Protein AF-A0A846T3J3-F1 (afdb_monomer_lite)

pLDDT: mean 80.89, std 13.09, range [27.22, 96.81]

Structure (mmCIF, N/CA/C/O backbone):
data_AF-A0A846T3J3-F1
#
_entry.id   AF-A0A846T3J3-F1
#
loop_
_atom_site.group_PDB
_atom_site.id
_atom_site.type_symbol
_atom_site.label_atom_id
_atom_site.label_alt_id
_atom_site.label_comp_id
_atom_site.label_asym_id
_atom_site.label_entity_id
_atom_site.label_seq_id
_atom_site.pdbx_PDB_ins_code
_atom_site.Cartn_x
_atom_site.Cartn_y
_atom_site.Cartn_z
_atom_site.occupancy
_atom_site.B_iso_or_equiv
_atom_site.auth_seq_id
_atom_site.auth_comp_id
_atom_site.auth_asym_id
_atom_site.auth_atom_id
_atom_site.pdbx_PDB_model_num
ATOM 1 N N . MET A 1 1 ? 0.326 -16.904 -2.715 1.00 27.22 1 MET A N 1
ATOM 2 C CA . MET A 1 1 ? 0.589 -17.983 -3.688 1.00 27.22 1 MET A CA 1
ATOM 3 C C . MET A 1 1 ? 1.647 -17.453 -4.633 1.00 27.22 1 MET A C 1
ATOM 5 O O . MET A 1 1 ? 1.537 -16.292 -5.005 1.00 27.22 1 MET A O 1
ATOM 9 N N . GLY A 1 2 ? 2.731 -18.199 -4.836 1.00 32.34 2 GLY A N 1
ATOM 10 C CA . GLY A 1 2 ? 3.904 -17.713 -5.561 1.00 32.34 2 GLY A CA 1
ATOM 11 C C . GLY A 1 2 ? 3.720 -17.758 -7.078 1.00 32.34 2 GLY A C 1
ATOM 12 O O . GLY A 1 2 ? 2.854 -18.458 -7.594 1.00 32.34 2 GLY A O 1
ATOM 13 N N . ASP A 1 3 ? 4.546 -16.978 -7.770 1.00 38.22 3 ASP A N 1
ATOM 14 C CA . ASP A 1 3 ? 4.609 -16.819 -9.234 1.00 38.22 3 ASP A CA 1
ATOM 15 C C . ASP A 1 3 ? 5.221 -18.055 -9.947 1.00 38.22 3 ASP A C 1
ATOM 17 O O . ASP A 1 3 ? 5.515 -18.044 -11.143 1.00 38.22 3 ASP A O 1
ATOM 21 N N . ASP A 1 4 ? 5.462 -19.121 -9.180 1.00 39.41 4 ASP A N 1
ATOM 22 C CA . ASP A 1 4 ? 6.136 -20.366 -9.535 1.00 39.41 4 ASP A CA 1
ATOM 23 C C . ASP A 1 4 ? 5.174 -21.496 -9.948 1.00 39.41 4 ASP A C 1
ATOM 25 O O . ASP A 1 4 ? 5.626 -22.607 -10.223 1.00 39.41 4 ASP A O 1
ATOM 29 N N . GLY A 1 5 ? 3.860 -21.229 -10.021 1.00 42.66 5 GLY A N 1
ATOM 30 C CA . GLY A 1 5 ? 2.871 -22.095 -10.687 1.00 42.66 5 GLY A CA 1
ATOM 31 C C . GLY A 1 5 ? 2.714 -23.498 -10.087 1.00 42.66 5 GLY A C 1
ATOM 32 O O . GLY A 1 5 ? 2.081 -24.367 -10.683 1.00 42.66 5 GLY A O 1
ATOM 33 N N . HIS A 1 6 ? 3.275 -23.756 -8.900 1.00 40.75 6 HIS A N 1
ATOM 34 C CA . HIS A 1 6 ? 3.340 -25.094 -8.300 1.00 40.75 6 HIS A CA 1
ATOM 35 C C . HIS A 1 6 ? 1.970 -25.692 -7.905 1.00 40.75 6 HIS A C 1
ATOM 37 O O . HIS A 1 6 ? 1.917 -26.869 -7.540 1.00 40.75 6 HIS A O 1
ATOM 43 N N . GLY A 1 7 ? 0.879 -24.924 -8.015 1.00 50.53 7 GLY A N 1
ATOM 44 C CA . GLY A 1 7 ? -0.506 -25.374 -7.829 1.00 50.53 7 GLY A CA 1
ATOM 45 C C . GLY A 1 7 ? -1.434 -25.143 -9.029 1.00 50.53 7 GLY A C 1
ATOM 46 O O . GLY A 1 7 ? -2.599 -25.525 -8.945 1.00 50.53 7 GLY A O 1
ATOM 47 N N . ASP A 1 8 ? -0.938 -24.564 -10.127 1.00 61.72 8 ASP A N 1
ATOM 48 C CA . ASP A 1 8 ? -1.765 -24.156 -11.266 1.00 61.72 8 ASP A CA 1
ATOM 49 C C . ASP A 1 8 ? -1.745 -25.213 -12.385 1.00 61.72 8 ASP A C 1
ATOM 51 O O . ASP A 1 8 ? -0.784 -25.974 -12.561 1.00 61.72 8 ASP A O 1
ATOM 55 N N . ALA A 1 9 ? -2.835 -25.282 -13.148 1.00 73.94 9 ALA A N 1
ATOM 56 C CA . ALA A 1 9 ? -2.975 -26.144 -14.314 1.00 73.94 9 ALA A CA 1
ATOM 57 C C . ALA A 1 9 ? -3.695 -25.388 -15.434 1.00 73.94 9 ALA A C 1
ATOM 59 O O . ALA A 1 9 ? -4.571 -24.565 -15.170 1.00 73.94 9 ALA A O 1
ATOM 60 N N . TYR A 1 10 ? -3.340 -25.684 -16.682 1.00 83.19 10 TYR A N 1
ATOM 61 C CA . TYR A 1 10 ? -3.898 -25.000 -17.848 1.00 83.19 10 TYR A CA 1
ATOM 62 C C . TYR A 1 10 ? -4.755 -25.943 -18.674 1.00 83.19 10 TYR A C 1
ATOM 64 O O . TYR A 1 10 ? -4.439 -27.127 -18.802 1.00 83.19 10 TYR A O 1
ATOM 72 N N . LEU A 1 11 ? -5.813 -25.398 -19.267 1.00 86.25 11 LEU A N 1
ATOM 73 C CA . LEU A 1 11 ? -6.670 -26.105 -20.206 1.00 86.25 11 LEU A CA 1
ATOM 74 C C . LEU A 1 11 ? -6.509 -25.490 -21.593 1.00 86.25 11 LEU A C 1
ATOM 76 O O . LEU A 1 11 ? -6.666 -24.284 -21.771 1.00 86.25 11 LEU A O 1
ATOM 80 N N . TYR A 1 12 ? -6.212 -26.329 -22.577 1.00 87.06 12 TYR A N 1
ATOM 81 C CA . TYR A 1 12 ? -6.284 -25.976 -23.988 1.00 87.06 12 TYR A CA 1
ATOM 82 C C . TYR A 1 12 ? -7.554 -26.569 -24.590 1.00 87.06 12 TYR A C 1
ATOM 84 O O . TYR A 1 12 ? -7.779 -27.779 -24.519 1.00 87.06 12 TYR A O 1
ATOM 92 N N . LEU A 1 13 ? -8.371 -25.699 -25.178 1.00 86.12 13 LEU A N 1
ATOM 93 C CA . LEU A 1 13 ? -9.660 -26.024 -25.775 1.00 86.12 13 LEU A CA 1
ATOM 94 C C . LEU A 1 13 ? -9.626 -25.519 -27.220 1.00 86.12 13 LEU A C 1
ATOM 96 O O . LEU A 1 13 ? -9.427 -24.326 -27.452 1.00 86.12 13 LEU A O 1
ATOM 100 N N . SER A 1 14 ? -9.788 -26.414 -28.191 1.00 80.50 14 SER A N 1
ATOM 101 C CA . SER A 1 14 ? -9.848 -26.047 -29.607 1.00 80.50 14 SER A CA 1
ATOM 102 C C . SER A 1 14 ? -10.776 -26.987 -30.358 1.00 80.50 14 SER A C 1
ATOM 104 O O . SER A 1 14 ? -10.568 -28.198 -30.360 1.00 80.50 14 SER A O 1
ATOM 106 N N . ALA A 1 15 ? -11.791 -26.413 -31.005 1.00 78.69 15 ALA A N 1
ATOM 107 C CA . ALA A 1 15 ? -12.696 -27.157 -31.876 1.00 78.69 15 ALA A CA 1
ATOM 108 C C . ALA A 1 15 ? -12.056 -27.479 -33.237 1.00 78.69 15 ALA A C 1
ATOM 110 O O . ALA A 1 15 ? -12.448 -28.447 -33.880 1.00 78.69 15 ALA A O 1
ATOM 111 N N . THR A 1 16 ? -11.084 -26.672 -33.680 1.00 77.81 16 THR A N 1
ATOM 112 C CA . THR A 1 16 ? -10.404 -26.844 -34.973 1.00 77.81 16 THR A CA 1
ATOM 113 C C . THR A 1 16 ? -9.199 -27.771 -34.875 1.00 77.81 16 THR A C 1
ATOM 115 O O . THR A 1 16 ? -8.947 -28.539 -35.795 1.00 77.81 16 THR A O 1
ATOM 118 N N . ASP A 1 17 ? -8.486 -27.738 -33.745 1.00 80.44 17 ASP A N 1
ATOM 119 C CA . ASP A 1 17 ? -7.211 -28.436 -33.547 1.00 80.44 17 ASP A CA 1
ATOM 120 C C . ASP A 1 17 ? -7.166 -29.158 -32.184 1.00 80.44 17 ASP A C 1
ATOM 122 O O . ASP A 1 17 ? -6.318 -28.838 -31.340 1.00 80.44 17 ASP A O 1
ATOM 126 N N . PRO A 1 18 ? -8.055 -30.135 -31.923 1.00 84.94 18 PRO A N 1
ATOM 127 C CA . PRO A 1 18 ? -8.126 -30.837 -30.641 1.00 84.94 18 PRO A CA 1
ATOM 128 C C . PRO A 1 18 ? -6.866 -31.665 -30.374 1.00 84.94 18 PRO A C 1
ATOM 130 O O . PRO A 1 18 ? -6.274 -32.249 -31.289 1.00 84.94 18 PRO A O 1
ATOM 133 N N . TRP A 1 19 ? -6.418 -31.702 -29.118 1.00 88.88 19 TRP A N 1
ATOM 134 C CA . TRP A 1 19 ? -5.194 -32.417 -28.748 1.00 88.88 19 TRP A CA 1
ATOM 135 C C . TRP A 1 19 ? -5.315 -33.924 -29.048 1.00 88.88 19 TRP A C 1
ATOM 137 O O . TRP A 1 19 ? -6.356 -34.503 -28.741 1.00 88.88 19 TRP A O 1
ATOM 147 N N . PRO A 1 20 ? -4.295 -34.577 -29.642 1.00 85.56 20 PRO A N 1
ATOM 148 C CA . PRO A 1 20 ? -4.427 -35.957 -30.106 1.00 85.56 20 PRO A CA 1
ATOM 149 C C . PRO A 1 20 ? -4.726 -36.946 -28.973 1.00 85.56 20 PRO A C 1
ATOM 151 O O . PRO A 1 20 ? -4.141 -36.868 -27.889 1.00 85.56 20 PRO A O 1
ATOM 154 N N . ARG A 1 21 ? -5.583 -37.932 -29.259 1.00 80.56 21 ARG A N 1
ATOM 155 C CA . ARG A 1 21 ? -5.900 -39.062 -28.372 1.00 80.56 21 ARG A CA 1
ATOM 156 C C . ARG A 1 21 ? -5.436 -40.383 -28.959 1.00 80.56 21 ARG A C 1
ATOM 158 O O . ARG A 1 21 ? -5.750 -40.684 -30.102 1.00 80.56 21 ARG A O 1
ATOM 165 N N . GLY A 1 22 ? -4.759 -41.196 -28.148 1.00 68.44 22 GLY A N 1
ATOM 166 C CA . GLY A 1 22 ? -4.510 -42.620 -28.419 1.00 68.44 22 GLY A CA 1
ATOM 167 C C . GLY A 1 22 ? -3.559 -42.950 -29.577 1.00 68.44 22 GLY A C 1
ATOM 168 O O . GLY A 1 22 ? -3.085 -44.079 -29.639 1.00 68.44 22 GLY A O 1
ATOM 169 N N . ASP A 1 23 ? -3.244 -41.993 -30.451 1.00 76.31 23 ASP A N 1
ATOM 170 C CA . ASP A 1 23 ? -2.292 -42.139 -31.551 1.00 76.31 23 ASP A CA 1
ATOM 171 C C . ASP A 1 23 ? -0.946 -41.496 -31.189 1.00 76.31 23 ASP A C 1
ATOM 173 O O . ASP A 1 23 ? -0.794 -40.270 -31.165 1.00 76.31 23 ASP A O 1
ATOM 177 N N . GLU A 1 24 ? 0.042 -42.343 -30.897 1.00 77.00 24 GLU A N 1
ATOM 178 C CA . GLU A 1 24 ? 1.402 -41.919 -30.560 1.00 77.00 24 GLU A CA 1
ATOM 179 C C . GLU A 1 24 ? 2.074 -41.178 -31.726 1.00 77.00 24 GLU A C 1
ATOM 181 O O . GLU A 1 24 ? 2.829 -40.240 -31.489 1.00 77.00 24 GLU A O 1
ATOM 186 N N . SER A 1 25 ? 1.752 -41.514 -32.979 1.00 76.25 25 SER A N 1
ATOM 187 C CA . SER A 1 25 ? 2.330 -40.849 -34.152 1.00 76.25 25 SER A CA 1
ATOM 188 C C . SER A 1 25 ? 1.790 -39.425 -34.327 1.00 76.25 25 SER A C 1
ATOM 190 O O . SER A 1 25 ? 2.568 -38.486 -34.520 1.00 76.25 25 SER A O 1
ATOM 192 N N . ALA A 1 26 ? 0.479 -39.229 -34.148 1.00 78.56 26 ALA A N 1
ATOM 193 C CA . ALA A 1 26 ? -0.147 -37.907 -34.153 1.00 78.56 26 ALA A CA 1
ATOM 194 C C . ALA A 1 26 ? 0.300 -37.051 -32.956 1.00 78.56 26 ALA A C 1
ATOM 196 O O . ALA A 1 26 ? 0.487 -35.839 -33.088 1.00 78.56 26 ALA A O 1
ATOM 197 N N . LEU A 1 27 ? 0.514 -37.673 -31.791 1.00 82.94 27 LEU A N 1
ATOM 198 C CA . LEU A 1 27 ? 1.063 -37.003 -30.614 1.00 82.94 27 LEU A CA 1
ATOM 199 C C . LEU A 1 27 ? 2.519 -36.572 -30.842 1.00 82.94 27 LEU A C 1
ATOM 201 O O . LEU A 1 27 ? 2.863 -35.425 -30.565 1.00 82.94 27 LEU A O 1
ATOM 205 N N . LEU A 1 28 ? 3.364 -37.448 -31.393 1.00 80.81 28 LEU A N 1
ATOM 206 C CA . LEU A 1 28 ? 4.755 -37.135 -31.732 1.00 80.81 28 LEU A CA 1
ATOM 207 C C . LEU A 1 28 ? 4.849 -36.002 -32.760 1.00 80.81 28 LEU A C 1
ATOM 209 O O . LEU A 1 28 ? 5.701 -35.129 -32.613 1.00 80.81 28 LEU A O 1
ATOM 213 N N . ALA A 1 29 ? 3.947 -35.943 -33.742 1.00 78.12 29 ALA A N 1
ATOM 214 C CA . ALA A 1 29 ? 3.893 -34.836 -34.699 1.00 78.12 29 ALA A CA 1
ATOM 215 C C . ALA A 1 29 ? 3.576 -33.479 -34.038 1.00 78.12 29 ALA A C 1
ATOM 217 O O . ALA A 1 29 ? 4.015 -32.438 -34.519 1.00 78.12 29 ALA A O 1
ATOM 218 N N . ARG A 1 30 ? 2.835 -33.485 -32.921 1.00 79.19 30 ARG A N 1
ATOM 219 C CA . ARG A 1 30 ? 2.412 -32.285 -32.173 1.00 79.19 30 ARG A CA 1
ATOM 220 C C . ARG A 1 30 ? 3.393 -31.872 -31.075 1.00 79.19 30 ARG A C 1
ATOM 222 O O . ARG A 1 30 ? 3.266 -30.778 -30.528 1.00 79.19 30 ARG A O 1
ATOM 229 N N . LEU A 1 31 ? 4.350 -32.733 -30.733 1.00 79.44 31 LEU A N 1
ATOM 230 C CA . LEU A 1 31 ? 5.362 -32.457 -29.719 1.00 79.44 31 LEU A CA 1
ATOM 231 C C . LEU A 1 31 ? 6.592 -31.758 -30.326 1.00 79.44 31 LEU A C 1
ATOM 233 O O . LEU A 1 31 ? 7.011 -32.104 -31.431 1.00 79.44 31 LEU A O 1
ATOM 237 N N . PRO A 1 32 ? 7.233 -30.827 -29.598 1.00 72.25 32 PRO A N 1
ATOM 238 C CA . PRO A 1 32 ? 8.517 -30.257 -30.005 1.00 72.25 32 PRO A CA 1
ATOM 239 C C . PRO A 1 32 ? 9.668 -31.274 -29.997 1.00 72.25 32 PRO A C 1
ATOM 241 O O . PRO A 1 32 ? 9.665 -32.220 -29.211 1.00 72.25 32 PRO A O 1
ATOM 244 N N . ASP A 1 33 ? 10.735 -31.022 -30.755 1.00 68.56 33 ASP A N 1
ATOM 245 C CA . ASP A 1 33 ? 11.898 -31.926 -30.845 1.00 68.56 33 ASP A CA 1
ATOM 246 C C . ASP A 1 33 ? 12.592 -32.217 -29.507 1.00 68.56 33 ASP A C 1
ATOM 248 O O . ASP A 1 33 ? 13.134 -33.302 -29.293 1.00 68.56 33 ASP A O 1
ATOM 252 N N . PHE A 1 34 ? 12.565 -31.282 -28.553 1.00 70.12 34 PHE A N 1
ATOM 253 C CA . PHE A 1 34 ? 13.165 -31.513 -27.234 1.00 70.12 34 PHE A CA 1
ATOM 254 C C . PHE A 1 34 ? 12.357 -32.484 -26.352 1.00 70.12 34 PHE A C 1
ATOM 256 O O . PHE A 1 34 ? 12.897 -32.966 -25.355 1.00 70.12 34 PHE A O 1
ATOM 263 N N . PHE A 1 35 ? 11.108 -32.800 -26.719 1.00 75.00 35 PHE A N 1
ATOM 264 C CA . PHE A 1 35 ? 10.319 -33.886 -26.124 1.00 75.00 35 PHE A CA 1
ATOM 265 C C . PHE A 1 35 ? 10.643 -35.252 -26.740 1.00 75.00 35 PHE A C 1
ATOM 267 O O . PHE A 1 35 ? 10.244 -36.271 -26.176 1.00 75.00 35 PHE A O 1
ATOM 274 N N . LYS A 1 36 ? 11.368 -35.293 -27.863 1.00 80.62 36 LYS A N 1
ATOM 275 C CA . LYS A 1 36 ? 11.621 -36.504 -28.650 1.00 80.62 36 LYS A CA 1
ATOM 276 C C . LYS A 1 36 ? 13.059 -36.986 -28.510 1.00 80.62 36 LYS A C 1
ATOM 278 O O . LYS A 1 36 ? 13.999 -36.202 -28.333 1.00 80.62 36 LYS A O 1
ATOM 283 N N . GLU A 1 37 ? 13.248 -38.289 -28.601 1.00 78.56 37 GLU A N 1
ATOM 284 C CA . GLU A 1 37 ? 14.534 -38.926 -28.858 1.00 78.56 37 GLU A CA 1
ATOM 285 C C . GLU A 1 37 ? 14.393 -39.916 -30.008 1.00 78.56 37 GLU A C 1
ATOM 287 O O . GLU A 1 37 ? 13.401 -40.635 -30.111 1.00 78.56 37 GLU A O 1
ATOM 292 N N . THR A 1 38 ? 15.400 -39.950 -30.872 1.00 78.44 38 THR A N 1
ATOM 293 C CA . THR A 1 38 ? 15.507 -40.953 -31.926 1.00 78.44 38 THR A CA 1
ATOM 294 C C . THR A 1 38 ? 16.354 -42.094 -31.388 1.00 78.44 38 THR A C 1
ATOM 296 O O . THR A 1 38 ? 17.481 -41.883 -30.940 1.00 78.44 38 THR A O 1
ATOM 299 N N . THR A 1 39 ? 15.796 -43.298 -31.387 1.00 74.12 39 THR A N 1
ATOM 300 C CA . THR A 1 39 ? 16.526 -44.514 -31.010 1.00 74.12 39 THR A CA 1
ATOM 301 C C . THR A 1 39 ? 17.611 -44.846 -32.040 1.00 74.12 39 THR A C 1
ATOM 303 O O . THR A 1 39 ? 17.552 -44.382 -33.178 1.00 74.12 39 THR A O 1
ATOM 306 N N . ASP A 1 40 ? 18.560 -45.717 -31.686 1.00 63.75 40 ASP A N 1
ATOM 307 C CA . ASP A 1 40 ? 19.612 -46.194 -32.606 1.00 63.75 40 ASP A CA 1
ATOM 308 C C . ASP A 1 40 ? 19.050 -46.885 -33.871 1.00 63.75 40 ASP A C 1
ATOM 310 O O . ASP A 1 40 ? 19.753 -47.050 -34.863 1.00 63.75 40 ASP A O 1
ATOM 314 N N . GLN A 1 41 ? 17.767 -47.267 -33.852 1.00 68.00 41 GLN A N 1
ATOM 315 C CA . GLN A 1 41 ? 17.025 -47.847 -34.978 1.00 68.00 41 GLN A CA 1
ATOM 316 C C . GLN A 1 41 ? 16.284 -46.803 -35.834 1.00 68.00 41 GLN A C 1
ATOM 318 O O . GLN A 1 41 ? 15.535 -47.172 -36.734 1.00 68.00 41 GLN A O 1
ATOM 323 N N . GLY A 1 42 ? 16.456 -45.505 -35.563 1.00 67.81 42 GLY A N 1
ATOM 324 C CA . GLY A 1 42 ? 15.829 -44.423 -36.329 1.00 67.81 42 GLY A CA 1
ATOM 325 C C . GLY A 1 42 ? 14.363 -44.142 -35.978 1.00 67.81 42 GLY A C 1
ATOM 326 O O . GLY A 1 42 ? 13.739 -43.318 -36.636 1.00 67.81 42 GLY A O 1
ATOM 327 N N . VAL A 1 43 ? 13.807 -44.795 -34.951 1.00 77.88 43 VAL A N 1
ATOM 328 C CA . VAL A 1 43 ? 12.419 -44.580 -34.504 1.00 77.88 43 VAL A CA 1
ATOM 329 C C . VAL A 1 43 ? 12.374 -43.441 -33.487 1.00 77.88 43 VAL A C 1
ATOM 331 O O . VAL A 1 43 ? 13.093 -43.494 -32.482 1.00 77.88 43 VAL A O 1
ATOM 334 N N . GLU A 1 44 ? 11.538 -42.432 -33.742 1.00 76.69 44 GLU A N 1
ATOM 335 C CA . GLU A 1 44 ? 11.263 -41.339 -32.803 1.00 76.69 44 GLU A CA 1
ATOM 336 C C . GLU A 1 44 ? 10.314 -41.788 -31.690 1.00 76.69 44 GLU A C 1
ATOM 338 O O . GLU A 1 44 ? 9.299 -42.433 -31.943 1.00 76.69 44 GLU A O 1
ATOM 343 N N . ARG A 1 45 ? 10.637 -41.424 -30.449 1.00 85.00 45 ARG A N 1
ATOM 344 C CA . ARG A 1 45 ? 9.788 -41.651 -29.274 1.00 85.00 45 ARG A CA 1
ATOM 345 C C . ARG A 1 45 ? 9.891 -40.495 -28.287 1.00 85.00 45 ARG A C 1
ATOM 347 O O . ARG A 1 45 ? 10.830 -39.701 -28.344 1.00 85.00 45 ARG A O 1
ATOM 354 N N . ILE A 1 46 ? 8.960 -40.419 -27.339 1.00 85.19 46 ILE A N 1
ATOM 355 C CA . ILE A 1 46 ? 8.982 -39.402 -26.279 1.00 85.19 46 ILE A CA 1
ATOM 356 C C . ILE A 1 46 ? 10.112 -39.713 -25.285 1.00 85.19 46 ILE A C 1
ATOM 358 O O . ILE A 1 46 ? 10.244 -40.844 -24.813 1.00 85.19 46 ILE A O 1
ATOM 362 N N . ARG A 1 47 ? 10.916 -38.708 -24.915 1.00 83.44 47 ARG A N 1
ATOM 363 C CA . ARG A 1 47 ? 11.953 -38.855 -23.881 1.00 83.44 47 ARG A CA 1
ATOM 364 C C . ARG A 1 47 ? 11.332 -39.194 -22.533 1.00 83.44 47 ARG A C 1
ATOM 366 O O . ARG A 1 47 ? 10.385 -38.554 -22.073 1.00 83.44 47 ARG A O 1
ATOM 373 N N . ARG A 1 48 ? 11.958 -40.134 -21.824 1.00 81.81 48 ARG A N 1
ATOM 374 C CA . ARG A 1 48 ? 11.492 -40.595 -20.505 1.00 81.81 48 ARG A CA 1
ATOM 375 C C . ARG A 1 48 ? 11.375 -39.463 -19.473 1.00 81.81 48 ARG A C 1
ATOM 377 O O . ARG A 1 48 ? 10.471 -39.479 -18.647 1.00 81.81 48 ARG A O 1
ATOM 384 N N . GLU A 1 49 ? 12.261 -38.471 -19.536 1.00 78.50 49 GLU A N 1
ATOM 385 C CA . GLU A 1 49 ? 12.306 -37.328 -18.608 1.00 78.50 49 GLU A CA 1
ATOM 386 C C . GLU A 1 49 ? 11.227 -36.260 -18.864 1.00 78.50 49 GLU A C 1
ATOM 388 O O . GLU A 1 49 ? 10.990 -35.408 -18.005 1.00 78.50 49 GLU A O 1
ATOM 393 N N . THR A 1 50 ? 10.600 -36.259 -20.043 1.00 78.25 50 THR A N 1
ATOM 3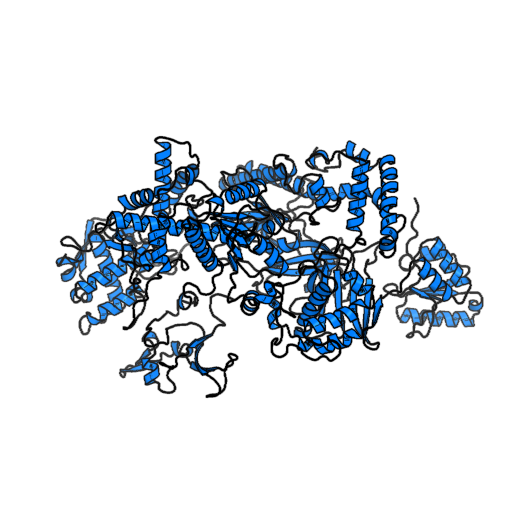94 C CA . THR A 1 50 ? 9.566 -35.284 -20.436 1.00 78.25 50 THR A CA 1
ATOM 395 C C . THR A 1 50 ? 8.165 -35.883 -20.445 1.00 78.25 50 THR A C 1
ATOM 397 O O . THR A 1 50 ? 7.200 -35.150 -20.621 1.00 78.25 50 THR A O 1
ATOM 400 N N . PHE A 1 51 ? 8.030 -37.192 -20.212 1.00 82.31 51 PHE A N 1
ATOM 401 C CA . PHE A 1 51 ? 6.745 -37.895 -20.222 1.00 82.31 51 PHE A CA 1
ATOM 402 C C . PHE A 1 51 ? 5.720 -37.282 -19.253 1.00 82.31 51 PHE A C 1
ATOM 404 O O . PHE A 1 51 ? 4.548 -37.151 -19.586 1.00 82.31 51 PHE A O 1
ATOM 411 N N . GLY A 1 52 ? 6.169 -36.845 -18.071 1.00 77.56 52 GLY A N 1
ATOM 412 C CA . GLY A 1 52 ? 5.310 -36.189 -17.078 1.00 77.56 52 GLY A CA 1
ATOM 413 C C . GLY A 1 52 ? 4.860 -34.768 -17.440 1.00 77.56 52 GLY A C 1
ATOM 414 O O . GLY A 1 52 ? 3.992 -34.238 -16.752 1.00 77.56 52 GLY A O 1
ATOM 415 N N . ASP A 1 53 ? 5.434 -34.168 -18.486 1.00 82.75 53 ASP A N 1
ATOM 416 C CA . ASP A 1 53 ? 5.115 -32.814 -18.958 1.00 82.75 53 ASP A CA 1
ATOM 417 C C . ASP A 1 53 ? 4.267 -32.827 -20.248 1.00 82.75 53 ASP A C 1
ATOM 419 O O . ASP A 1 53 ? 3.981 -31.774 -20.816 1.00 82.75 53 ASP A O 1
ATOM 423 N N . VAL A 1 54 ? 3.884 -34.011 -20.743 1.00 87.38 54 VAL A N 1
ATOM 424 C CA . VAL A 1 54 ? 3.016 -34.152 -21.920 1.00 87.38 54 VAL A CA 1
ATOM 425 C C . VAL A 1 54 ? 1.567 -33.822 -21.522 1.00 87.38 54 VAL A C 1
ATOM 427 O O . VAL A 1 54 ? 1.072 -34.389 -20.544 1.00 87.38 54 VAL A O 1
ATOM 430 N N . PRO A 1 55 ? 0.861 -32.939 -22.257 1.00 89.44 55 PRO A N 1
ATOM 431 C CA . PRO A 1 55 ? -0.536 -32.624 -21.970 1.00 89.44 55 PRO A CA 1
ATOM 432 C C . PRO A 1 55 ? -1.448 -33.856 -22.041 1.00 89.44 55 PRO A C 1
ATOM 434 O O . PRO A 1 55 ? -1.345 -34.671 -22.961 1.00 89.44 55 PRO A O 1
ATOM 437 N N . THR A 1 56 ? -2.368 -33.973 -21.083 1.00 89.56 56 THR A N 1
ATOM 438 C CA . THR A 1 56 ? -3.312 -35.098 -20.967 1.00 89.56 56 THR A CA 1
ATOM 439 C C . THR A 1 56 ? -4.724 -34.665 -21.314 1.00 89.56 56 THR A C 1
ATOM 441 O O . THR A 1 56 ? -5.170 -33.633 -20.824 1.00 89.56 56 THR A O 1
ATOM 444 N N . VAL A 1 57 ? -5.466 -35.456 -22.082 1.00 90.19 57 VAL A N 1
ATOM 445 C CA . VAL A 1 57 ? -6.850 -35.104 -22.426 1.00 90.19 57 VAL A CA 1
ATOM 446 C C . VAL A 1 57 ? -7.803 -35.394 -21.263 1.00 90.19 57 VAL A C 1
ATOM 448 O O . VAL A 1 57 ? -7.780 -36.486 -20.699 1.00 90.19 57 VAL A O 1
ATOM 451 N N . VAL A 1 58 ? -8.648 -34.423 -20.925 1.00 91.06 58 VAL A N 1
ATOM 452 C CA . VAL A 1 58 ? -9.676 -34.465 -19.874 1.00 91.06 58 VAL A CA 1
ATOM 453 C C . VAL A 1 58 ? -11.008 -33.940 -20.416 1.00 91.06 58 VAL A C 1
ATOM 455 O O . VAL A 1 58 ? -11.032 -33.253 -21.432 1.00 91.06 58 VAL A O 1
ATOM 458 N N . PHE A 1 59 ? -12.115 -34.241 -19.736 1.00 90.94 59 PHE A N 1
ATOM 459 C CA . PHE A 1 59 ? -13.406 -33.599 -19.990 1.00 90.94 59 PHE A CA 1
ATOM 460 C C . PHE A 1 59 ? -13.771 -32.722 -18.810 1.00 90.94 59 PHE A C 1
ATOM 462 O O . PHE A 1 59 ? -13.638 -33.160 -17.668 1.00 90.94 59 PHE A O 1
ATOM 469 N N . VAL A 1 60 ? -14.209 -31.497 -19.082 1.00 88.62 60 VAL A N 1
ATOM 470 C CA . VAL A 1 60 ? -14.500 -30.500 -18.049 1.00 88.62 60 VAL A CA 1
ATOM 471 C C . VAL A 1 60 ? -15.929 -29.995 -18.215 1.00 88.62 60 VAL A C 1
ATOM 473 O O . VAL A 1 60 ? -16.342 -29.668 -19.327 1.00 88.62 60 VAL A O 1
ATOM 476 N N . ASP A 1 61 ? -16.705 -29.968 -17.134 1.00 86.06 61 ASP A N 1
ATOM 477 C CA . ASP A 1 61 ? -18.070 -29.432 -17.151 1.00 86.06 61 ASP A CA 1
ATOM 478 C C . ASP A 1 61 ? -18.106 -27.895 -17.005 1.00 86.06 61 ASP A C 1
ATOM 480 O O . ASP A 1 61 ? -17.081 -27.230 -16.847 1.00 86.06 61 ASP A O 1
ATOM 484 N N . ALA A 1 62 ? -19.307 -27.307 -17.053 1.00 78.62 62 ALA A N 1
ATOM 485 C CA . ALA A 1 62 ? -19.495 -25.860 -16.906 1.00 78.62 62 ALA A CA 1
ATOM 486 C C . ALA A 1 62 ? -19.102 -25.319 -15.514 1.00 78.62 62 ALA A C 1
ATOM 488 O O . ALA A 1 62 ? -18.926 -24.112 -15.362 1.00 78.62 62 ALA A O 1
ATOM 489 N N . ALA A 1 63 ? -18.958 -26.191 -14.511 1.00 69.44 63 ALA A N 1
ATOM 490 C CA . ALA A 1 63 ? -18.493 -25.840 -13.173 1.00 69.44 63 ALA A CA 1
ATOM 491 C C . ALA A 1 63 ? -16.961 -25.941 -13.035 1.00 69.44 63 ALA A C 1
ATOM 493 O O . ALA A 1 63 ? -16.421 -25.627 -11.973 1.00 69.44 63 ALA A O 1
ATOM 494 N N . GLY A 1 64 ? -16.250 -26.356 -14.091 1.00 71.75 64 GLY A N 1
ATOM 495 C CA . GLY A 1 64 ? -14.798 -26.513 -14.083 1.00 71.75 64 GLY A CA 1
ATOM 496 C C . GLY A 1 64 ? -14.317 -27.823 -13.450 1.00 71.75 64 GLY A C 1
ATOM 497 O O . GLY A 1 64 ? -13.127 -27.950 -13.155 1.00 71.75 64 GLY A O 1
ATOM 498 N N . LEU A 1 65 ? -15.206 -28.797 -13.226 1.00 80.25 65 LEU A N 1
ATOM 499 C CA . LEU A 1 65 ? -14.857 -30.100 -12.662 1.00 80.25 65 LEU A CA 1
ATOM 500 C C . LEU A 1 65 ? -14.479 -31.087 -13.767 1.00 80.25 65 LEU A C 1
ATOM 502 O O . LEU A 1 65 ? -15.089 -31.115 -14.835 1.00 80.25 65 LEU A O 1
ATOM 506 N N . ILE A 1 66 ? -13.478 -31.931 -13.495 1.00 86.50 66 ILE A N 1
ATOM 507 C CA . ILE A 1 66 ? -13.120 -33.030 -14.395 1.00 86.50 66 ILE A CA 1
ATOM 508 C C . ILE A 1 66 ? -14.193 -34.112 -14.282 1.00 86.50 66 ILE A C 1
ATOM 510 O O . ILE A 1 66 ? -14.390 -34.691 -13.213 1.00 86.50 66 ILE A O 1
ATOM 514 N N . VAL A 1 67 ? -14.856 -34.396 -15.396 1.00 90.81 67 VAL A N 1
ATOM 515 C CA . VAL A 1 67 ? -15.947 -35.365 -15.500 1.00 90.81 67 VAL A CA 1
ATOM 516 C C . VAL A 1 67 ? -15.549 -36.571 -16.345 1.00 90.81 67 VAL A C 1
ATOM 518 O O . VAL A 1 67 ? -14.477 -36.620 -16.956 1.00 90.81 67 VAL A O 1
ATOM 521 N N . ALA A 1 68 ? -16.421 -37.579 -16.345 1.00 89.06 68 ALA A N 1
ATOM 522 C CA . ALA A 1 68 ? -16.262 -38.757 -17.180 1.00 89.06 68 ALA A CA 1
ATOM 523 C C . ALA A 1 68 ? -16.263 -38.399 -18.673 1.00 89.06 68 ALA A C 1
ATOM 525 O O . ALA A 1 68 ? -16.761 -37.355 -19.101 1.00 89.06 68 ALA A O 1
ATOM 526 N N . GLU A 1 69 ? -15.712 -39.308 -19.469 1.00 86.31 69 GLU A N 1
ATOM 527 C CA . GLU A 1 69 ? -15.615 -39.141 -20.910 1.00 86.31 69 GLU A CA 1
ATOM 528 C C . GLU A 1 69 ? -16.974 -38.886 -21.575 1.00 86.31 69 GLU A C 1
ATOM 530 O O . GLU A 1 69 ? -17.933 -39.617 -21.345 1.00 86.31 69 GLU A O 1
ATOM 535 N N . GLY A 1 70 ? -17.057 -37.807 -22.365 1.00 82.00 70 GLY A N 1
ATOM 536 C CA . GLY A 1 70 ? -18.277 -37.381 -23.060 1.00 82.00 70 GLY A CA 1
ATOM 537 C C . GLY A 1 70 ? -19.297 -36.598 -22.219 1.00 82.00 70 GLY A C 1
ATOM 538 O O . GLY A 1 70 ? -20.264 -36.096 -22.783 1.00 82.00 70 GLY A O 1
ATOM 539 N N . ALA A 1 71 ? -19.096 -36.445 -20.903 1.00 84.69 71 ALA A N 1
ATOM 540 C CA . ALA A 1 71 ? -20.017 -35.716 -20.015 1.00 84.69 71 ALA A CA 1
ATOM 541 C C . ALA A 1 71 ? -19.730 -34.200 -19.906 1.00 84.69 71 ALA A C 1
ATOM 543 O O . ALA A 1 71 ? -20.409 -33.493 -19.165 1.00 84.69 71 ALA A O 1
ATOM 544 N N . GLY A 1 72 ? -18.725 -33.698 -20.626 1.00 85.94 72 GLY A N 1
ATOM 545 C CA . GLY A 1 72 ? -18.286 -32.301 -20.602 1.00 85.94 72 GLY A CA 1
ATOM 546 C C . GLY A 1 72 ? -17.548 -31.917 -21.883 1.00 85.94 72 GLY A C 1
ATOM 547 O O . GLY A 1 72 ? -17.598 -32.643 -22.877 1.00 85.94 72 GLY A O 1
ATOM 548 N N . LEU A 1 73 ? -16.848 -30.783 -21.865 1.00 88.50 73 LEU A N 1
ATOM 549 C CA . LEU A 1 73 ? -16.064 -30.304 -23.001 1.00 88.50 73 LEU A CA 1
ATOM 550 C C . LEU A 1 73 ? -14.663 -30.927 -22.979 1.00 88.50 73 LEU A C 1
ATOM 552 O O . LEU A 1 73 ? -13.991 -30.918 -21.947 1.00 88.50 73 LEU A O 1
ATOM 556 N N . GLU A 1 74 ? -14.238 -31.496 -24.107 1.00 90.19 74 GLU A N 1
ATOM 557 C CA . GLU A 1 74 ? -12.911 -32.100 -24.248 1.00 90.19 74 GLU A CA 1
ATOM 558 C C . GLU A 1 74 ? -11.821 -31.020 -24.236 1.00 90.19 74 GLU A C 1
ATOM 560 O O . GLU A 1 74 ? -11.879 -30.042 -24.983 1.00 90.19 74 GLU A O 1
ATOM 565 N N . ALA A 1 75 ? -10.815 -31.201 -23.386 1.00 90.19 75 ALA A N 1
ATOM 566 C CA . ALA A 1 75 ? -9.736 -30.248 -23.179 1.00 90.19 75 ALA A CA 1
ATOM 567 C C . ALA A 1 75 ? -8.403 -30.968 -22.960 1.00 90.19 75 ALA A C 1
ATOM 569 O O . ALA A 1 75 ? -8.359 -32.060 -22.395 1.00 90.19 75 ALA A O 1
ATOM 570 N N . ALA A 1 76 ? -7.290 -30.341 -23.331 1.00 90.94 76 ALA A N 1
ATOM 571 C CA . ALA A 1 76 ? -5.967 -30.811 -22.935 1.00 90.94 76 ALA A CA 1
ATOM 572 C C . ALA A 1 76 ? -5.511 -30.111 -21.655 1.00 90.94 76 ALA A C 1
ATOM 574 O O . ALA A 1 76 ? -5.360 -28.892 -21.619 1.00 90.94 76 ALA A O 1
ATOM 575 N N . LEU A 1 77 ? -5.278 -30.901 -20.613 1.00 89.25 77 LEU A N 1
ATOM 576 C CA . LEU A 1 77 ? -4.767 -30.477 -19.320 1.00 89.25 77 LEU A CA 1
ATOM 577 C C . LEU A 1 77 ? -3.239 -30.481 -19.322 1.00 89.25 77 LEU A C 1
ATOM 579 O O . LEU A 1 77 ? -2.602 -31.523 -19.493 1.00 89.25 77 LEU A O 1
ATOM 583 N N . ILE A 1 78 ? -2.663 -29.319 -19.049 1.00 87.38 78 ILE A N 1
ATOM 584 C CA . ILE A 1 78 ? -1.231 -29.110 -18.860 1.00 87.38 78 ILE A CA 1
ATOM 585 C C . ILE A 1 78 ? -0.997 -28.988 -17.359 1.00 87.38 78 ILE A C 1
ATOM 587 O O . ILE A 1 78 ? -1.530 -28.089 -16.707 1.00 87.38 78 ILE A O 1
ATOM 591 N N . ARG A 1 79 ? -0.220 -29.914 -16.796 1.00 74.25 79 ARG A N 1
ATOM 592 C CA . ARG A 1 79 ? 0.101 -29.931 -15.366 1.00 74.25 79 ARG A CA 1
ATOM 593 C C . ARG A 1 79 ? 1.448 -29.243 -15.158 1.00 74.25 79 ARG A C 1
ATOM 595 O O . ARG A 1 79 ? 2.429 -29.677 -15.754 1.00 74.25 79 ARG A O 1
ATOM 602 N N . ARG A 1 80 ? 1.517 -28.262 -14.251 1.00 74.62 80 ARG A N 1
ATOM 603 C CA . ARG A 1 80 ? 2.744 -27.511 -13.908 1.00 74.62 80 ARG A CA 1
ATOM 604 C C . ARG A 1 80 ? 3.151 -26.519 -15.011 1.00 74.62 80 ARG A C 1
ATOM 606 O O . ARG A 1 80 ? 2.353 -25.664 -15.361 1.00 74.62 80 ARG A O 1
ATOM 613 N N . ASN A 1 81 ? 4.378 -26.600 -15.535 1.00 74.19 81 ASN A N 1
ATOM 614 C CA . ASN A 1 81 ? 4.949 -25.576 -16.413 1.00 74.19 81 ASN A CA 1
ATOM 615 C C . ASN A 1 81 ? 4.399 -25.655 -17.844 1.00 74.19 81 ASN A C 1
ATOM 617 O O . ASN A 1 81 ? 4.508 -26.693 -18.497 1.00 74.19 81 ASN A O 1
ATOM 621 N N . PHE A 1 82 ? 3.941 -24.528 -18.386 1.00 79.94 82 PHE A N 1
ATOM 622 C CA . PHE A 1 82 ? 3.649 -24.370 -19.804 1.00 79.94 82 PHE A CA 1
ATOM 623 C C . PHE A 1 82 ? 4.969 -24.387 -20.592 1.00 79.94 82 PHE A C 1
ATOM 625 O O . PHE A 1 82 ? 5.794 -23.474 -20.491 1.00 79.94 82 PHE A O 1
ATOM 632 N N . LEU A 1 83 ? 5.229 -25.478 -21.320 1.00 78.06 83 LEU A N 1
ATOM 633 C CA . LEU A 1 83 ? 6.491 -25.688 -22.047 1.00 78.06 83 LEU A CA 1
ATOM 634 C C . LEU A 1 83 ? 6.387 -25.416 -23.544 1.00 78.06 83 LEU A C 1
ATOM 636 O O . LEU A 1 83 ? 7.413 -25.205 -24.180 1.00 78.06 83 LEU A O 1
ATOM 640 N N . PHE A 1 84 ? 5.190 -25.417 -24.120 1.00 76.81 84 PHE A N 1
ATOM 641 C CA . PHE A 1 84 ? 4.976 -25.085 -25.523 1.00 76.81 84 PHE A CA 1
ATOM 642 C C . PHE A 1 84 ? 3.501 -24.787 -25.787 1.00 76.81 84 PHE A C 1
ATOM 644 O O . PHE A 1 84 ? 2.628 -25.178 -25.015 1.00 76.81 84 PHE A O 1
ATOM 651 N N . CYS A 1 85 ? 3.237 -24.088 -26.883 1.00 74.38 85 CYS A N 1
ATOM 652 C CA . CYS A 1 85 ? 1.899 -23.754 -27.344 1.00 74.38 85 CYS A CA 1
ATOM 653 C C . CYS A 1 85 ? 1.257 -24.962 -28.043 1.00 74.38 85 CYS A C 1
ATOM 655 O O . CYS A 1 85 ? 1.819 -25.495 -28.995 1.00 74.38 85 CYS A O 1
ATOM 657 N N . LEU A 1 86 ? 0.076 -25.395 -27.589 1.00 80.88 86 LEU A N 1
ATOM 658 C CA . LEU A 1 86 ? -0.610 -26.579 -28.136 1.00 80.88 86 LEU A CA 1
ATOM 659 C C . LEU A 1 86 ? -1.316 -26.309 -29.477 1.00 80.88 86 LEU A C 1
ATOM 661 O O . LEU A 1 86 ? -1.740 -27.252 -30.144 1.00 80.88 86 LEU A O 1
ATOM 665 N N . ASN A 1 87 ? -1.446 -25.044 -29.888 1.00 73.69 87 ASN A N 1
ATOM 666 C CA . ASN A 1 87 ? -1.939 -24.695 -31.218 1.00 73.69 87 ASN A CA 1
ATOM 667 C C . ASN A 1 87 ? -0.845 -25.018 -32.261 1.00 73.69 87 ASN A C 1
ATOM 669 O O . ASN A 1 87 ? 0.256 -24.475 -32.157 1.00 73.69 87 ASN A O 1
ATOM 673 N N . PRO A 1 88 ? -1.121 -25.865 -33.271 1.00 64.19 88 PRO A N 1
ATOM 674 C CA . PRO A 1 88 ? -0.103 -26.293 -34.227 1.00 64.19 88 PRO A CA 1
ATOM 675 C C . PRO A 1 88 ? 0.393 -25.147 -35.125 1.00 64.19 88 PRO A C 1
ATOM 677 O O . PRO A 1 88 ? 1.517 -25.213 -35.606 1.00 64.19 88 PRO A O 1
ATOM 680 N N . ALA A 1 89 ? -0.382 -24.069 -35.291 1.00 53.88 89 ALA A N 1
ATOM 681 C CA . ALA A 1 89 ? 0.037 -22.864 -36.014 1.00 53.88 89 ALA A CA 1
ATOM 682 C C . ALA A 1 89 ? 0.929 -21.916 -35.184 1.00 53.88 89 ALA A C 1
ATOM 684 O O . ALA A 1 89 ? 1.458 -20.945 -35.714 1.00 53.88 89 ALA A O 1
ATOM 685 N N . CYS A 1 90 ? 1.063 -22.167 -33.878 1.00 58.03 90 CYS A N 1
ATOM 686 C CA . CYS A 1 90 ? 1.749 -21.285 -32.935 1.00 58.03 90 CYS A CA 1
ATOM 687 C C . CYS A 1 90 ? 3.244 -21.605 -32.826 1.00 58.03 90 CYS A C 1
ATOM 689 O O . CYS A 1 90 ? 4.055 -20.704 -32.825 1.00 58.03 90 CYS A O 1
ATOM 691 N N . GLY A 1 91 ? 3.654 -22.872 -32.710 1.00 53.06 91 GLY A N 1
ATOM 692 C CA . GLY A 1 91 ? 5.082 -23.246 -32.742 1.00 53.06 91 GLY A CA 1
ATOM 693 C C . GLY A 1 91 ? 5.975 -22.729 -31.592 1.00 53.06 91 GLY A C 1
ATOM 694 O O . GLY A 1 91 ? 7.154 -23.083 -31.535 1.00 53.06 91 GLY A O 1
ATOM 695 N N . VAL A 1 92 ? 5.448 -21.935 -30.648 1.00 62.22 92 VAL A N 1
ATOM 696 C CA . VAL A 1 92 ? 6.207 -21.392 -29.506 1.00 62.22 92 VAL A CA 1
ATOM 697 C C . VAL A 1 92 ? 6.591 -22.488 -28.517 1.00 62.22 92 VAL A C 1
ATOM 699 O O . VAL A 1 92 ? 5.740 -23.246 -28.044 1.00 62.22 92 VAL A O 1
ATOM 702 N N . THR A 1 93 ? 7.866 -22.512 -28.120 1.00 61.91 93 THR A N 1
ATOM 703 C CA . THR A 1 93 ? 8.388 -23.428 -27.097 1.00 61.91 93 THR A CA 1
ATOM 704 C C . THR A 1 93 ? 9.239 -22.713 -26.042 1.00 61.91 93 THR A C 1
ATOM 706 O O . THR A 1 93 ? 9.967 -21.761 -26.327 1.00 61.91 93 THR A O 1
ATOM 709 N N . TYR A 1 94 ? 9.161 -23.189 -24.801 1.00 67.06 94 TYR A N 1
ATOM 710 C CA . TYR A 1 94 ? 9.823 -22.645 -23.616 1.00 67.06 94 TYR A CA 1
ATOM 711 C C . TYR A 1 94 ? 10.753 -23.683 -22.988 1.00 67.06 94 TYR A C 1
ATOM 713 O O . TYR A 1 94 ? 10.577 -24.894 -23.126 1.00 67.06 94 TYR A O 1
ATOM 721 N N . THR A 1 95 ? 11.763 -23.217 -22.254 1.00 62.59 95 THR A N 1
ATOM 722 C CA . THR A 1 95 ? 12.709 -24.110 -21.574 1.00 62.59 95 THR A CA 1
ATOM 723 C C . THR A 1 95 ? 12.268 -24.415 -20.143 1.00 62.59 95 THR A C 1
ATOM 725 O O . THR A 1 95 ? 11.715 -23.562 -19.456 1.00 62.59 95 THR A O 1
ATOM 728 N N . LYS A 1 96 ? 12.618 -25.602 -19.621 1.00 62.00 96 LYS A N 1
ATOM 729 C CA . LYS A 1 96 ? 12.382 -25.968 -18.205 1.00 62.00 96 LYS A CA 1
ATOM 730 C C . LYS A 1 96 ? 13.065 -25.029 -17.193 1.00 62.00 96 LYS A C 1
ATOM 732 O O . LYS A 1 96 ? 12.710 -25.025 -16.018 1.00 62.00 96 LYS A O 1
ATOM 737 N N . THR A 1 97 ? 14.052 -24.245 -17.631 1.00 54.78 97 THR A N 1
ATOM 738 C CA . THR A 1 97 ? 14.716 -23.217 -16.814 1.00 54.78 97 THR A CA 1
ATOM 739 C C . THR A 1 97 ? 13.859 -21.964 -16.621 1.00 54.78 97 THR A C 1
ATOM 741 O O . THR A 1 97 ? 14.023 -21.278 -15.617 1.00 54.78 97 THR A O 1
ATOM 744 N N . GLN A 1 98 ? 12.924 -21.680 -17.532 1.00 55.66 98 GLN A N 1
ATOM 745 C CA . GLN A 1 98 ? 11.949 -20.600 -17.391 1.00 55.66 98 GLN A CA 1
ATOM 746 C C . GLN A 1 98 ? 10.792 -21.096 -16.520 1.00 55.66 98 GLN A C 1
ATOM 748 O O . GLN A 1 98 ? 9.846 -21.710 -17.014 1.00 55.66 98 GLN A O 1
ATOM 753 N N . ARG A 1 99 ? 10.912 -20.882 -15.205 1.00 54.34 99 ARG A N 1
ATOM 754 C CA . ARG A 1 99 ? 9.911 -21.311 -14.212 1.00 54.34 99 ARG A CA 1
ATOM 755 C C . ARG A 1 99 ? 8.746 -20.336 -14.043 1.00 54.34 99 ARG A C 1
ATOM 757 O O . ARG A 1 99 ? 7.682 -20.767 -13.635 1.00 54.34 99 ARG A O 1
ATOM 764 N N . SER A 1 100 ? 8.942 -19.052 -14.353 1.00 59.19 100 SER A N 1
ATOM 765 C CA . SER A 1 100 ? 7.852 -18.073 -14.310 1.00 59.19 100 SER A CA 1
ATOM 766 C C . SER A 1 100 ? 6.890 -18.331 -15.466 1.00 59.19 100 SER A C 1
ATOM 768 O O . SER A 1 100 ? 7.276 -18.267 -16.636 1.00 59.19 100 SER A O 1
ATOM 770 N N . GLU A 1 101 ? 5.640 -18.622 -15.128 1.00 63.78 101 GLU A N 1
ATOM 771 C CA . GLU A 1 101 ? 4.560 -18.838 -16.093 1.00 63.78 101 GLU A CA 1
ATOM 772 C C . GLU A 1 101 ? 3.987 -17.514 -16.611 1.00 63.78 101 GLU A C 1
ATOM 774 O O . GLU A 1 101 ? 3.559 -17.413 -17.764 1.00 63.78 101 GLU A O 1
ATOM 779 N N . ARG A 1 102 ? 4.070 -16.458 -15.793 1.00 57.25 102 ARG A N 1
ATOM 780 C CA . ARG A 1 102 ? 3.608 -15.109 -16.131 1.00 57.25 102 ARG A CA 1
ATOM 781 C C . ARG A 1 102 ? 4.255 -14.602 -17.419 1.00 57.25 102 ARG A C 1
ATOM 783 O O . ARG A 1 102 ? 3.547 -14.166 -18.319 1.00 57.25 102 ARG A O 1
ATOM 790 N N . GLY A 1 103 ? 5.571 -14.742 -17.573 1.00 56.81 103 GLY A N 1
ATOM 791 C CA . GLY A 1 103 ? 6.277 -14.335 -18.797 1.00 56.81 103 GLY A CA 1
ATOM 792 C C . GLY A 1 103 ? 5.919 -15.141 -20.058 1.00 56.81 103 GLY A C 1
ATOM 793 O O . GLY A 1 103 ? 6.310 -14.745 -21.155 1.00 56.81 103 GLY A O 1
ATOM 794 N N . LYS A 1 104 ? 5.203 -16.265 -19.920 1.00 65.00 104 LYS A N 1
ATOM 795 C CA . LYS A 1 104 ? 4.803 -17.143 -21.031 1.00 65.00 104 LYS A CA 1
ATOM 796 C C . LYS A 1 104 ? 3.376 -16.873 -21.494 1.00 65.00 104 LYS A C 1
ATOM 798 O O . LYS A 1 104 ? 3.131 -16.839 -22.694 1.00 65.00 104 LYS A O 1
ATOM 803 N N . LEU A 1 105 ? 2.463 -16.698 -20.539 1.00 61.97 105 LEU A N 1
ATOM 804 C CA . LEU A 1 105 ? 1.017 -16.671 -20.778 1.00 61.97 105 LEU A CA 1
ATOM 805 C C . LEU A 1 105 ? 0.374 -15.299 -20.553 1.00 61.97 105 LEU A C 1
ATOM 807 O O . LEU A 1 105 ? -0.777 -15.105 -20.938 1.00 61.97 105 LEU A O 1
ATOM 811 N N . SER A 1 106 ? 1.075 -14.340 -19.938 1.00 52.47 106 SER A N 1
ATOM 812 C CA . SER A 1 106 ? 0.526 -12.989 -19.796 1.00 52.47 106 SER A CA 1
ATOM 813 C C . SER A 1 106 ? 0.604 -12.223 -21.119 1.00 52.47 106 SER A C 1
ATOM 815 O O . SER A 1 106 ? 1.654 -12.139 -21.756 1.00 52.47 106 SER A O 1
ATOM 817 N N . THR A 1 107 ? -0.521 -11.646 -21.534 1.00 51.09 107 THR A N 1
ATOM 818 C CA . THR A 1 107 ? -0.567 -10.595 -22.554 1.00 51.09 107 THR A CA 1
ATOM 819 C C . THR A 1 107 ? -0.609 -9.221 -21.880 1.00 51.09 107 THR A C 1
ATOM 821 O O . THR A 1 107 ? -0.989 -9.082 -20.713 1.00 51.09 107 THR A O 1
ATOM 824 N N . LEU A 1 108 ? -0.223 -8.179 -22.620 1.00 44.53 108 LEU A N 1
ATOM 825 C CA . LEU A 1 108 ? -0.511 -6.791 -22.254 1.00 44.53 108 LEU A CA 1
ATOM 826 C C . LEU A 1 108 ? -2.020 -6.648 -21.998 1.00 44.53 108 LEU A C 1
ATOM 828 O O . LEU A 1 108 ? -2.813 -6.820 -22.920 1.00 44.53 108 LEU A O 1
ATOM 832 N N . GLY A 1 109 ? -2.407 -6.360 -20.752 1.00 45.44 109 GLY A N 1
ATOM 833 C CA . GLY A 1 109 ? -3.812 -6.240 -20.346 1.00 45.44 109 GLY A CA 1
ATOM 834 C C . GLY A 1 109 ? -4.367 -7.402 -19.515 1.00 45.44 109 GLY A C 1
ATOM 835 O O . GLY A 1 109 ? -5.534 -7.345 -19.136 1.00 45.44 109 GLY A O 1
ATOM 836 N N . VAL A 1 110 ? -3.566 -8.417 -19.165 1.00 47.97 110 VAL A N 1
ATOM 837 C CA . VAL A 1 110 ? -3.972 -9.399 -18.143 1.00 47.97 110 VAL A CA 1
ATOM 838 C C . VAL A 1 110 ? -3.980 -8.731 -16.763 1.00 47.97 110 VAL A C 1
ATOM 840 O O . VAL A 1 110 ? -2.957 -8.642 -16.094 1.00 47.97 110 VAL A O 1
ATOM 843 N N . ASP A 1 111 ? -5.158 -8.241 -16.375 1.00 56.41 111 ASP A N 1
ATOM 844 C CA . ASP A 1 111 ? -5.607 -7.907 -15.013 1.00 56.41 111 ASP A CA 1
ATOM 845 C C . ASP A 1 111 ? -4.684 -7.041 -14.139 1.00 56.41 111 ASP A C 1
ATOM 847 O O . ASP A 1 111 ? -4.565 -7.200 -12.924 1.00 56.41 111 ASP A O 1
ATOM 851 N N . ASN A 1 112 ? -4.045 -6.072 -14.776 1.00 68.19 112 ASN A N 1
ATOM 852 C CA . ASN A 1 112 ? -3.051 -5.200 -14.176 1.00 68.19 112 ASN A CA 1
ATOM 853 C C . ASN A 1 112 ? -3.666 -3.823 -13.862 1.00 68.19 112 ASN A C 1
ATOM 855 O O . ASN A 1 112 ? -3.827 -2.968 -14.740 1.00 68.19 112 ASN A O 1
ATOM 859 N N . ARG A 1 113 ? -4.090 -3.637 -12.602 1.00 80.50 113 ARG A N 1
ATOM 860 C CA . ARG A 1 113 ? -4.912 -2.494 -12.161 1.00 80.50 113 ARG A CA 1
ATOM 861 C C . ARG A 1 113 ? -4.229 -1.139 -12.383 1.00 80.50 113 ARG A C 1
ATOM 863 O O . ARG A 1 113 ? -4.911 -0.194 -12.785 1.00 80.50 113 ARG A O 1
ATOM 870 N N . SER A 1 114 ? -2.925 -1.013 -12.129 1.00 87.19 114 SER A N 1
ATOM 871 C CA . SER A 1 114 ? -2.232 0.281 -12.234 1.00 87.19 114 SER A CA 1
ATOM 872 C C . SER A 1 114 ? -1.961 0.667 -13.684 1.00 87.19 114 SER A C 1
ATOM 874 O O . SER A 1 114 ? -2.269 1.799 -14.061 1.00 87.19 114 SER A O 1
ATOM 876 N N . THR A 1 115 ? -1.517 -0.269 -14.529 1.00 85.62 115 THR A N 1
ATOM 877 C CA . THR A 1 115 ? -1.347 -0.009 -15.969 1.00 85.62 115 THR A CA 1
ATOM 878 C C . THR A 1 115 ? -2.666 0.325 -16.651 1.00 85.62 115 THR A C 1
ATOM 880 O O . THR A 1 115 ? -2.737 1.330 -17.360 1.00 85.62 115 THR A O 1
ATOM 883 N N . ALA A 1 116 ? -3.733 -0.445 -16.410 1.00 85.25 116 ALA A N 1
ATOM 884 C CA . ALA A 1 116 ? -5.032 -0.185 -17.033 1.00 85.25 116 ALA A CA 1
ATOM 885 C C . ALA A 1 116 ? -5.566 1.210 -16.671 1.00 85.25 116 ALA A C 1
ATOM 887 O O . ALA A 1 116 ? -5.974 1.978 -17.543 1.00 85.25 116 ALA A O 1
ATOM 888 N N . THR A 1 117 ? -5.496 1.580 -15.390 1.00 88.56 117 THR A N 1
ATOM 889 C CA . THR A 1 117 ? -5.960 2.896 -14.931 1.00 88.56 117 THR A CA 1
ATOM 890 C C . THR A 1 117 ? -5.057 4.038 -15.391 1.00 88.56 117 THR A C 1
ATOM 892 O O . THR A 1 117 ? -5.575 5.102 -15.724 1.00 88.56 117 THR A O 1
ATOM 895 N N . THR A 1 118 ? -3.742 3.830 -15.512 1.00 90.56 118 THR A N 1
ATOM 896 C CA . THR A 1 118 ? -2.833 4.807 -16.132 1.00 90.56 118 THR A CA 1
ATOM 897 C C . THR A 1 118 ? -3.135 4.994 -17.619 1.00 90.56 118 THR A C 1
ATOM 899 O O . THR A 1 118 ? -3.214 6.137 -18.056 1.00 90.56 118 THR A O 1
ATOM 902 N N . ILE A 1 119 ? -3.362 3.927 -18.391 1.00 87.81 119 ILE A N 1
ATOM 903 C CA . ILE A 1 119 ? -3.718 4.021 -19.819 1.00 87.81 119 ILE A CA 1
ATOM 904 C C . ILE A 1 119 ? -5.033 4.788 -20.003 1.00 87.81 119 ILE A C 1
ATOM 906 O O . ILE A 1 119 ? -5.095 5.712 -20.815 1.00 87.81 119 ILE A O 1
ATOM 910 N N . LEU A 1 120 ? -6.063 4.458 -19.216 1.00 89.31 120 LEU A N 1
ATOM 911 C CA . LEU A 1 120 ? -7.346 5.167 -19.243 1.00 89.31 120 LEU A CA 1
ATOM 912 C C . LEU A 1 120 ? -7.186 6.644 -18.864 1.00 89.31 120 LEU A C 1
ATOM 914 O O . LEU A 1 120 ? -7.736 7.511 -19.542 1.00 89.31 120 LEU A O 1
ATOM 918 N N . ALA A 1 121 ? -6.393 6.944 -17.831 1.00 91.44 121 ALA A N 1
ATOM 919 C CA . ALA A 1 121 ? -6.117 8.313 -17.411 1.00 91.44 121 ALA A CA 1
ATOM 920 C C . ALA A 1 121 ? -5.359 9.105 -18.485 1.00 91.44 121 ALA A C 1
ATOM 922 O O . ALA A 1 121 ? -5.760 10.218 -18.817 1.00 91.44 121 ALA A O 1
ATOM 923 N N . VAL A 1 122 ? -4.300 8.530 -19.067 1.00 89.62 122 VAL A N 1
ATOM 924 C CA . VAL A 1 122 ? -3.534 9.152 -20.157 1.00 89.62 122 VAL A CA 1
ATOM 925 C C . VAL A 1 122 ? -4.443 9.407 -21.353 1.00 89.62 122 VAL A C 1
ATOM 927 O O . VAL A 1 122 ? -4.461 10.527 -21.857 1.00 89.62 122 VAL A O 1
ATOM 930 N N . ARG A 1 123 ? -5.246 8.424 -21.781 1.00 87.81 123 ARG A N 1
ATOM 931 C CA . ARG A 1 123 ? -6.154 8.617 -22.916 1.00 87.81 123 ARG A CA 1
ATOM 932 C C . ARG A 1 123 ? -7.199 9.693 -22.630 1.00 87.81 123 ARG A C 1
ATOM 934 O O . ARG A 1 123 ? -7.385 10.567 -23.469 1.00 87.81 123 ARG A O 1
ATOM 941 N N . ALA A 1 124 ? -7.824 9.676 -21.453 1.00 90.06 124 ALA A N 1
ATOM 942 C CA . ALA A 1 124 ? -8.789 10.699 -21.054 1.00 90.06 124 ALA A CA 1
ATOM 943 C C . ALA A 1 124 ? -8.166 12.104 -21.067 1.00 90.06 124 ALA A C 1
ATOM 945 O O . ALA A 1 124 ? -8.772 13.037 -21.584 1.00 90.06 124 ALA A O 1
ATOM 946 N N . LEU A 1 125 ? -6.940 12.255 -20.557 1.00 89.56 125 LEU A N 1
ATOM 947 C CA . LEU A 1 125 ? -6.226 13.532 -20.579 1.00 89.56 125 LEU A CA 1
ATOM 948 C C . LEU A 1 125 ? -5.876 13.975 -22.000 1.00 89.56 125 LEU A C 1
ATOM 950 O O . LEU A 1 125 ? -6.059 15.145 -22.315 1.00 89.56 125 LEU A O 1
ATOM 954 N N . ILE A 1 126 ? -5.426 13.070 -22.873 1.00 86.06 126 ILE A N 1
ATOM 955 C CA . ILE A 1 126 ? -5.152 13.396 -24.282 1.00 86.06 126 ILE A CA 1
ATOM 956 C C . ILE A 1 126 ? -6.414 13.943 -24.965 1.00 86.06 126 ILE A C 1
ATOM 958 O O . ILE A 1 126 ? -6.346 14.978 -25.627 1.00 86.06 126 ILE A O 1
ATOM 962 N N . GLU A 1 127 ? -7.567 13.295 -24.773 1.00 87.62 127 GLU A N 1
ATOM 963 C CA . GLU A 1 127 ? -8.839 13.766 -25.340 1.00 87.62 127 GLU A CA 1
ATOM 964 C C . GLU A 1 127 ? -9.258 15.123 -24.757 1.00 87.62 127 GLU A C 1
ATOM 966 O O . GLU A 1 127 ? -9.564 16.048 -25.508 1.00 87.62 127 GLU A O 1
ATOM 971 N N . LEU A 1 128 ? -9.183 15.290 -23.430 1.00 87.88 128 LEU A N 1
ATOM 972 C CA . LEU A 1 128 ? -9.506 16.554 -22.758 1.00 87.88 128 LEU A CA 1
ATOM 973 C C . LEU A 1 128 ? -8.627 17.715 -23.237 1.00 87.88 128 LEU A C 1
ATOM 975 O O . LEU A 1 128 ? -9.110 18.832 -23.395 1.00 87.88 128 LEU A O 1
ATOM 979 N N . GLN A 1 129 ? -7.337 17.469 -23.473 1.00 83.38 129 GLN A N 1
ATOM 980 C CA . GLN A 1 129 ? -6.397 18.496 -23.928 1.00 83.38 129 GLN A CA 1
ATOM 981 C C . GLN A 1 129 ? -6.620 18.895 -25.393 1.00 83.38 129 GLN A C 1
ATOM 983 O O . GLN A 1 129 ? -6.338 20.039 -25.769 1.00 83.38 129 GLN A O 1
ATOM 988 N N . ASN A 1 130 ? -7.158 17.983 -26.206 1.00 83.62 130 ASN A N 1
ATOM 989 C CA . ASN A 1 130 ? -7.521 18.239 -27.598 1.00 83.62 130 ASN A CA 1
ATOM 990 C C . ASN A 1 130 ? -8.908 18.890 -27.752 1.00 83.62 130 ASN A C 1
ATOM 992 O O . ASN A 1 130 ? -9.160 19.535 -28.777 1.00 83.62 130 ASN A O 1
ATOM 996 N N . ASP A 1 131 ? -9.783 18.778 -26.748 1.00 84.62 131 ASP A N 1
ATOM 997 C CA . ASP A 1 131 ? -11.114 19.383 -26.756 1.00 84.62 131 ASP A CA 1
ATOM 998 C C . ASP A 1 131 ? -11.045 20.919 -26.641 1.00 84.62 131 ASP A C 1
ATOM 1000 O O . ASP A 1 131 ? -10.543 21.498 -25.675 1.00 84.62 131 ASP A O 1
ATOM 1004 N N . ARG A 1 132 ? -11.572 21.605 -27.662 1.00 82.12 132 ARG A N 1
ATOM 1005 C CA . ARG A 1 132 ? -11.606 23.074 -27.741 1.00 82.12 132 ARG A CA 1
ATOM 1006 C C . ARG A 1 132 ? -12.858 23.692 -27.119 1.00 82.12 132 ARG A C 1
ATOM 1008 O O . ARG A 1 132 ? -12.884 24.908 -26.951 1.00 82.12 132 ARG A O 1
ATOM 1015 N N . SER A 1 133 ? -13.879 22.893 -26.815 1.00 85.12 133 SER A N 1
ATOM 1016 C CA . SER A 1 133 ? -15.122 23.343 -26.178 1.00 85.12 133 SER A CA 1
ATOM 1017 C C . SER A 1 133 ? -14.965 23.536 -24.668 1.00 85.12 133 SER A C 1
ATOM 1019 O O . SER A 1 133 ? -15.646 24.376 -24.078 1.00 85.12 133 SER A O 1
ATOM 1021 N N . LEU A 1 134 ? -14.031 22.806 -24.050 1.00 83.94 134 LEU A N 1
ATOM 1022 C CA . LEU A 1 134 ? -13.709 22.922 -22.634 1.00 83.94 134 LEU A CA 1
ATOM 1023 C C . LEU A 1 134 ? -12.705 24.049 -22.379 1.00 83.94 134 LEU A C 1
ATOM 1025 O O . LEU A 1 134 ? -11.690 24.181 -23.076 1.00 83.94 134 LEU A O 1
ATOM 1029 N N . GLN A 1 135 ? -12.963 24.822 -21.323 1.00 84.44 135 GLN A N 1
ATOM 1030 C CA . GLN A 1 135 ? -12.002 25.787 -20.786 1.00 84.44 135 GLN A CA 1
ATOM 1031 C C . GLN A 1 135 ? -10.749 25.059 -20.273 1.00 84.44 135 GLN A C 1
ATOM 1033 O O . GLN A 1 135 ? -10.879 23.929 -19.795 1.00 84.44 135 GLN A O 1
ATOM 1038 N N . PRO A 1 136 ? -9.544 25.654 -20.357 1.00 83.75 136 PRO A N 1
ATOM 1039 C CA . PRO A 1 136 ? -8.307 25.023 -19.886 1.00 83.75 136 PRO A CA 1
ATOM 1040 C C . PRO A 1 136 ? -8.392 24.482 -18.451 1.00 83.75 136 PRO A C 1
ATOM 1042 O O . PRO A 1 136 ? -7.924 23.378 -18.181 1.00 83.75 136 PRO A O 1
ATOM 1045 N N . GLU A 1 137 ? -9.068 25.202 -17.557 1.00 86.31 137 GLU A N 1
ATOM 1046 C CA . GLU A 1 137 ? -9.258 24.851 -16.148 1.00 86.31 137 GLU A CA 1
ATOM 1047 C C . GLU A 1 137 ? -10.115 23.590 -15.957 1.00 86.31 137 GLU A C 1
ATOM 1049 O O . GLU A 1 137 ? -10.040 22.957 -14.905 1.00 86.31 137 GLU A O 1
ATOM 1054 N N . ALA A 1 138 ? -10.914 23.206 -16.957 1.00 85.12 138 ALA A N 1
ATOM 1055 C CA . ALA A 1 138 ? -11.767 22.019 -16.944 1.00 85.12 138 ALA A CA 1
ATOM 1056 C C . ALA A 1 138 ? -11.078 20.766 -17.527 1.00 85.12 138 ALA A C 1
ATOM 1058 O O . ALA A 1 138 ? -11.584 19.653 -17.377 1.00 85.12 138 ALA A O 1
ATOM 1059 N N . ARG A 1 139 ? -9.906 20.911 -18.168 1.00 88.25 139 ARG A N 1
ATOM 1060 C CA . ARG A 1 139 ? -9.168 19.823 -18.848 1.00 88.25 139 ARG A CA 1
ATOM 1061 C C . ARG A 1 139 ? -8.320 19.001 -17.873 1.00 88.25 139 ARG A C 1
ATOM 1063 O O . ARG A 1 139 ? -7.118 18.816 -18.065 1.00 88.25 139 ARG A O 1
ATOM 1070 N N . LYS A 1 140 ? -8.959 18.525 -16.807 1.00 90.50 140 LYS A N 1
ATOM 1071 C CA . LYS A 1 140 ? -8.332 17.829 -15.679 1.00 90.50 140 LYS A CA 1
ATOM 1072 C C . LYS A 1 140 ? -9.121 16.590 -15.269 1.00 90.50 140 LYS A C 1
ATOM 1074 O O . LYS A 1 140 ? -10.327 16.500 -15.495 1.00 90.50 140 LYS A O 1
ATOM 1079 N N . LEU A 1 141 ? -8.429 15.645 -14.644 1.00 92.56 141 LEU A N 1
ATOM 1080 C CA . LEU A 1 141 ? -8.962 14.363 -14.200 1.00 92.56 141 LEU A CA 1
ATOM 1081 C C . LEU A 1 141 ? -8.730 14.191 -12.696 1.00 92.56 141 LEU A C 1
ATOM 1083 O O . LEU A 1 141 ? -7.611 14.330 -12.204 1.00 92.56 141 LEU A O 1
ATOM 1087 N N . LEU A 1 142 ? -9.788 13.840 -11.966 1.00 93.00 142 LEU A N 1
ATOM 1088 C CA . LEU A 1 142 ? -9.691 13.437 -10.564 1.00 93.00 142 LEU A CA 1
ATOM 1089 C C . LEU A 1 142 ? -9.859 11.921 -10.461 1.00 93.00 142 LEU A C 1
ATOM 1091 O O . LEU A 1 142 ? -10.836 11.375 -10.969 1.00 93.00 142 LEU A O 1
ATOM 1095 N N . SER A 1 143 ? -8.924 11.239 -9.804 1.00 93.75 143 SER A N 1
ATOM 1096 C CA . SER A 1 143 ? -8.941 9.785 -9.669 1.00 93.75 143 SER A CA 1
ATOM 1097 C C . SER A 1 143 ? -8.983 9.361 -8.204 1.00 93.75 143 SER A C 1
ATOM 1099 O O . SER A 1 143 ? -8.020 9.572 -7.471 1.00 93.75 143 SER A O 1
ATOM 1101 N N . PHE A 1 144 ? -10.059 8.696 -7.787 1.00 92.88 144 PHE A N 1
ATOM 1102 C CA . PHE A 1 144 ? -10.214 8.185 -6.426 1.00 92.88 144 PHE A CA 1
ATOM 1103 C C . PHE A 1 144 ? -9.650 6.775 -6.259 1.00 92.88 144 PHE A C 1
ATOM 1105 O O . PHE A 1 144 ? -9.745 5.928 -7.151 1.00 92.88 144 PHE A O 1
ATOM 1112 N N . THR A 1 145 ? -9.116 6.521 -5.069 1.00 89.56 145 THR A N 1
ATOM 1113 C CA . THR A 1 145 ? -8.687 5.208 -4.584 1.00 89.56 145 THR A CA 1
ATOM 1114 C C . THR A 1 145 ? -9.009 5.068 -3.097 1.00 89.56 145 THR A C 1
ATOM 1116 O O . THR A 1 145 ? -8.966 6.038 -2.339 1.00 89.56 145 THR A O 1
ATOM 1119 N N . ASP A 1 146 ? -9.314 3.850 -2.658 1.00 81.81 146 ASP A N 1
ATOM 1120 C CA . ASP A 1 146 ? -9.713 3.564 -1.274 1.00 81.81 146 ASP A CA 1
ATOM 1121 C C . ASP A 1 146 ? -8.568 3.551 -0.261 1.00 81.81 146 ASP A C 1
ATOM 1123 O O . ASP A 1 146 ? -8.793 3.554 0.953 1.00 81.81 146 ASP A O 1
ATOM 1127 N N . ASN A 1 147 ? -7.326 3.552 -0.741 1.00 85.06 147 ASN A N 1
ATOM 1128 C CA . ASN A 1 147 ? -6.147 3.497 0.108 1.00 85.06 147 ASN A CA 1
ATOM 1129 C C . ASN A 1 147 ? -5.173 4.632 -0.223 1.00 85.06 147 ASN A C 1
ATOM 1131 O O . ASN A 1 147 ? -4.834 4.880 -1.380 1.00 85.06 147 ASN A O 1
ATOM 1135 N N . ARG A 1 148 ? -4.673 5.290 0.828 1.00 86.88 148 ARG A N 1
ATOM 1136 C CA . ARG A 1 148 ? -3.745 6.425 0.721 1.00 86.88 148 ARG A CA 1
ATOM 1137 C C . ARG A 1 148 ? -2.427 6.041 0.039 1.00 86.88 148 ARG A C 1
ATOM 1139 O O . ARG A 1 148 ? -1.927 6.793 -0.780 1.00 86.88 148 ARG A O 1
ATOM 1146 N N . GLN A 1 149 ? -1.889 4.861 0.330 1.00 89.56 149 GLN A N 1
ATOM 1147 C CA . GLN A 1 149 ? -0.654 4.377 -0.289 1.00 89.56 149 GLN A CA 1
ATOM 1148 C C . GLN A 1 149 ? -0.865 3.954 -1.753 1.00 89.56 149 GLN A C 1
ATOM 1150 O O . GLN A 1 149 ? 0.047 4.093 -2.560 1.00 89.56 149 GLN A O 1
ATOM 1155 N N . ASP A 1 150 ? -2.065 3.481 -2.121 1.00 89.50 150 ASP A N 1
ATOM 1156 C CA . ASP A 1 150 ? -2.398 3.200 -3.528 1.00 89.50 150 ASP A CA 1
ATOM 1157 C C . ASP A 1 150 ? -2.482 4.491 -4.362 1.00 89.50 150 ASP A C 1
ATOM 1159 O O . ASP A 1 150 ? -2.182 4.464 -5.552 1.00 89.50 150 ASP A O 1
ATOM 1163 N N . ALA A 1 151 ? -2.838 5.632 -3.754 1.00 91.25 151 ALA A N 1
ATOM 1164 C CA . ALA A 1 151 ? -2.799 6.933 -4.434 1.00 91.25 151 ALA A CA 1
ATOM 1165 C C . ALA A 1 151 ? -1.360 7.334 -4.778 1.00 91.25 151 ALA A C 1
ATOM 1167 O O . ALA A 1 151 ? -1.089 7.773 -5.894 1.00 91.25 151 ALA A O 1
ATOM 1168 N N . SER A 1 152 ? -0.438 7.126 -3.832 1.00 90.88 152 SER A N 1
ATOM 1169 C CA . SER A 1 152 ? 0.990 7.358 -4.041 1.00 90.88 152 SER A CA 1
ATOM 1170 C C . SER A 1 152 ? 1.582 6.411 -5.090 1.00 90.88 152 SER A C 1
ATOM 1172 O O . SER A 1 152 ? 2.293 6.868 -5.988 1.00 90.88 152 SER A O 1
ATOM 1174 N N . LEU A 1 153 ? 1.215 5.118 -5.040 1.00 91.69 153 LEU A N 1
ATOM 1175 C CA . LEU A 1 153 ? 1.543 4.132 -6.078 1.00 91.69 153 LEU A CA 1
ATOM 1176 C C . LEU A 1 153 ? 1.119 4.626 -7.455 1.00 91.69 153 LEU A C 1
ATOM 1178 O O . LEU A 1 153 ? 1.949 4.726 -8.352 1.00 91.69 153 LEU A O 1
ATOM 1182 N N . GLN A 1 154 ? -0.155 4.979 -7.612 1.00 92.25 154 GLN A N 1
ATOM 1183 C CA . GLN A 1 154 ? -0.691 5.358 -8.910 1.00 92.25 154 GLN A CA 1
ATOM 1184 C C . GLN A 1 154 ? -0.085 6.670 -9.435 1.00 92.25 154 GLN A C 1
ATOM 1186 O O . GLN A 1 154 ? 0.163 6.785 -10.634 1.00 92.25 154 GLN A O 1
ATOM 1191 N N . ALA A 1 155 ? 0.206 7.636 -8.555 1.00 91.62 155 ALA A N 1
ATOM 1192 C CA . ALA A 1 155 ? 0.891 8.872 -8.927 1.00 91.62 155 ALA A CA 1
ATOM 1193 C C . ALA A 1 155 ? 2.325 8.609 -9.416 1.00 91.62 155 ALA A C 1
ATOM 1195 O O . ALA A 1 155 ? 2.707 9.098 -10.479 1.00 91.62 155 ALA A O 1
ATOM 1196 N N . GLY A 1 156 ? 3.103 7.806 -8.680 1.00 89.81 156 GLY A N 1
ATOM 1197 C CA . GLY A 1 156 ? 4.457 7.408 -9.083 1.00 89.81 156 GLY A CA 1
ATOM 1198 C C . GLY A 1 156 ? 4.464 6.618 -10.393 1.00 89.81 156 GLY A C 1
ATOM 1199 O O . GLY A 1 156 ? 5.181 6.977 -11.325 1.00 89.81 156 GLY A O 1
ATOM 1200 N N . HIS A 1 157 ? 3.581 5.623 -10.495 1.00 91.75 157 HIS A N 1
ATOM 1201 C CA . HIS A 1 157 ? 3.375 4.802 -11.687 1.00 91.75 157 HIS A CA 1
ATOM 1202 C C . HIS A 1 157 ? 3.037 5.656 -12.920 1.00 91.75 157 HIS A C 1
ATOM 1204 O O . HIS A 1 157 ? 3.653 5.504 -13.973 1.00 91.75 157 HIS A O 1
ATOM 1210 N N . PHE A 1 158 ? 2.082 6.588 -12.799 1.00 92.00 158 PHE A N 1
ATOM 1211 C CA . PHE A 1 158 ? 1.700 7.494 -13.885 1.00 92.00 158 PHE A CA 1
ATOM 1212 C C . PHE A 1 158 ? 2.854 8.404 -14.318 1.00 92.00 158 PHE A C 1
ATOM 1214 O O . PHE A 1 158 ? 3.058 8.592 -15.515 1.00 92.00 158 PHE A O 1
ATOM 1221 N N . ASN A 1 159 ? 3.609 8.961 -13.368 1.00 89.44 159 ASN A N 1
ATOM 1222 C CA . ASN A 1 159 ? 4.710 9.870 -13.681 1.00 89.44 159 ASN A CA 1
ATOM 1223 C C . ASN A 1 159 ? 5.852 9.148 -14.412 1.00 89.44 159 ASN A C 1
ATOM 1225 O O . ASN A 1 159 ? 6.287 9.640 -15.453 1.00 89.44 159 ASN A O 1
ATOM 1229 N N . ASP A 1 160 ? 6.277 7.971 -13.933 1.00 87.50 160 ASP A N 1
ATOM 1230 C CA . ASP A 1 160 ? 7.293 7.156 -14.619 1.00 87.50 160 ASP A CA 1
ATOM 1231 C C . ASP A 1 160 ? 6.809 6.710 -16.012 1.00 87.50 160 ASP A C 1
ATOM 1233 O O . ASP A 1 160 ? 7.558 6.804 -16.986 1.00 87.50 160 ASP A O 1
ATOM 1237 N N . PHE A 1 161 ? 5.531 6.326 -16.146 1.00 89.62 161 PHE A N 1
ATOM 1238 C CA . PHE A 1 161 ? 4.919 6.023 -17.445 1.00 89.62 161 PHE A CA 1
ATOM 1239 C C . PHE A 1 161 ? 4.994 7.220 -18.402 1.00 89.62 161 PHE A C 1
ATOM 1241 O O . PHE A 1 161 ? 5.478 7.088 -19.527 1.00 89.62 161 PHE A O 1
ATOM 1248 N N . ALA A 1 162 ? 4.535 8.399 -17.969 1.00 89.25 162 ALA A N 1
ATOM 1249 C CA . ALA A 1 162 ? 4.508 9.607 -18.792 1.00 89.25 162 ALA A CA 1
ATOM 1250 C C . ALA A 1 162 ? 5.917 10.030 -19.234 1.00 89.25 162 ALA A C 1
ATOM 1252 O O . ALA A 1 162 ? 6.110 10.474 -20.365 1.00 89.25 162 ALA A O 1
ATOM 1253 N N . GLN A 1 163 ? 6.917 9.853 -18.374 1.00 86.44 163 GLN A N 1
ATOM 1254 C CA . GLN A 1 163 ? 8.302 10.196 -18.687 1.00 86.44 163 GLN A CA 1
ATOM 1255 C C . GLN A 1 163 ? 8.935 9.223 -19.673 1.00 86.44 163 GLN A C 1
ATOM 1257 O O . GLN A 1 163 ? 9.633 9.666 -20.584 1.00 86.44 163 GLN A O 1
ATOM 1262 N N . VAL A 1 164 ? 8.667 7.922 -19.555 1.00 88.94 164 VAL A N 1
ATOM 1263 C CA . VAL A 1 164 ? 9.149 6.952 -20.547 1.00 88.94 164 VAL A CA 1
ATOM 1264 C C . VAL A 1 164 ? 8.450 7.116 -21.886 1.00 88.94 164 VAL A C 1
ATOM 1266 O O . VAL A 1 164 ? 9.115 7.042 -22.919 1.00 88.94 164 VAL A O 1
ATOM 1269 N N . MET A 1 165 ? 7.155 7.441 -21.897 1.00 89.69 165 MET A N 1
ATOM 1270 C CA . MET A 1 165 ? 6.459 7.841 -23.124 1.00 89.69 165 MET A CA 1
ATOM 1271 C C . MET A 1 165 ? 7.110 9.065 -23.767 1.00 89.69 165 MET A C 1
ATOM 1273 O O . MET A 1 165 ? 7.373 9.054 -24.969 1.00 89.69 165 MET A O 1
ATOM 1277 N N . LEU A 1 166 ? 7.423 10.091 -22.971 1.00 90.06 166 LEU A N 1
ATOM 1278 C CA . LEU A 1 166 ? 8.072 11.307 -23.450 1.00 90.06 166 LEU A CA 1
ATOM 1279 C C . LEU A 1 166 ? 9.475 11.029 -24.011 1.00 90.06 166 LEU A C 1
ATOM 1281 O O . LEU A 1 166 ? 9.782 11.471 -25.116 1.00 90.06 166 LEU A O 1
ATOM 1285 N N . LEU A 1 167 ? 10.305 10.263 -23.295 1.00 91.56 167 LEU A N 1
ATOM 1286 C CA . LEU A 1 167 ? 11.663 9.912 -23.720 1.00 91.56 167 LEU A CA 1
ATOM 1287 C C . LEU A 1 167 ? 11.663 9.084 -25.013 1.00 91.56 167 LEU A C 1
ATOM 1289 O O . LEU A 1 167 ? 12.393 9.406 -25.949 1.00 91.56 167 LEU A O 1
ATOM 1293 N N . ARG A 1 168 ? 10.820 8.046 -25.090 1.00 92.69 168 ARG A N 1
ATOM 1294 C CA . ARG A 1 168 ? 10.690 7.196 -26.286 1.00 92.69 168 ARG A CA 1
ATOM 1295 C C . ARG A 1 168 ? 10.134 7.985 -27.474 1.00 92.69 168 ARG A C 1
ATOM 1297 O O . ARG A 1 168 ? 10.624 7.836 -28.590 1.00 92.69 168 ARG A O 1
ATOM 1304 N N . SER A 1 169 ? 9.169 8.874 -27.239 1.00 93.88 169 SER A N 1
ATOM 1305 C CA . SER A 1 169 ? 8.630 9.754 -28.281 1.00 93.88 169 SER A CA 1
ATOM 1306 C C . SER A 1 169 ? 9.681 10.743 -28.801 1.00 93.88 169 SER A C 1
ATOM 1308 O O . SER A 1 169 ? 9.808 10.919 -30.013 1.00 93.88 169 SER A O 1
ATOM 1310 N N . ALA A 1 170 ? 10.507 11.306 -27.911 1.00 94.19 170 ALA A N 1
ATOM 1311 C CA . ALA A 1 170 ? 11.619 12.179 -28.282 1.00 94.19 170 ALA A CA 1
ATOM 1312 C C . ALA A 1 170 ? 12.700 11.451 -29.089 1.00 94.19 170 ALA A C 1
ATOM 1314 O O . ALA A 1 170 ? 13.162 11.984 -30.095 1.00 94.19 170 ALA A O 1
ATOM 1315 N N . LEU A 1 171 ? 13.075 10.227 -28.693 1.00 95.31 171 LEU A N 1
ATOM 1316 C CA . LEU A 1 171 ? 14.017 9.406 -29.458 1.00 95.31 171 LEU A CA 1
ATOM 1317 C C . LEU A 1 171 ? 13.476 9.099 -30.858 1.00 95.31 171 LEU A C 1
ATOM 1319 O O . LEU A 1 171 ? 14.181 9.307 -31.843 1.00 95.31 171 LEU A O 1
ATOM 1323 N N . HIS A 1 172 ? 12.217 8.675 -30.964 1.00 95.00 172 HIS A N 1
ATOM 1324 C CA . HIS A 1 172 ? 11.585 8.425 -32.257 1.00 95.00 172 HIS A CA 1
ATOM 1325 C C . HIS A 1 172 ? 11.559 9.686 -33.142 1.00 95.00 172 HIS A C 1
ATOM 1327 O O . HIS A 1 172 ? 11.938 9.617 -34.310 1.00 95.00 172 HIS A O 1
ATOM 1333 N N . GLN A 1 173 ? 11.202 10.854 -32.595 1.00 93.88 173 GLN A N 1
ATOM 1334 C CA . GLN A 1 173 ? 11.230 12.117 -33.340 1.00 93.88 173 GLN A CA 1
ATOM 1335 C C . GLN A 1 173 ? 12.651 12.510 -33.780 1.00 93.88 173 GLN A C 1
ATOM 1337 O O . GLN A 1 173 ? 12.841 12.942 -34.918 1.00 93.88 173 GLN A O 1
ATOM 1342 N N . ALA A 1 174 ? 13.647 12.346 -32.907 1.00 94.69 174 ALA A N 1
ATOM 1343 C CA . ALA A 1 174 ? 15.045 12.632 -33.217 1.00 94.69 174 ALA A CA 1
ATOM 1344 C C . ALA A 1 174 ? 15.578 11.730 -34.345 1.00 94.69 174 ALA A C 1
ATOM 1346 O O . ALA A 1 174 ? 16.267 12.214 -35.241 1.00 94.69 174 ALA A O 1
ATOM 1347 N N . MET A 1 175 ? 15.213 10.443 -34.347 1.00 95.19 175 MET A N 1
ATOM 1348 C CA . MET A 1 175 ? 15.557 9.516 -35.432 1.00 95.19 175 MET A CA 1
ATOM 1349 C C . MET A 1 175 ? 14.847 9.874 -36.740 1.00 95.19 175 MET A C 1
ATOM 1351 O O . MET A 1 175 ? 15.485 9.902 -37.789 1.00 95.19 175 MET A O 1
ATOM 1355 N N . GLN A 1 176 ? 13.552 10.210 -36.693 1.00 93.31 176 GLN A N 1
ATOM 1356 C CA . GLN A 1 176 ? 12.815 10.644 -37.885 1.00 93.31 176 GLN A CA 1
ATOM 1357 C C . GLN A 1 176 ? 13.405 11.909 -38.517 1.00 93.31 176 GLN A C 1
ATOM 1359 O O . GLN A 1 176 ? 13.413 12.026 -39.739 1.00 93.31 176 GLN A O 1
ATOM 1364 N N . ALA A 1 177 ? 13.921 12.836 -37.705 1.00 92.31 177 ALA A N 1
ATOM 1365 C CA . ALA A 1 177 ? 14.562 14.051 -38.198 1.00 92.31 177 ALA A CA 1
ATOM 1366 C C . ALA A 1 177 ? 15.882 13.781 -38.948 1.00 92.31 177 ALA A C 1
ATOM 1368 O O . ALA A 1 177 ? 16.220 14.549 -39.846 1.00 92.31 177 ALA A O 1
ATOM 1369 N N . GLN A 1 178 ? 16.610 12.710 -38.604 1.00 91.56 178 GLN A N 1
ATOM 1370 C CA . GLN A 1 178 ? 17.825 12.286 -39.321 1.00 91.56 178 GLN A CA 1
ATOM 1371 C C . GLN A 1 178 ? 17.530 11.365 -40.515 1.00 91.56 178 GLN A C 1
ATOM 1373 O O . GLN A 1 178 ? 18.302 11.313 -41.468 1.00 91.56 178 GLN A O 1
ATOM 1378 N N . GLY A 1 179 ? 16.412 10.635 -40.491 1.00 90.31 179 GLY A N 1
ATOM 1379 C CA . GLY A 1 179 ? 16.013 9.744 -41.577 1.00 90.31 179 GLY A CA 1
ATOM 1380 C C . GLY A 1 179 ? 16.915 8.512 -41.694 1.00 90.31 179 GLY A C 1
ATOM 1381 O O . GLY A 1 179 ? 17.144 7.807 -40.714 1.00 90.31 179 GLY A O 1
ATOM 1382 N N . VAL A 1 180 ? 17.393 8.232 -42.910 1.00 85.25 180 VAL A N 1
ATOM 1383 C CA . VAL A 1 180 ? 18.151 7.008 -43.244 1.00 85.25 180 VAL A CA 1
ATOM 1384 C C . VAL A 1 180 ? 19.571 6.975 -42.677 1.00 85.25 180 VAL A C 1
ATOM 1386 O O . VAL A 1 180 ? 20.135 5.893 -42.541 1.00 85.25 180 VAL A O 1
ATOM 1389 N N . ASP A 1 181 ? 20.139 8.130 -42.322 1.00 86.12 181 ASP A N 1
ATOM 1390 C CA . ASP A 1 181 ? 21.485 8.208 -41.740 1.00 86.12 181 ASP A CA 1
ATOM 1391 C C . ASP A 1 181 ? 21.505 7.754 -40.268 1.00 86.12 181 ASP A C 1
ATOM 1393 O O . ASP A 1 181 ? 22.531 7.282 -39.768 1.00 86.12 181 ASP A O 1
ATOM 1397 N N . GLY A 1 182 ? 20.352 7.837 -39.590 1.00 90.25 182 GLY A N 1
ATOM 1398 C CA . GLY A 1 182 ? 20.187 7.473 -38.184 1.00 90.25 182 GLY A CA 1
ATOM 1399 C C . GLY A 1 182 ? 20.932 8.385 -37.206 1.00 90.25 182 GLY A C 1
ATOM 1400 O O . GLY A 1 182 ? 21.535 9.390 -37.577 1.00 90.25 182 GLY A O 1
ATOM 1401 N N . LEU A 1 183 ? 20.882 8.037 -35.918 1.00 95.31 183 LEU A N 1
ATOM 1402 C CA . LEU A 1 183 ? 21.654 8.706 -34.865 1.00 95.31 183 LEU A CA 1
ATOM 1403 C C . LEU A 1 183 ? 22.898 7.890 -34.504 1.00 95.31 183 LEU A C 1
ATOM 1405 O O . LEU A 1 183 ? 22.812 6.682 -34.273 1.00 95.31 183 LEU A O 1
ATOM 1409 N N . THR A 1 184 ? 24.039 8.571 -34.393 1.00 94.31 184 THR A N 1
ATOM 1410 C CA . THR A 1 184 ? 25.285 8.026 -33.827 1.00 94.31 184 THR A CA 1
ATOM 1411 C C . THR A 1 184 ? 25.389 8.342 -32.334 1.00 94.31 184 THR A C 1
ATOM 1413 O O . THR A 1 184 ? 24.741 9.275 -31.847 1.00 94.31 184 THR A O 1
ATOM 1416 N N . HIS A 1 185 ? 26.242 7.623 -31.594 1.00 92.56 185 HIS A N 1
ATOM 1417 C CA . HIS A 1 185 ? 26.430 7.843 -30.153 1.00 92.56 185 HIS A CA 1
ATOM 1418 C C . HIS A 1 185 ? 26.725 9.312 -29.795 1.00 92.56 185 HIS A C 1
ATOM 1420 O O . HIS A 1 185 ? 26.060 9.878 -28.926 1.00 92.56 185 HIS A O 1
ATOM 1426 N N . GLY A 1 186 ? 27.638 9.973 -30.516 1.00 89.50 186 GLY A N 1
ATOM 1427 C CA . GLY A 1 186 ? 27.991 11.377 -30.262 1.00 89.50 186 GLY A CA 1
ATOM 1428 C C . GLY A 1 186 ? 26.850 12.382 -30.488 1.00 89.50 186 GLY A C 1
ATOM 1429 O O . GLY A 1 186 ? 26.878 13.490 -29.947 1.00 89.50 186 GLY A O 1
ATOM 1430 N N . GLN A 1 187 ? 25.828 12.019 -31.269 1.00 92.94 187 GLN A N 1
ATOM 1431 C CA . GLN A 1 187 ? 24.665 12.867 -31.549 1.00 92.94 187 GLN A CA 1
ATOM 1432 C C . GLN A 1 187 ? 23.446 12.513 -30.687 1.00 92.94 187 GLN A C 1
ATOM 1434 O O . GLN A 1 187 ? 22.613 13.390 -30.450 1.00 92.94 187 GLN A O 1
ATOM 1439 N N . LEU A 1 188 ? 23.363 11.271 -30.203 1.00 93.12 188 LEU A N 1
ATOM 1440 C CA . LEU A 1 188 ? 22.189 10.662 -29.575 1.00 93.12 188 LEU A CA 1
ATOM 1441 C C . LEU A 1 188 ? 21.576 11.536 -28.471 1.00 93.12 188 LEU A C 1
ATOM 1443 O O . LEU A 1 188 ? 20.477 12.067 -28.633 1.00 93.12 188 LEU A O 1
ATOM 1447 N N . SER A 1 189 ? 22.302 11.761 -27.374 1.00 93.38 189 SER A N 1
ATOM 1448 C CA . SER A 1 189 ? 21.777 12.506 -26.219 1.00 93.38 189 SER A CA 1
ATOM 1449 C C . SER A 1 189 ? 21.433 13.963 -26.542 1.00 93.38 189 SER A C 1
ATOM 1451 O O . SER A 1 189 ? 20.499 14.518 -25.968 1.00 93.38 189 SER A O 1
ATOM 1453 N N . ARG A 1 190 ? 22.166 14.595 -27.472 1.00 94.50 190 ARG A N 1
ATOM 1454 C CA . ARG A 1 190 ? 21.916 15.981 -27.897 1.00 94.50 190 ARG A CA 1
ATOM 1455 C C . ARG A 1 190 ? 20.611 16.095 -28.676 1.00 94.50 190 ARG A C 1
ATOM 1457 O O . ARG A 1 190 ? 19.785 16.931 -28.337 1.00 94.50 190 ARG A O 1
ATOM 1464 N N . GLN A 1 191 ? 20.434 15.253 -29.690 1.00 95.50 191 GLN A N 1
ATOM 1465 C CA . GLN A 1 191 ? 19.257 15.297 -30.558 1.00 95.50 191 GLN A CA 1
ATOM 1466 C C . GLN A 1 191 ? 17.987 14.939 -29.780 1.00 95.50 191 GLN A C 1
ATOM 1468 O O . GLN A 1 191 ? 16.955 15.582 -29.950 1.00 95.50 191 GLN A O 1
ATOM 1473 N N . VAL A 1 192 ? 18.072 13.976 -28.855 1.00 95.00 192 VAL A N 1
ATOM 1474 C CA . VAL A 1 192 ? 16.950 13.638 -27.967 1.00 95.00 192 VAL A CA 1
ATOM 1475 C C . VAL A 1 192 ? 16.637 14.781 -26.998 1.00 95.00 192 VAL A C 1
ATOM 1477 O O . VAL A 1 192 ? 15.470 15.119 -26.820 1.00 95.00 192 VAL A O 1
ATOM 1480 N N . PHE A 1 193 ? 17.650 15.428 -26.413 1.00 94.50 193 PHE A N 1
ATOM 1481 C CA . PHE A 1 193 ? 17.455 16.608 -25.562 1.00 94.50 193 PHE A CA 1
ATOM 1482 C C . PHE A 1 193 ? 16.787 17.772 -26.315 1.00 94.50 193 PHE A C 1
ATOM 1484 O O . PHE A 1 193 ? 15.854 18.387 -25.800 1.00 94.50 193 PHE A O 1
ATOM 1491 N N . GLU A 1 194 ? 17.212 18.044 -27.551 1.00 92.88 194 GLU A N 1
ATOM 1492 C CA . GLU A 1 194 ? 16.605 19.067 -28.411 1.00 92.88 194 GLU A CA 1
ATOM 1493 C C . GLU A 1 194 ? 15.160 18.711 -28.804 1.00 92.88 194 GLU A C 1
ATOM 1495 O O . GLU A 1 194 ? 14.295 19.590 -28.824 1.00 92.88 194 GLU A O 1
ATOM 1500 N N . ALA A 1 195 ? 14.874 17.428 -29.057 1.00 92.38 195 ALA A N 1
ATOM 1501 C CA . ALA A 1 195 ? 13.528 16.941 -29.356 1.00 92.38 195 ALA A CA 1
ATOM 1502 C C . ALA A 1 195 ? 12.583 17.052 -28.149 1.00 92.38 195 ALA A C 1
ATOM 1504 O O . ALA A 1 195 ? 11.441 17.475 -28.322 1.00 92.38 195 ALA A O 1
ATOM 1505 N N . LEU A 1 196 ? 13.066 16.747 -26.935 1.00 89.50 196 LEU A N 1
ATOM 1506 C CA . LEU A 1 196 ? 12.295 16.803 -25.684 1.00 89.50 196 LEU A CA 1
ATOM 1507 C C . LEU A 1 196 ? 11.675 18.180 -25.411 1.00 89.50 196 LEU A C 1
ATOM 1509 O O . LEU A 1 196 ? 10.595 18.247 -24.827 1.00 89.50 196 LEU A O 1
ATOM 1513 N N . LYS A 1 197 ? 12.362 19.269 -25.794 1.00 86.50 197 LYS A N 1
ATOM 1514 C CA . LYS A 1 197 ? 11.929 20.667 -25.577 1.00 86.50 197 LYS A CA 1
ATOM 1515 C C . LYS A 1 197 ? 11.475 20.958 -24.138 1.00 86.50 197 LYS A C 1
ATOM 1517 O O . LYS A 1 197 ? 10.580 21.774 -23.915 1.00 86.50 197 LYS A O 1
ATOM 1522 N N . LEU A 1 198 ? 12.099 20.300 -23.160 1.00 87.19 198 LEU A N 1
ATOM 1523 C CA . LEU A 1 198 ? 11.769 20.478 -21.749 1.00 87.19 198 LEU A CA 1
ATOM 1524 C C . LEU A 1 198 ? 12.101 21.913 -21.299 1.00 87.19 198 LEU A C 1
ATOM 1526 O O . LEU A 1 198 ? 13.226 22.376 -21.515 1.00 87.19 198 LEU A O 1
ATOM 1530 N N . PRO A 1 199 ? 11.163 22.626 -20.650 1.00 88.00 199 PRO A N 1
ATOM 1531 C CA . PRO A 1 199 ? 11.451 23.919 -20.042 1.00 88.00 199 PRO A CA 1
ATOM 1532 C C . PRO A 1 199 ? 12.588 23.814 -19.019 1.00 88.00 199 PRO A C 1
ATOM 1534 O O . PRO A 1 199 ? 12.631 22.884 -18.222 1.00 88.00 199 PRO A O 1
ATOM 1537 N N . PHE A 1 200 ? 13.487 24.801 -18.976 1.00 90.00 200 PHE A N 1
ATOM 1538 C CA . PHE A 1 200 ? 14.641 24.777 -18.060 1.00 90.00 200 PHE A CA 1
ATOM 1539 C C . PHE A 1 200 ? 14.230 24.631 -16.580 1.00 90.00 200 PHE A C 1
ATOM 1541 O O . PHE A 1 200 ? 14.853 23.901 -15.813 1.00 90.00 200 PHE A O 1
ATOM 1548 N N . VAL A 1 201 ? 13.119 25.270 -16.196 1.00 87.19 201 VAL A N 1
ATOM 1549 C CA . VAL A 1 201 ? 12.538 25.207 -14.843 1.00 87.19 201 VAL A CA 1
ATOM 1550 C C . VAL A 1 201 ? 12.096 23.797 -14.431 1.00 87.19 201 VAL A C 1
ATOM 1552 O O . VAL A 1 201 ? 12.000 23.499 -13.237 1.00 87.19 201 VAL A O 1
ATOM 1555 N N . ASP A 1 202 ? 11.867 22.908 -15.396 1.00 82.88 202 ASP A N 1
ATOM 1556 C CA . ASP A 1 202 ? 11.319 21.579 -15.147 1.00 82.88 202 ASP A CA 1
ATOM 1557 C C . ASP A 1 202 ? 12.361 20.585 -14.647 1.00 82.88 202 ASP A C 1
ATOM 1559 O O . ASP A 1 202 ? 11.982 19.626 -13.980 1.00 82.88 202 ASP A O 1
ATOM 1563 N N . TYR A 1 203 ? 13.648 20.816 -14.916 1.00 88.75 203 TYR A N 1
ATOM 1564 C CA . TYR A 1 203 ? 14.733 19.927 -14.488 1.00 88.75 203 TYR A CA 1
ATOM 1565 C C . TYR A 1 203 ? 15.845 20.629 -13.709 1.00 88.75 203 TYR A C 1
ATOM 1567 O O . TYR A 1 203 ? 16.540 19.950 -12.957 1.00 88.75 203 TYR A O 1
ATOM 1575 N N . ALA A 1 204 ? 16.022 21.948 -13.830 1.00 91.00 204 ALA A N 1
ATOM 1576 C CA . ALA A 1 204 ? 17.087 22.669 -13.135 1.00 91.00 204 ALA A CA 1
ATOM 1577 C C . ALA A 1 204 ? 16.751 22.934 -11.659 1.00 91.00 204 ALA A C 1
ATOM 1579 O O . ALA A 1 204 ? 15.674 23.442 -11.334 1.00 91.00 204 ALA A O 1
ATOM 1580 N N . THR A 1 205 ? 17.678 22.611 -10.750 1.00 88.75 205 THR A N 1
ATOM 1581 C CA . THR A 1 205 ? 17.539 22.882 -9.306 1.00 88.75 205 THR A CA 1
ATOM 1582 C C . THR A 1 205 ? 17.363 24.375 -9.031 1.00 88.75 205 THR A C 1
ATOM 1584 O O . THR A 1 205 ? 16.482 24.762 -8.255 1.00 88.75 205 THR A O 1
ATOM 1587 N N . ASP A 1 206 ? 18.176 25.190 -9.703 1.00 88.31 206 ASP A N 1
ATOM 1588 C CA . ASP A 1 206 ? 18.108 26.648 -9.713 1.00 88.31 206 ASP A CA 1
ATOM 1589 C C . ASP A 1 206 ? 17.731 27.110 -11.138 1.00 88.31 206 ASP A C 1
ATOM 1591 O O . ASP A 1 206 ? 18.561 27.036 -12.047 1.00 88.31 206 ASP A O 1
ATOM 1595 N N . PRO A 1 207 ? 16.476 27.540 -11.372 1.00 88.12 207 PRO A N 1
ATOM 1596 C CA . PRO A 1 207 ? 16.009 27.964 -12.691 1.00 88.12 207 PRO A CA 1
ATOM 1597 C C . PRO A 1 207 ? 16.577 29.323 -13.129 1.00 88.12 207 PRO A C 1
ATOM 1599 O O . PRO A 1 207 ? 16.449 29.692 -14.303 1.00 88.12 207 PRO A O 1
ATOM 1602 N N . ASP A 1 208 ? 17.215 30.070 -12.227 1.00 91.19 208 ASP A N 1
ATOM 1603 C CA . ASP A 1 208 ? 17.730 31.412 -12.485 1.00 91.19 208 ASP A CA 1
ATOM 1604 C C . ASP A 1 208 ? 19.186 31.423 -12.942 1.00 91.19 208 ASP A C 1
ATOM 1606 O O . ASP A 1 208 ? 19.660 32.447 -13.443 1.00 91.19 208 ASP A O 1
ATOM 1610 N N . VAL A 1 209 ? 19.878 30.277 -12.909 1.00 90.50 209 VAL A N 1
ATOM 1611 C CA . VAL A 1 209 ? 21.235 30.179 -13.457 1.00 90.50 209 VAL A CA 1
ATOM 1612 C C . VAL A 1 209 ? 21.269 30.543 -14.946 1.00 90.50 209 VAL A C 1
ATOM 1614 O O . VAL A 1 209 ? 20.364 30.240 -15.734 1.00 90.50 209 VAL A O 1
ATOM 1617 N N . ARG A 1 210 ? 22.338 31.231 -15.352 1.00 90.06 210 ARG A N 1
ATOM 1618 C CA . ARG A 1 210 ? 22.577 31.697 -16.727 1.00 90.06 210 ARG A CA 1
ATOM 1619 C C . ARG A 1 210 ? 23.994 31.334 -17.176 1.00 90.06 210 ARG A C 1
ATOM 1621 O O . ARG A 1 210 ? 24.830 30.924 -16.371 1.00 90.06 210 ARG A O 1
ATOM 1628 N N . GLY A 1 211 ? 24.267 31.496 -18.472 1.00 92.00 211 GLY A N 1
ATOM 1629 C CA . GLY A 1 211 ? 25.604 31.307 -19.041 1.00 92.00 211 GLY A CA 1
ATOM 1630 C C . GLY A 1 211 ? 26.164 29.893 -18.798 1.00 92.00 211 GLY A C 1
ATOM 1631 O O . GLY A 1 211 ? 25.415 28.926 -18.938 1.00 92.00 211 GLY A O 1
ATOM 1632 N N . PRO A 1 212 ? 27.445 29.745 -18.403 1.00 91.81 212 PRO A N 1
ATOM 1633 C CA . PRO A 1 212 ? 28.086 28.436 -18.235 1.00 91.81 212 PRO A CA 1
ATOM 1634 C C . PRO A 1 212 ? 27.378 27.493 -17.252 1.00 91.81 212 PR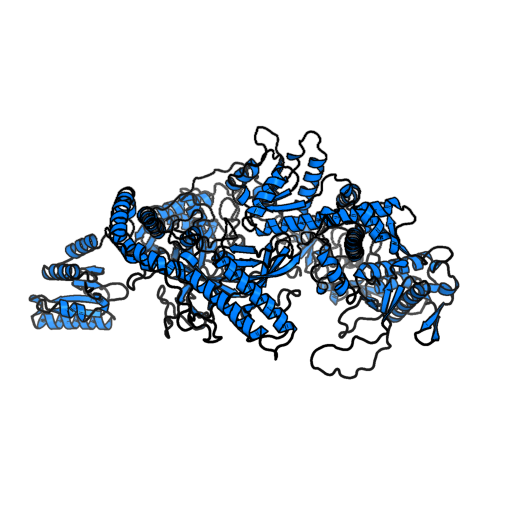O A C 1
ATOM 1636 O O . PRO A 1 212 ? 27.346 26.285 -17.469 1.00 91.81 212 PRO A O 1
ATOM 1639 N N . ALA A 1 213 ? 26.775 28.022 -16.182 1.00 89.06 213 ALA A N 1
ATOM 1640 C CA . ALA A 1 213 ? 26.059 27.209 -15.196 1.00 89.06 213 ALA A CA 1
ATOM 1641 C C . ALA A 1 213 ? 24.794 26.556 -15.783 1.00 89.06 213 ALA A C 1
ATOM 1643 O O . ALA A 1 213 ? 24.468 25.417 -15.441 1.00 89.06 213 ALA A O 1
ATOM 1644 N N . ARG A 1 214 ? 24.124 27.247 -16.715 1.00 93.25 214 ARG A N 1
ATOM 1645 C CA . ARG A 1 214 ? 23.003 26.690 -17.478 1.00 93.25 214 ARG A CA 1
ATOM 1646 C C . ARG A 1 214 ? 23.474 25.561 -18.392 1.00 93.25 214 ARG A C 1
ATOM 1648 O O . ARG A 1 214 ? 22.925 24.471 -18.309 1.00 93.25 214 ARG A O 1
ATOM 1655 N N . THR A 1 215 ? 24.546 25.774 -19.159 1.00 92.94 215 THR A N 1
ATOM 1656 C CA . THR A 1 215 ? 25.124 24.737 -20.034 1.00 92.94 215 THR A CA 1
ATOM 1657 C C . THR A 1 215 ? 25.516 23.481 -19.253 1.00 92.94 215 THR A C 1
ATOM 1659 O O . THR A 1 215 ? 25.165 22.380 -19.652 1.00 92.94 215 THR A O 1
ATOM 1662 N N . LEU A 1 216 ? 26.149 23.634 -18.085 1.00 92.38 216 LEU A N 1
ATOM 1663 C CA . LEU A 1 216 ? 26.497 22.497 -17.221 1.00 92.38 216 LEU A CA 1
ATOM 1664 C C . LEU A 1 216 ? 25.271 21.739 -16.687 1.00 92.38 216 LEU A C 1
ATOM 1666 O O . LEU A 1 216 ? 25.370 20.552 -16.379 1.00 92.38 216 LEU A O 1
ATOM 1670 N N . THR A 1 217 ? 24.135 22.418 -16.529 1.00 93.31 217 THR A N 1
ATOM 1671 C CA . THR A 1 217 ? 22.871 21.800 -16.100 1.00 93.31 217 THR A CA 1
ATOM 1672 C C . THR A 1 217 ? 22.218 21.043 -17.255 1.00 93.31 217 THR A C 1
ATOM 1674 O O . THR A 1 217 ? 21.758 19.919 -17.064 1.00 93.31 217 THR A O 1
ATOM 1677 N N . ASP A 1 218 ? 22.263 21.606 -18.463 1.00 93.75 218 ASP A N 1
ATOM 1678 C CA . ASP A 1 218 ? 21.808 20.948 -19.692 1.00 93.75 218 ASP A CA 1
ATOM 1679 C C . ASP A 1 218 ? 22.645 19.691 -19.980 1.00 93.75 218 ASP A C 1
ATOM 1681 O O . ASP A 1 218 ? 22.098 18.619 -20.233 1.00 93.75 218 ASP A O 1
ATOM 1685 N N . ASP A 1 219 ? 23.971 19.778 -19.840 1.00 92.38 219 ASP A N 1
ATOM 1686 C CA . ASP A 1 219 ? 24.876 18.637 -20.002 1.00 92.38 219 ASP A CA 1
ATOM 1687 C C . ASP A 1 219 ? 24.642 17.550 -18.942 1.00 92.38 219 ASP A C 1
ATOM 1689 O O . ASP A 1 219 ? 24.704 16.359 -19.255 1.00 92.38 219 ASP A O 1
ATOM 1693 N N . ALA A 1 220 ? 24.313 17.934 -17.702 1.00 92.56 220 ALA A N 1
ATOM 1694 C CA . ALA A 1 220 ? 23.936 16.978 -16.664 1.00 92.56 220 ALA A CA 1
ATOM 1695 C C . ALA A 1 220 ? 22.668 16.201 -17.051 1.00 92.56 220 ALA A C 1
ATOM 1697 O O . ALA A 1 220 ? 22.646 14.976 -16.921 1.00 92.56 220 ALA A O 1
ATOM 1698 N N . LEU A 1 221 ? 21.640 16.881 -17.576 1.00 93.31 221 LEU A N 1
ATOM 1699 C CA . LEU A 1 221 ? 20.424 16.219 -18.055 1.00 93.31 221 LEU A CA 1
ATOM 1700 C C . LEU A 1 221 ? 20.709 15.330 -19.276 1.00 93.31 221 LEU A C 1
ATOM 1702 O O . LEU A 1 221 ? 20.213 14.208 -19.337 1.00 93.31 221 LEU A O 1
ATOM 1706 N N . ARG A 1 222 ? 21.553 15.771 -20.217 1.00 93.56 222 ARG A N 1
ATOM 1707 C CA . ARG A 1 222 ? 21.945 14.966 -21.388 1.00 93.56 222 ARG A CA 1
ATOM 1708 C C . ARG A 1 222 ? 22.607 13.645 -21.004 1.00 93.56 222 ARG A C 1
ATOM 1710 O O . ARG A 1 222 ? 22.307 12.630 -21.621 1.00 93.56 222 ARG A O 1
ATOM 1717 N N . GLN A 1 223 ? 23.460 13.634 -19.980 1.00 91.81 223 GLN A N 1
ATOM 1718 C CA . GLN A 1 223 ? 24.071 12.394 -19.486 1.00 91.81 223 GLN A CA 1
ATOM 1719 C C . GLN A 1 223 ? 23.036 11.453 -18.849 1.00 91.81 223 GLN A C 1
ATOM 1721 O O . GLN A 1 223 ? 23.122 10.239 -19.011 1.00 91.81 223 GLN A O 1
ATOM 1726 N N . VAL A 1 224 ? 22.028 11.999 -18.159 1.00 92.69 224 VAL A N 1
ATOM 1727 C CA . VAL A 1 224 ? 20.914 11.206 -17.608 1.00 92.69 224 VAL A CA 1
ATOM 1728 C C . VAL A 1 224 ? 20.029 10.637 -18.715 1.00 92.69 224 VAL A C 1
ATOM 1730 O O . VAL A 1 224 ? 19.637 9.474 -18.639 1.00 92.69 224 VAL A O 1
ATOM 1733 N N . ILE A 1 225 ? 19.754 11.419 -19.761 1.00 93.56 225 ILE A N 1
ATOM 1734 C CA . ILE A 1 225 ? 19.066 10.941 -20.966 1.00 93.56 225 ILE A CA 1
ATOM 1735 C C . ILE A 1 225 ? 19.851 9.781 -21.580 1.00 93.56 225 ILE A C 1
ATOM 1737 O O . ILE A 1 225 ? 19.269 8.729 -21.813 1.00 93.56 225 ILE A O 1
ATOM 1741 N N . ASP A 1 226 ? 21.162 9.939 -21.775 1.00 92.94 226 ASP A N 1
ATOM 1742 C CA . ASP A 1 226 ? 22.024 8.903 -22.356 1.00 92.94 226 ASP A CA 1
ATOM 1743 C C . ASP A 1 226 ? 21.944 7.585 -21.564 1.00 92.94 226 ASP A C 1
ATOM 1745 O O . ASP A 1 226 ? 21.698 6.526 -22.139 1.00 92.94 226 ASP A O 1
ATOM 1749 N N . TYR A 1 227 ? 22.014 7.652 -20.228 1.00 93.31 227 TYR A N 1
ATOM 1750 C CA . TYR A 1 227 ? 21.802 6.487 -19.362 1.00 93.31 227 TYR A CA 1
ATOM 1751 C C . TYR A 1 227 ? 20.450 5.806 -19.602 1.00 93.31 227 TYR A C 1
ATOM 1753 O O . TYR A 1 227 ? 20.401 4.587 -19.778 1.00 93.31 227 TYR A O 1
ATOM 1761 N N . TYR A 1 228 ? 19.350 6.566 -19.617 1.00 91.06 228 TYR A N 1
ATOM 1762 C CA . TYR A 1 228 ? 18.022 5.985 -19.811 1.00 91.06 228 TYR A CA 1
ATOM 1763 C C . TYR A 1 228 ? 17.836 5.392 -21.211 1.00 91.06 228 TYR A C 1
ATOM 1765 O O . TYR A 1 228 ? 17.196 4.351 -21.320 1.00 91.06 228 TYR A O 1
ATOM 1773 N N . LEU A 1 229 ? 18.420 5.991 -22.257 1.00 93.38 229 LEU A N 1
ATOM 1774 C CA . LEU A 1 229 ? 18.366 5.456 -23.622 1.00 93.38 229 LEU A CA 1
ATOM 1775 C C . LEU A 1 229 ? 19.071 4.100 -23.725 1.00 93.38 229 LEU A C 1
ATOM 1777 O O . LEU A 1 229 ? 18.502 3.162 -24.279 1.00 93.38 229 LEU A O 1
ATOM 1781 N N . TYR A 1 230 ? 20.272 3.965 -23.151 1.00 93.50 230 TYR A N 1
ATOM 1782 C CA . TYR A 1 230 ? 20.977 2.681 -23.128 1.00 93.50 230 TYR A CA 1
ATOM 1783 C C . TYR A 1 230 ? 20.288 1.658 -22.227 1.00 93.50 230 TYR A C 1
ATOM 1785 O O . TYR A 1 230 ? 20.161 0.501 -22.615 1.00 93.50 230 TYR A O 1
ATOM 1793 N N . ARG A 1 231 ? 19.790 2.067 -21.055 1.00 90.44 231 ARG A N 1
ATOM 1794 C CA . ARG A 1 231 ? 19.015 1.186 -20.171 1.00 90.44 231 ARG A CA 1
ATOM 1795 C C . ARG A 1 231 ? 17.767 0.630 -20.867 1.00 90.44 231 ARG A C 1
ATOM 1797 O O . ARG A 1 231 ? 17.433 -0.528 -20.645 1.00 90.44 231 ARG A O 1
ATOM 1804 N N . ASP A 1 232 ? 17.109 1.413 -21.726 1.00 89.31 232 ASP A N 1
ATOM 1805 C CA . ASP A 1 232 ? 15.900 0.991 -22.454 1.00 89.31 232 ASP A CA 1
ATOM 1806 C C . ASP A 1 232 ? 16.152 -0.123 -23.491 1.00 89.31 232 ASP A C 1
ATOM 1808 O O . ASP A 1 232 ? 15.206 -0.776 -23.941 1.00 89.31 232 ASP A O 1
ATOM 1812 N N . LEU A 1 233 ? 17.422 -0.382 -23.832 1.00 88.31 233 LEU A N 1
ATOM 1813 C CA . LEU A 1 233 ? 17.839 -1.505 -24.680 1.00 88.31 233 LEU A CA 1
ATOM 1814 C C . LEU A 1 233 ? 17.795 -2.844 -23.961 1.00 88.31 233 LEU A C 1
ATOM 1816 O O . LEU A 1 233 ? 17.717 -3.879 -24.623 1.00 88.31 233 LEU A O 1
ATOM 1820 N N . GLN A 1 234 ? 17.863 -2.835 -22.628 1.00 85.06 234 GLN A N 1
ATOM 1821 C CA . GLN A 1 234 ? 17.799 -4.059 -21.855 1.00 85.06 234 GLN A CA 1
ATOM 1822 C C . GLN A 1 234 ? 16.468 -4.748 -22.127 1.00 85.06 234 GLN A C 1
ATOM 1824 O O . GLN A 1 234 ? 15.411 -4.118 -22.104 1.00 85.06 234 GLN A O 1
ATOM 1829 N N . ARG A 1 235 ? 16.483 -6.054 -22.375 1.00 69.50 235 ARG A N 1
ATOM 1830 C CA . ARG A 1 235 ? 15.238 -6.771 -22.643 1.00 69.50 235 ARG A CA 1
ATOM 1831 C C . ARG A 1 235 ? 14.611 -7.297 -21.359 1.00 69.50 235 ARG A C 1
ATOM 1833 O O . ARG A 1 235 ? 15.298 -7.817 -20.488 1.00 69.50 235 ARG A O 1
ATOM 1840 N N . GLY A 1 236 ? 13.287 -7.190 -21.252 1.00 58.66 236 GLY A N 1
ATOM 1841 C CA . GLY A 1 236 ? 12.525 -7.779 -20.146 1.00 58.66 236 GLY A CA 1
ATOM 1842 C C . GLY A 1 236 ? 12.598 -7.029 -18.812 1.00 58.66 236 GLY A C 1
ATOM 1843 O O . GLY A 1 236 ? 12.082 -7.549 -17.830 1.00 58.66 236 GLY A O 1
ATOM 1844 N N . TRP A 1 237 ? 13.193 -5.829 -18.760 1.00 58.19 237 TRP A N 1
ATOM 1845 C CA . TRP A 1 237 ? 13.160 -5.006 -17.543 1.00 58.19 237 TRP A CA 1
ATOM 1846 C C . TRP A 1 237 ? 11.829 -4.259 -17.374 1.00 58.19 237 TRP A C 1
ATOM 1848 O O . TRP A 1 237 ? 11.337 -4.219 -16.254 1.00 58.19 237 TRP A O 1
ATOM 1858 N N . ARG A 1 238 ? 11.234 -3.750 -18.473 1.00 67.88 238 ARG A N 1
ATOM 1859 C CA . ARG A 1 238 ? 9.863 -3.206 -18.524 1.00 67.88 238 ARG A CA 1
ATOM 1860 C C . ARG A 1 238 ? 8.942 -4.121 -19.318 1.00 67.88 238 ARG A C 1
ATOM 1862 O O . ARG A 1 238 ? 9.014 -4.153 -20.544 1.00 67.88 238 ARG A O 1
ATOM 1869 N N . TRP A 1 239 ? 8.097 -4.888 -18.640 1.00 63.53 239 TRP A N 1
ATOM 1870 C CA . TRP A 1 239 ? 7.231 -5.897 -19.274 1.00 63.53 239 TRP A CA 1
ATOM 1871 C C . TRP A 1 239 ? 5.838 -5.348 -19.601 1.00 63.53 239 TRP A C 1
ATOM 1873 O O . TRP A 1 239 ? 5.169 -5.866 -20.496 1.00 63.53 239 TRP A O 1
ATOM 1883 N N . THR A 1 240 ? 5.418 -4.277 -18.923 1.00 67.44 240 THR A N 1
ATOM 1884 C CA . THR A 1 240 ? 4.127 -3.601 -19.130 1.00 67.44 240 THR A CA 1
ATOM 1885 C C . THR A 1 240 ? 4.182 -2.533 -20.230 1.00 67.44 240 THR A C 1
ATOM 1887 O O . THR A 1 240 ? 3.135 -2.109 -20.717 1.00 67.44 240 THR A O 1
ATOM 1890 N N . LEU A 1 241 ? 5.380 -2.103 -20.658 1.00 76.94 241 LEU A N 1
ATOM 1891 C CA . LEU A 1 241 ? 5.578 -1.122 -21.732 1.00 76.94 241 LEU A CA 1
ATOM 1892 C C . LEU A 1 241 ? 6.571 -1.629 -22.796 1.00 76.94 241 LEU A C 1
ATOM 1894 O O . LEU A 1 241 ? 7.785 -1.518 -22.573 1.00 76.94 241 LEU A O 1
ATOM 1898 N N . PRO A 1 242 ? 6.104 -2.071 -23.982 1.00 80.50 242 PRO A N 1
ATOM 1899 C CA . PRO A 1 242 ? 6.992 -2.505 -25.062 1.00 80.50 242 PRO A CA 1
ATOM 1900 C C . PRO A 1 242 ? 7.924 -1.361 -25.474 1.00 80.50 242 PRO A C 1
ATOM 1902 O O . PRO A 1 242 ? 7.477 -0.221 -25.613 1.00 80.50 242 PRO A O 1
ATOM 1905 N N . ASN A 1 243 ? 9.222 -1.630 -25.626 1.00 86.56 243 ASN A N 1
ATOM 1906 C CA . ASN A 1 243 ? 10.170 -0.590 -26.033 1.00 86.56 243 ASN A CA 1
ATOM 1907 C C . ASN A 1 243 ? 9.995 -0.212 -27.516 1.00 86.56 243 ASN A C 1
ATOM 1909 O O . ASN A 1 243 ? 9.153 -0.766 -28.227 1.00 86.56 243 ASN A O 1
ATOM 1913 N N . LEU A 1 244 ? 10.751 0.787 -27.986 1.00 90.31 244 LEU A N 1
ATOM 1914 C CA . LEU A 1 244 ? 10.643 1.227 -29.382 1.00 90.31 244 LEU A CA 1
ATOM 1915 C C . LEU A 1 244 ? 11.009 0.116 -30.368 1.00 90.31 244 LEU A C 1
ATOM 1917 O O . LEU A 1 244 ? 10.441 0.076 -31.453 1.00 90.31 244 LEU A O 1
ATOM 1921 N N . GLU A 1 245 ? 11.919 -0.781 -29.993 1.00 88.12 245 GLU A N 1
ATOM 1922 C CA . GLU A 1 245 ? 12.273 -1.932 -30.815 1.00 88.12 245 GLU A CA 1
ATOM 1923 C C . GLU A 1 245 ? 11.109 -2.931 -30.874 1.00 88.12 245 GLU A C 1
ATOM 1925 O O . GLU A 1 245 ? 10.657 -3.258 -31.961 1.00 88.12 245 GLU A O 1
ATOM 1930 N N . ASP A 1 246 ? 10.497 -3.307 -29.745 1.00 82.50 246 ASP A N 1
ATOM 1931 C CA . ASP A 1 246 ? 9.293 -4.158 -29.701 1.00 82.50 246 ASP A CA 1
ATOM 1932 C C . ASP A 1 246 ? 8.111 -3.580 -30.505 1.00 82.50 246 ASP A C 1
ATOM 1934 O O . ASP A 1 246 ? 7.255 -4.328 -30.984 1.00 82.50 246 ASP A O 1
ATOM 1938 N N . CYS A 1 247 ? 8.046 -2.253 -30.639 1.00 87.38 247 CYS A N 1
ATOM 1939 C CA . CYS A 1 247 ? 7.041 -1.548 -31.433 1.00 87.38 247 CYS A CA 1
ATOM 1940 C C . CYS A 1 247 ? 7.461 -1.301 -32.887 1.00 87.38 247 CYS A C 1
ATOM 1942 O O . CYS A 1 247 ? 6.721 -0.612 -33.583 1.00 87.38 247 CYS A O 1
ATOM 1944 N N . ASP A 1 248 ? 8.614 -1.807 -33.338 1.00 89.50 248 ASP A N 1
ATOM 1945 C CA . ASP A 1 248 ? 9.163 -1.582 -34.685 1.00 89.50 248 ASP A CA 1
ATOM 1946 C C . ASP A 1 248 ? 9.332 -0.091 -35.029 1.00 89.50 248 ASP A C 1
ATOM 1948 O O . ASP A 1 248 ? 9.201 0.335 -36.168 1.00 89.50 248 ASP A O 1
ATOM 1952 N N . LEU A 1 249 ? 9.583 0.749 -34.026 1.00 92.38 249 LEU A N 1
ATOM 1953 C CA . LEU A 1 249 ? 9.860 2.182 -34.180 1.00 92.38 249 LEU A CA 1
ATOM 1954 C C . LEU A 1 249 ? 11.354 2.510 -34.074 1.00 92.38 249 LEU A C 1
ATOM 1956 O O . LEU A 1 249 ? 11.754 3.630 -34.393 1.00 92.38 249 LEU A O 1
ATOM 1960 N N . LEU A 1 250 ? 12.168 1.542 -33.652 1.00 93.06 250 LEU A N 1
ATOM 1961 C CA . LEU A 1 250 ? 13.622 1.616 -33.564 1.00 93.06 250 LEU A CA 1
ATOM 1962 C C . LEU A 1 250 ? 14.229 0.352 -34.174 1.00 93.06 250 LEU A C 1
ATOM 1964 O O . LEU A 1 250 ? 13.867 -0.755 -33.784 1.00 93.06 250 LEU A O 1
ATOM 1968 N N . VAL A 1 251 ? 15.184 0.539 -35.079 1.00 92.38 251 VAL A N 1
ATOM 1969 C CA . VAL A 1 251 ? 15.993 -0.522 -35.686 1.00 92.38 251 VAL A CA 1
ATOM 1970 C C . VAL A 1 251 ? 17.467 -0.161 -35.522 1.00 92.38 251 VAL A C 1
ATOM 1972 O O . VAL A 1 251 ? 17.830 1.015 -35.544 1.00 92.38 251 VAL A O 1
ATOM 1975 N N . PHE A 1 252 ? 18.325 -1.165 -35.358 1.00 93.62 252 PHE A N 1
ATOM 1976 C CA . PHE A 1 252 ? 19.766 -0.968 -35.243 1.00 93.62 252 PHE A CA 1
ATOM 1977 C C . PHE A 1 252 ? 20.507 -1.367 -36.512 1.00 93.62 252 PHE A C 1
ATOM 1979 O O . PHE A 1 252 ? 20.271 -2.430 -37.089 1.00 93.62 252 PHE A O 1
ATOM 1986 N N . ASP A 1 253 ? 21.471 -0.534 -36.889 1.00 93.62 253 ASP A N 1
ATOM 1987 C CA . ASP A 1 253 ? 22.524 -0.906 -37.824 1.00 93.62 253 ASP A CA 1
ATOM 1988 C C . ASP A 1 253 ? 23.905 -0.647 -37.217 1.00 93.62 253 ASP A C 1
ATOM 1990 O O . ASP A 1 253 ? 24.032 0.008 -36.179 1.00 93.62 253 ASP A O 1
ATOM 1994 N N . TYR A 1 254 ? 24.942 -1.202 -37.842 1.00 94.69 254 TYR A N 1
ATOM 1995 C CA . TYR A 1 254 ? 26.290 -1.212 -37.286 1.00 94.69 254 TYR A CA 1
ATOM 1996 C C . TYR A 1 254 ? 27.309 -0.702 -38.304 1.00 94.69 254 TYR A C 1
ATOM 1998 O O . TYR A 1 254 ? 27.491 -1.289 -39.375 1.00 94.69 254 TYR A O 1
ATOM 2006 N N . VAL A 1 255 ? 28.007 0.381 -37.956 1.00 92.31 255 VAL A N 1
ATOM 2007 C CA . VAL A 1 255 ? 29.108 0.925 -38.761 1.00 92.31 255 VAL A CA 1
ATOM 2008 C C . VAL A 1 255 ? 30.178 -0.152 -38.924 1.00 92.31 255 VAL A C 1
ATOM 2010 O O . VAL A 1 255 ? 30.641 -0.720 -37.941 1.00 92.31 255 VAL A O 1
ATOM 2013 N N . GLY A 1 256 ? 30.568 -0.433 -40.168 1.00 90.62 256 GLY A N 1
ATOM 2014 C CA . GLY A 1 256 ? 31.583 -1.442 -40.480 1.00 90.62 256 GLY A CA 1
ATOM 2015 C C . GLY A 1 256 ? 31.058 -2.878 -40.570 1.00 90.62 256 GLY A C 1
ATOM 2016 O O . GLY A 1 256 ? 31.846 -3.773 -40.855 1.00 90.62 256 GLY A O 1
ATOM 2017 N N . LEU A 1 257 ? 29.756 -3.133 -40.376 1.00 93.69 257 LEU A N 1
ATOM 2018 C CA . LEU A 1 257 ? 29.179 -4.470 -40.580 1.00 93.69 257 LEU A CA 1
ATOM 2019 C C . LEU A 1 257 ? 28.842 -4.727 -42.056 1.00 93.69 257 LEU A C 1
ATOM 2021 O O . LEU A 1 257 ? 29.278 -5.725 -42.628 1.00 93.69 257 LEU A O 1
ATOM 2025 N N . SER A 1 258 ? 28.074 -3.814 -42.653 1.00 88.88 258 SER A N 1
ATOM 2026 C CA . SER A 1 258 ? 27.571 -3.885 -44.034 1.00 88.88 258 SER A CA 1
ATOM 2027 C C . SER A 1 258 ? 28.154 -2.758 -44.896 1.00 88.88 258 SER A C 1
ATOM 2029 O O . SER A 1 258 ? 28.696 -1.787 -44.370 1.00 88.88 258 SER A O 1
ATOM 2031 N N . GLY A 1 259 ? 28.017 -2.864 -46.220 1.00 86.75 259 GLY A N 1
ATOM 2032 C CA . GLY A 1 259 ? 28.576 -1.906 -47.184 1.00 86.75 259 GLY A CA 1
ATOM 2033 C C . GLY A 1 259 ? 29.900 -2.375 -47.805 1.00 86.75 259 GLY A C 1
ATOM 2034 O O . GLY A 1 259 ? 30.409 -3.429 -47.427 1.00 86.75 259 GLY A O 1
ATOM 2035 N N . PRO A 1 260 ? 30.452 -1.622 -48.776 1.00 83.25 260 PRO A N 1
ATOM 2036 C CA . PRO A 1 260 ? 31.637 -2.034 -49.538 1.00 83.25 260 PRO A CA 1
ATOM 2037 C C . PRO A 1 260 ? 32.892 -2.192 -48.668 1.00 83.25 260 PRO A C 1
ATOM 2039 O O . PRO A 1 260 ? 33.690 -3.086 -48.921 1.00 83.25 260 PRO A O 1
ATOM 2042 N N . ASP A 1 261 ? 33.014 -1.383 -47.614 1.00 86.38 261 ASP A N 1
ATOM 2043 C CA . ASP A 1 261 ? 34.127 -1.425 -46.656 1.00 86.38 261 ASP A CA 1
ATOM 2044 C C . ASP A 1 261 ? 33.761 -2.179 -45.360 1.00 86.38 261 ASP A C 1
ATOM 2046 O O . ASP A 1 261 ? 34.426 -2.032 -44.336 1.00 86.38 261 ASP A O 1
ATOM 2050 N N . GLY A 1 262 ? 32.660 -2.939 -45.363 1.00 90.12 262 GLY A N 1
ATOM 2051 C CA . GLY A 1 262 ? 32.147 -3.651 -44.191 1.00 90.12 262 GLY A CA 1
ATOM 2052 C C . GLY A 1 262 ? 32.658 -5.088 -44.070 1.00 90.12 262 GLY A C 1
ATOM 2053 O O . GLY A 1 262 ? 33.045 -5.717 -45.054 1.00 90.12 262 GLY A O 1
ATOM 2054 N N . LEU A 1 263 ? 32.580 -5.645 -42.860 1.00 93.44 263 LEU A N 1
ATOM 2055 C CA . LEU A 1 263 ? 32.970 -7.020 -42.535 1.00 93.44 263 LEU A CA 1
ATOM 2056 C C . LEU A 1 263 ? 32.327 -8.060 -43.465 1.00 93.44 263 LEU A C 1
ATOM 2058 O O . LEU A 1 263 ? 32.972 -9.029 -43.857 1.00 93.44 263 LEU A O 1
ATOM 2062 N N . LEU A 1 264 ? 31.057 -7.882 -43.835 1.00 92.44 264 LEU A N 1
ATOM 2063 C CA . LEU A 1 264 ? 30.349 -8.824 -44.709 1.00 92.44 264 LEU A CA 1
ATOM 2064 C C . LEU A 1 264 ? 30.891 -8.856 -46.149 1.00 92.44 264 LEU A C 1
ATOM 2066 O O . LEU A 1 264 ? 30.717 -9.870 -46.823 1.00 92.44 264 LEU A O 1
ATOM 2070 N N . ALA A 1 265 ? 31.557 -7.791 -46.607 1.00 91.62 265 ALA A N 1
ATOM 2071 C CA . ALA A 1 265 ? 32.152 -7.708 -47.942 1.00 91.62 265 ALA A CA 1
ATOM 2072 C C . ALA A 1 265 ? 33.594 -8.259 -48.000 1.00 91.62 265 ALA A C 1
ATOM 2074 O O . ALA A 1 265 ? 34.095 -8.554 -49.088 1.00 91.62 265 ALA A O 1
ATOM 2075 N N . GLU A 1 266 ? 34.268 -8.442 -46.856 1.00 91.75 266 GLU A N 1
ATOM 2076 C CA . GLU A 1 266 ? 35.660 -8.911 -46.800 1.00 91.75 266 GLU A CA 1
ATOM 2077 C C . GLU A 1 266 ? 35.760 -10.413 -47.081 1.00 91.75 266 GLU A C 1
ATOM 2079 O O . GLU A 1 266 ? 35.624 -11.262 -46.201 1.00 91.75 266 GLU A O 1
ATOM 2084 N N . THR A 1 267 ? 36.021 -10.747 -48.344 1.00 88.69 267 THR A N 1
ATOM 2085 C CA . THR A 1 267 ? 36.049 -12.136 -48.827 1.00 88.69 267 THR A CA 1
ATOM 2086 C C . THR A 1 267 ? 37.111 -12.981 -48.111 1.00 88.69 267 THR A C 1
ATOM 2088 O O . THR A 1 267 ? 36.834 -14.118 -47.735 1.00 88.69 267 THR A O 1
ATOM 2091 N N . GLU A 1 268 ? 38.289 -12.410 -47.824 1.00 89.75 268 GLU A N 1
ATOM 2092 C CA . GLU A 1 268 ? 39.393 -13.111 -47.151 1.00 89.75 268 GLU A CA 1
ATOM 2093 C C . GLU A 1 268 ? 38.987 -13.647 -45.766 1.00 89.75 268 GLU A C 1
ATOM 2095 O O . GLU A 1 268 ? 39.233 -14.812 -45.456 1.00 89.75 268 GLU A O 1
ATOM 2100 N N . VAL A 1 269 ? 38.267 -12.856 -44.962 1.00 90.31 269 VAL A N 1
ATOM 2101 C CA . VAL A 1 269 ? 37.814 -13.285 -43.627 1.00 90.31 269 VAL A CA 1
ATOM 2102 C C . VAL A 1 269 ? 36.860 -14.466 -43.699 1.00 90.31 269 VAL A C 1
ATOM 2104 O O . VAL A 1 269 ? 36.881 -15.331 -42.826 1.00 90.31 269 VAL A O 1
ATOM 2107 N N . TRP A 1 270 ? 36.019 -14.540 -44.725 1.00 92.50 270 TRP A N 1
ATOM 2108 C CA . TRP A 1 270 ? 35.019 -15.599 -44.826 1.00 92.50 270 TRP A CA 1
ATOM 2109 C C . TRP A 1 270 ? 35.509 -16.848 -45.559 1.00 92.50 270 TRP A C 1
ATOM 2111 O O . TRP A 1 270 ? 34.951 -17.921 -45.339 1.00 92.50 270 TRP A O 1
ATOM 2121 N N . GLU A 1 271 ? 36.548 -16.734 -46.386 1.00 90.06 271 GLU A N 1
ATOM 2122 C CA . GLU A 1 271 ? 37.139 -17.865 -47.106 1.00 90.06 271 GLU A CA 1
ATOM 2123 C C . GLU A 1 271 ? 38.313 -18.495 -46.351 1.00 90.06 271 GLU A C 1
ATOM 2125 O O . GLU A 1 271 ? 38.382 -19.721 -46.255 1.00 90.06 271 GLU A O 1
ATOM 2130 N N . THR A 1 272 ? 39.220 -17.697 -45.780 1.00 89.12 272 THR A N 1
ATOM 2131 C CA . THR A 1 272 ? 40.485 -18.200 -45.218 1.00 89.12 272 THR A CA 1
ATOM 2132 C C . THR A 1 272 ? 40.566 -18.037 -43.701 1.00 89.12 272 THR A C 1
ATOM 2134 O O . THR A 1 272 ? 40.886 -18.999 -42.995 1.00 89.12 272 THR A O 1
ATOM 2137 N N . GLY A 1 273 ? 40.259 -16.853 -43.176 1.00 90.19 273 GLY A N 1
ATOM 2138 C CA . GLY A 1 273 ? 40.363 -16.545 -41.752 1.00 90.19 273 GLY A CA 1
ATOM 2139 C C . GLY A 1 273 ? 40.843 -15.127 -41.496 1.00 90.19 273 GLY A C 1
ATOM 2140 O O . GLY A 1 273 ? 40.873 -14.279 -42.382 1.00 90.19 273 GLY A O 1
ATOM 2141 N N . LEU A 1 274 ? 41.224 -14.847 -40.253 1.00 90.94 274 LEU A N 1
ATOM 2142 C CA . LEU A 1 274 ? 41.688 -13.523 -39.854 1.00 90.94 274 LEU A CA 1
ATOM 2143 C C . LEU A 1 274 ? 42.866 -13.601 -38.884 1.00 90.94 274 LEU A C 1
ATOM 2145 O O . LEU A 1 274 ? 42.907 -14.453 -37.996 1.00 90.94 274 LEU A O 1
ATOM 2149 N N . THR A 1 275 ? 43.812 -12.676 -39.032 1.00 85.25 275 THR A N 1
ATOM 2150 C CA . THR A 1 275 ? 44.938 -12.523 -38.105 1.00 85.25 275 THR A CA 1
ATOM 2151 C C . THR A 1 275 ? 44.561 -11.552 -36.994 1.00 85.25 275 THR A C 1
ATOM 2153 O O . THR A 1 275 ? 44.201 -10.404 -37.250 1.00 85.25 275 THR A O 1
ATOM 2156 N N . VAL A 1 276 ? 44.651 -12.009 -35.747 1.00 76.00 276 VAL A N 1
ATOM 2157 C CA . VAL A 1 276 ? 44.392 -11.209 -34.548 1.00 76.00 276 VAL A CA 1
ATOM 2158 C C . VAL A 1 276 ? 45.718 -10.858 -33.896 1.00 76.00 276 VAL A C 1
ATOM 2160 O O . VAL A 1 276 ? 46.529 -11.739 -33.614 1.00 76.00 276 VAL A O 1
ATOM 2163 N N . ARG A 1 277 ? 45.926 -9.576 -33.594 1.00 69.06 277 ARG A N 1
ATOM 2164 C CA . ARG A 1 277 ? 47.001 -9.150 -32.693 1.00 69.06 277 ARG A CA 1
ATOM 2165 C C . ARG A 1 277 ? 46.538 -9.294 -31.247 1.00 69.06 277 ARG A C 1
ATOM 2167 O O . ARG A 1 277 ? 45.551 -8.669 -30.852 1.00 69.06 277 ARG A O 1
ATOM 2174 N N . GLY A 1 278 ? 47.221 -10.147 -30.488 1.00 60.62 278 GLY A N 1
ATOM 2175 C CA . GLY A 1 278 ? 47.045 -10.268 -29.041 1.00 60.62 278 GLY A CA 1
ATOM 2176 C C . GLY A 1 278 ? 47.815 -9.192 -28.269 1.00 60.62 278 GLY A C 1
ATOM 2177 O O . GLY A 1 278 ? 48.689 -8.517 -28.824 1.00 60.62 278 GLY A O 1
ATOM 2178 N N . ASP A 1 279 ? 47.516 -9.058 -26.976 1.00 52.00 279 ASP A N 1
ATOM 2179 C CA . ASP A 1 279 ? 48.262 -8.185 -26.069 1.00 52.00 279 ASP A CA 1
ATOM 2180 C C . ASP A 1 279 ? 49.691 -8.724 -25.898 1.00 52.00 279 ASP A C 1
ATOM 2182 O O . ASP A 1 279 ? 49.919 -9.780 -25.310 1.00 52.00 279 ASP A O 1
ATOM 2186 N N . GLY A 1 280 ? 50.659 -8.027 -26.504 1.00 54.12 280 GLY A N 1
ATOM 2187 C CA . GLY A 1 280 ? 52.071 -8.431 -26.537 1.00 54.12 280 GLY A CA 1
ATOM 2188 C C . GLY A 1 280 ? 52.668 -8.686 -27.928 1.00 54.12 280 GLY A C 1
ATOM 2189 O O . GLY A 1 280 ? 53.661 -9.405 -28.018 1.00 54.12 280 GLY A O 1
ATOM 2190 N N . ASN A 1 281 ? 52.105 -8.124 -29.009 1.00 54.88 281 ASN A N 1
ATOM 2191 C CA . ASN A 1 281 ? 52.642 -8.218 -30.385 1.00 54.88 281 ASN A CA 1
ATOM 2192 C C . ASN A 1 281 ? 52.691 -9.641 -30.990 1.00 54.88 281 ASN A C 1
ATOM 2194 O O . ASN A 1 281 ? 53.332 -9.846 -32.019 1.00 54.88 281 ASN A O 1
ATOM 2198 N N . HIS A 1 282 ? 52.004 -10.619 -30.396 1.00 61.66 282 HIS A N 1
ATOM 2199 C CA . HIS A 1 282 ? 51.867 -11.954 -30.979 1.00 61.66 282 HIS A CA 1
ATOM 2200 C C . HIS A 1 282 ? 50.678 -11.974 -31.948 1.00 61.66 282 HIS A C 1
ATOM 2202 O O . HIS A 1 282 ? 49.549 -11.650 -31.569 1.00 61.66 282 HIS A O 1
ATOM 2208 N N . GLU A 1 283 ? 50.939 -12.332 -33.203 1.00 72.69 283 GLU A N 1
ATOM 2209 C CA . GLU A 1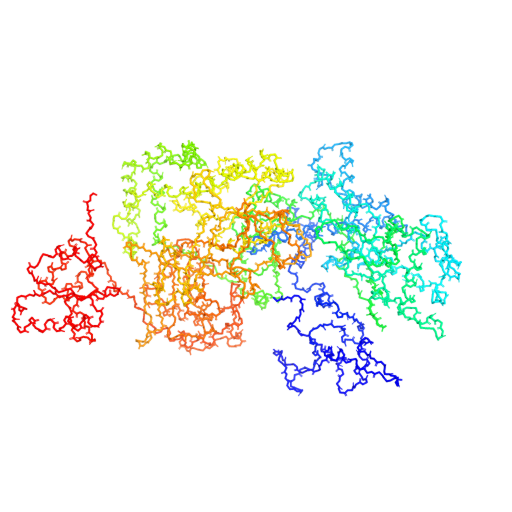 283 ? 49.918 -12.508 -34.236 1.00 72.69 283 GLU A CA 1
ATOM 2210 C C . GLU A 1 283 ? 49.412 -13.955 -34.209 1.00 72.69 283 GLU A C 1
ATOM 2212 O O . GLU A 1 283 ? 50.178 -14.902 -34.387 1.00 72.69 283 GLU A O 1
ATOM 2217 N N . GLN A 1 284 ? 48.114 -14.132 -33.957 1.00 78.88 284 GLN A N 1
ATOM 2218 C CA . GLN A 1 284 ? 47.444 -15.428 -33.976 1.00 78.88 284 GLN A CA 1
ATOM 2219 C C . GLN A 1 284 ? 46.480 -15.478 -35.160 1.00 78.88 284 GLN A C 1
ATOM 2221 O O . GLN A 1 284 ? 45.584 -14.642 -35.277 1.00 78.88 284 GLN A O 1
ATOM 2226 N N . PHE A 1 285 ? 46.641 -16.472 -36.032 1.00 86.12 285 PHE A N 1
ATOM 2227 C CA . PHE A 1 285 ? 45.701 -16.718 -37.123 1.00 86.12 285 PHE A CA 1
ATOM 2228 C C . PHE A 1 285 ? 44.502 -17.534 -36.623 1.00 86.12 285 PHE A C 1
ATOM 2230 O O . PHE A 1 285 ? 44.668 -18.629 -36.082 1.00 86.12 285 PHE A O 1
ATOM 2237 N N . ALA A 1 286 ? 43.296 -17.004 -36.810 1.00 87.44 286 ALA A N 1
ATOM 2238 C CA . ALA A 1 286 ? 42.037 -17.690 -36.552 1.00 87.44 286 ALA A CA 1
ATOM 2239 C C . ALA A 1 286 ? 41.409 -18.094 -37.892 1.00 87.44 286 ALA A C 1
ATOM 2241 O O . ALA A 1 286 ? 40.913 -17.243 -38.630 1.00 87.44 286 ALA A O 1
ATOM 2242 N N . ALA A 1 287 ? 41.442 -19.389 -38.210 1.00 90.31 287 ALA A N 1
ATOM 2243 C CA . ALA A 1 287 ? 40.857 -19.921 -39.440 1.00 90.31 287 ALA A CA 1
ATOM 2244 C C . ALA A 1 287 ? 39.322 -19.858 -39.405 1.00 90.31 287 ALA A C 1
ATOM 2246 O O . ALA A 1 287 ? 38.714 -20.070 -38.349 1.00 90.31 287 ALA A O 1
ATOM 2247 N N . THR A 1 288 ? 38.695 -19.619 -40.558 1.00 91.88 288 THR A N 1
ATOM 2248 C CA . THR A 1 288 ? 37.231 -19.579 -40.657 1.00 91.88 288 THR A CA 1
ATOM 2249 C C . THR A 1 288 ? 36.641 -20.973 -40.449 1.00 91.88 288 THR A C 1
ATOM 2251 O O . THR A 1 288 ? 37.027 -21.914 -41.144 1.00 91.88 288 THR A O 1
ATOM 2254 N N . PRO A 1 289 ? 35.691 -21.149 -39.514 1.00 92.56 289 PRO A N 1
ATOM 2255 C CA . PRO A 1 289 ? 35.018 -22.427 -39.317 1.00 92.56 289 PRO A CA 1
ATOM 2256 C C . PRO A 1 289 ? 34.370 -22.950 -40.616 1.00 92.56 289 PRO A C 1
ATOM 2258 O O . PRO A 1 289 ? 33.673 -22.178 -41.281 1.00 92.56 289 PRO A O 1
ATOM 2261 N N . PRO A 1 290 ? 34.487 -24.252 -40.953 1.00 89.12 290 PRO A N 1
ATOM 2262 C CA . PRO A 1 290 ? 33.970 -24.801 -42.215 1.00 89.12 290 PRO A CA 1
ATOM 2263 C C . PRO A 1 290 ? 32.476 -24.540 -42.455 1.00 89.12 290 PRO A C 1
ATOM 2265 O O . PRO A 1 290 ? 32.058 -24.251 -43.572 1.00 89.12 290 PRO A O 1
ATOM 2268 N N . ALA A 1 291 ? 31.666 -24.572 -41.393 1.00 89.19 291 ALA A N 1
ATOM 2269 C CA . ALA A 1 291 ? 30.236 -24.281 -41.488 1.00 89.19 291 ALA A CA 1
ATOM 2270 C C . ALA A 1 291 ? 29.937 -22.809 -41.847 1.00 89.19 291 ALA A C 1
ATOM 2272 O O . ALA A 1 291 ? 28.900 -22.532 -42.443 1.00 89.19 291 ALA A O 1
ATOM 2273 N N . LEU A 1 292 ? 30.830 -21.868 -41.504 1.00 91.31 292 LEU A N 1
ATOM 2274 C CA . LEU A 1 292 ? 30.726 -20.461 -41.911 1.00 91.31 292 LEU A CA 1
ATOM 2275 C C . LEU A 1 292 ? 31.219 -20.242 -43.348 1.00 91.31 292 LEU A C 1
ATOM 2277 O O . LEU A 1 292 ? 30.633 -19.436 -44.068 1.00 91.31 292 LEU A O 1
ATOM 2281 N N . GLN A 1 293 ? 32.246 -20.980 -43.784 1.00 90.38 293 GLN A N 1
ATOM 2282 C CA . GLN A 1 293 ? 32.713 -20.958 -45.177 1.00 90.38 293 GLN A CA 1
ATOM 2283 C C . GLN A 1 293 ? 31.612 -21.429 -46.138 1.00 90.38 293 GLN A C 1
ATOM 2285 O O . GLN A 1 293 ? 31.374 -20.797 -47.162 1.00 90.38 293 GLN A O 1
ATOM 2290 N N . ALA A 1 294 ? 30.898 -22.501 -45.779 1.00 89.00 294 ALA A N 1
ATOM 2291 C CA . ALA A 1 294 ? 29.867 -23.107 -46.620 1.00 89.00 294 ALA A CA 1
ATOM 2292 C C . ALA A 1 294 ? 28.510 -22.377 -46.609 1.00 89.00 294 ALA A C 1
ATOM 2294 O O . ALA A 1 294 ? 27.687 -22.623 -47.493 1.00 89.00 294 ALA A O 1
ATOM 2295 N N . CYS A 1 295 ? 28.233 -21.516 -45.621 1.00 90.94 295 CYS A N 1
ATOM 2296 C CA . CYS A 1 295 ? 26.938 -20.841 -45.529 1.00 90.94 295 CYS A CA 1
ATOM 2297 C C . CYS A 1 295 ? 26.876 -19.546 -46.378 1.00 90.94 295 CYS A C 1
ATOM 2299 O O . CYS A 1 295 ? 27.891 -18.858 -46.511 1.00 90.94 295 CYS A O 1
ATOM 2301 N N . PRO A 1 296 ? 25.697 -19.185 -46.932 1.00 91.75 296 PRO A N 1
ATOM 2302 C CA . PRO A 1 296 ? 25.506 -17.946 -47.697 1.00 91.75 296 PRO A CA 1
ATOM 2303 C C . PRO A 1 296 ? 25.763 -16.663 -46.889 1.00 91.75 296 PRO A C 1
ATOM 2305 O O . PRO A 1 296 ? 25.602 -16.649 -45.663 1.00 91.75 296 PRO A O 1
ATOM 2308 N N . SER A 1 297 ? 26.078 -15.557 -47.575 1.00 89.44 297 SER A N 1
ATOM 2309 C CA . SER A 1 297 ? 26.289 -14.227 -46.972 1.00 89.44 297 SER A CA 1
ATOM 2310 C C . SER A 1 297 ? 25.112 -13.765 -46.115 1.00 89.44 297 SER A C 1
ATOM 2312 O O . SER A 1 297 ? 25.316 -13.220 -45.031 1.00 89.44 297 SER A O 1
ATOM 2314 N N . GLU A 1 298 ? 23.882 -14.062 -46.533 1.00 90.62 298 GLU A N 1
ATOM 2315 C CA . GLU A 1 298 ? 22.655 -13.669 -45.830 1.00 90.62 298 GLU A CA 1
ATOM 2316 C C . GLU A 1 298 ? 22.528 -14.391 -44.483 1.00 90.62 298 GLU A C 1
ATOM 2318 O O . GLU A 1 298 ? 21.989 -13.848 -43.517 1.00 90.62 298 GLU A O 1
ATOM 2323 N N . ILE A 1 299 ? 23.030 -15.629 -44.394 1.00 91.50 299 ILE A N 1
ATOM 2324 C CA . ILE A 1 299 ? 23.068 -16.378 -43.135 1.00 91.50 299 ILE A CA 1
ATOM 2325 C C . ILE A 1 299 ? 24.130 -15.776 -42.215 1.00 91.50 299 ILE A C 1
ATOM 2327 O O . ILE A 1 299 ? 23.843 -15.560 -41.040 1.00 91.50 299 ILE A O 1
ATOM 2331 N N . ARG A 1 300 ? 25.319 -15.440 -42.733 1.00 93.00 300 ARG A N 1
ATOM 2332 C CA . ARG A 1 300 ? 26.389 -14.790 -41.948 1.00 93.00 300 ARG A CA 1
ATOM 2333 C C . ARG A 1 300 ? 25.925 -13.461 -41.356 1.00 93.00 300 ARG A C 1
ATOM 2335 O O . ARG A 1 300 ? 26.113 -13.234 -40.161 1.00 93.00 300 ARG A O 1
ATOM 2342 N N . GLU A 1 301 ? 25.255 -12.632 -42.156 1.00 93.88 301 GLU A N 1
ATOM 2343 C CA . GLU A 1 301 ? 24.663 -11.374 -41.694 1.00 93.88 301 GLU A CA 1
ATOM 2344 C C . GLU A 1 301 ? 23.641 -11.607 -40.579 1.00 93.88 301 GLU A C 1
ATOM 2346 O O . GLU A 1 301 ? 23.750 -11.005 -39.509 1.00 93.88 301 GLU A O 1
ATOM 2351 N N . LYS A 1 302 ? 22.688 -12.528 -40.781 1.00 92.00 302 LYS A N 1
ATOM 2352 C CA . LYS A 1 302 ? 21.686 -12.866 -39.758 1.00 92.00 302 LYS A CA 1
ATOM 2353 C C . LYS A 1 302 ? 22.330 -13.328 -38.455 1.00 92.00 302 LYS A C 1
ATOM 2355 O O . LYS A 1 302 ? 21.869 -12.933 -37.387 1.00 92.00 302 LYS A O 1
ATOM 2360 N N . LEU A 1 303 ? 23.379 -14.150 -38.515 1.00 94.19 303 LEU A N 1
ATOM 2361 C CA . LEU A 1 303 ? 24.095 -14.615 -37.324 1.00 94.19 303 LEU A CA 1
ATOM 2362 C C . LEU A 1 303 ? 24.766 -13.457 -36.573 1.00 94.19 303 LEU A C 1
ATOM 2364 O O . LEU A 1 303 ? 24.579 -13.340 -35.363 1.00 94.19 303 LEU A O 1
ATOM 2368 N N . LEU A 1 304 ? 25.490 -12.584 -37.281 1.00 95.69 304 LEU A N 1
ATOM 2369 C CA . LEU A 1 304 ? 26.170 -11.430 -36.685 1.00 95.69 304 LEU A CA 1
ATOM 2370 C C . LEU A 1 304 ? 25.187 -10.427 -36.073 1.00 95.69 304 LEU A C 1
ATOM 2372 O O . LEU A 1 304 ? 25.379 -10.028 -34.927 1.00 95.69 304 LEU A O 1
ATOM 2376 N N . ARG A 1 305 ? 24.115 -10.064 -36.790 1.00 94.94 305 ARG A N 1
ATOM 2377 C CA . ARG A 1 305 ? 23.073 -9.168 -36.261 1.00 94.94 305 ARG A CA 1
ATOM 2378 C C . ARG A 1 305 ? 22.404 -9.766 -35.023 1.00 94.94 305 ARG A C 1
ATOM 2380 O O . ARG A 1 305 ? 22.335 -9.099 -34.001 1.00 94.94 305 ARG A O 1
ATOM 2387 N N . THR A 1 306 ? 22.063 -11.059 -35.054 1.00 92.81 306 THR A N 1
ATOM 2388 C CA . THR A 1 306 ? 21.490 -11.750 -33.882 1.00 92.81 306 THR A CA 1
ATOM 2389 C C . THR A 1 306 ? 22.453 -11.753 -32.687 1.00 92.81 306 THR A C 1
ATOM 2391 O O . THR A 1 306 ? 22.020 -11.593 -31.549 1.00 92.81 306 THR A O 1
ATOM 2394 N N . LEU A 1 307 ? 23.763 -11.932 -32.907 1.00 95.00 307 LEU A N 1
ATOM 2395 C CA . LEU A 1 307 ? 24.760 -11.842 -31.832 1.00 95.00 307 LEU A CA 1
ATOM 2396 C C . LEU A 1 307 ? 24.808 -10.438 -31.227 1.00 95.00 307 LEU A C 1
ATOM 2398 O O . LEU A 1 307 ? 24.843 -10.298 -30.007 1.00 95.00 307 LEU A O 1
ATOM 2402 N N . LEU A 1 308 ? 24.820 -9.409 -32.072 1.00 95.62 308 LEU A N 1
ATOM 2403 C CA . LEU A 1 308 ? 24.859 -8.017 -31.636 1.00 95.62 308 LEU A CA 1
ATOM 2404 C C . LEU A 1 308 ? 23.575 -7.614 -30.895 1.00 95.62 308 LEU A C 1
ATOM 2406 O O . LEU A 1 308 ? 23.663 -6.890 -29.905 1.00 95.62 308 LEU A O 1
ATOM 2410 N N . ASP A 1 309 ? 22.418 -8.146 -31.292 1.00 92.25 309 ASP A N 1
ATOM 2411 C CA . ASP A 1 309 ? 21.162 -7.995 -30.553 1.00 92.25 309 ASP A CA 1
ATOM 2412 C C . ASP A 1 309 ? 21.254 -8.634 -29.165 1.00 92.25 309 ASP A C 1
ATOM 2414 O O . ASP A 1 309 ? 20.959 -7.974 -28.173 1.00 92.25 309 ASP A O 1
ATOM 2418 N N . VAL A 1 310 ? 21.762 -9.870 -29.061 1.00 91.31 310 VAL A N 1
ATOM 2419 C CA . VAL A 1 310 ? 21.986 -10.544 -27.766 1.00 91.31 310 VAL A CA 1
ATOM 2420 C C . VAL A 1 310 ? 22.909 -9.724 -26.862 1.00 91.31 310 VAL A C 1
ATOM 2422 O O . VAL A 1 310 ? 22.625 -9.565 -25.677 1.00 91.31 310 VAL A O 1
ATOM 2425 N N . LEU A 1 311 ? 24.004 -9.185 -27.404 1.00 94.12 311 LEU A N 1
ATOM 2426 C CA . LEU A 1 311 ? 24.922 -8.329 -26.651 1.00 94.12 311 LEU A CA 1
ATOM 2427 C C . LEU A 1 311 ? 24.234 -7.038 -26.181 1.00 94.12 311 LEU A C 1
ATOM 2429 O O . LEU A 1 311 ? 24.363 -6.661 -25.018 1.00 94.12 311 LEU A O 1
ATOM 2433 N N . ARG A 1 312 ? 23.483 -6.369 -27.061 1.00 93.62 312 ARG A N 1
ATOM 2434 C CA . ARG A 1 312 ? 22.790 -5.108 -26.764 1.00 93.62 312 ARG A CA 1
ATOM 2435 C C . ARG A 1 312 ? 21.663 -5.290 -25.744 1.00 93.62 312 ARG A C 1
ATOM 2437 O O . ARG A 1 312 ? 21.578 -4.505 -24.802 1.00 93.62 312 ARG A O 1
ATOM 2444 N N . HIS A 1 313 ? 20.850 -6.338 -25.885 1.00 89.31 313 HIS A N 1
ATOM 2445 C CA . HIS A 1 313 ? 19.740 -6.671 -24.978 1.00 89.31 313 HIS A CA 1
ATOM 2446 C C . HIS A 1 313 ? 20.192 -7.017 -23.556 1.00 89.31 313 HIS A C 1
ATOM 2448 O O . HIS A 1 313 ? 19.413 -6.871 -22.615 1.00 89.31 313 HIS A O 1
ATOM 2454 N N . GLU A 1 314 ? 21.445 -7.434 -23.392 1.00 88.69 314 GLU A N 1
ATOM 2455 C CA . GLU A 1 314 ? 22.088 -7.738 -22.105 1.00 88.69 314 GLU A CA 1
ATOM 2456 C C . GLU A 1 314 ? 23.018 -6.604 -21.625 1.00 88.69 314 GLU A C 1
ATOM 2458 O O . GLU A 1 314 ? 23.773 -6.767 -20.663 1.00 88.69 314 GLU A O 1
ATOM 2463 N N . LEU A 1 315 ? 22.976 -5.443 -22.293 1.00 92.81 315 LEU A N 1
ATOM 2464 C CA . LEU A 1 315 ? 23.798 -4.261 -22.014 1.00 92.81 315 LEU A CA 1
ATOM 2465 C C . LEU A 1 315 ? 25.311 -4.531 -22.038 1.00 92.81 315 LEU A C 1
ATOM 2467 O O . LEU A 1 315 ? 26.082 -3.909 -21.302 1.00 92.81 315 LEU A O 1
ATOM 2471 N N . ALA A 1 316 ? 25.765 -5.436 -22.905 1.00 94.25 316 ALA A N 1
ATOM 2472 C CA . ALA A 1 316 ? 27.179 -5.619 -23.207 1.00 94.25 316 ALA A CA 1
ATOM 2473 C C . ALA A 1 316 ? 27.680 -4.523 -24.161 1.00 94.25 316 ALA A C 1
ATOM 2475 O O . ALA A 1 316 ? 28.110 -4.804 -25.277 1.00 94.25 316 ALA A O 1
ATOM 2476 N N . VAL A 1 317 ? 27.606 -3.267 -23.712 1.00 94.62 317 VAL A N 1
ATOM 2477 C CA . VAL A 1 317 ? 27.985 -2.054 -24.452 1.00 94.62 317 VAL A CA 1
ATOM 2478 C C . VAL A 1 317 ? 28.959 -1.237 -23.605 1.00 94.62 317 VAL A C 1
ATOM 2480 O O . VAL A 1 317 ? 28.708 -0.994 -22.424 1.00 94.62 317 VAL A O 1
ATOM 2483 N N . LYS A 1 318 ? 30.073 -0.802 -24.196 1.00 93.88 318 LYS A N 1
ATOM 2484 C CA . LYS A 1 318 ? 31.140 -0.073 -23.501 1.00 93.88 318 LYS A CA 1
ATOM 2485 C C . LYS A 1 318 ? 30.851 1.432 -23.463 1.00 93.88 318 LYS A C 1
ATOM 2487 O O . LYS A 1 318 ? 31.523 2.216 -24.124 1.00 93.88 318 LYS A O 1
ATOM 2492 N N . VAL A 1 319 ? 29.829 1.833 -22.709 1.00 92.12 319 VAL A N 1
ATOM 2493 C CA . VAL A 1 319 ? 29.446 3.246 -22.549 1.00 92.12 319 VAL A CA 1
ATOM 2494 C C . VAL A 1 319 ? 29.675 3.737 -21.118 1.00 92.12 319 VAL A C 1
ATOM 2496 O O . VAL A 1 319 ? 29.393 3.035 -20.147 1.00 92.12 319 VAL A O 1
ATOM 2499 N N . ASP A 1 320 ? 30.148 4.976 -20.985 1.00 91.06 320 ASP A N 1
ATOM 2500 C CA . ASP A 1 320 ? 30.533 5.586 -19.707 1.00 91.06 320 ASP A CA 1
ATOM 2501 C C . ASP A 1 320 ? 29.398 5.649 -18.681 1.00 91.06 320 ASP A C 1
ATOM 2503 O O . ASP A 1 320 ? 29.633 5.471 -17.487 1.00 91.06 320 ASP A O 1
ATOM 2507 N N . VAL A 1 321 ? 28.161 5.860 -19.134 1.00 90.62 321 VAL A N 1
ATOM 2508 C CA . VAL A 1 321 ? 26.980 5.941 -18.259 1.00 90.62 321 VAL A CA 1
ATOM 2509 C C . VAL A 1 321 ? 26.581 4.596 -17.639 1.00 90.62 321 VAL A C 1
ATOM 2511 O O . VAL A 1 321 ? 25.805 4.576 -16.684 1.00 90.62 321 VAL A O 1
ATOM 2514 N N . LEU A 1 322 ? 27.122 3.479 -18.138 1.00 91.25 322 LEU A N 1
ATOM 2515 C CA . LEU A 1 322 ? 26.933 2.129 -17.594 1.00 91.25 322 LEU A CA 1
ATOM 2516 C C . LEU A 1 322 ? 28.184 1.597 -16.863 1.00 91.25 322 LEU A C 1
ATOM 2518 O O . LEU A 1 322 ? 28.166 0.475 -16.351 1.00 91.25 322 LEU A O 1
ATOM 2522 N N . ASP A 1 323 ? 29.268 2.375 -16.796 1.00 89.06 323 ASP A N 1
ATOM 2523 C CA . ASP A 1 323 ? 30.497 1.991 -16.098 1.00 89.06 323 ASP A CA 1
ATOM 2524 C C . ASP A 1 323 ? 30.385 2.268 -14.589 1.00 89.06 323 ASP A C 1
ATOM 2526 O O . ASP A 1 323 ? 30.216 3.408 -14.156 1.00 89.06 323 ASP A O 1
ATOM 2530 N N . GLU A 1 324 ? 30.529 1.224 -13.770 1.00 82.88 324 GLU A N 1
ATOM 2531 C CA . GLU A 1 324 ? 30.393 1.307 -12.309 1.00 82.88 324 GLU A CA 1
ATOM 2532 C C . GLU A 1 324 ? 31.333 2.335 -11.659 1.00 82.88 324 GLU A C 1
ATOM 2534 O O . GLU A 1 324 ? 30.952 3.010 -10.699 1.00 82.88 324 GLU A O 1
ATOM 2539 N N . THR A 1 325 ? 32.562 2.469 -12.161 1.00 83.62 325 THR A N 1
ATOM 2540 C CA . THR A 1 325 ? 33.545 3.395 -11.586 1.00 83.62 325 THR A CA 1
ATOM 2541 C C . THR A 1 325 ? 33.199 4.842 -11.914 1.00 83.62 325 THR A C 1
ATOM 2543 O O . THR A 1 325 ? 33.319 5.713 -11.051 1.00 83.62 325 THR A O 1
ATOM 2546 N N . LYS A 1 326 ? 32.690 5.094 -13.126 1.00 86.81 326 LYS A N 1
ATOM 2547 C CA . LYS A 1 326 ? 32.313 6.436 -13.591 1.00 86.81 326 LYS A CA 1
ATOM 2548 C C . LYS A 1 326 ? 30.959 6.889 -13.048 1.00 86.81 326 LYS A C 1
ATOM 2550 O O . LYS A 1 326 ? 30.780 8.080 -12.784 1.00 86.81 326 LYS A O 1
ATOM 2555 N N . GLN A 1 327 ? 30.029 5.959 -12.823 1.00 88.62 327 GLN A N 1
ATOM 2556 C CA . GLN A 1 327 ? 28.681 6.256 -12.331 1.00 88.62 327 GLN A CA 1
ATOM 2557 C C . GLN A 1 327 ? 28.686 7.008 -10.998 1.00 88.62 327 GLN A C 1
ATOM 2559 O O . GLN A 1 327 ? 27.883 7.920 -10.806 1.00 88.62 327 GLN A O 1
ATOM 2564 N N . ARG A 1 328 ? 29.610 6.683 -10.086 1.00 83.38 328 ARG A N 1
ATOM 2565 C CA . ARG A 1 328 ? 29.713 7.361 -8.786 1.00 83.38 328 ARG A CA 1
ATOM 2566 C C . ARG A 1 328 ? 30.015 8.853 -8.934 1.00 83.38 328 ARG A C 1
ATOM 2568 O O . ARG A 1 328 ? 29.294 9.685 -8.385 1.00 83.38 328 ARG A O 1
ATOM 2575 N N . ASP A 1 329 ? 31.055 9.190 -9.689 1.00 84.81 329 ASP A N 1
ATOM 2576 C CA . ASP A 1 329 ? 31.470 10.580 -9.904 1.00 84.81 329 ASP A CA 1
ATOM 2577 C C . ASP A 1 329 ? 30.432 11.358 -10.714 1.00 84.81 329 ASP A C 1
ATOM 2579 O O . ASP A 1 329 ? 30.197 12.546 -10.485 1.00 84.81 329 ASP A O 1
ATOM 2583 N N . TRP A 1 330 ? 29.801 10.683 -11.671 1.00 88.06 330 TRP A N 1
ATOM 2584 C CA . TRP A 1 330 ? 28.739 11.245 -12.487 1.00 88.06 330 TRP A CA 1
ATOM 2585 C C . TRP A 1 330 ? 27.494 11.608 -11.663 1.00 88.06 330 TRP A C 1
ATOM 2587 O O . TRP A 1 330 ? 27.015 12.742 -11.748 1.00 88.06 330 TRP A O 1
ATOM 2597 N N . VAL A 1 331 ? 27.008 10.699 -10.812 1.00 86.44 331 VAL A N 1
ATOM 2598 C CA . VAL A 1 331 ? 25.858 10.947 -9.927 1.00 86.44 331 VAL A CA 1
ATOM 2599 C C . VAL A 1 331 ? 26.128 12.134 -8.995 1.00 86.44 331 VAL A C 1
ATOM 2601 O O . VAL A 1 331 ? 25.293 13.029 -8.873 1.00 86.44 331 VAL A O 1
ATOM 2604 N N . GLU A 1 332 ? 27.320 12.229 -8.401 1.00 84.88 332 GLU A N 1
ATOM 2605 C CA . GLU A 1 332 ? 27.666 13.375 -7.547 1.00 84.88 332 GLU A CA 1
ATOM 2606 C C . GLU A 1 332 ? 27.713 14.711 -8.315 1.00 84.88 332 GLU A C 1
ATOM 2608 O O . GLU A 1 332 ? 27.369 15.756 -7.758 1.00 84.88 332 GLU A O 1
ATOM 2613 N N . LYS A 1 333 ? 28.058 14.698 -9.611 1.00 86.38 333 LYS A N 1
ATOM 2614 C CA . LYS A 1 333 ? 28.031 15.896 -10.471 1.00 86.38 333 LYS A CA 1
ATOM 2615 C C . LYS A 1 333 ? 26.617 16.321 -10.875 1.00 86.38 333 LYS A C 1
ATOM 2617 O O . LYS A 1 333 ? 26.389 17.517 -11.067 1.00 86.38 333 LYS A O 1
ATOM 2622 N N . THR A 1 334 ? 25.680 15.393 -11.052 1.00 88.62 334 THR A N 1
ATOM 2623 C CA . THR A 1 334 ? 24.310 15.722 -11.489 1.00 88.62 334 THR A CA 1
ATOM 2624 C C . THR A 1 334 ? 23.419 16.183 -10.335 1.00 88.62 334 THR A C 1
ATOM 2626 O O . THR A 1 334 ? 22.647 17.129 -10.504 1.00 88.62 334 THR A O 1
ATOM 2629 N N . LYS A 1 335 ? 23.597 15.613 -9.135 1.00 85.69 335 LYS A N 1
ATOM 2630 C CA . LYS A 1 335 ? 22.836 15.939 -7.914 1.00 85.69 335 LYS A CA 1
ATOM 2631 C C . LYS A 1 335 ? 22.635 17.432 -7.607 1.00 85.69 335 LYS A C 1
ATOM 2633 O O . LYS A 1 335 ? 21.512 17.801 -7.281 1.00 85.69 335 LYS A O 1
ATOM 2638 N N . PRO A 1 336 ? 23.657 18.311 -7.638 1.00 87.12 336 PRO A N 1
ATOM 2639 C CA . PRO A 1 336 ? 23.451 19.728 -7.324 1.00 87.12 336 PRO A CA 1
ATOM 2640 C C . PRO A 1 336 ? 22.710 20.500 -8.427 1.00 87.12 336 PRO A C 1
ATOM 2642 O O . PRO A 1 336 ? 22.261 21.615 -8.182 1.00 87.12 336 PRO A O 1
ATOM 2645 N N . ARG A 1 337 ? 22.588 19.936 -9.636 1.00 89.81 337 ARG A N 1
ATOM 2646 C CA . ARG A 1 337 ? 22.081 20.633 -10.829 1.00 89.81 337 ARG A CA 1
ATOM 2647 C C . ARG A 1 337 ? 20.660 20.238 -11.201 1.00 89.81 337 ARG A C 1
ATOM 2649 O O . ARG A 1 337 ? 19.919 21.080 -11.700 1.00 89.81 337 ARG A O 1
ATOM 2656 N N . LEU A 1 338 ? 20.302 18.975 -10.975 1.00 90.12 338 LEU A N 1
ATOM 2657 C CA . LEU A 1 338 ? 19.004 18.427 -11.349 1.00 90.12 338 LEU A CA 1
ATOM 2658 C C . LEU A 1 338 ? 18.039 18.387 -10.163 1.00 90.12 338 LEU A C 1
ATOM 2660 O O . LEU A 1 338 ? 18.416 18.058 -9.039 1.00 90.12 338 LEU A O 1
ATOM 2664 N N . ARG A 1 339 ? 16.771 18.684 -10.440 1.00 83.38 339 ARG A N 1
ATOM 2665 C CA . ARG A 1 339 ? 15.683 18.704 -9.462 1.00 83.38 339 ARG A CA 1
ATOM 2666 C C . ARG A 1 339 ? 15.388 17.320 -8.897 1.00 83.38 339 ARG A C 1
ATOM 2668 O O . ARG A 1 339 ? 14.958 16.426 -9.620 1.00 83.38 339 ARG A O 1
ATOM 2675 N N . GLU A 1 340 ? 15.515 17.190 -7.582 1.00 74.38 340 GLU A N 1
ATOM 2676 C CA . GLU A 1 340 ? 15.267 15.957 -6.823 1.00 74.38 340 GLU A CA 1
ATOM 2677 C C . GLU A 1 340 ? 13.833 15.418 -6.933 1.00 74.38 340 GLU A C 1
ATOM 2679 O O . GLU A 1 340 ? 13.620 14.209 -6.870 1.00 74.38 340 GLU A O 1
ATOM 2684 N N . ASP A 1 341 ? 12.848 16.292 -7.159 1.00 66.56 341 ASP A N 1
ATOM 2685 C CA . ASP A 1 341 ? 11.439 15.928 -7.343 1.00 66.56 341 ASP A CA 1
ATOM 2686 C C . ASP A 1 341 ? 11.108 15.420 -8.758 1.00 66.56 341 ASP A C 1
ATOM 2688 O O . ASP A 1 341 ? 9.941 15.236 -9.094 1.00 66.56 341 ASP A O 1
ATOM 2692 N N . THR A 1 342 ? 12.129 15.178 -9.584 1.00 73.06 342 THR A N 1
ATOM 2693 C CA . THR A 1 342 ? 11.994 14.695 -10.963 1.00 73.06 342 THR A CA 1
ATOM 2694 C C . THR A 1 342 ? 12.718 13.367 -11.156 1.00 73.06 342 THR A C 1
ATOM 2696 O O . THR A 1 342 ? 13.671 13.052 -10.434 1.00 73.06 342 THR A O 1
ATOM 2699 N N . VAL A 1 343 ? 12.323 12.597 -12.174 1.00 71.94 343 VAL A N 1
ATOM 2700 C CA . VAL A 1 343 ? 13.015 11.340 -12.526 1.00 71.94 343 VAL A CA 1
ATOM 2701 C C . VAL A 1 343 ? 14.406 11.520 -13.104 1.00 71.94 343 VAL A C 1
ATOM 2703 O O . VAL A 1 343 ? 15.173 10.562 -13.182 1.00 71.94 343 VAL A O 1
ATOM 2706 N N . TRP A 1 344 ? 14.748 12.751 -13.474 1.00 84.31 344 TRP A N 1
ATOM 2707 C CA . TRP A 1 344 ? 16.074 13.099 -13.957 1.00 84.31 344 TRP A CA 1
ATOM 2708 C C . TRP A 1 344 ? 17.110 13.109 -12.830 1.00 84.31 344 TRP A C 1
ATOM 2710 O O . TRP A 1 344 ? 18.307 13.063 -13.086 1.00 84.31 344 TRP A O 1
ATOM 2720 N N . TYR A 1 345 ? 16.666 13.149 -11.573 1.00 83.19 345 TYR A N 1
ATOM 2721 C CA . TYR A 1 345 ? 17.555 13.051 -10.426 1.00 83.19 345 TYR A CA 1
ATOM 2722 C C . TYR A 1 345 ? 17.942 11.605 -10.125 1.00 83.19 345 TYR A C 1
ATOM 2724 O O . TYR A 1 345 ? 17.070 10.746 -9.997 1.00 83.19 345 TYR A O 1
ATOM 2732 N N . LEU A 1 346 ? 19.241 11.365 -9.950 1.00 83.06 346 LEU A N 1
ATOM 2733 C CA . LEU A 1 346 ? 19.811 10.073 -9.576 1.00 83.06 346 LEU A CA 1
ATOM 2734 C C . LEU A 1 346 ? 20.389 10.161 -8.160 1.00 83.06 346 LEU A C 1
ATOM 2736 O O . LEU A 1 346 ? 21.194 11.046 -7.862 1.00 83.06 346 LEU A O 1
ATOM 2740 N N . GLU A 1 347 ? 19.975 9.249 -7.280 1.00 71.31 347 GLU A N 1
ATOM 2741 C CA . GLU A 1 347 ? 20.283 9.335 -5.849 1.00 71.31 347 GLU A CA 1
ATOM 2742 C C . GLU A 1 347 ? 21.484 8.478 -5.438 1.00 71.31 347 GLU A C 1
ATOM 2744 O O . GLU A 1 347 ? 22.413 8.991 -4.808 1.00 71.31 347 GLU A O 1
ATOM 2749 N N . ASP A 1 348 ? 21.522 7.205 -5.837 1.00 73.56 348 ASP A N 1
ATOM 2750 C CA . ASP A 1 348 ? 22.650 6.312 -5.571 1.00 73.56 348 ASP A CA 1
ATOM 2751 C C . ASP A 1 348 ? 23.122 5.614 -6.851 1.00 73.56 348 ASP A C 1
ATOM 2753 O O . ASP A 1 348 ? 22.373 4.919 -7.533 1.00 73.56 348 ASP A O 1
ATOM 2757 N N . SER A 1 349 ? 24.416 5.756 -7.142 1.00 79.12 349 SER A N 1
ATOM 2758 C CA . SER A 1 349 ? 25.109 5.011 -8.197 1.00 79.12 349 SER A CA 1
ATOM 2759 C C . SER A 1 349 ? 24.993 3.488 -8.059 1.00 79.12 349 SER A C 1
ATOM 2761 O O . SER A 1 349 ? 25.064 2.783 -9.057 1.00 79.12 349 SER A O 1
ATOM 2763 N N . ARG A 1 350 ? 24.802 2.959 -6.842 1.00 72.69 350 ARG A N 1
ATOM 2764 C CA . ARG A 1 350 ? 24.676 1.512 -6.593 1.00 72.69 350 ARG A CA 1
ATOM 2765 C C . ARG A 1 350 ? 23.378 0.920 -7.133 1.00 72.69 350 ARG A C 1
ATOM 2767 O O . ARG A 1 350 ? 23.329 -0.285 -7.358 1.00 72.69 350 ARG A O 1
ATOM 2774 N N . GLU A 1 351 ? 22.355 1.750 -7.315 1.00 72.00 351 GLU A N 1
ATOM 2775 C CA . GLU A 1 351 ? 21.054 1.351 -7.861 1.00 72.00 351 GLU A CA 1
ATOM 2776 C C . GLU A 1 351 ? 21.024 1.398 -9.393 1.00 72.00 351 GLU A C 1
ATOM 2778 O O . GLU A 1 351 ? 20.060 0.941 -10.011 1.00 72.00 351 GLU A O 1
ATOM 2783 N N . LEU A 1 352 ? 22.060 1.960 -10.021 1.00 84.44 352 LEU A N 1
ATOM 2784 C CA . LEU A 1 352 ? 22.132 2.077 -11.469 1.00 84.44 352 LEU A CA 1
ATOM 2785 C C . LEU A 1 352 ? 22.537 0.750 -12.106 1.00 84.44 352 LEU A C 1
ATOM 2787 O O . LEU A 1 352 ? 23.367 -0.002 -11.589 1.00 84.44 352 LEU A O 1
ATOM 2791 N N . VAL A 1 353 ? 21.941 0.477 -13.264 1.00 86.69 353 VAL A N 1
ATOM 2792 C CA . VAL A 1 353 ? 22.281 -0.699 -14.061 1.00 86.69 353 VAL A CA 1
ATOM 2793 C C . VAL A 1 353 ? 23.683 -0.510 -14.636 1.00 86.69 353 VAL A C 1
ATOM 2795 O O . VAL A 1 353 ? 24.059 0.590 -15.046 1.00 86.69 353 VAL A O 1
ATOM 2798 N N . LYS A 1 354 ? 24.461 -1.590 -14.643 1.00 89.06 354 LYS A N 1
ATOM 2799 C CA . LYS A 1 354 ? 25.860 -1.605 -15.076 1.00 89.06 354 LYS A CA 1
ATOM 2800 C C . LYS A 1 354 ? 25.995 -2.369 -16.383 1.00 89.06 354 LYS A C 1
ATOM 2802 O O . LYS A 1 354 ? 25.207 -3.275 -16.651 1.00 89.06 354 LYS A O 1
ATOM 2807 N N . ALA A 1 355 ? 27.019 -2.036 -17.159 1.00 89.38 355 ALA A N 1
ATOM 2808 C CA . ALA A 1 355 ? 27.335 -2.762 -18.378 1.00 89.38 355 ALA A CA 1
ATOM 2809 C C . ALA A 1 355 ? 27.753 -4.200 -18.051 1.00 89.38 355 ALA A C 1
ATOM 2811 O O . ALA A 1 355 ? 28.556 -4.451 -17.145 1.00 89.38 355 ALA A O 1
ATOM 2812 N N . THR A 1 356 ? 27.245 -5.147 -18.830 1.00 89.88 356 THR A N 1
ATOM 2813 C CA . THR A 1 356 ? 27.640 -6.553 -18.733 1.00 89.88 356 THR A CA 1
ATOM 2814 C C . THR A 1 356 ? 28.876 -6.798 -19.597 1.00 89.88 356 THR A C 1
ATOM 2816 O O . THR A 1 356 ? 29.107 -6.105 -20.584 1.00 89.88 356 THR A O 1
ATOM 2819 N N . ILE A 1 357 ? 29.702 -7.784 -19.252 1.00 90.06 357 ILE A N 1
ATOM 2820 C CA . ILE A 1 357 ? 30.816 -8.224 -20.106 1.00 90.06 357 ILE A CA 1
ATOM 2821 C C . ILE A 1 357 ? 30.449 -9.577 -20.707 1.00 90.06 357 ILE A C 1
ATOM 2823 O O . ILE A 1 357 ? 30.060 -10.486 -19.968 1.00 90.06 357 ILE A O 1
ATOM 2827 N N . ALA A 1 358 ? 30.575 -9.706 -22.029 1.00 91.44 358 ALA A N 1
ATOM 2828 C CA . ALA A 1 358 ? 30.285 -10.941 -22.740 1.00 91.44 358 ALA A CA 1
ATOM 2829 C C . ALA A 1 358 ? 31.526 -11.831 -22.843 1.00 91.44 358 ALA A C 1
ATOM 2831 O O . ALA A 1 358 ? 32.551 -11.427 -23.388 1.00 91.44 358 ALA A O 1
ATOM 2832 N N . TYR A 1 359 ? 31.430 -13.060 -22.350 1.00 90.38 359 TYR A N 1
ATOM 2833 C CA . TYR A 1 359 ? 32.506 -14.043 -22.381 1.00 90.38 359 TYR A CA 1
ATOM 2834 C C . TYR A 1 359 ? 32.121 -15.215 -23.297 1.00 90.38 359 TYR A C 1
ATOM 2836 O O . TYR A 1 359 ? 31.106 -15.867 -23.030 1.00 90.38 359 TYR A O 1
ATOM 2844 N N . PRO A 1 360 ? 32.917 -15.548 -24.335 1.00 90.56 360 PRO A N 1
ATOM 2845 C CA . PRO A 1 360 ? 32.663 -16.686 -25.221 1.00 90.56 360 PRO A CA 1
ATOM 2846 C C . PRO A 1 360 ? 33.102 -18.022 -24.594 1.00 90.56 360 PRO A C 1
ATOM 2848 O O . PRO A 1 360 ? 33.956 -18.754 -25.112 1.00 90.56 360 PRO A O 1
ATOM 2851 N N . ARG A 1 361 ? 32.550 -18.311 -23.413 1.00 86.88 361 ARG A N 1
ATOM 2852 C CA . ARG A 1 361 ? 32.750 -19.541 -22.640 1.00 86.88 361 ARG A CA 1
ATOM 2853 C C . ARG A 1 361 ? 31.516 -19.852 -21.801 1.00 86.88 361 ARG A C 1
ATOM 2855 O O . ARG A 1 361 ? 30.664 -18.998 -21.573 1.00 86.88 361 ARG A O 1
ATOM 2862 N N . GLN A 1 362 ? 31.453 -21.075 -21.289 1.00 80.94 362 GLN A N 1
ATOM 2863 C CA . GLN A 1 362 ? 30.459 -21.454 -20.290 1.00 80.94 362 GLN A CA 1
ATOM 2864 C C . GLN A 1 362 ? 30.708 -20.708 -18.963 1.00 80.94 362 GLN A C 1
ATOM 2866 O O . GLN A 1 362 ? 31.860 -20.507 -18.561 1.00 80.94 362 GLN A O 1
ATOM 2871 N N . GLY A 1 363 ? 29.626 -20.317 -18.285 1.00 76.25 363 GLY A N 1
ATOM 2872 C CA . GLY A 1 363 ? 29.682 -19.775 -16.926 1.00 76.25 363 GLY A CA 1
ATOM 2873 C C . GLY A 1 363 ? 30.098 -20.843 -15.909 1.00 76.25 363 GLY A C 1
ATOM 2874 O O . GLY A 1 363 ? 29.688 -22.002 -16.003 1.00 76.25 363 GLY A O 1
ATOM 2875 N N . GLN A 1 364 ? 30.924 -20.455 -14.947 1.00 75.44 364 GLN A N 1
ATOM 2876 C CA . GLN A 1 364 ? 31.464 -21.293 -13.881 1.00 75.44 364 GLN A CA 1
ATOM 2877 C C . GLN A 1 364 ? 30.850 -20.904 -12.532 1.00 75.44 364 GLN A C 1
ATOM 2879 O O . GLN A 1 364 ? 30.340 -19.803 -12.356 1.00 75.44 364 GLN A O 1
ATOM 2884 N N . ARG A 1 365 ? 30.916 -21.799 -11.537 1.00 66.06 365 ARG A N 1
ATOM 2885 C CA . ARG A 1 365 ? 30.309 -21.573 -10.207 1.00 66.06 365 ARG A CA 1
ATOM 2886 C C . ARG A 1 365 ? 30.920 -20.385 -9.445 1.00 66.06 365 ARG A C 1
ATOM 2888 O O . ARG A 1 365 ? 30.288 -19.861 -8.535 1.00 66.06 365 ARG A O 1
ATOM 2895 N N . GLU A 1 366 ? 32.141 -19.995 -9.797 1.00 63.56 366 GLU A N 1
ATOM 2896 C CA . GLU A 1 366 ? 32.865 -18.864 -9.204 1.00 63.56 366 GLU A CA 1
ATOM 2897 C C . GLU A 1 366 ? 32.550 -17.525 -9.891 1.00 63.56 366 GLU A C 1
ATOM 2899 O O . GLU A 1 366 ? 32.851 -16.464 -9.340 1.00 63.56 366 GLU A O 1
ATOM 2904 N N . ASP A 1 367 ? 31.907 -17.555 -11.064 1.00 66.38 367 ASP A N 1
ATOM 2905 C CA . ASP A 1 367 ? 31.514 -16.348 -11.779 1.00 66.38 367 ASP A CA 1
ATOM 2906 C C . ASP A 1 367 ? 30.364 -15.649 -11.044 1.00 66.38 367 ASP A C 1
ATOM 2908 O O . ASP A 1 367 ? 29.261 -16.178 -10.919 1.00 66.38 367 ASP A O 1
ATOM 2912 N N . ARG A 1 368 ? 30.618 -14.428 -10.564 1.00 60.31 368 ARG A N 1
ATOM 2913 C CA . ARG A 1 368 ? 29.593 -13.605 -9.903 1.00 60.31 368 ARG A CA 1
ATOM 2914 C C . ARG A 1 368 ? 28.713 -12.827 -10.884 1.00 60.31 368 ARG A C 1
ATOM 2916 O O . ARG A 1 368 ? 27.575 -12.524 -10.546 1.00 60.31 368 ARG A O 1
ATOM 2923 N N . SER A 1 369 ? 29.239 -12.463 -12.056 1.00 70.19 369 SER A N 1
ATOM 2924 C CA . SER A 1 369 ? 28.556 -11.594 -13.027 1.00 70.19 369 SER A CA 1
ATOM 2925 C C . SER A 1 369 ? 29.141 -11.721 -14.437 1.00 70.19 369 SER A C 1
ATOM 2927 O O . SER A 1 369 ? 30.363 -11.789 -14.580 1.00 70.19 369 SER A O 1
ATOM 2929 N N . GLY A 1 370 ? 28.300 -11.661 -15.470 1.00 77.94 370 GLY A N 1
ATOM 2930 C CA . GLY A 1 370 ? 28.725 -11.657 -16.874 1.00 77.94 370 GLY A CA 1
ATOM 2931 C C . GLY A 1 370 ? 27.721 -12.347 -17.796 1.00 77.94 370 GLY A C 1
ATOM 2932 O O . GLY A 1 370 ? 26.920 -13.165 -17.347 1.00 77.94 370 GLY A O 1
ATOM 2933 N N . LEU A 1 371 ? 27.788 -12.028 -19.088 1.00 86.19 371 LEU A N 1
ATOM 2934 C CA . LEU A 1 371 ? 27.016 -12.688 -20.136 1.00 86.19 371 LEU A CA 1
ATOM 2935 C C . LEU A 1 371 ? 27.859 -13.823 -20.721 1.00 86.19 371 LEU A C 1
ATOM 2937 O O . LEU A 1 371 ? 28.854 -13.586 -21.398 1.00 86.19 371 LEU A O 1
ATOM 2941 N N . PHE A 1 372 ? 27.471 -15.069 -20.469 1.00 88.44 372 PHE A N 1
ATOM 2942 C CA . PHE A 1 372 ? 28.225 -16.243 -20.916 1.00 88.44 372 PHE A CA 1
ATOM 2943 C C . PHE A 1 372 ? 27.642 -16.801 -22.213 1.00 88.44 372 PHE A C 1
ATOM 2945 O O . PHE A 1 372 ? 26.630 -17.506 -22.209 1.00 88.44 372 PHE A O 1
ATOM 2952 N N . ILE A 1 373 ? 28.290 -16.491 -23.336 1.00 89.50 373 ILE A N 1
ATOM 2953 C CA . ILE A 1 373 ? 27.857 -16.920 -24.667 1.00 89.50 373 ILE A CA 1
ATOM 2954 C C . ILE A 1 373 ? 28.573 -18.225 -25.004 1.00 89.50 373 ILE A C 1
ATOM 2956 O O . ILE A 1 373 ? 29.783 -18.261 -25.209 1.00 89.50 373 ILE A O 1
ATOM 2960 N N . SER A 1 374 ? 27.817 -19.318 -25.043 1.00 87.94 374 SER A N 1
ATOM 2961 C CA . SER A 1 374 ? 28.344 -20.652 -25.342 1.00 87.94 374 SER A CA 1
ATOM 2962 C C . SER A 1 374 ? 27.315 -21.508 -26.068 1.00 87.94 374 SER A C 1
ATOM 2964 O O . SER A 1 374 ? 26.138 -21.149 -26.169 1.00 87.94 374 SER A O 1
ATOM 2966 N N . SER A 1 375 ? 27.746 -22.686 -26.498 1.00 82.62 375 SER A N 1
ATOM 2967 C CA . SER A 1 375 ? 26.948 -23.763 -27.078 1.00 82.62 375 SER A CA 1
ATOM 2968 C C . SER A 1 375 ? 25.769 -24.219 -26.202 1.00 82.62 375 SER A C 1
ATOM 2970 O O . SER A 1 375 ? 24.810 -24.796 -26.719 1.00 82.62 375 SER A O 1
ATOM 2972 N N . TYR A 1 376 ? 25.788 -23.926 -24.895 1.00 75.88 376 TYR A N 1
ATOM 2973 C CA . TYR A 1 376 ? 24.678 -24.176 -23.964 1.00 75.88 376 TYR A CA 1
ATOM 2974 C C . TYR A 1 376 ? 23.639 -23.038 -23.919 1.00 75.88 376 TYR A C 1
ATOM 2976 O O . TYR A 1 376 ? 22.500 -23.260 -23.502 1.00 75.88 376 TYR A O 1
ATOM 2984 N N . GLY A 1 377 ? 24.013 -21.829 -24.347 1.00 74.81 377 GLY A N 1
ATOM 2985 C CA . GLY A 1 377 ? 23.158 -20.639 -24.349 1.00 74.81 377 GLY A CA 1
ATOM 2986 C C . GLY A 1 377 ? 22.093 -20.644 -25.453 1.00 74.81 377 GLY A C 1
ATOM 2987 O O . GLY A 1 377 ? 22.081 -21.507 -26.333 1.00 74.81 377 GLY A O 1
ATOM 2988 N N . SER A 1 378 ? 21.174 -19.672 -25.421 1.00 79.50 378 SER A N 1
ATOM 2989 C CA . SER A 1 378 ? 20.153 -19.480 -26.471 1.00 79.50 378 SER A CA 1
ATOM 2990 C C . SER A 1 378 ? 20.794 -19.218 -27.838 1.00 79.50 378 SER A C 1
ATOM 2992 O O . SER A 1 378 ? 20.481 -19.913 -28.803 1.00 79.50 378 SER A O 1
ATOM 2994 N N . TYR A 1 379 ? 21.769 -18.306 -27.894 1.00 88.06 379 TYR A N 1
ATOM 2995 C CA . TYR A 1 379 ? 22.510 -17.992 -29.116 1.00 88.06 379 TYR A CA 1
ATOM 2996 C C . TYR A 1 379 ? 23.298 -19.195 -29.661 1.00 88.06 379 TYR A C 1
ATOM 2998 O O . TYR A 1 379 ? 23.257 -19.464 -30.857 1.00 88.06 379 TYR A O 1
ATOM 3006 N N . GLY A 1 380 ? 23.946 -19.988 -28.798 1.00 86.88 380 GLY A N 1
ATOM 3007 C CA . GLY A 1 380 ? 24.646 -21.206 -29.223 1.00 86.88 380 GLY A CA 1
ATOM 3008 C C . GLY A 1 380 ? 23.706 -22.270 -29.798 1.00 86.88 380 GLY A C 1
ATOM 3009 O O . GLY A 1 380 ? 24.016 -22.901 -30.810 1.00 86.88 380 GLY A O 1
ATOM 3010 N N . ARG A 1 381 ? 22.513 -22.439 -29.213 1.00 83.44 381 ARG A N 1
ATOM 3011 C CA . ARG A 1 381 ? 21.473 -23.325 -29.765 1.00 83.44 381 ARG A CA 1
ATOM 3012 C C . ARG A 1 381 ? 20.945 -22.827 -31.112 1.00 83.44 381 ARG A C 1
ATOM 3014 O O . ARG A 1 381 ? 20.736 -23.646 -32.006 1.00 83.44 381 ARG A O 1
ATOM 3021 N N . TYR A 1 382 ? 20.762 -21.517 -31.262 1.00 85.94 382 TYR A N 1
ATOM 3022 C CA . TYR A 1 382 ? 20.404 -20.890 -32.534 1.00 85.94 382 TYR A CA 1
ATOM 3023 C C . TYR A 1 382 ? 21.488 -21.102 -33.598 1.00 85.94 382 TYR A C 1
ATOM 3025 O O . TYR A 1 382 ? 21.181 -21.619 -34.667 1.00 85.94 382 TYR A O 1
ATOM 3033 N N . LEU A 1 383 ? 22.760 -20.834 -33.283 1.00 89.25 383 LEU A N 1
ATOM 3034 C CA . LEU A 1 383 ? 23.886 -21.111 -34.180 1.00 89.25 383 LEU A CA 1
ATOM 3035 C C . LEU A 1 383 ? 23.909 -22.567 -34.632 1.00 89.25 383 LEU A C 1
ATOM 3037 O O . LEU A 1 383 ? 24.074 -22.846 -35.818 1.00 89.25 383 LEU A O 1
ATOM 3041 N N . ARG A 1 384 ? 23.701 -23.499 -33.695 1.00 87.00 384 ARG A N 1
ATOM 3042 C CA . ARG A 1 384 ? 23.653 -24.924 -34.014 1.00 87.00 384 ARG A CA 1
ATOM 3043 C C . ARG A 1 384 ? 22.557 -25.236 -35.027 1.00 87.00 384 ARG A C 1
ATOM 3045 O O . ARG A 1 384 ? 22.829 -25.939 -35.990 1.00 87.00 384 ARG A O 1
ATOM 3052 N N . ARG A 1 385 ? 21.346 -24.712 -34.828 1.00 84.81 385 ARG A N 1
ATOM 3053 C CA . ARG A 1 385 ? 20.214 -24.878 -35.757 1.00 84.81 385 ARG A CA 1
ATOM 3054 C C . ARG A 1 385 ? 20.524 -24.291 -37.135 1.00 84.81 385 ARG A C 1
ATOM 3056 O O . ARG A 1 385 ? 20.362 -24.983 -38.132 1.00 84.81 385 ARG A O 1
ATOM 3063 N N . SER A 1 386 ? 21.018 -23.056 -37.173 1.00 86.38 386 SER A N 1
ATOM 3064 C CA . SER A 1 386 ? 21.244 -22.304 -38.411 1.00 86.38 386 SER A CA 1
ATOM 3065 C C . SER A 1 386 ? 22.414 -22.832 -39.243 1.00 86.38 386 SER A C 1
ATOM 3067 O O . SER A 1 386 ? 22.380 -22.728 -40.464 1.00 86.38 386 SER A O 1
ATOM 3069 N N . LEU A 1 387 ? 23.442 -23.408 -38.606 1.00 88.31 387 LEU A N 1
ATOM 3070 C CA . LEU A 1 387 ? 24.660 -23.867 -39.285 1.00 88.31 387 LEU A CA 1
ATOM 3071 C C . LEU A 1 387 ? 24.747 -25.384 -39.496 1.00 88.31 387 LEU A C 1
ATOM 3073 O O . LEU A 1 387 ? 25.566 -25.824 -40.299 1.00 88.31 387 LEU A O 1
ATOM 3077 N N . LYS A 1 388 ? 23.901 -26.200 -38.847 1.00 85.44 388 LYS A N 1
ATOM 3078 C CA . LYS A 1 388 ? 23.944 -27.673 -38.973 1.00 85.44 388 LYS A CA 1
ATOM 3079 C C . LYS A 1 388 ? 23.808 -28.158 -40.421 1.00 85.44 388 LYS A C 1
ATOM 3081 O O . LYS A 1 388 ? 24.454 -29.135 -40.777 1.00 85.44 388 LYS A O 1
ATOM 3086 N N . LEU A 1 389 ? 22.999 -27.482 -41.242 1.00 85.19 389 LEU A N 1
ATOM 3087 C CA . LEU A 1 389 ? 22.795 -27.826 -42.658 1.00 85.19 389 LEU A CA 1
ATOM 3088 C C . LEU A 1 389 ? 24.010 -27.511 -43.548 1.00 85.19 389 LEU A C 1
ATOM 3090 O O . LEU A 1 389 ? 24.108 -28.050 -44.644 1.00 85.19 389 LEU A O 1
ATOM 3094 N N . TYR A 1 390 ? 24.927 -26.665 -43.074 1.00 88.06 390 TYR A N 1
ATOM 3095 C CA . TYR A 1 390 ? 26.125 -26.230 -43.799 1.00 88.06 390 TYR A CA 1
ATOM 3096 C C . TYR A 1 390 ? 27.407 -26.876 -43.252 1.00 88.06 390 TYR A C 1
ATOM 3098 O O . TYR A 1 390 ? 28.506 -26.566 -43.704 1.00 88.06 390 TYR A O 1
ATOM 3106 N N . ALA A 1 391 ? 27.293 -27.768 -42.263 1.00 84.62 391 ALA A N 1
ATOM 3107 C CA . ALA A 1 391 ? 28.431 -28.522 -41.758 1.00 84.62 391 ALA A CA 1
ATOM 3108 C C . ALA A 1 391 ? 28.879 -29.586 -42.788 1.00 84.62 391 ALA A C 1
ATOM 3110 O O . ALA A 1 391 ? 28.022 -30.211 -43.419 1.00 84.62 391 ALA A O 1
ATOM 3111 N N . PRO A 1 392 ? 30.194 -29.836 -42.955 1.00 81.31 392 PRO A N 1
ATOM 3112 C CA . PRO A 1 392 ? 30.692 -30.829 -43.905 1.00 81.31 392 PRO A CA 1
ATOM 3113 C C . PRO A 1 392 ? 30.107 -32.235 -43.660 1.00 81.31 392 PRO A C 1
ATOM 3115 O O . PRO A 1 392 ? 30.035 -32.670 -42.504 1.00 81.31 392 PRO A O 1
ATOM 3118 N N . PRO A 1 393 ? 29.736 -32.990 -44.716 1.00 73.69 393 PRO A N 1
ATOM 3119 C CA . PRO A 1 393 ? 29.205 -34.344 -44.571 1.00 73.69 393 PRO A CA 1
ATOM 3120 C C . PRO A 1 393 ? 30.176 -35.251 -43.800 1.00 73.69 393 PRO A C 1
ATOM 3122 O O . PRO A 1 393 ? 31.344 -35.369 -44.163 1.00 73.69 393 PRO A O 1
ATOM 3125 N N . GLY A 1 394 ? 29.698 -35.898 -42.733 1.00 70.25 394 GLY A N 1
ATOM 3126 C CA . GLY A 1 394 ? 30.497 -36.822 -41.914 1.00 70.25 394 GLY A CA 1
ATOM 3127 C C . GLY A 1 394 ? 31.307 -36.184 -40.776 1.00 70.25 394 GLY A C 1
ATOM 3128 O O . GLY A 1 394 ? 31.910 -36.923 -40.000 1.00 70.25 394 GLY A O 1
ATOM 3129 N N . GLN A 1 395 ? 31.297 -34.853 -40.617 1.00 75.12 395 GLN A N 1
ATOM 3130 C CA . GLN A 1 395 ? 31.876 -34.185 -39.443 1.00 75.12 395 GLN A CA 1
ATOM 3131 C C . GLN A 1 395 ? 30.800 -33.867 -38.389 1.00 75.12 395 GLN A C 1
ATOM 3133 O O . GLN A 1 395 ? 29.738 -33.337 -38.729 1.00 75.12 395 GLN A O 1
ATOM 3138 N N . PRO A 1 396 ? 31.033 -34.159 -37.095 1.00 72.94 396 PRO A N 1
ATOM 3139 C CA . PRO A 1 396 ? 30.081 -33.813 -36.046 1.00 72.94 396 PRO A CA 1
ATOM 3140 C C . PRO A 1 396 ? 30.044 -32.292 -35.826 1.00 72.94 396 PRO A C 1
ATOM 3142 O O . PRO A 1 396 ? 31.041 -31.691 -35.451 1.00 72.94 396 PRO A O 1
ATOM 3145 N N . PHE A 1 397 ? 28.875 -31.663 -35.998 1.00 84.12 397 PHE A N 1
ATOM 3146 C CA . PHE A 1 397 ? 28.635 -30.276 -35.568 1.00 84.12 397 PHE A CA 1
ATOM 3147 C C . PHE A 1 397 ? 28.028 -30.264 -34.156 1.00 84.12 397 PHE A C 1
ATOM 3149 O O . PHE A 1 397 ? 26.803 -30.227 -33.940 1.00 84.12 397 PHE A O 1
ATOM 3156 N N . GLY A 1 398 ? 28.918 -30.437 -33.184 1.00 80.12 398 GLY A N 1
ATOM 3157 C CA . GLY A 1 398 ? 28.638 -30.545 -31.763 1.00 80.12 398 GLY A CA 1
ATOM 3158 C C . GLY A 1 398 ? 28.807 -29.219 -31.024 1.00 80.12 398 GLY A C 1
ATOM 3159 O O . GLY A 1 398 ? 28.608 -28.134 -31.562 1.00 80.12 398 GLY A O 1
ATOM 3160 N N . ARG A 1 399 ? 29.095 -29.311 -29.725 1.00 82.50 399 ARG A N 1
ATOM 3161 C CA . ARG A 1 399 ? 29.224 -28.141 -28.842 1.00 82.50 399 ARG A CA 1
ATOM 3162 C C . ARG A 1 399 ? 30.533 -27.384 -29.074 1.00 82.50 399 ARG A C 1
ATOM 3164 O O . ARG A 1 399 ? 30.509 -26.161 -29.134 1.00 82.50 399 ARG A O 1
ATOM 3171 N N . ALA A 1 400 ? 31.635 -28.113 -29.248 1.00 83.62 400 ALA A N 1
ATOM 3172 C CA . ALA A 1 400 ? 32.960 -27.531 -29.440 1.00 83.62 400 ALA A CA 1
ATOM 3173 C C . ALA A 1 400 ? 33.031 -26.697 -30.728 1.00 83.62 400 ALA A C 1
ATOM 3175 O O . ALA A 1 400 ? 33.574 -25.596 -30.726 1.00 83.62 400 ALA A O 1
ATOM 3176 N N . GLU A 1 401 ? 32.418 -27.177 -31.809 1.00 88.12 401 GLU A N 1
ATOM 3177 C CA . GLU A 1 401 ? 32.371 -26.474 -33.091 1.00 88.12 401 GLU A CA 1
ATOM 3178 C C . GLU A 1 401 ? 31.556 -25.178 -32.986 1.00 88.12 401 GLU A C 1
ATOM 3180 O O . GLU A 1 401 ? 31.974 -24.139 -33.495 1.00 88.12 401 GLU A O 1
ATOM 3185 N N . VAL A 1 402 ? 30.428 -25.210 -32.266 1.00 89.00 402 VAL A N 1
ATOM 3186 C CA . VAL A 1 402 ? 29.610 -24.016 -31.994 1.00 89.00 402 VAL A CA 1
ATOM 3187 C C . VAL A 1 402 ? 30.382 -22.992 -31.159 1.00 89.00 402 VAL A C 1
ATOM 3189 O O . VAL A 1 402 ? 30.346 -21.804 -31.473 1.00 89.00 402 VAL A O 1
ATOM 3192 N N . ASP A 1 403 ? 31.110 -23.429 -30.129 1.00 89.25 403 ASP A N 1
ATOM 3193 C CA . ASP A 1 403 ? 31.927 -22.535 -29.298 1.00 89.25 403 ASP A CA 1
ATOM 3194 C C . ASP A 1 403 ? 33.075 -21.894 -30.103 1.00 89.25 403 ASP A C 1
ATOM 3196 O O . ASP A 1 403 ? 33.346 -20.700 -29.951 1.00 89.25 403 ASP A O 1
ATOM 3200 N N . THR A 1 404 ? 33.694 -22.639 -31.026 1.00 90.19 404 THR A N 1
ATOM 3201 C CA . THR A 1 404 ? 34.692 -22.108 -31.973 1.00 90.19 404 THR A CA 1
ATOM 3202 C C . THR A 1 404 ? 34.090 -21.052 -32.901 1.00 90.19 404 THR A C 1
ATOM 3204 O O . THR A 1 404 ? 34.692 -19.996 -33.100 1.00 90.19 404 THR A O 1
ATOM 3207 N N . VAL A 1 405 ? 32.880 -21.287 -33.423 1.00 93.62 405 VAL A N 1
ATOM 3208 C CA . VAL A 1 405 ? 32.149 -20.304 -34.241 1.00 93.62 405 VAL A CA 1
ATOM 3209 C C . VAL A 1 405 ? 31.880 -19.021 -33.456 1.00 93.62 405 VAL A C 1
ATOM 3211 O O . VAL A 1 405 ? 32.161 -17.938 -33.961 1.00 93.62 405 VAL A O 1
ATOM 3214 N N . ILE A 1 406 ? 31.399 -19.117 -32.211 1.00 93.75 406 ILE A N 1
ATOM 3215 C CA . ILE A 1 406 ? 31.138 -17.943 -31.359 1.00 93.75 406 ILE A CA 1
ATOM 3216 C C . ILE A 1 406 ? 32.409 -17.100 -31.186 1.00 93.75 406 ILE A C 1
ATOM 3218 O O . ILE A 1 406 ? 32.369 -15.880 -31.352 1.00 93.75 406 ILE A O 1
ATOM 3222 N N . ARG A 1 407 ? 33.544 -17.746 -30.887 1.00 91.88 407 ARG A N 1
ATOM 3223 C CA . ARG A 1 407 ? 34.839 -17.065 -30.731 1.00 91.88 407 ARG A CA 1
ATOM 3224 C C . ARG A 1 407 ? 35.278 -16.377 -32.021 1.00 91.88 407 ARG A C 1
ATOM 3226 O O . ARG A 1 407 ? 35.677 -15.218 -31.973 1.00 91.88 407 ARG A O 1
ATOM 3233 N N . PHE A 1 408 ? 35.165 -17.058 -33.161 1.00 93.94 408 PHE A N 1
ATOM 3234 C CA . PHE A 1 408 ? 35.520 -16.492 -34.463 1.00 93.94 408 PHE A CA 1
ATOM 3235 C C . PHE A 1 408 ? 34.684 -15.248 -34.800 1.00 93.94 408 PHE A C 1
ATOM 3237 O O . PHE A 1 408 ? 35.245 -14.222 -35.176 1.00 93.94 408 PHE A O 1
ATOM 3244 N N . LEU A 1 409 ? 33.361 -15.299 -34.599 1.00 94.94 409 LEU A N 1
ATOM 3245 C CA . LEU A 1 409 ? 32.468 -14.168 -34.881 1.00 94.94 409 LEU A CA 1
ATOM 3246 C C . LEU A 1 409 ? 32.822 -12.926 -34.046 1.00 94.94 409 LEU A C 1
ATOM 3248 O O . LEU A 1 409 ? 32.846 -11.821 -34.580 1.00 94.94 409 LEU A O 1
ATOM 3252 N N . LEU A 1 410 ? 33.151 -13.089 -32.759 1.00 93.12 410 LEU A N 1
ATOM 3253 C CA . LEU A 1 410 ? 33.579 -11.969 -31.907 1.00 93.12 410 LEU A CA 1
ATOM 3254 C C . LEU A 1 410 ? 34.929 -11.381 -32.338 1.00 93.12 410 LEU A C 1
ATOM 3256 O O . LEU A 1 410 ? 35.116 -10.168 -32.272 1.00 93.12 410 LEU A O 1
ATOM 3260 N N . LEU A 1 411 ? 35.863 -12.212 -32.807 1.00 91.88 411 LEU A N 1
ATOM 3261 C CA . LEU A 1 411 ? 37.140 -11.739 -33.350 1.00 91.88 411 LEU A CA 1
ATOM 3262 C C . LEU A 1 411 ? 36.959 -10.978 -34.669 1.00 91.88 411 LEU A C 1
ATOM 3264 O O . LEU A 1 411 ? 37.595 -9.942 -34.864 1.00 91.88 411 LEU A O 1
ATOM 3268 N N . ALA A 1 412 ? 36.059 -11.445 -35.537 1.00 92.56 412 ALA A N 1
ATOM 3269 C CA . ALA A 1 412 ? 35.706 -10.762 -36.777 1.00 92.56 412 ALA A CA 1
ATOM 3270 C C . ALA A 1 412 ? 35.077 -9.385 -36.502 1.00 92.56 412 ALA A C 1
ATOM 3272 O O . ALA A 1 412 ? 35.511 -8.380 -37.060 1.00 92.56 412 ALA A O 1
ATOM 3273 N N . LEU A 1 413 ? 34.133 -9.313 -35.556 1.00 94.81 413 LEU A N 1
ATOM 3274 C CA . LEU A 1 413 ? 33.549 -8.047 -35.101 1.00 94.81 413 LEU A CA 1
ATOM 3275 C C . LEU A 1 413 ? 34.597 -7.111 -34.468 1.00 94.81 413 LEU A C 1
ATOM 3277 O O . LEU A 1 413 ? 34.529 -5.897 -34.663 1.00 94.81 413 LEU A O 1
ATOM 3281 N N . LYS A 1 414 ? 35.582 -7.659 -33.736 1.00 92.00 414 LYS A N 1
ATOM 3282 C CA . LYS A 1 414 ? 36.681 -6.886 -33.128 1.00 92.00 414 LYS A CA 1
ATOM 3283 C C . LYS A 1 414 ? 37.574 -6.239 -34.186 1.00 92.00 414 LYS A C 1
ATOM 3285 O O . LYS A 1 414 ? 37.954 -5.084 -34.024 1.00 92.00 414 LYS A O 1
ATOM 3290 N N . ARG A 1 415 ? 37.896 -6.956 -35.271 1.00 89.12 415 ARG A N 1
ATOM 3291 C CA . ARG A 1 415 ? 38.731 -6.446 -36.379 1.00 89.12 415 ARG A CA 1
ATOM 3292 C C . ARG A 1 415 ? 38.158 -5.165 -36.996 1.00 89.12 415 ARG A C 1
ATOM 3294 O O . ARG A 1 415 ? 38.925 -4.282 -37.359 1.00 89.12 415 ARG A O 1
ATOM 3301 N N . TYR A 1 416 ? 36.832 -5.053 -37.041 1.00 90.44 416 TYR A N 1
ATOM 3302 C CA . TYR A 1 416 ? 36.104 -3.897 -37.574 1.00 90.44 416 TYR A CA 1
ATOM 3303 C C . TYR A 1 416 ? 35.713 -2.852 -36.522 1.00 90.44 416 TYR A C 1
ATOM 3305 O O . TYR A 1 416 ? 35.002 -1.902 -36.834 1.00 90.44 416 TYR A O 1
ATOM 3313 N N . GLY A 1 417 ? 36.152 -3.013 -35.269 1.00 90.06 417 GLY A N 1
ATOM 3314 C CA . GLY A 1 417 ? 35.856 -2.065 -34.192 1.00 90.06 417 GLY A CA 1
ATOM 3315 C C . GLY A 1 417 ? 34.390 -2.035 -33.748 1.00 90.06 417 GLY A C 1
ATOM 3316 O O . GLY A 1 417 ? 34.006 -1.116 -33.029 1.00 90.06 417 GLY A O 1
ATOM 3317 N N . ILE A 1 418 ? 33.577 -3.025 -34.143 1.00 95.19 418 ILE A N 1
ATOM 3318 C CA . ILE A 1 418 ? 32.165 -3.138 -33.736 1.00 95.19 418 ILE A CA 1
ATOM 3319 C C . ILE A 1 418 ? 32.068 -3.598 -32.277 1.00 95.19 418 ILE A C 1
ATOM 3321 O O . ILE A 1 418 ? 31.205 -3.144 -31.525 1.00 95.19 418 ILE A O 1
ATOM 3325 N N . VAL A 1 419 ? 32.974 -4.487 -31.862 1.00 94.69 419 VAL A N 1
ATOM 3326 C CA . VAL A 1 419 ? 33.150 -4.889 -30.460 1.00 94.69 419 VAL A CA 1
ATOM 3327 C C . VAL A 1 419 ? 34.585 -4.637 -30.013 1.00 94.69 419 VAL A C 1
ATOM 3329 O O . VAL A 1 419 ? 35.526 -4.731 -30.796 1.00 94.69 419 VAL A O 1
ATOM 3332 N N . GLU A 1 420 ? 34.762 -4.373 -28.728 1.00 91.75 420 GLU A N 1
ATOM 3333 C CA . GLU A 1 420 ? 36.054 -4.191 -28.085 1.00 91.75 420 GLU A CA 1
ATOM 3334 C C . GLU A 1 420 ? 36.302 -5.276 -27.043 1.00 91.75 420 GLU A C 1
ATOM 3336 O O . GLU A 1 420 ? 35.385 -5.751 -26.370 1.00 91.75 420 GLU A O 1
ATOM 3341 N N . GLN A 1 421 ? 37.572 -5.640 -26.882 1.00 88.81 421 GLN A N 1
ATOM 3342 C CA . GLN A 1 421 ? 38.032 -6.478 -25.781 1.00 88.81 421 GLN A CA 1
ATOM 3343 C C . GLN A 1 421 ? 38.290 -5.589 -24.559 1.00 88.81 421 GLN A C 1
ATOM 3345 O O . GLN A 1 421 ? 39.048 -4.626 -24.648 1.00 88.81 421 GLN A O 1
ATOM 3350 N N . VAL A 1 422 ? 37.654 -5.898 -23.428 1.00 81.94 422 VAL A N 1
ATOM 3351 C CA . VAL A 1 422 ? 37.647 -5.026 -22.233 1.00 81.94 422 VAL A CA 1
ATOM 3352 C C . VAL A 1 422 ? 38.308 -5.628 -20.996 1.00 81.94 422 VAL A C 1
ATOM 3354 O O . VAL A 1 422 ? 38.609 -4.892 -20.058 1.00 81.94 422 VAL A O 1
ATOM 3357 N N . ARG A 1 423 ? 38.552 -6.945 -20.967 1.00 70.00 423 ARG A N 1
ATOM 3358 C CA . ARG A 1 423 ? 39.294 -7.616 -19.886 1.00 70.00 423 ARG A CA 1
ATOM 3359 C C . ARG A 1 423 ? 40.091 -8.809 -20.398 1.00 70.00 423 ARG A C 1
ATOM 3361 O O . ARG A 1 423 ? 39.555 -9.615 -21.163 1.00 70.00 423 ARG A O 1
ATOM 3368 N N . ASP A 1 424 ? 41.304 -8.959 -19.874 1.00 54.06 424 ASP A N 1
ATOM 3369 C CA . ASP A 1 424 ? 42.093 -10.189 -19.967 1.00 54.06 424 ASP A CA 1
ATOM 3370 C C . ASP A 1 424 ? 41.524 -11.229 -19.002 1.00 54.06 424 ASP A C 1
ATOM 3372 O O . ASP A 1 424 ? 41.049 -10.878 -17.922 1.00 54.06 424 ASP A O 1
ATOM 3376 N N . GLY A 1 425 ? 41.516 -12.504 -19.395 1.00 49.41 425 GLY A N 1
ATOM 3377 C CA . GLY A 1 425 ? 40.751 -13.580 -18.751 1.00 49.41 425 GLY A CA 1
ATOM 3378 C C . GLY A 1 425 ? 41.157 -13.991 -17.324 1.00 49.41 425 GLY A C 1
ATOM 3379 O O . GLY A 1 425 ? 40.998 -15.161 -16.982 1.00 49.41 425 GLY A O 1
ATOM 3380 N N . GLN A 1 426 ? 41.657 -13.086 -16.475 1.00 43.22 426 GLN A N 1
ATOM 3381 C CA . GLN A 1 426 ? 41.751 -13.322 -15.035 1.00 43.22 426 GLN A CA 1
ATOM 3382 C C . GLN A 1 426 ? 40.438 -12.943 -14.319 1.00 43.22 426 GLN A C 1
ATOM 3384 O O . GLN A 1 426 ? 39.932 -11.830 -14.492 1.00 43.22 426 GLN A O 1
ATOM 3389 N N . PRO A 1 427 ? 39.871 -13.841 -13.490 1.00 42.16 427 PRO A N 1
ATOM 3390 C CA . PRO A 1 427 ? 38.707 -13.521 -12.669 1.00 42.16 427 PRO A CA 1
ATOM 3391 C C . PRO A 1 427 ? 39.048 -12.425 -11.639 1.00 42.16 427 PRO A C 1
ATOM 3393 O O . PRO A 1 427 ? 40.205 -12.298 -11.232 1.00 42.16 427 PRO A O 1
ATOM 3396 N N . PRO A 1 428 ? 38.064 -11.621 -11.187 1.00 40.38 428 PRO A N 1
ATOM 3397 C CA . PRO A 1 428 ? 38.302 -10.578 -10.194 1.00 40.38 428 PRO A CA 1
ATOM 3398 C C . PRO A 1 428 ? 38.894 -11.179 -8.913 1.00 40.38 428 PRO A C 1
ATOM 3400 O O . PRO A 1 428 ? 38.330 -12.113 -8.340 1.00 40.38 428 PRO A O 1
ATOM 3403 N N . ALA A 1 429 ? 40.013 -10.622 -8.441 1.00 42.06 429 ALA A N 1
ATOM 3404 C CA . ALA A 1 429 ? 40.577 -10.975 -7.144 1.00 42.06 429 ALA A CA 1
ATOM 3405 C C . ALA A 1 429 ? 39.507 -10.797 -6.056 1.00 42.06 429 ALA A C 1
ATOM 3407 O O . ALA A 1 429 ? 38.858 -9.752 -5.964 1.00 42.06 429 ALA A O 1
ATOM 3408 N N . ALA A 1 430 ? 39.305 -11.833 -5.241 1.00 40.53 430 ALA A N 1
ATOM 3409 C CA . ALA A 1 430 ? 38.299 -11.853 -4.191 1.00 40.53 430 ALA A CA 1
ATOM 3410 C C . ALA A 1 430 ? 38.559 -10.753 -3.144 1.00 40.53 430 ALA A C 1
ATOM 3412 O O . ALA A 1 430 ? 39.298 -10.946 -2.179 1.00 40.53 430 ALA A O 1
ATOM 3413 N N . ALA A 1 431 ? 37.910 -9.601 -3.296 1.00 38.88 431 ALA A N 1
ATOM 3414 C CA . ALA A 1 431 ? 37.807 -8.609 -2.238 1.00 38.88 431 ALA A CA 1
ATOM 3415 C C . ALA A 1 431 ? 36.692 -9.038 -1.266 1.00 38.88 431 ALA A C 1
ATOM 3417 O O . ALA A 1 431 ? 35.515 -8.756 -1.482 1.00 38.88 431 ALA A O 1
ATOM 3418 N N . GLY A 1 432 ? 37.060 -9.754 -0.198 1.00 37.72 432 GLY A N 1
ATOM 3419 C CA . GLY A 1 432 ? 36.217 -9.898 0.995 1.00 37.72 432 GLY A CA 1
ATOM 3420 C C . GLY A 1 432 ? 36.005 -11.321 1.528 1.00 37.72 432 GLY A C 1
ATOM 3421 O O . GLY A 1 432 ? 35.352 -12.146 0.900 1.00 37.72 432 GLY A O 1
ATOM 3422 N N . ARG A 1 433 ? 36.462 -11.508 2.778 1.00 36.91 433 ARG A N 1
ATOM 3423 C CA . ARG A 1 433 ? 36.201 -12.590 3.757 1.00 36.91 433 ARG A CA 1
ATOM 3424 C C . ARG A 1 433 ? 36.825 -13.976 3.494 1.00 36.91 433 ARG A C 1
ATOM 3426 O O . ARG A 1 433 ? 36.171 -14.925 3.087 1.00 36.91 433 ARG A O 1
ATOM 3433 N N . GLY A 1 434 ? 38.073 -14.127 3.948 1.00 38.34 434 GLY A N 1
ATOM 3434 C CA . GLY A 1 434 ? 38.408 -15.140 4.965 1.00 38.34 434 GLY A CA 1
ATOM 3435 C C . GLY A 1 434 ? 38.455 -16.628 4.595 1.00 38.34 434 GLY A C 1
ATOM 3436 O O . GLY A 1 434 ? 38.535 -17.446 5.508 1.00 38.34 434 GLY A O 1
ATOM 3437 N N . ARG A 1 435 ? 38.455 -17.023 3.318 1.00 37.69 435 ARG A N 1
ATOM 3438 C CA . ARG A 1 435 ? 38.837 -18.391 2.916 1.00 37.69 435 ARG A CA 1
ATOM 3439 C C . ARG A 1 435 ? 39.824 -18.343 1.755 1.00 37.69 435 ARG A C 1
ATOM 3441 O O . ARG A 1 435 ? 39.517 -17.780 0.711 1.00 37.69 435 ARG A O 1
ATOM 3448 N N . ARG A 1 436 ? 41.012 -18.928 1.951 1.00 30.12 436 ARG A N 1
ATOM 3449 C CA . ARG A 1 436 ? 41.974 -19.184 0.868 1.00 30.12 436 ARG A CA 1
ATOM 3450 C C . ARG A 1 436 ? 41.305 -20.098 -0.172 1.00 30.12 436 ARG A C 1
ATOM 3452 O O . ARG A 1 436 ? 40.844 -21.168 0.230 1.00 30.12 436 ARG A O 1
ATOM 3459 N N . PRO A 1 437 ? 41.252 -19.727 -1.462 1.00 38.09 437 PRO A N 1
ATOM 3460 C CA . PRO A 1 437 ? 40.870 -20.663 -2.513 1.00 38.09 437 PRO A CA 1
ATOM 3461 C C . PRO A 1 437 ? 41.946 -21.750 -2.641 1.00 38.09 437 PRO A C 1
ATOM 3463 O O . PRO A 1 437 ? 43.136 -21.469 -2.483 1.00 38.09 437 PRO A O 1
ATOM 3466 N N . LEU A 1 438 ? 41.535 -22.989 -2.915 1.00 34.06 438 LEU A N 1
ATOM 3467 C CA . LEU A 1 438 ? 42.448 -24.036 -3.380 1.00 34.06 438 LEU A CA 1
ATOM 3468 C C . LEU A 1 438 ? 42.950 -23.675 -4.790 1.00 34.06 438 LEU A C 1
ATOM 3470 O O . LEU A 1 438 ? 42.168 -23.143 -5.577 1.00 34.06 438 LEU A O 1
ATOM 3474 N N . PRO A 1 439 ? 44.215 -23.965 -5.140 1.00 36.19 439 PRO A N 1
ATOM 3475 C CA . PRO A 1 439 ? 44.720 -23.714 -6.480 1.00 36.19 439 PRO A CA 1
ATOM 3476 C C . PRO A 1 439 ? 44.128 -24.752 -7.439 1.00 36.19 439 PRO A C 1
ATOM 3478 O O . PRO A 1 439 ? 44.545 -25.908 -7.456 1.00 36.19 439 PRO A O 1
ATOM 3481 N N . VAL A 1 440 ? 43.137 -24.342 -8.227 1.00 39.84 440 VAL A N 1
ATOM 3482 C CA . VAL A 1 440 ? 42.703 -25.061 -9.429 1.00 39.84 440 VAL A CA 1
ATOM 3483 C C . VAL A 1 440 ? 43.441 -24.432 -10.611 1.00 39.84 440 VAL A C 1
ATOM 3485 O O . VAL A 1 440 ? 43.557 -23.209 -10.686 1.00 39.84 440 VAL A O 1
ATOM 3488 N N . ALA A 1 441 ? 44.003 -25.260 -11.493 1.00 37.28 441 ALA A N 1
ATOM 3489 C CA . ALA A 1 441 ? 44.733 -24.802 -12.674 1.00 37.28 441 ALA A CA 1
ATOM 3490 C C . ALA A 1 441 ? 43.865 -23.839 -13.517 1.00 37.28 441 ALA A C 1
ATOM 3492 O O . ALA A 1 441 ? 42.679 -24.124 -13.708 1.00 37.28 441 ALA A O 1
ATOM 3493 N N . PRO A 1 442 ? 44.415 -22.717 -14.019 1.00 41.03 442 PRO A N 1
ATOM 3494 C CA . PRO A 1 442 ? 43.648 -21.780 -14.826 1.00 41.03 442 PRO A CA 1
ATOM 3495 C C . PRO A 1 442 ? 43.243 -22.459 -16.138 1.00 41.03 442 PRO A C 1
ATOM 3497 O O . PRO A 1 442 ? 44.094 -22.891 -16.912 1.00 41.03 442 PRO A O 1
ATOM 3500 N N . ALA A 1 443 ? 41.935 -22.557 -16.385 1.00 48.78 443 ALA A N 1
ATOM 3501 C CA . ALA A 1 443 ? 41.429 -22.718 -17.742 1.00 48.78 443 ALA A CA 1
ATOM 3502 C C . ALA A 1 443 ? 41.920 -21.522 -18.574 1.00 48.78 443 ALA A C 1
ATOM 3504 O O . ALA A 1 443 ? 41.985 -20.415 -18.034 1.00 48.78 443 ALA A O 1
ATOM 3505 N N . ASP A 1 444 ? 42.275 -21.743 -19.845 1.00 52.62 444 ASP A N 1
ATOM 3506 C CA . ASP A 1 444 ? 42.788 -20.696 -20.739 1.00 52.62 444 ASP A CA 1
ATOM 3507 C C . ASP A 1 444 ? 42.015 -19.375 -20.566 1.00 52.62 444 ASP A C 1
ATOM 3509 O O . ASP A 1 444 ? 40.777 -19.386 -20.635 1.00 52.62 444 ASP A O 1
ATOM 3513 N N . PRO A 1 445 ? 42.701 -18.242 -20.325 1.00 61.47 445 PRO A N 1
ATOM 3514 C CA . PRO A 1 445 ? 42.050 -16.963 -20.086 1.00 61.47 445 PRO A CA 1
ATOM 3515 C C . PRO A 1 445 ? 41.323 -16.509 -21.357 1.00 61.47 445 PRO A C 1
ATOM 3517 O O . PRO A 1 445 ? 41.922 -15.982 -22.289 1.00 61.47 445 PRO A O 1
ATOM 3520 N N . VAL A 1 446 ? 40.006 -16.719 -21.401 1.00 73.50 446 VAL A N 1
ATOM 3521 C CA . VAL A 1 446 ? 39.157 -16.248 -22.500 1.00 73.50 446 VAL A CA 1
ATOM 3522 C C . VAL A 1 446 ? 38.807 -14.772 -22.259 1.00 73.50 446 VAL A C 1
ATOM 3524 O O . VAL A 1 446 ? 38.239 -14.467 -21.204 1.00 73.50 446 VAL A O 1
ATOM 3527 N N . PRO A 1 447 ? 39.109 -13.859 -23.200 1.00 81.44 447 PRO A N 1
ATOM 3528 C CA . PRO A 1 447 ? 38.846 -12.432 -23.032 1.00 81.44 447 PRO A CA 1
ATOM 3529 C C . PRO A 1 447 ? 37.350 -12.095 -23.035 1.00 81.44 447 PRO A C 1
ATOM 3531 O O . PRO A 1 447 ? 36.526 -12.823 -23.598 1.00 81.44 447 PRO A O 1
ATOM 3534 N N . GLY A 1 448 ? 37.006 -10.973 -22.400 1.00 88.19 448 GLY A N 1
ATOM 3535 C CA . GLY A 1 448 ? 35.650 -10.418 -22.383 1.00 88.19 448 GLY A CA 1
ATOM 3536 C C . GLY A 1 448 ? 35.442 -9.328 -23.438 1.00 88.19 448 GLY A C 1
ATOM 3537 O O . GLY A 1 448 ? 36.348 -8.527 -23.677 1.00 88.19 448 GLY A O 1
ATOM 3538 N N . TYR A 1 449 ? 34.243 -9.270 -24.023 1.00 92.62 449 TYR A N 1
ATOM 3539 C CA . TYR A 1 449 ? 33.873 -8.370 -25.120 1.00 92.62 449 TYR A CA 1
ATOM 3540 C C . TYR A 1 449 ? 32.668 -7.486 -24.774 1.00 92.62 449 TYR A C 1
ATOM 3542 O O . TYR A 1 449 ? 31.772 -7.902 -24.033 1.00 92.62 449 TYR A O 1
ATOM 3550 N N . GLN A 1 450 ? 32.633 -6.283 -25.347 1.00 94.94 450 GLN A N 1
ATOM 3551 C CA . GLN A 1 450 ? 31.505 -5.346 -25.309 1.00 94.94 450 GLN A CA 1
ATOM 3552 C C . GLN A 1 450 ? 31.374 -4.627 -26.659 1.00 94.94 450 GLN A C 1
ATOM 3554 O O . GLN A 1 450 ? 32.371 -4.429 -27.343 1.00 94.94 450 GLN A O 1
ATOM 3559 N N . ILE A 1 451 ? 30.166 -4.223 -27.049 1.00 96.81 451 ILE A N 1
ATOM 3560 C CA . ILE A 1 451 ? 29.921 -3.402 -28.243 1.00 96.81 451 ILE A CA 1
ATOM 3561 C C . ILE A 1 451 ? 30.560 -2.023 -28.059 1.00 96.81 451 ILE A C 1
ATOM 3563 O O . ILE A 1 451 ? 30.406 -1.401 -27.003 1.00 96.81 451 ILE A O 1
ATOM 3567 N N . ASN A 1 452 ? 31.229 -1.539 -29.104 1.00 95.44 452 ASN A N 1
ATOM 3568 C CA . ASN A 1 452 ? 31.662 -0.153 -29.200 1.00 95.44 452 ASN A CA 1
ATOM 3569 C C . ASN A 1 452 ? 30.440 0.742 -29.489 1.00 95.44 452 ASN A C 1
ATOM 3571 O O . ASN A 1 452 ? 29.793 0.549 -30.524 1.00 95.44 452 ASN A O 1
ATOM 3575 N N . PRO A 1 453 ? 30.098 1.715 -28.625 1.00 93.88 453 PRO A N 1
ATOM 3576 C CA . PRO A 1 453 ? 28.946 2.582 -28.858 1.00 93.88 453 PRO A CA 1
ATOM 3577 C C . PRO A 1 453 ? 29.047 3.395 -30.160 1.00 93.88 453 PRO A C 1
ATOM 3579 O O . PRO A 1 453 ? 28.016 3.664 -30.772 1.00 93.88 453 PRO A O 1
ATOM 3582 N N . ASP A 1 454 ? 30.252 3.723 -30.640 1.00 93.44 454 ASP A N 1
ATOM 3583 C CA . ASP A 1 454 ? 30.438 4.462 -31.900 1.00 93.44 454 ASP A CA 1
ATOM 3584 C C . ASP A 1 454 ? 30.076 3.635 -33.143 1.00 93.44 454 ASP A C 1
ATOM 3586 O O . ASP A 1 454 ? 29.800 4.195 -34.207 1.00 93.44 454 ASP A O 1
ATOM 3590 N N . ALA A 1 455 ? 30.026 2.307 -33.012 1.00 93.81 455 ALA A N 1
ATOM 3591 C CA . ALA A 1 455 ? 29.568 1.431 -34.079 1.00 93.81 455 ALA A CA 1
ATOM 3592 C C . ALA A 1 455 ? 28.036 1.391 -34.195 1.00 93.81 455 ALA A C 1
ATOM 3594 O O . ALA A 1 455 ? 27.532 0.976 -35.234 1.00 93.81 455 ALA A O 1
ATOM 3595 N N . LEU A 1 456 ? 27.280 1.814 -33.174 1.00 94.81 456 LEU A N 1
ATOM 3596 C CA . LEU A 1 456 ? 25.815 1.757 -33.180 1.00 94.81 456 LEU A CA 1
ATOM 3597 C C . LEU A 1 456 ? 25.200 2.885 -34.019 1.00 94.81 456 LEU A C 1
ATOM 3599 O O . LEU A 1 456 ? 25.466 4.068 -33.793 1.00 94.81 456 LEU A O 1
ATOM 3603 N N . ARG A 1 457 ? 24.288 2.517 -34.925 1.00 94.69 457 ARG A N 1
ATOM 3604 C CA . ARG A 1 457 ? 23.372 3.434 -35.615 1.00 94.69 457 ARG A CA 1
ATOM 3605 C C . ARG A 1 457 ? 21.934 3.150 -35.214 1.00 94.69 457 ARG A C 1
ATOM 3607 O O . ARG A 1 457 ? 21.452 2.031 -35.370 1.00 94.69 457 ARG A O 1
ATOM 3614 N N . TRP A 1 458 ? 21.254 4.182 -34.730 1.00 96.00 458 TRP A N 1
ATOM 3615 C CA . TRP A 1 458 ? 19.854 4.122 -34.313 1.00 96.00 458 TRP A CA 1
ATOM 3616 C C . TRP A 1 458 ? 18.972 4.649 -35.445 1.00 96.00 458 TRP A C 1
ATOM 3618 O O . TRP A 1 458 ? 19.043 5.834 -35.779 1.00 96.00 458 TRP A O 1
ATOM 3628 N N . LEU A 1 459 ? 18.172 3.776 -36.050 1.00 94.94 459 LEU A N 1
ATOM 3629 C CA . LEU A 1 459 ? 17.365 4.068 -37.234 1.00 94.94 459 LEU A CA 1
ATOM 3630 C C . LEU A 1 459 ? 15.864 4.056 -36.905 1.00 94.94 459 LEU A C 1
ATOM 3632 O O . LEU A 1 459 ? 15.422 3.251 -36.078 1.00 94.94 459 LEU A O 1
ATOM 3636 N N . PRO A 1 460 ? 15.054 4.909 -37.560 1.00 94.31 460 PRO A N 1
ATOM 3637 C CA . PRO A 1 460 ? 13.607 4.877 -37.396 1.00 94.31 460 PRO A CA 1
ATOM 3638 C C . PRO A 1 460 ? 13.009 3.624 -38.057 1.00 94.31 460 PRO A C 1
ATOM 3640 O O . PRO A 1 460 ? 13.308 3.316 -39.210 1.00 94.31 460 PRO A O 1
ATOM 3643 N N . GLY A 1 461 ? 12.137 2.924 -37.332 1.00 90.25 461 GLY A N 1
ATOM 3644 C CA . GLY A 1 461 ? 11.354 1.800 -37.859 1.00 90.25 461 GLY A CA 1
ATOM 3645 C C . GLY A 1 461 ? 9.966 2.207 -38.386 1.00 90.25 461 GLY A C 1
ATOM 3646 O O . GLY A 1 461 ? 9.545 3.362 -38.263 1.00 90.25 461 GLY A O 1
ATOM 3647 N N . LEU A 1 462 ? 9.240 1.261 -38.997 1.00 87.00 462 LEU A N 1
ATOM 3648 C CA . LEU A 1 462 ? 7.944 1.515 -39.653 1.00 87.00 462 LEU A CA 1
ATOM 3649 C C . LEU A 1 462 ? 6.729 1.351 -38.730 1.00 87.00 462 LEU A C 1
ATOM 3651 O O . LEU A 1 462 ? 5.646 1.866 -39.038 1.00 87.00 462 LEU A O 1
ATOM 3655 N N . GLY A 1 463 ? 6.890 0.677 -37.598 1.00 86.44 463 GLY A N 1
ATOM 3656 C CA . GLY A 1 463 ? 5.843 0.422 -36.619 1.00 86.44 463 GLY A CA 1
ATOM 3657 C C . GLY A 1 463 ? 4.764 -0.514 -37.143 1.00 86.44 463 GLY A C 1
ATOM 3658 O O . GLY A 1 463 ? 3.582 -0.226 -36.954 1.00 86.44 463 GLY A O 1
ATOM 3659 N N . GLN A 1 464 ? 5.149 -1.563 -37.871 1.00 82.44 464 GLN A N 1
ATOM 3660 C CA . GLN A 1 464 ? 4.211 -2.479 -38.527 1.00 82.44 464 GLN A CA 1
ATOM 3661 C C . GLN A 1 464 ? 4.344 -3.909 -38.013 1.00 82.44 464 GLN A C 1
ATOM 3663 O O . GLN A 1 464 ? 3.332 -4.574 -37.790 1.00 82.44 464 GLN A O 1
ATOM 3668 N N . VAL A 1 465 ? 5.575 -4.383 -37.811 1.00 77.31 465 VAL A N 1
ATOM 3669 C CA . VAL A 1 465 ? 5.848 -5.802 -37.566 1.00 77.31 465 VAL A CA 1
ATOM 3670 C C . VAL A 1 465 ? 6.741 -5.952 -36.351 1.00 77.31 465 VAL A C 1
ATOM 3672 O O . VAL A 1 465 ? 7.871 -5.482 -36.356 1.00 77.31 465 VAL A O 1
ATOM 3675 N N . ARG A 1 466 ? 6.264 -6.642 -35.312 1.00 73.06 466 ARG A N 1
ATOM 3676 C CA . ARG A 1 466 ? 7.054 -6.845 -34.096 1.00 73.06 466 ARG A CA 1
ATOM 3677 C C . ARG A 1 466 ? 8.360 -7.589 -34.427 1.00 73.06 466 ARG A C 1
ATOM 3679 O O . ARG A 1 466 ? 8.282 -8.662 -35.035 1.00 73.06 466 ARG A O 1
ATOM 3686 N N . PRO A 1 467 ? 9.540 -7.102 -33.988 1.00 71.19 467 PRO A N 1
ATOM 3687 C CA . PRO A 1 467 ? 10.792 -7.805 -34.231 1.00 71.19 467 PRO A CA 1
ATOM 3688 C C . PRO A 1 467 ? 10.814 -9.193 -33.600 1.00 71.19 467 PRO A C 1
ATOM 3690 O O . PRO A 1 467 ? 10.372 -9.413 -32.468 1.00 71.19 467 PRO A O 1
ATOM 3693 N N . HIS A 1 468 ? 11.347 -10.142 -34.360 1.00 71.44 468 HIS A N 1
ATOM 3694 C CA . HIS A 1 468 ? 11.405 -11.541 -33.977 1.00 71.44 468 HIS A CA 1
ATOM 3695 C C . HIS A 1 468 ? 12.737 -11.870 -33.289 1.00 71.44 468 HIS A C 1
ATOM 3697 O O . HIS A 1 468 ? 13.810 -11.570 -33.807 1.00 71.44 468 HIS A O 1
ATOM 3703 N N . ASP A 1 469 ? 12.680 -12.549 -32.141 1.00 74.31 469 ASP A N 1
ATOM 3704 C CA . ASP A 1 469 ? 13.876 -13.046 -31.455 1.00 74.31 469 ASP A CA 1
ATOM 3705 C C . ASP A 1 469 ? 14.273 -14.429 -31.967 1.00 74.31 469 ASP A C 1
ATOM 3707 O O . ASP A 1 469 ? 13.783 -15.455 -31.489 1.00 74.31 469 ASP A O 1
ATOM 3711 N N . LEU A 1 470 ? 15.228 -14.436 -32.894 1.00 76.06 470 LEU A N 1
ATOM 3712 C CA . LEU A 1 470 ? 15.749 -15.639 -33.545 1.00 76.06 470 LEU A CA 1
ATOM 3713 C C . LEU A 1 470 ? 16.421 -16.627 -32.572 1.00 76.06 470 LEU A C 1
ATOM 3715 O O . LEU A 1 470 ? 16.573 -17.811 -32.893 1.00 76.06 470 LEU A O 1
ATOM 3719 N N . THR A 1 471 ? 16.808 -16.180 -31.370 1.00 74.50 471 THR A N 1
ATOM 3720 C CA . THR A 1 471 ? 17.427 -17.052 -30.361 1.00 74.50 471 THR A CA 1
ATOM 3721 C C . THR A 1 471 ? 16.421 -17.923 -29.609 1.00 74.50 471 THR A C 1
ATOM 3723 O O . THR A 1 471 ? 16.814 -18.917 -28.983 1.00 74.50 471 THR A O 1
ATOM 3726 N N . ARG A 1 472 ? 15.121 -17.608 -29.696 1.00 67.75 472 ARG A N 1
ATOM 3727 C CA . ARG A 1 472 ? 14.043 -18.464 -29.184 1.00 67.75 472 ARG A CA 1
ATOM 3728 C C . ARG A 1 472 ? 13.810 -19.642 -30.140 1.00 67.75 472 ARG A C 1
ATOM 3730 O O . ARG A 1 472 ? 14.197 -19.626 -31.309 1.00 67.75 472 ARG A O 1
ATOM 3737 N N . LEU A 1 473 ? 13.315 -20.752 -29.597 1.00 54.72 473 LEU A N 1
ATOM 3738 C CA . LEU A 1 473 ? 13.031 -21.965 -30.366 1.00 54.72 473 LEU A CA 1
ATOM 3739 C C . LEU A 1 473 ? 11.671 -21.786 -31.048 1.00 54.72 473 LEU A C 1
ATOM 3741 O O . LEU A 1 473 ? 10.650 -21.797 -30.362 1.00 54.72 473 LEU A O 1
ATOM 3745 N N . VAL A 1 474 ? 11.686 -21.608 -32.367 1.00 49.16 474 VAL A N 1
ATOM 3746 C CA . VAL A 1 474 ? 10.491 -21.547 -33.216 1.00 49.16 474 VAL A CA 1
ATOM 3747 C C . VAL A 1 474 ? 10.747 -22.464 -34.406 1.00 49.16 474 VAL A C 1
ATOM 3749 O O . VAL A 1 474 ? 11.720 -22.255 -35.136 1.00 49.16 474 VAL A O 1
ATOM 3752 N N . ASP A 1 475 ? 9.918 -23.495 -34.557 1.00 42.69 475 ASP A N 1
ATOM 3753 C CA . ASP A 1 475 ? 9.808 -24.238 -35.812 1.00 42.69 475 ASP A CA 1
ATOM 3754 C C . ASP A 1 475 ? 8.768 -23.559 -36.713 1.00 42.69 475 ASP A C 1
ATOM 3756 O O . ASP A 1 475 ? 7.846 -22.893 -36.246 1.00 42.69 475 ASP A O 1
ATOM 3760 N N . ALA A 1 476 ? 9.001 -23.663 -38.020 1.00 35.12 476 ALA A N 1
ATOM 3761 C CA . ALA A 1 476 ? 8.426 -22.840 -39.078 1.00 35.12 476 ALA A CA 1
ATOM 3762 C C . ALA A 1 476 ? 6.886 -22.727 -39.064 1.00 35.12 476 ALA A C 1
ATOM 3764 O O . ALA A 1 476 ? 6.192 -23.741 -39.065 1.00 35.12 476 ALA A O 1
ATOM 3765 N N . GLY A 1 477 ? 6.367 -21.493 -39.182 1.00 45.38 477 GLY A N 1
ATOM 3766 C CA . GLY A 1 477 ? 4.956 -21.254 -39.524 1.00 45.38 477 GLY A CA 1
ATOM 3767 C C . GLY A 1 477 ? 4.278 -19.987 -38.984 1.00 45.38 477 GLY A C 1
ATOM 3768 O O . GLY A 1 477 ? 3.132 -19.746 -39.350 1.00 45.38 477 GLY A O 1
ATOM 3769 N N . GLU A 1 478 ? 4.918 -19.167 -38.145 1.00 46.72 478 GLU A N 1
ATOM 3770 C CA . GLU A 1 478 ? 4.204 -18.068 -37.473 1.00 46.72 478 GLU A CA 1
ATOM 3771 C C . GLU A 1 478 ? 3.863 -16.866 -38.377 1.00 46.72 478 GLU A C 1
ATOM 3773 O O . GLU A 1 478 ? 4.718 -16.275 -39.041 1.00 46.72 478 GLU A O 1
ATOM 3778 N N . ILE A 1 479 ? 2.596 -16.441 -38.298 1.00 46.62 479 ILE A N 1
ATOM 3779 C CA . ILE A 1 479 ? 2.159 -15.069 -38.575 1.00 46.62 479 ILE A CA 1
ATOM 3780 C C . ILE A 1 479 ? 2.852 -14.175 -37.543 1.00 46.62 479 ILE A C 1
ATOM 3782 O O . ILE A 1 479 ? 2.658 -14.357 -36.340 1.00 46.62 479 ILE A O 1
ATOM 3786 N N . LEU A 1 480 ? 3.667 -13.221 -37.997 1.00 50.66 480 LEU A N 1
ATOM 3787 C CA . LEU A 1 480 ? 4.344 -12.285 -37.098 1.00 50.66 480 LEU A CA 1
ATOM 3788 C C . LEU A 1 480 ? 3.290 -11.529 -36.269 1.00 50.66 480 LEU A C 1
ATOM 3790 O O . LEU A 1 480 ? 2.348 -10.988 -36.854 1.00 50.66 480 LEU A O 1
ATOM 3794 N N . PRO A 1 481 ? 3.407 -11.488 -34.929 1.00 56.59 481 PRO A N 1
ATOM 3795 C CA . PRO A 1 481 ? 2.446 -10.770 -34.104 1.00 56.59 481 PRO A CA 1
ATOM 3796 C C . PRO A 1 481 ? 2.429 -9.287 -34.495 1.00 56.59 481 PRO A C 1
ATOM 3798 O O . PRO A 1 481 ? 3.486 -8.657 -34.596 1.00 56.59 481 PRO A O 1
ATOM 3801 N N . GLU A 1 482 ? 1.232 -8.728 -34.708 1.00 61.19 482 GLU A N 1
ATOM 3802 C CA . GLU A 1 482 ? 1.080 -7.290 -34.942 1.00 61.19 482 GLU A CA 1
ATOM 3803 C C . GLU A 1 482 ? 1.674 -6.509 -33.762 1.00 61.19 482 GLU A C 1
ATOM 3805 O O . GLU A 1 482 ? 1.540 -6.892 -32.593 1.00 61.19 482 GLU A O 1
ATOM 3810 N N . VAL A 1 483 ? 2.332 -5.390 -34.067 1.00 74.88 483 VAL A N 1
ATOM 3811 C CA . VAL A 1 483 ? 2.757 -4.441 -33.035 1.00 74.88 483 VAL A CA 1
ATOM 3812 C C . VAL A 1 483 ? 1.543 -3.901 -32.283 1.00 74.88 483 VAL A C 1
ATOM 3814 O O . VAL A 1 483 ? 0.446 -3.754 -32.830 1.00 74.88 483 VAL A O 1
ATOM 3817 N N . ASN A 1 484 ? 1.734 -3.546 -31.015 1.00 77.44 484 ASN A N 1
ATOM 3818 C CA . ASN A 1 484 ? 0.661 -2.930 -30.251 1.00 77.44 484 ASN A CA 1
ATOM 3819 C C . ASN A 1 484 ? 0.406 -1.499 -30.760 1.00 77.44 484 ASN A C 1
ATOM 3821 O O . ASN A 1 484 ? 1.154 -0.568 -30.448 1.00 77.44 484 ASN A O 1
ATOM 3825 N N . ARG A 1 485 ? -0.678 -1.330 -31.529 1.00 83.19 485 ARG A N 1
ATOM 3826 C CA . ARG A 1 485 ? -1.033 -0.062 -32.186 1.00 83.19 485 ARG A CA 1
ATOM 3827 C C . ARG A 1 485 ? -1.190 1.105 -31.212 1.00 83.19 485 ARG A C 1
ATOM 3829 O O . ARG A 1 485 ? -0.779 2.209 -31.549 1.00 83.19 485 ARG A O 1
ATOM 3836 N N . TYR A 1 486 ? -1.702 0.865 -30.001 1.00 83.81 486 TYR A N 1
ATOM 3837 C CA . TYR A 1 486 ? -1.829 1.910 -28.980 1.00 83.81 486 TYR A CA 1
ATOM 3838 C C . TYR A 1 486 ? -0.464 2.520 -28.636 1.00 83.81 486 TYR A C 1
ATOM 3840 O O . TYR A 1 486 ? -0.306 3.737 -28.669 1.00 83.81 486 TYR A O 1
ATOM 3848 N N . PHE A 1 487 ? 0.546 1.687 -28.366 1.00 86.31 487 PHE A N 1
ATOM 3849 C CA . PHE A 1 487 ? 1.883 2.184 -28.031 1.00 86.31 487 PHE A CA 1
ATOM 3850 C C . PHE A 1 487 ? 2.577 2.828 -29.229 1.00 86.31 487 PHE A C 1
ATOM 3852 O O . PHE A 1 487 ? 3.228 3.854 -29.058 1.00 86.31 487 PHE A O 1
ATOM 3859 N N . VAL A 1 488 ? 2.385 2.296 -30.440 1.00 89.62 488 VAL A N 1
ATOM 3860 C CA . VAL A 1 488 ? 2.889 2.927 -31.670 1.00 89.62 488 VAL A CA 1
ATOM 3861 C C . VAL A 1 488 ? 2.329 4.345 -31.827 1.00 89.62 488 VAL A C 1
ATOM 3863 O O . VAL A 1 488 ? 3.085 5.289 -32.062 1.00 89.62 488 VAL A O 1
ATOM 3866 N N . GLU A 1 489 ? 1.017 4.520 -31.661 1.00 87.94 489 GLU A N 1
ATOM 3867 C CA . GLU A 1 489 ? 0.363 5.831 -31.726 1.00 87.94 489 GLU A CA 1
ATOM 3868 C C . GLU A 1 489 ? 0.818 6.761 -30.598 1.00 87.94 489 GLU A C 1
ATOM 3870 O O . GLU A 1 489 ? 1.107 7.934 -30.851 1.00 87.94 489 GLU A O 1
ATOM 3875 N N . CYS A 1 490 ? 0.933 6.249 -29.369 1.00 87.06 490 CYS A N 1
ATOM 3876 C CA . CYS A 1 490 ? 1.453 7.014 -28.241 1.00 87.06 490 CYS A CA 1
ATOM 3877 C C . CYS A 1 490 ? 2.886 7.483 -28.508 1.00 87.06 490 CYS A C 1
ATOM 3879 O O . CYS A 1 490 ? 3.129 8.683 -28.479 1.00 87.06 490 CYS A O 1
ATOM 3881 N N . TYR A 1 491 ? 3.829 6.603 -28.847 1.00 91.25 491 TYR A N 1
ATOM 3882 C CA . TYR A 1 491 ? 5.222 6.999 -29.090 1.00 91.25 491 TYR A CA 1
ATOM 3883 C C . TYR A 1 491 ? 5.373 7.980 -30.258 1.00 91.25 491 TYR A C 1
ATOM 3885 O O . TYR A 1 491 ? 6.245 8.846 -30.218 1.00 91.25 491 TYR A O 1
ATOM 3893 N N . ARG A 1 492 ? 4.500 7.930 -31.268 1.00 90.94 492 ARG A N 1
ATOM 3894 C CA . ARG A 1 492 ? 4.502 8.911 -32.367 1.00 90.94 492 ARG A CA 1
ATOM 3895 C C . ARG A 1 492 ? 4.025 10.300 -31.948 1.00 90.94 492 ARG A C 1
ATOM 3897 O O . ARG A 1 492 ? 4.561 11.294 -32.436 1.00 90.94 492 ARG A O 1
ATOM 3904 N N . ASN A 1 493 ? 3.030 10.373 -31.066 1.00 86.12 493 ASN A N 1
ATOM 3905 C CA . ASN A 1 493 ? 2.279 11.608 -30.832 1.00 86.12 493 ASN A CA 1
ATOM 3906 C C . ASN A 1 493 ? 2.443 12.200 -29.424 1.00 86.12 493 ASN A C 1
ATOM 3908 O O . ASN A 1 493 ? 2.088 13.358 -29.223 1.00 86.12 493 ASN A O 1
ATOM 3912 N N . PHE A 1 494 ? 2.981 11.462 -28.448 1.00 87.62 494 PHE A N 1
ATOM 3913 C CA . PHE A 1 494 ? 3.022 11.891 -27.043 1.00 87.62 494 PHE A CA 1
ATOM 3914 C C . PHE A 1 494 ? 3.773 13.213 -26.850 1.00 87.62 494 PHE A C 1
ATOM 3916 O O . PHE A 1 494 ? 3.324 14.077 -26.103 1.00 87.62 494 PHE A O 1
ATOM 3923 N N . ILE A 1 495 ? 4.876 13.420 -27.573 1.00 85.81 495 ILE A N 1
ATOM 3924 C CA . ILE A 1 495 ? 5.658 14.663 -27.508 1.00 85.81 495 ILE A CA 1
ATOM 3925 C C . ILE A 1 495 ? 4.946 15.890 -28.103 1.00 85.81 495 ILE A C 1
ATOM 3927 O O . ILE A 1 495 ? 5.366 17.022 -27.884 1.00 85.81 495 ILE A O 1
ATOM 3931 N N . GLN A 1 496 ? 3.857 15.689 -28.852 1.00 80.62 496 GLN A N 1
ATOM 3932 C CA . GLN A 1 496 ? 3.061 16.775 -29.436 1.00 80.62 496 GLN A CA 1
ATOM 3933 C C . GLN A 1 496 ? 2.044 17.357 -28.441 1.00 80.62 496 GLN A C 1
ATOM 3935 O O . GLN A 1 496 ? 1.390 18.361 -28.742 1.00 80.62 496 GLN A O 1
ATOM 3940 N N . LEU A 1 497 ? 1.890 16.740 -27.263 1.00 76.81 497 LEU A N 1
ATOM 3941 C CA . LEU A 1 497 ? 0.999 17.228 -26.218 1.00 76.81 497 LEU A CA 1
ATOM 3942 C C . LEU A 1 497 ? 1.458 18.605 -25.728 1.00 76.81 497 LEU A C 1
ATOM 3944 O O . LEU A 1 497 ? 2.608 18.811 -25.353 1.00 76.81 497 LEU A O 1
ATOM 3948 N N . LYS A 1 498 ? 0.527 19.565 -25.719 1.00 67.56 498 LYS A N 1
ATOM 3949 C CA . LYS A 1 498 ? 0.798 20.954 -25.308 1.00 67.56 498 LYS A CA 1
ATOM 3950 C C . LYS A 1 498 ? 0.936 21.121 -23.795 1.00 67.56 498 LYS A C 1
ATOM 3952 O O . LYS A 1 498 ? 1.445 22.141 -23.343 1.00 67.56 498 LYS A O 1
ATOM 3957 N N . SER A 1 499 ? 0.452 20.146 -23.031 1.00 68.56 499 SER A N 1
ATOM 3958 C CA . SER A 1 499 ? 0.473 20.132 -21.572 1.00 68.56 499 SER A CA 1
ATOM 3959 C C . SER A 1 499 ? 1.396 19.030 -21.070 1.00 68.56 499 SER A C 1
ATOM 3961 O O . SER A 1 499 ? 1.299 17.884 -21.516 1.00 68.56 499 SER A O 1
ATOM 3963 N N . ARG A 1 500 ? 2.223 19.349 -20.076 1.00 75.38 500 ARG A N 1
ATOM 3964 C CA . ARG A 1 500 ? 2.976 18.345 -19.328 1.00 75.38 500 ARG A CA 1
ATOM 3965 C C . ARG A 1 500 ? 2.005 17.481 -18.525 1.00 75.38 500 ARG A C 1
ATOM 3967 O O . ARG A 1 500 ? 1.241 17.994 -17.712 1.00 75.38 500 ARG A O 1
ATOM 3974 N N . LEU A 1 501 ? 2.049 16.170 -18.746 1.00 85.06 501 LEU A N 1
ATOM 3975 C CA . LEU A 1 501 ? 1.300 15.220 -17.932 1.00 85.06 501 LEU A CA 1
ATOM 3976 C C . LEU A 1 501 ? 2.082 14.952 -16.644 1.00 85.06 501 LEU A C 1
ATOM 3978 O O . LEU A 1 501 ? 3.161 14.368 -16.671 1.00 85.06 501 LEU A O 1
ATOM 3982 N N . GLU A 1 502 ? 1.529 15.394 -15.522 1.00 87.06 502 GLU A N 1
ATOM 3983 C CA . GLU A 1 502 ? 2.030 15.110 -14.180 1.00 87.06 502 GLU A CA 1
ATOM 3984 C C . GLU A 1 502 ? 0.851 14.765 -13.275 1.00 87.06 502 GLU A C 1
ATOM 3986 O O . GLU A 1 502 ? -0.232 15.346 -13.394 1.00 87.06 502 GLU A O 1
ATOM 3991 N N . ALA A 1 503 ? 1.077 13.817 -12.371 1.00 91.00 503 ALA A N 1
ATOM 3992 C CA . ALA A 1 503 ? 0.138 13.449 -11.333 1.00 91.00 503 ALA A CA 1
ATOM 3993 C C . ALA A 1 503 ? 0.751 13.607 -9.943 1.00 91.00 503 ALA A C 1
ATOM 3995 O O . ALA A 1 503 ? 1.927 13.309 -9.718 1.00 91.00 503 ALA A O 1
ATOM 3996 N N . ARG A 1 504 ? -0.071 14.022 -8.980 1.00 91.12 504 ARG A N 1
ATOM 3997 C CA . ARG A 1 504 ? 0.292 14.040 -7.558 1.00 91.12 504 ARG A CA 1
ATOM 3998 C C . ARG A 1 504 ? -0.756 13.326 -6.727 1.00 91.12 504 ARG A C 1
ATOM 4000 O O . ARG A 1 504 ? -1.922 13.232 -7.113 1.00 91.12 504 ARG A O 1
ATOM 4007 N N . GLU A 1 505 ? -0.330 12.822 -5.575 1.00 91.31 505 GLU A N 1
ATOM 4008 C CA . GLU A 1 505 ? -1.263 12.277 -4.603 1.00 91.31 505 GLU A CA 1
ATOM 4009 C C . GLU A 1 505 ? -1.913 13.401 -3.780 1.00 91.31 505 GLU A C 1
ATOM 4011 O O . GLU A 1 505 ? -1.306 14.435 -3.502 1.00 91.31 505 GLU A O 1
ATOM 4016 N N . HIS A 1 506 ? -3.156 13.196 -3.367 1.00 90.44 506 HIS A N 1
ATOM 4017 C CA . HIS A 1 506 ? -3.861 14.063 -2.436 1.00 90.44 506 HIS A CA 1
ATOM 4018 C C . HIS A 1 506 ? -4.418 13.209 -1.300 1.00 90.44 506 HIS A C 1
ATOM 4020 O O . HIS A 1 506 ? -5.554 12.725 -1.331 1.00 90.44 506 HIS A O 1
ATOM 4026 N N . THR A 1 507 ? -3.583 12.973 -0.293 1.00 86.12 507 THR A N 1
ATOM 4027 C CA . THR A 1 507 ? -3.892 12.093 0.837 1.00 86.12 507 THR A CA 1
ATOM 4028 C C . THR A 1 507 ? -3.566 12.785 2.147 1.00 86.12 507 THR A C 1
ATOM 4030 O O . THR A 1 507 ? -2.773 13.718 2.187 1.00 86.12 507 THR A O 1
ATOM 4033 N N . ALA A 1 508 ? -4.135 12.307 3.253 1.00 76.81 508 ALA A N 1
ATOM 4034 C CA . ALA A 1 508 ? -3.816 12.845 4.577 1.00 76.81 508 ALA A CA 1
ATOM 4035 C C . ALA A 1 508 ? -2.356 12.579 5.019 1.00 76.81 508 ALA A C 1
ATOM 4037 O O . ALA A 1 508 ? -1.997 12.942 6.131 1.00 76.81 508 ALA A O 1
ATOM 4038 N N . GLN A 1 509 ? -1.542 11.911 4.189 1.00 76.31 509 GLN A N 1
ATOM 4039 C CA . GLN A 1 509 ? -0.104 11.722 4.415 1.00 76.31 509 GLN A CA 1
ATOM 4040 C C . GLN A 1 509 ? 0.722 12.930 3.965 1.00 76.31 509 GLN A C 1
ATOM 4042 O O . GLN A 1 509 ? 1.847 13.098 4.414 1.00 76.31 509 GLN A O 1
ATOM 4047 N N . VAL A 1 510 ? 0.165 13.747 3.070 1.00 80.50 510 VAL A N 1
ATOM 4048 C CA . VAL A 1 510 ? 0.819 14.931 2.516 1.00 80.50 510 VAL A CA 1
ATOM 4049 C C . VAL A 1 510 ? 0.542 16.131 3.420 1.00 80.50 510 VAL A C 1
ATOM 4051 O O . VAL A 1 510 ? -0.593 16.327 3.883 1.00 80.50 510 VAL A O 1
ATOM 4054 N N . ALA A 1 511 ? 1.567 16.953 3.645 1.00 75.19 511 ALA A N 1
ATOM 4055 C CA . ALA A 1 511 ? 1.466 18.174 4.438 1.00 75.19 511 ALA A CA 1
ATOM 4056 C C . ALA A 1 511 ? 0.368 19.119 3.907 1.00 75.19 511 ALA A C 1
ATOM 4058 O O . ALA A 1 511 ? 0.117 19.184 2.703 1.00 75.19 511 ALA A O 1
ATOM 4059 N N . ALA A 1 512 ? -0.301 19.867 4.797 1.00 75.75 512 ALA A N 1
ATOM 4060 C CA . ALA A 1 512 ? -1.367 20.806 4.409 1.00 75.75 512 ALA A CA 1
ATOM 4061 C C . ALA A 1 512 ? -0.953 21.786 3.320 1.00 75.75 512 ALA A C 1
ATOM 4063 O O . ALA A 1 512 ? -1.714 21.980 2.381 1.00 75.75 512 ALA A O 1
ATOM 4064 N N . GLU A 1 513 ? 0.211 22.419 3.478 1.00 77.06 513 GLU A N 1
ATOM 4065 C CA . GLU A 1 513 ? 0.681 23.458 2.558 1.00 77.06 513 GLU A CA 1
ATOM 4066 C C . GLU A 1 513 ? 0.826 22.890 1.142 1.00 77.06 513 GLU A C 1
ATOM 4068 O O . GLU A 1 513 ? 0.356 23.489 0.177 1.00 77.06 513 GLU A O 1
ATOM 4073 N N . ASP A 1 514 ? 1.380 21.680 1.028 1.00 82.25 514 ASP A N 1
ATOM 4074 C CA . ASP A 1 514 ? 1.513 20.983 -0.248 1.00 82.25 514 ASP A CA 1
ATOM 4075 C C . ASP A 1 514 ? 0.158 20.549 -0.807 1.00 82.25 514 ASP A C 1
ATOM 4077 O O . ASP A 1 514 ? -0.064 20.654 -2.012 1.00 82.25 514 ASP A O 1
ATOM 4081 N N . ARG A 1 515 ? -0.774 20.097 0.045 1.00 85.56 515 ARG A N 1
ATOM 4082 C CA . ARG A 1 515 ? -2.151 19.789 -0.374 1.00 85.56 515 ARG A CA 1
ATOM 4083 C C . ARG A 1 515 ? -2.864 21.021 -0.913 1.00 85.56 515 ARG A C 1
ATOM 4085 O O . ARG A 1 515 ? -3.405 20.951 -2.007 1.00 85.56 515 ARG A O 1
ATOM 4092 N N . GLN A 1 516 ? -2.792 22.146 -0.210 1.00 85.38 516 GLN A N 1
ATOM 4093 C CA . GLN A 1 516 ? -3.406 23.402 -0.631 1.00 85.38 516 GLN A CA 1
ATOM 4094 C C . GLN A 1 516 ? -2.800 23.908 -1.945 1.00 85.38 516 GLN A C 1
ATOM 4096 O O . GLN A 1 516 ? -3.528 24.250 -2.872 1.00 85.38 516 GLN A O 1
ATOM 4101 N N . ASN A 1 517 ? -1.472 23.861 -2.079 1.00 87.69 517 ASN A N 1
ATOM 4102 C CA . ASN A 1 517 ? -0.798 24.205 -3.329 1.00 87.69 517 ASN A CA 1
ATOM 4103 C C . ASN A 1 517 ? -1.247 23.289 -4.487 1.00 87.69 517 ASN A C 1
ATOM 4105 O O . ASN A 1 517 ? -1.535 23.761 -5.585 1.00 87.69 517 ASN A O 1
ATOM 4109 N N . ARG A 1 518 ? -1.380 21.977 -4.246 1.00 89.50 518 ARG A N 1
ATOM 4110 C CA . ARG A 1 518 ? -1.908 21.022 -5.239 1.00 89.50 518 ARG A CA 1
ATOM 4111 C C . ARG A 1 518 ? -3.367 21.296 -5.588 1.00 89.50 518 ARG A C 1
ATOM 4113 O O . ARG A 1 518 ? -3.717 21.208 -6.760 1.00 89.50 518 ARG A O 1
ATOM 4120 N N . GLU A 1 519 ? -4.205 21.628 -4.610 1.00 88.88 519 GLU A N 1
ATOM 4121 C CA . GLU A 1 519 ? -5.600 22.021 -4.827 1.00 88.88 519 GLU A CA 1
ATOM 4122 C C . GLU A 1 519 ? -5.685 23.271 -5.715 1.00 88.88 519 GLU A C 1
ATOM 4124 O O . GLU A 1 519 ? -6.469 23.290 -6.663 1.00 88.88 519 GLU A O 1
ATOM 4129 N N . ASP A 1 520 ? -4.840 24.277 -5.482 1.00 89.38 520 ASP A N 1
ATOM 4130 C CA . ASP A 1 520 ? -4.791 25.503 -6.285 1.00 89.38 520 ASP A CA 1
ATOM 4131 C C . ASP A 1 520 ? -4.259 25.246 -7.710 1.00 89.38 520 ASP A C 1
ATOM 4133 O O . ASP A 1 520 ? -4.835 25.720 -8.699 1.00 89.38 520 ASP A O 1
ATOM 4137 N N . GLN A 1 521 ? -3.211 24.428 -7.855 1.00 89.38 521 GLN A N 1
ATOM 4138 C CA . GLN A 1 521 ? -2.698 24.002 -9.165 1.00 89.38 521 GLN A CA 1
ATOM 4139 C C . GLN A 1 521 ? -3.718 23.161 -9.942 1.00 89.38 521 GLN A C 1
ATOM 4141 O O . GLN A 1 521 ? -3.849 23.308 -11.158 1.00 89.38 521 GLN A O 1
ATOM 4146 N N . PHE A 1 522 ? -4.476 22.308 -9.255 1.00 90.62 522 PHE A N 1
ATOM 4147 C CA . PHE A 1 522 ? -5.551 21.527 -9.860 1.00 90.62 522 PHE A CA 1
ATOM 4148 C C . PHE A 1 522 ? -6.752 22.409 -10.221 1.00 90.62 522 PHE A C 1
ATOM 4150 O O . PHE A 1 522 ? -7.354 22.249 -11.282 1.00 90.62 522 PHE A O 1
ATOM 4157 N N . ARG A 1 523 ? -7.091 23.405 -9.391 1.00 87.75 523 ARG A N 1
ATOM 4158 C CA . ARG A 1 523 ? -8.157 24.373 -9.691 1.00 87.75 523 ARG A CA 1
ATOM 4159 C C . ARG A 1 523 ? -7.851 25.149 -10.973 1.00 87.75 523 ARG A C 1
ATOM 4161 O O . ARG A 1 523 ? -8.747 25.295 -11.796 1.00 87.75 523 ARG A O 1
ATOM 4168 N N . THR A 1 524 ? -6.596 25.558 -11.159 1.00 87.56 524 THR A N 1
ATOM 4169 C CA . THR A 1 524 ? -6.112 26.292 -12.345 1.00 87.56 524 THR A CA 1
ATOM 4170 C C . THR A 1 524 ? -5.834 25.413 -13.572 1.00 87.56 524 THR A C 1
ATOM 4172 O O . THR A 1 524 ? -5.550 25.946 -14.639 1.00 87.56 524 THR A O 1
ATOM 4175 N N . GLY A 1 525 ? -5.907 24.081 -13.455 1.00 85.50 525 GLY A N 1
ATOM 4176 C CA . GLY A 1 525 ? -5.600 23.148 -14.550 1.00 85.50 525 GLY A CA 1
ATOM 4177 C C . GLY A 1 525 ? -4.102 22.953 -14.834 1.00 85.50 525 GLY A C 1
ATOM 4178 O O . GLY A 1 525 ? -3.753 22.190 -15.732 1.00 85.50 525 GLY A O 1
ATOM 4179 N N . ASN A 1 526 ? -3.211 23.587 -14.060 1.00 86.00 526 ASN A N 1
ATOM 4180 C CA . ASN A 1 526 ? -1.756 23.404 -14.163 1.00 86.00 526 ASN A CA 1
ATOM 4181 C C . ASN A 1 526 ? -1.313 22.001 -13.723 1.00 86.00 526 ASN A C 1
ATOM 4183 O O . ASN A 1 526 ? -0.324 21.476 -14.228 1.00 86.00 526 ASN A O 1
ATOM 4187 N N . LEU A 1 527 ? -2.056 21.396 -12.793 1.00 89.25 527 LEU A N 1
ATOM 4188 C CA . LEU A 1 527 ? -1.929 19.990 -12.429 1.00 89.25 527 LEU A CA 1
ATOM 4189 C C . LEU A 1 527 ? -3.092 19.219 -13.072 1.00 89.25 527 LEU A C 1
ATOM 4191 O O . LEU A 1 527 ? -4.219 19.328 -12.589 1.00 89.25 527 LEU A O 1
ATOM 4195 N N . PRO A 1 528 ? -2.864 18.463 -14.161 1.00 89.31 528 PRO A N 1
ATOM 4196 C CA . PRO A 1 528 ? -3.953 17.845 -14.914 1.00 89.31 528 PRO A CA 1
ATOM 4197 C C . PRO A 1 528 ? -4.543 16.608 -14.225 1.00 89.31 528 PRO A C 1
ATOM 4199 O O . PRO A 1 528 ? -5.665 16.223 -14.548 1.00 89.31 528 PRO A O 1
ATOM 4202 N N . LEU A 1 529 ? -3.822 15.976 -13.290 1.00 92.44 529 LEU A N 1
ATOM 4203 C CA . LEU A 1 529 ? -4.250 14.740 -12.634 1.00 92.44 529 LEU A CA 1
ATOM 4204 C C . LEU A 1 529 ? -3.953 14.736 -11.133 1.00 92.44 529 LEU A C 1
ATOM 4206 O O . LEU A 1 529 ? -2.820 14.948 -10.699 1.00 92.44 529 LEU A O 1
ATOM 4210 N N . LEU A 1 530 ? -4.973 14.411 -10.340 1.00 92.88 530 LEU A N 1
ATOM 4211 C CA . LEU A 1 530 ? -4.836 14.130 -8.913 1.00 92.88 530 LEU A CA 1
ATOM 4212 C C . LEU A 1 530 ? -5.328 12.724 -8.579 1.00 92.88 530 LEU A C 1
ATOM 4214 O O . LEU A 1 530 ? -6.463 12.365 -8.893 1.00 92.88 530 LEU A O 1
ATOM 4218 N N . PHE A 1 531 ? -4.488 11.960 -7.879 1.00 93.31 531 PHE A N 1
ATOM 4219 C CA . PHE A 1 531 ? -4.877 10.699 -7.251 1.00 93.31 531 PHE A CA 1
ATOM 4220 C C . PHE A 1 531 ? -5.221 10.951 -5.787 1.00 93.31 531 PHE A C 1
ATOM 4222 O O . PHE A 1 531 ? -4.349 11.281 -4.986 1.00 93.31 531 PHE A O 1
ATOM 4229 N N . CYS A 1 532 ? -6.486 10.813 -5.412 1.00 90.44 532 CYS A N 1
ATOM 4230 C CA . CYS A 1 532 ? -6.966 11.158 -4.082 1.00 90.44 532 CYS A CA 1
ATOM 4231 C C . CYS A 1 532 ? -7.483 9.946 -3.306 1.00 90.44 532 CYS A C 1
ATOM 4233 O O . CYS A 1 532 ? -8.044 8.996 -3.849 1.00 90.44 532 CYS A O 1
ATOM 4235 N N . SER A 1 533 ? -7.291 10.018 -1.991 1.00 85.69 533 SER A N 1
ATOM 4236 C CA . SER A 1 533 ? -7.975 9.149 -1.030 1.00 85.69 533 SER A CA 1
ATOM 4237 C C . SER A 1 533 ? -9.353 9.742 -0.665 1.00 85.69 533 SER A C 1
ATOM 4239 O O . SER A 1 533 ? -9.727 10.776 -1.232 1.00 85.69 533 SER A O 1
ATOM 4241 N N . PRO A 1 534 ? -10.077 9.208 0.340 1.00 73.69 534 PRO A N 1
ATOM 4242 C CA . PRO A 1 534 ? -11.327 9.812 0.815 1.00 73.69 534 PRO A CA 1
ATOM 4243 C C . PRO A 1 534 ? -11.231 11.268 1.302 1.00 73.69 534 PRO A C 1
ATOM 4245 O O . PRO A 1 534 ? -12.239 11.918 1.544 1.00 73.69 534 PRO A O 1
ATOM 4248 N N . THR A 1 535 ? -10.028 11.834 1.403 1.00 74.00 535 THR A N 1
ATOM 4249 C CA . THR A 1 535 ? -9.798 13.259 1.691 1.00 74.00 535 THR A CA 1
ATOM 4250 C C . THR A 1 535 ? -10.510 14.217 0.735 1.00 74.00 535 THR A C 1
ATOM 4252 O O . THR A 1 535 ? -10.833 15.322 1.149 1.00 74.00 535 THR A O 1
ATOM 4255 N N . MET A 1 536 ? -10.767 13.811 -0.513 1.00 79.06 536 MET A N 1
ATOM 4256 C CA . MET A 1 536 ? -11.513 14.616 -1.496 1.00 79.06 536 MET A CA 1
ATOM 4257 C C . MET A 1 536 ? -13.000 14.219 -1.596 1.00 79.06 536 MET A C 1
ATOM 4259 O O . MET A 1 536 ? -13.724 14.758 -2.433 1.00 79.06 536 MET A O 1
ATOM 4263 N N . GLU A 1 537 ? -13.471 13.285 -0.756 1.00 74.94 537 GLU A N 1
ATOM 4264 C CA . GLU A 1 537 ? -14.890 12.896 -0.661 1.00 74.94 537 GLU A CA 1
ATOM 4265 C C . GLU A 1 537 ? -15.717 13.868 0.182 1.00 74.94 537 GLU A C 1
ATOM 4267 O O . GLU A 1 537 ? -16.924 13.949 -0.022 1.00 74.94 537 GLU A O 1
ATOM 4272 N N . LEU A 1 538 ? -15.101 14.630 1.093 1.00 66.19 538 LEU A N 1
ATOM 4273 C CA . LEU A 1 538 ? -15.781 15.558 2.003 1.00 66.19 538 LEU A CA 1
ATOM 4274 C C . LEU A 1 538 ? -15.411 17.019 1.699 1.00 66.19 538 LEU A C 1
ATOM 4276 O O . LEU A 1 538 ? -14.245 17.390 1.687 1.00 66.19 538 LEU A O 1
ATOM 4280 N N . GLY A 1 539 ? -16.426 17.862 1.482 1.00 57.88 539 GLY A N 1
ATOM 4281 C CA . GLY A 1 539 ? -16.362 19.321 1.684 1.00 57.88 539 GLY A CA 1
ATOM 4282 C C . GLY A 1 539 ? -15.523 20.206 0.747 1.00 57.88 539 GLY A C 1
ATOM 4283 O O . GLY A 1 539 ? -15.786 21.403 0.717 1.00 57.88 539 GLY A O 1
ATOM 4284 N N . VAL A 1 540 ? -14.569 19.685 -0.035 1.00 65.44 540 VAL A N 1
ATOM 4285 C CA . VAL A 1 540 ? -13.728 20.534 -0.909 1.00 65.44 540 VAL A CA 1
ATOM 4286 C C . VAL A 1 540 ? -14.486 20.924 -2.182 1.00 65.44 540 VAL A C 1
ATOM 4288 O O . VAL A 1 540 ? -15.000 20.059 -2.902 1.00 65.44 540 VAL A O 1
ATOM 4291 N N . ASP A 1 541 ? -14.577 22.230 -2.456 1.00 66.50 541 ASP A N 1
ATOM 4292 C CA . ASP A 1 541 ? -15.155 22.750 -3.696 1.00 66.50 541 ASP A CA 1
ATOM 4293 C C . ASP A 1 541 ? -14.105 22.809 -4.811 1.00 66.50 541 ASP A C 1
ATOM 4295 O O . ASP A 1 541 ? -13.134 23.572 -4.768 1.00 66.50 541 ASP A O 1
ATOM 4299 N N . ILE A 1 542 ? -14.309 21.964 -5.817 1.00 69.12 542 ILE A N 1
ATOM 4300 C CA . ILE A 1 542 ? -13.467 21.862 -7.002 1.00 69.12 542 ILE A CA 1
ATOM 4301 C C . ILE A 1 542 ? -14.265 22.482 -8.143 1.00 69.12 542 ILE A C 1
ATOM 4303 O O . ILE A 1 542 ? -15.181 21.863 -8.684 1.00 69.12 542 ILE A O 1
ATOM 4307 N N . ALA A 1 543 ? -13.937 23.721 -8.498 1.00 65.56 543 ALA A N 1
ATOM 4308 C CA . ALA A 1 543 ? -14.578 24.396 -9.617 1.00 65.56 543 ALA A CA 1
ATOM 4309 C C . ALA A 1 543 ? -14.328 23.628 -10.932 1.00 65.56 543 ALA A C 1
ATOM 4311 O O . ALA A 1 543 ? -13.179 23.295 -11.244 1.00 65.56 543 ALA A O 1
ATOM 4312 N N . GLN A 1 544 ? -15.411 23.394 -11.686 1.00 75.75 544 GLN A N 1
ATOM 4313 C CA . GLN A 1 544 ? -15.440 22.847 -13.053 1.00 75.75 544 GLN A CA 1
ATOM 4314 C C . GLN A 1 544 ? -14.650 21.534 -13.221 1.00 75.75 544 GLN A C 1
ATOM 4316 O O . GLN A 1 544 ? -13.488 21.528 -13.625 1.00 75.75 544 GLN A O 1
ATOM 4321 N N . LEU A 1 545 ? -15.300 20.407 -12.905 1.00 85.44 545 LEU A N 1
ATOM 4322 C CA . LEU A 1 545 ? -14.759 19.056 -13.079 1.00 85.44 545 LEU A CA 1
ATOM 4323 C C . LEU A 1 545 ? -15.695 18.220 -13.963 1.00 85.44 545 LEU A C 1
ATOM 4325 O O . LEU A 1 545 ? -16.855 17.996 -13.607 1.00 85.44 545 LEU A O 1
ATOM 4329 N N . ASN A 1 546 ? -15.176 17.736 -15.095 1.00 87.75 546 ASN A N 1
ATOM 4330 C CA . ASN A 1 546 ? -15.951 16.971 -16.077 1.00 87.75 546 ASN A CA 1
ATOM 4331 C C . ASN A 1 546 ? -15.637 15.474 -16.074 1.00 87.75 546 ASN A C 1
ATOM 4333 O O . ASN A 1 546 ? -16.462 14.702 -16.550 1.00 87.75 546 ASN A O 1
ATOM 4337 N N . VAL A 1 547 ? -14.482 15.043 -15.553 1.00 91.50 547 VAL A N 1
ATOM 4338 C CA . VAL A 1 547 ? -14.102 13.623 -15.567 1.00 91.50 547 VAL A CA 1
ATOM 4339 C C . VAL A 1 547 ? -13.627 13.162 -14.193 1.00 91.50 547 VAL A C 1
ATOM 4341 O O . VAL A 1 547 ? -12.720 13.754 -13.603 1.00 91.50 547 VAL A O 1
ATOM 4344 N N . VAL A 1 548 ? -14.234 12.080 -13.700 1.00 92.81 548 VAL A N 1
ATOM 4345 C CA . VAL A 1 548 ? -13.832 11.380 -12.473 1.00 92.81 548 VAL A CA 1
ATOM 4346 C C . VAL A 1 548 ? -13.574 9.911 -12.786 1.00 92.81 548 VAL A C 1
ATOM 4348 O O . VAL A 1 548 ? -14.410 9.223 -13.368 1.00 92.81 548 VAL A O 1
ATOM 4351 N N . ASN A 1 549 ? -12.413 9.429 -12.358 1.00 93.56 549 ASN A N 1
ATOM 4352 C CA . ASN A 1 549 ? -12.041 8.022 -12.392 1.00 93.56 549 ASN A CA 1
ATOM 4353 C C . ASN A 1 549 ? -12.142 7.420 -10.988 1.00 93.56 549 ASN A C 1
ATOM 4355 O O . ASN A 1 549 ? -11.648 8.003 -10.023 1.00 93.56 549 ASN A O 1
ATOM 4359 N N . LEU A 1 550 ? -12.713 6.227 -10.869 1.00 92.19 550 LEU A N 1
ATOM 4360 C CA . LEU A 1 550 ? -12.611 5.402 -9.668 1.00 92.19 550 LEU A CA 1
ATOM 4361 C C . LEU A 1 550 ? -11.708 4.204 -9.993 1.00 92.19 550 LEU A C 1
ATOM 4363 O O . LEU A 1 550 ? -12.075 3.345 -10.797 1.00 92.19 550 LEU A O 1
ATOM 4367 N N . ARG A 1 551 ? -10.520 4.143 -9.372 1.00 88.94 551 ARG A N 1
ATOM 4368 C CA . ARG A 1 551 ? -9.509 3.091 -9.619 1.00 88.94 551 ARG A CA 1
ATOM 4369 C C . ARG A 1 551 ? -10.018 1.681 -9.298 1.00 88.94 551 ARG A C 1
ATOM 4371 O O . ARG A 1 551 ? -9.519 0.702 -9.848 1.00 88.94 551 ARG A O 1
ATOM 4378 N N . ASN A 1 552 ? -10.962 1.587 -8.374 1.00 87.25 552 ASN A N 1
ATOM 4379 C CA . ASN A 1 552 ? -11.632 0.368 -7.958 1.00 87.25 552 ASN A CA 1
ATOM 4380 C C . ASN A 1 552 ? -13.075 0.707 -7.572 1.00 87.25 552 ASN A C 1
ATOM 4382 O O . ASN A 1 552 ? -13.398 1.872 -7.310 1.00 87.25 552 ASN A O 1
ATOM 4386 N N . VAL A 1 553 ? -13.928 -0.315 -7.511 1.00 88.00 553 VAL A N 1
ATOM 4387 C CA . VAL A 1 553 ? -15.294 -0.151 -7.009 1.00 88.00 553 VAL A CA 1
ATOM 4388 C C . VAL A 1 553 ? -15.225 0.299 -5.540 1.00 88.00 553 VAL A C 1
ATOM 4390 O O . VAL A 1 553 ? -14.532 -0.361 -4.757 1.00 88.00 553 VAL A O 1
ATOM 4393 N N . PRO A 1 554 ? -15.881 1.415 -5.157 1.00 86.62 554 PRO A N 1
ATOM 4394 C CA . PRO A 1 554 ? -15.920 1.870 -3.770 1.00 86.62 554 PRO A CA 1
ATOM 4395 C C . PRO A 1 554 ? -16.547 0.826 -2.832 1.00 86.62 554 PRO A C 1
ATOM 4397 O O . PRO A 1 554 ? -17.377 0.044 -3.288 1.00 86.62 554 PRO A O 1
ATOM 4400 N N . PRO A 1 555 ? -16.227 0.838 -1.525 1.00 79.38 555 PRO A N 1
ATOM 4401 C CA . PRO A 1 555 ? -16.737 -0.153 -0.578 1.00 79.38 555 PRO A CA 1
ATOM 4402 C C . PRO A 1 555 ? -18.253 -0.073 -0.393 1.00 79.38 555 PRO A C 1
ATOM 4404 O O . PRO A 1 555 ? -18.897 -1.084 -0.145 1.00 79.38 555 PRO A O 1
ATOM 4407 N N . THR A 1 556 ? -18.828 1.133 -0.495 1.00 78.00 556 THR A N 1
ATOM 4408 C CA . THR A 1 556 ? -20.268 1.351 -0.329 1.00 78.00 556 THR A CA 1
ATOM 4409 C C . THR A 1 556 ? -20.844 2.286 -1.400 1.00 78.00 556 THR A C 1
ATOM 4411 O O . THR A 1 556 ? -20.127 3.156 -1.916 1.00 78.00 556 THR A O 1
ATOM 4414 N N . PRO A 1 557 ? -22.161 2.195 -1.676 1.00 81.06 557 PRO A N 1
ATOM 4415 C CA . PRO A 1 557 ? -22.864 3.142 -2.545 1.00 81.06 557 PRO A CA 1
ATOM 4416 C C . PRO A 1 557 ? -22.752 4.604 -2.092 1.00 81.06 557 PRO A C 1
ATOM 4418 O O . PRO A 1 557 ? -22.670 5.510 -2.921 1.00 81.06 557 PRO A O 1
ATOM 4421 N N . ALA A 1 558 ? -22.684 4.852 -0.779 1.00 78.56 558 ALA A N 1
ATOM 4422 C CA . ALA A 1 558 ? -22.502 6.197 -0.235 1.00 78.56 558 ALA A CA 1
ATOM 4423 C C . ALA A 1 558 ? -21.153 6.796 -0.665 1.00 78.56 558 ALA A C 1
ATOM 4425 O O . ALA A 1 558 ? -21.108 7.935 -1.139 1.00 78.56 558 ALA A O 1
ATOM 4426 N N . ASN A 1 559 ? -20.069 6.012 -0.593 1.00 81.56 559 ASN A N 1
ATOM 4427 C CA . ASN A 1 559 ? -18.762 6.439 -1.101 1.00 81.56 559 ASN A CA 1
ATOM 4428 C C . ASN A 1 559 ? -18.821 6.696 -2.612 1.00 81.56 559 ASN A C 1
ATOM 4430 O O . ASN A 1 559 ? -18.282 7.694 -3.090 1.00 81.56 559 ASN A O 1
ATOM 4434 N N . TYR A 1 560 ? -19.500 5.832 -3.375 1.00 87.38 560 TYR A N 1
ATOM 4435 C CA . TYR A 1 560 ? -19.661 6.023 -4.816 1.00 87.38 560 TYR A CA 1
ATOM 4436 C C . TYR A 1 560 ? -20.360 7.345 -5.150 1.00 87.38 560 TYR A C 1
ATOM 4438 O O . TYR A 1 560 ? -19.842 8.119 -5.957 1.00 87.38 560 TYR A O 1
ATOM 4446 N N . ALA A 1 561 ? -21.495 7.642 -4.512 1.00 84.25 561 ALA A N 1
ATOM 4447 C CA . ALA A 1 561 ? -22.248 8.876 -4.732 1.00 84.25 561 ALA A CA 1
ATOM 4448 C C . ALA A 1 561 ? -21.446 10.130 -4.339 1.00 84.25 561 ALA A C 1
ATOM 4450 O O . ALA A 1 561 ? -21.430 11.118 -5.075 1.00 84.25 561 ALA A O 1
ATOM 4451 N N . GLN A 1 562 ? -20.720 10.087 -3.216 1.00 82.88 562 GLN A N 1
ATOM 4452 C CA . GLN A 1 562 ? -19.884 11.207 -2.768 1.00 82.88 562 GLN A CA 1
ATOM 4453 C C . GLN A 1 562 ? -18.695 11.481 -3.700 1.00 82.88 562 GLN A C 1
ATOM 4455 O O . GLN A 1 562 ? -18.330 12.647 -3.889 1.00 82.88 562 GLN A O 1
ATOM 4460 N N . ARG A 1 563 ? -18.095 10.431 -4.283 1.00 88.00 563 ARG A N 1
ATOM 4461 C CA . ARG A 1 563 ? -16.979 10.528 -5.242 1.00 88.00 563 ARG A CA 1
ATOM 4462 C C . ARG A 1 563 ? -17.446 10.966 -6.629 1.00 88.00 563 ARG A C 1
ATOM 4464 O O . ARG A 1 563 ? -16.846 11.861 -7.219 1.00 88.00 563 ARG A O 1
ATOM 4471 N N . SER A 1 564 ? -18.512 10.357 -7.149 1.00 87.44 564 SER A N 1
ATOM 4472 C CA . SER A 1 564 ? -19.044 10.652 -8.486 1.00 87.44 564 SER A CA 1
ATOM 4473 C C . SER A 1 564 ? -19.699 12.035 -8.555 1.00 87.44 564 SER A C 1
ATOM 4475 O O . SER A 1 564 ? -19.454 12.776 -9.505 1.00 87.44 564 SER A O 1
ATOM 4477 N N . GLY A 1 565 ? -20.404 12.452 -7.495 1.00 82.94 565 GLY A N 1
ATOM 4478 C CA . GLY A 1 565 ? -21.027 13.778 -7.359 1.00 82.94 565 GLY A CA 1
ATOM 4479 C C . GLY A 1 565 ? -20.049 14.962 -7.270 1.00 82.94 565 GLY A C 1
ATOM 4480 O O . GLY A 1 565 ? -20.462 16.108 -7.069 1.00 82.94 565 GLY A O 1
ATOM 4481 N N . ARG A 1 566 ? -18.739 14.712 -7.401 1.00 84.56 566 ARG A N 1
ATOM 4482 C CA . ARG A 1 566 ? -17.709 15.752 -7.547 1.00 84.56 566 ARG A CA 1
ATOM 4483 C C . ARG A 1 566 ? -17.689 16.346 -8.951 1.00 84.56 566 ARG A C 1
ATOM 4485 O O . ARG A 1 566 ? -17.327 17.511 -9.093 1.00 84.56 566 ARG A O 1
ATOM 4492 N N . ALA A 1 567 ? -18.075 15.572 -9.963 1.00 85.81 567 ALA A N 1
ATOM 4493 C CA . ALA A 1 567 ? -18.172 16.046 -11.336 1.00 85.81 567 ALA A CA 1
ATOM 4494 C C . ALA A 1 567 ? -19.604 16.474 -11.687 1.00 85.81 567 ALA A C 1
ATOM 4496 O O . ALA A 1 567 ? -20.568 16.068 -11.042 1.00 85.81 567 ALA A O 1
ATOM 4497 N N . GLY A 1 568 ? -19.741 17.314 -12.715 1.00 79.12 568 GLY A N 1
ATOM 4498 C CA . GLY A 1 568 ? -21.049 17.688 -13.274 1.00 79.12 568 GLY A CA 1
ATOM 4499 C C . GLY A 1 568 ? -21.838 18.720 -12.459 1.00 79.12 568 GLY A C 1
ATOM 4500 O O . GLY A 1 568 ? -23.050 18.872 -12.626 1.00 79.12 568 GLY A O 1
ATOM 4501 N N . ARG A 1 569 ? -21.165 19.466 -11.572 1.00 76.62 569 ARG A N 1
ATOM 4502 C CA . ARG A 1 569 ? -21.775 20.591 -10.846 1.00 76.62 569 ARG A CA 1
ATOM 4503 C C . ARG A 1 569 ? -22.198 21.702 -11.815 1.00 76.62 569 ARG A C 1
ATOM 4505 O O . ARG A 1 569 ? -21.544 21.945 -12.825 1.00 76.62 569 ARG A O 1
ATOM 4512 N N . GLY A 1 570 ? -23.295 22.391 -11.497 1.00 68.50 570 GLY A N 1
ATOM 4513 C CA . GLY A 1 570 ? -23.804 23.499 -12.318 1.00 68.50 570 GLY A CA 1
ATOM 4514 C C . GLY A 1 570 ? -24.454 23.076 -13.643 1.00 68.50 570 GLY A C 1
ATOM 4515 O O . GLY A 1 570 ? -24.591 23.910 -14.531 1.00 68.50 570 GLY A O 1
ATOM 4516 N N . GLY A 1 571 ? -24.843 21.801 -13.789 1.00 70.25 571 GLY A N 1
ATOM 4517 C CA . GLY A 1 571 ? -25.541 21.283 -14.975 1.00 70.25 571 GLY A CA 1
ATOM 4518 C C . GLY A 1 571 ? -24.631 20.908 -16.149 1.00 70.25 571 GLY A C 1
ATOM 4519 O O . GLY A 1 571 ? -25.129 20.606 -17.231 1.00 70.25 571 GLY A O 1
ATOM 4520 N N . GLN A 1 572 ? -23.309 20.925 -15.959 1.00 74.19 572 GLN A N 1
ATOM 4521 C CA . GLN A 1 572 ? -22.360 20.493 -16.984 1.00 74.19 572 GLN A CA 1
ATOM 4522 C C . GLN A 1 572 ? -22.347 18.961 -17.122 1.00 74.19 572 GLN A C 1
ATOM 4524 O O . GLN A 1 572 ? -22.444 18.259 -16.113 1.00 74.19 572 GLN A O 1
ATOM 4529 N N . PRO A 1 573 ? -22.185 18.418 -18.342 1.00 81.25 573 PRO A N 1
ATOM 4530 C CA . PRO A 1 573 ? -22.032 16.982 -18.530 1.00 81.25 573 PRO A CA 1
ATOM 4531 C C . PRO A 1 573 ? -20.733 16.493 -17.877 1.00 81.25 573 PRO A C 1
ATOM 4533 O O . PRO A 1 573 ? -19.690 17.152 -17.951 1.00 81.25 573 PRO A O 1
ATOM 4536 N N . ALA A 1 574 ? -20.806 15.318 -17.255 1.00 87.12 574 ALA A N 1
ATOM 4537 C CA . ALA A 1 574 ? -19.673 14.663 -16.623 1.00 87.12 574 ALA A CA 1
ATOM 4538 C C . ALA A 1 574 ? -19.579 13.190 -17.017 1.00 87.12 574 ALA A C 1
ATOM 4540 O O . ALA A 1 574 ? -20.592 12.504 -17.152 1.00 87.12 574 ALA A O 1
ATOM 4541 N N . LEU A 1 575 ? -18.346 12.710 -17.159 1.00 90.81 575 LEU A N 1
ATOM 4542 C CA . LEU A 1 575 ? -18.015 11.307 -17.345 1.00 90.81 575 LEU A CA 1
ATOM 4543 C C . LEU A 1 575 ? -17.445 10.753 -16.038 1.00 90.81 575 LEU A C 1
ATOM 4545 O O . LEU A 1 575 ? -16.383 11.177 -15.578 1.00 90.81 575 LEU A O 1
ATOM 4549 N N . VAL A 1 576 ? -18.137 9.774 -15.464 1.00 91.31 576 VAL A N 1
ATOM 4550 C CA . VAL A 1 576 ? -17.639 8.996 -14.328 1.00 91.31 576 VAL A CA 1
ATOM 4551 C C . VAL A 1 576 ? -17.438 7.567 -14.797 1.00 91.31 576 VAL A C 1
ATOM 4553 O O . VAL A 1 576 ? -18.377 6.945 -15.290 1.00 91.31 576 VAL A O 1
ATOM 4556 N N . TYR A 1 577 ? -16.224 7.043 -14.651 1.00 92.38 577 TYR A N 1
ATOM 4557 C CA . TYR A 1 577 ? -15.933 5.645 -14.956 1.00 92.38 577 TYR A CA 1
ATOM 4558 C C . TYR A 1 577 ? -15.261 4.954 -13.772 1.00 92.38 577 TYR A C 1
ATOM 4560 O O . TYR A 1 577 ? -14.568 5.573 -12.966 1.00 92.38 577 TYR A O 1
ATOM 4568 N N . THR A 1 578 ? -15.519 3.656 -13.635 1.00 91.56 578 THR A N 1
ATOM 4569 C CA . THR A 1 578 ? -15.020 2.824 -12.535 1.00 91.56 578 THR A CA 1
ATOM 4570 C C . THR A 1 578 ? -14.337 1.605 -13.112 1.00 91.56 578 THR A C 1
ATOM 4572 O O . THR A 1 578 ? -14.953 0.837 -13.850 1.00 91.56 578 THR A O 1
ATOM 4575 N N . TYR A 1 579 ? -13.063 1.431 -12.784 1.00 90.06 579 TYR A N 1
ATOM 4576 C CA . TYR A 1 579 ? -12.324 0.244 -13.176 1.00 90.06 579 TYR A CA 1
ATOM 4577 C C . TYR A 1 579 ? -12.662 -0.916 -12.232 1.00 90.06 579 TYR A C 1
ATOM 4579 O O . TYR A 1 579 ? -12.582 -0.774 -11.011 1.00 90.06 579 TYR A O 1
ATOM 4587 N N . CYS A 1 580 ? -13.037 -2.061 -12.802 1.00 86.94 580 CYS A N 1
ATOM 4588 C CA . CYS A 1 580 ? -13.356 -3.281 -12.064 1.00 86.94 580 CYS A CA 1
ATOM 4589 C C . CYS A 1 580 ? -12.297 -4.341 -12.381 1.00 86.94 580 CYS A C 1
ATOM 4591 O O . CYS A 1 580 ? -12.199 -4.776 -13.526 1.00 86.94 580 CYS A O 1
ATOM 4593 N N . ALA A 1 581 ? -11.490 -4.748 -11.398 1.00 79.75 581 ALA A N 1
ATOM 4594 C CA . ALA A 1 581 ? -10.451 -5.755 -11.620 1.00 79.75 581 ALA A CA 1
ATOM 4595 C C . ALA A 1 581 ? -11.054 -7.165 -11.771 1.00 79.75 581 ALA A C 1
ATOM 4597 O O . ALA A 1 581 ? -11.936 -7.542 -10.998 1.00 79.75 581 ALA A O 1
ATOM 4598 N N . GLY A 1 582 ? -10.553 -7.964 -12.716 1.00 68.25 582 GLY A N 1
ATOM 4599 C CA . GLY A 1 582 ? -10.998 -9.336 -12.996 1.00 68.25 582 GLY A CA 1
ATOM 4600 C C . GLY A 1 582 ? -10.780 -10.310 -11.838 1.00 68.25 582 GLY A C 1
ATOM 4601 O O . GLY A 1 582 ? -11.624 -11.161 -11.577 1.00 68.25 582 GLY A O 1
ATOM 4602 N N . ARG A 1 583 ? -9.698 -10.131 -11.067 1.00 68.81 583 ARG A N 1
ATOM 4603 C CA . ARG A 1 583 ? -9.366 -10.964 -9.891 1.00 68.81 583 ARG A CA 1
ATOM 4604 C C . ARG A 1 583 ? -9.971 -10.495 -8.566 1.00 68.81 583 ARG A C 1
ATOM 4606 O O . ARG A 1 583 ? -9.764 -11.163 -7.558 1.00 68.81 583 ARG A O 1
ATOM 4613 N N . SER A 1 584 ? -10.671 -9.359 -8.529 1.00 73.62 584 SER A N 1
ATOM 4614 C CA . SER A 1 584 ? -11.315 -8.860 -7.304 1.00 73.62 584 SER A CA 1
ATOM 4615 C C . SER A 1 584 ? -12.759 -9.363 -7.262 1.00 73.62 584 SER A C 1
ATOM 4617 O O . SER A 1 584 ? -13.564 -8.888 -8.067 1.00 73.62 584 SER A O 1
ATOM 4619 N N . PRO A 1 585 ? -13.134 -10.277 -6.341 1.00 73.06 585 PRO A N 1
ATOM 4620 C CA . PRO A 1 585 ? -14.502 -10.791 -6.300 1.00 73.06 585 PRO A CA 1
ATOM 4621 C C . PRO A 1 585 ? -15.528 -9.668 -6.074 1.00 73.06 585 PRO A C 1
ATOM 4623 O O . PRO A 1 585 ? -16.613 -9.698 -6.648 1.00 73.06 585 PRO A O 1
ATOM 4626 N N . HIS A 1 586 ? -15.148 -8.636 -5.312 1.00 81.56 586 HIS A N 1
ATOM 4627 C CA . HIS A 1 586 ? -15.967 -7.454 -5.037 1.00 81.56 586 HIS A CA 1
ATOM 4628 C C . HIS A 1 586 ? -16.215 -6.646 -6.310 1.00 81.56 586 HIS A C 1
ATOM 4630 O O . HIS A 1 586 ? -17.351 -6.299 -6.626 1.00 81.56 586 HIS A O 1
ATOM 4636 N N . ASP A 1 587 ? -15.152 -6.377 -7.070 1.00 83.38 587 ASP A N 1
ATOM 4637 C CA . ASP A 1 587 ? -15.255 -5.590 -8.296 1.00 83.38 587 ASP A CA 1
ATOM 4638 C C . ASP A 1 587 ? -16.098 -6.342 -9.337 1.00 83.38 587 ASP A C 1
ATOM 4640 O O . ASP A 1 587 ? -16.963 -5.742 -9.969 1.00 83.38 587 ASP A O 1
ATOM 4644 N N . GLN A 1 588 ? -15.893 -7.657 -9.475 1.00 81.56 588 GLN A N 1
ATOM 4645 C CA . GLN A 1 588 ? -16.666 -8.502 -10.391 1.00 81.56 588 GLN A CA 1
ATOM 4646 C C . GLN A 1 588 ? -18.149 -8.555 -10.021 1.00 81.56 588 GLN A C 1
ATOM 4648 O O . GLN A 1 588 ? -19.012 -8.475 -10.896 1.00 81.56 588 GLN A O 1
ATOM 4653 N N . TYR A 1 589 ? -18.464 -8.632 -8.727 1.00 80.50 589 TYR A N 1
ATOM 4654 C CA . TYR A 1 589 ? -19.844 -8.641 -8.260 1.00 80.50 589 TYR A CA 1
ATOM 4655 C C . TYR A 1 589 ? -20.632 -7.421 -8.749 1.00 80.50 589 TYR A C 1
ATOM 4657 O O . TYR A 1 589 ? -21.700 -7.567 -9.352 1.00 80.50 589 TYR A O 1
ATOM 4665 N N . TYR A 1 590 ? -20.074 -6.227 -8.532 1.00 84.00 590 TYR A N 1
ATOM 4666 C CA . TYR A 1 590 ? -20.698 -4.965 -8.924 1.00 84.00 590 TYR A CA 1
ATOM 4667 C C . TYR A 1 590 ? -20.552 -4.658 -10.416 1.00 84.00 590 TYR A C 1
ATOM 4669 O O . TYR A 1 590 ? -21.408 -3.968 -10.966 1.00 84.00 590 TYR A O 1
ATOM 4677 N N . TYR A 1 591 ? -19.546 -5.213 -11.099 1.00 86.19 591 TYR A N 1
ATOM 4678 C CA . TYR A 1 591 ? -19.453 -5.162 -12.560 1.00 86.19 591 TYR A CA 1
ATOM 4679 C C . TYR A 1 591 ? -20.671 -5.824 -13.222 1.00 86.19 591 TYR A C 1
ATOM 4681 O O . TYR A 1 591 ? -21.251 -5.270 -14.154 1.00 86.19 591 TYR A O 1
ATOM 4689 N N . HIS A 1 592 ? -21.118 -6.967 -12.693 1.00 80.69 592 HIS A N 1
ATOM 4690 C CA . HIS A 1 592 ? -22.329 -7.644 -13.166 1.00 80.69 592 HIS A CA 1
ATOM 4691 C C . HIS A 1 592 ? -23.638 -7.001 -12.665 1.00 80.69 592 HIS A C 1
ATOM 4693 O O . HIS A 1 592 ? -24.697 -7.271 -13.233 1.00 80.69 592 HIS A O 1
ATOM 4699 N N . ARG A 1 593 ? -23.593 -6.169 -11.611 1.00 79.50 593 ARG A N 1
ATOM 4700 C CA . ARG A 1 593 ? -24.768 -5.558 -10.948 1.00 79.50 593 ARG A CA 1
ATOM 4701 C C . ARG A 1 593 ? -24.571 -4.060 -10.650 1.00 79.50 593 ARG A C 1
ATOM 4703 O O . ARG A 1 593 ? -24.643 -3.639 -9.491 1.00 79.50 593 ARG A O 1
ATOM 4710 N N . PRO A 1 594 ? -24.351 -3.212 -11.667 1.00 86.00 594 PRO A N 1
ATOM 4711 C CA . PRO A 1 594 ? -23.966 -1.816 -11.449 1.00 86.00 594 PRO A CA 1
ATOM 4712 C C . PRO A 1 594 ? -25.033 -0.982 -10.720 1.00 86.00 594 PRO A C 1
ATOM 4714 O O . PRO A 1 594 ? -24.692 -0.053 -9.988 1.00 86.00 594 PRO A O 1
ATOM 4717 N N . GLN A 1 595 ? -26.324 -1.315 -10.860 1.00 84.56 595 GLN A N 1
ATOM 4718 C CA . GLN A 1 595 ? -27.425 -0.549 -10.256 1.00 84.56 595 GLN A CA 1
ATOM 4719 C C . GLN A 1 595 ? -27.344 -0.500 -8.723 1.00 84.56 595 GLN A C 1
ATOM 4721 O O . GLN A 1 595 ? -27.750 0.491 -8.119 1.00 84.56 595 GLN A O 1
ATOM 4726 N N . GLN A 1 596 ? -26.786 -1.538 -8.095 1.00 78.50 596 GLN A N 1
ATOM 4727 C CA . GLN A 1 596 ? -26.690 -1.645 -6.637 1.00 78.50 596 GLN A CA 1
ATOM 4728 C C . GLN A 1 596 ? -25.666 -0.678 -6.040 1.00 78.50 596 GLN A C 1
ATOM 4730 O O . GLN A 1 596 ? -25.863 -0.176 -4.937 1.00 78.50 596 GLN A O 1
ATOM 4735 N N . MET A 1 597 ? -24.602 -0.372 -6.786 1.00 84.44 597 MET A N 1
ATOM 4736 C CA . MET A 1 597 ? -23.585 0.593 -6.367 1.00 84.44 597 MET A CA 1
ATOM 4737 C C . MET A 1 597 ? -24.023 2.039 -6.641 1.00 84.44 597 MET A C 1
ATOM 4739 O O . MET A 1 597 ? -23.757 2.930 -5.841 1.00 84.44 597 MET A O 1
ATOM 4743 N N . VAL A 1 598 ? -24.721 2.283 -7.755 1.00 83.44 598 VAL A N 1
ATOM 4744 C CA . VAL A 1 598 ? -25.114 3.641 -8.174 1.00 83.44 598 VAL A CA 1
ATOM 4745 C C . VAL A 1 598 ? -26.344 4.164 -7.411 1.00 83.44 598 VAL A C 1
ATOM 4747 O O . VAL A 1 598 ? -26.439 5.366 -7.180 1.00 83.44 598 VAL A O 1
ATOM 4750 N N . GLY A 1 599 ? -27.280 3.292 -7.009 1.00 74.00 599 GLY A N 1
ATOM 4751 C CA . GLY A 1 599 ? -28.572 3.678 -6.415 1.00 74.00 599 GLY A CA 1
ATOM 4752 C C . GLY A 1 599 ? -28.753 3.429 -4.909 1.00 74.00 599 GLY A C 1
ATOM 4753 O O . GLY A 1 599 ? -29.890 3.453 -4.443 1.00 74.00 599 GLY A O 1
ATOM 4754 N N . GLY A 1 600 ? -27.697 3.127 -4.147 1.00 61.72 600 GLY A N 1
ATOM 4755 C CA . GLY A 1 600 ? -27.820 2.729 -2.732 1.00 61.72 600 GLY A CA 1
ATOM 4756 C C . GLY A 1 600 ? -28.152 3.862 -1.738 1.00 61.72 600 GLY A C 1
ATOM 4757 O O . GLY A 1 600 ? -27.961 5.042 -2.022 1.00 61.72 600 GLY A O 1
ATOM 4758 N N . VAL A 1 601 ? -28.649 3.489 -0.548 1.00 57.94 601 VAL A N 1
ATOM 4759 C CA . VAL A 1 601 ? -29.156 4.401 0.507 1.00 57.94 601 VAL A CA 1
ATOM 4760 C C . VAL A 1 601 ? -28.034 4.907 1.432 1.00 57.94 601 VAL A C 1
ATOM 4762 O O . VAL A 1 601 ? -27.151 4.140 1.809 1.00 57.94 601 VAL A O 1
ATOM 4765 N N . VAL A 1 602 ? -28.098 6.183 1.841 1.00 57.31 602 VAL A N 1
ATOM 4766 C CA . VAL A 1 602 ? -27.169 6.837 2.790 1.00 57.31 602 VAL A CA 1
ATOM 4767 C C . VAL A 1 602 ? -27.839 6.981 4.165 1.00 57.31 602 VAL A C 1
ATOM 4769 O O . VAL A 1 602 ? -28.917 7.569 4.249 1.00 57.31 602 VAL A O 1
ATOM 4772 N N . ALA A 1 603 ? -27.216 6.472 5.234 1.00 51.78 603 ALA A N 1
ATOM 4773 C CA . ALA A 1 603 ? -27.709 6.580 6.614 1.00 51.78 603 ALA A CA 1
ATOM 4774 C C . ALA A 1 603 ? -26.868 7.577 7.448 1.00 51.78 603 ALA A C 1
ATOM 4776 O O . ALA A 1 603 ? -25.674 7.716 7.184 1.00 51.78 603 ALA A O 1
ATOM 4777 N N . PRO A 1 604 ? -27.459 8.289 8.429 1.00 50.88 604 PRO A N 1
ATOM 4778 C CA . PRO A 1 604 ? -26.734 9.203 9.315 1.00 50.88 604 PRO A CA 1
ATOM 4779 C C . PRO A 1 604 ? -26.013 8.466 10.470 1.00 50.88 604 PRO A C 1
ATOM 4781 O O . PRO A 1 604 ? -26.542 7.472 10.968 1.00 50.88 604 PRO A O 1
ATOM 4784 N N . PRO A 1 605 ? -24.853 8.967 10.946 1.00 56.31 605 PRO A N 1
ATOM 4785 C CA . PRO A 1 605 ? -24.078 8.333 12.020 1.00 56.31 605 PRO A CA 1
ATOM 4786 C C . PRO A 1 605 ? -24.726 8.491 13.409 1.00 56.31 605 PRO A C 1
ATOM 4788 O O . PRO A 1 605 ? -25.473 9.443 13.655 1.00 56.31 605 PRO A O 1
ATOM 4791 N N . ARG A 1 606 ? -24.404 7.579 14.341 1.00 62.00 606 ARG A N 1
ATOM 4792 C CA . ARG A 1 606 ? -24.860 7.590 15.750 1.00 62.00 606 ARG A CA 1
ATOM 4793 C C . ARG A 1 606 ? -23.701 7.853 16.723 1.00 62.00 606 ARG A C 1
ATOM 4795 O O . ARG A 1 606 ? -22.565 7.503 16.438 1.00 62.00 606 ARG A O 1
ATOM 4802 N N . ILE A 1 607 ? -23.995 8.440 17.889 1.00 65.62 607 ILE A N 1
ATOM 4803 C CA . ILE A 1 607 ? -23.030 8.695 18.981 1.00 65.62 607 ILE A CA 1
ATOM 4804 C C . ILE A 1 607 ? -23.627 8.181 20.302 1.00 65.62 607 ILE A C 1
ATOM 4806 O O . ILE A 1 607 ? -24.779 8.501 20.600 1.00 65.62 607 ILE A O 1
ATOM 4810 N N . ASP A 1 608 ? -22.861 7.426 21.106 1.00 69.19 608 ASP A N 1
ATOM 4811 C CA . ASP A 1 608 ? -23.281 6.999 22.453 1.00 69.19 608 ASP A CA 1
ATOM 4812 C C . ASP A 1 608 ? -22.889 8.020 23.525 1.00 69.19 608 ASP A C 1
ATOM 4814 O O . ASP A 1 608 ? -21.714 8.245 23.820 1.00 69.19 608 ASP A O 1
ATOM 4818 N N . LEU A 1 609 ? -23.899 8.604 24.167 1.00 75.12 609 LEU A N 1
ATOM 4819 C CA . LEU A 1 609 ? -23.720 9.552 25.266 1.00 75.12 609 LEU A CA 1
ATOM 4820 C C . LEU A 1 609 ? -23.418 8.869 26.614 1.00 75.12 609 LEU A C 1
ATOM 4822 O O . LEU A 1 609 ? -23.126 9.563 27.584 1.00 75.12 609 LEU A O 1
ATOM 4826 N N . ARG A 1 610 ? -23.463 7.529 26.701 1.00 70.81 610 ARG A N 1
ATOM 4827 C CA . ARG A 1 610 ? -23.119 6.749 27.913 1.00 70.81 610 ARG A CA 1
ATOM 4828 C C . ARG A 1 610 ? -21.652 6.324 27.974 1.00 70.81 610 ARG A C 1
ATOM 4830 O O . ARG A 1 610 ? -21.271 5.541 28.853 1.00 70.81 610 ARG A O 1
ATOM 4837 N N . ASN A 1 611 ? -20.835 6.795 27.045 1.00 71.38 611 ASN A N 1
ATOM 4838 C CA . ASN A 1 611 ? -19.403 6.568 27.053 1.00 71.38 611 ASN A CA 1
ATOM 4839 C C . ASN A 1 611 ? -18.717 7.473 28.096 1.00 71.38 611 ASN A C 1
ATOM 4841 O O . ASN A 1 611 ? -18.739 8.701 27.982 1.00 71.38 611 ASN A O 1
ATOM 4845 N N . ARG A 1 612 ? -18.068 6.849 29.087 1.00 75.69 612 ARG A N 1
ATOM 4846 C CA . ARG A 1 612 ? -17.366 7.531 30.183 1.00 75.69 612 ARG A CA 1
ATOM 4847 C C . ARG A 1 612 ? -16.295 8.497 29.680 1.00 75.69 612 ARG A C 1
ATOM 4849 O O . ARG A 1 612 ? -16.245 9.631 30.151 1.00 75.69 612 ARG A O 1
ATOM 4856 N N . ASP A 1 613 ? -15.458 8.065 28.740 1.00 74.31 613 ASP A N 1
ATOM 4857 C CA . ASP A 1 613 ? -14.301 8.839 28.274 1.00 74.31 613 ASP A CA 1
ATOM 4858 C C . ASP A 1 613 ? -14.749 10.094 27.516 1.00 74.31 613 ASP A C 1
ATOM 4860 O O . ASP A 1 613 ? -14.197 11.176 27.718 1.00 74.31 613 ASP A O 1
ATOM 4864 N N . LEU A 1 614 ? -15.816 9.979 26.712 1.00 76.88 614 LEU A N 1
ATOM 4865 C CA . LEU A 1 614 ? -16.416 11.113 26.007 1.00 76.88 614 LEU A CA 1
ATOM 4866 C C . LEU A 1 614 ? -16.922 12.168 26.993 1.00 76.88 614 LEU A C 1
ATOM 4868 O O . LEU A 1 614 ? -16.602 13.349 26.846 1.00 76.88 614 LEU A O 1
ATOM 4872 N N . VAL A 1 615 ? -17.694 11.757 28.002 1.00 84.06 615 VAL A N 1
ATOM 4873 C CA . VAL A 1 615 ? -18.235 12.683 29.008 1.00 84.06 615 VAL A CA 1
ATOM 4874 C C . VAL A 1 615 ? -17.103 13.289 29.846 1.00 84.06 615 VAL A C 1
ATOM 4876 O O . VAL A 1 615 ? -17.112 14.493 30.100 1.00 84.06 615 VAL A O 1
ATOM 4879 N N . CYS A 1 616 ? -16.095 12.492 30.213 1.00 85.56 616 CYS A N 1
ATOM 4880 C CA . CYS A 1 616 ? -14.920 12.930 30.971 1.00 85.56 616 CYS A CA 1
ATOM 4881 C C . CYS A 1 616 ? -14.152 14.042 30.236 1.00 85.56 616 CYS A C 1
ATOM 4883 O O . CYS A 1 616 ? -13.939 15.121 30.791 1.00 85.56 616 CYS A O 1
ATOM 4885 N N . ALA A 1 617 ? -13.841 13.840 28.951 1.00 86.00 617 ALA A N 1
ATOM 4886 C CA . ALA A 1 617 ? -13.163 14.838 28.125 1.00 86.00 617 ALA A CA 1
ATOM 4887 C C . ALA A 1 617 ? -13.961 16.152 28.015 1.00 86.00 617 ALA A C 1
ATOM 4889 O O . ALA A 1 617 ? -13.386 17.242 28.048 1.00 86.00 617 ALA A O 1
ATOM 4890 N N . HIS A 1 618 ? -15.296 16.081 27.941 1.00 88.50 618 HIS A N 1
ATOM 4891 C CA . HIS A 1 618 ? -16.148 17.277 27.934 1.00 88.50 618 HIS A CA 1
ATOM 4892 C C . HIS A 1 618 ? -16.171 17.996 29.293 1.00 88.50 618 HIS A C 1
ATOM 4894 O O . HIS A 1 618 ? -16.223 19.225 29.320 1.00 88.50 618 HIS A O 1
ATOM 4900 N N . ILE A 1 619 ? -16.071 17.277 30.417 1.00 91.75 619 ILE A N 1
ATOM 4901 C CA . ILE A 1 619 ? -15.901 17.895 31.743 1.00 91.75 619 ILE A CA 1
ATOM 4902 C C . ILE A 1 619 ? -14.552 18.617 31.836 1.00 91.75 619 ILE A C 1
ATOM 4904 O O . ILE A 1 619 ? -14.505 19.756 32.302 1.00 91.75 619 ILE A O 1
ATOM 4908 N N . HIS A 1 620 ? -13.466 18.017 31.342 1.00 92.88 620 HIS A N 1
ATOM 4909 C CA . HIS A 1 620 ? -12.171 18.700 31.263 1.00 92.88 620 HIS A CA 1
ATOM 4910 C C . HIS A 1 620 ? -12.238 19.947 30.368 1.00 92.88 620 HIS A C 1
ATOM 4912 O O . HIS A 1 620 ? -11.687 20.989 30.720 1.00 92.88 620 HIS A O 1
ATOM 4918 N N . ALA A 1 621 ? -12.969 19.888 29.249 1.00 91.75 621 ALA A N 1
ATOM 4919 C CA . ALA A 1 621 ? -13.195 21.046 28.384 1.00 91.75 621 ALA A CA 1
ATOM 4920 C C . ALA A 1 621 ? -14.004 22.163 29.074 1.00 91.75 621 ALA A C 1
ATOM 4922 O O . ALA A 1 621 ? -13.701 23.340 28.884 1.00 91.75 621 ALA A O 1
ATOM 4923 N N . LEU A 1 622 ? -14.985 21.823 29.919 1.00 92.88 622 LEU A N 1
ATOM 4924 C CA . LEU A 1 622 ? -15.683 22.806 30.760 1.00 92.88 622 LEU A CA 1
ATOM 4925 C C . LEU A 1 622 ? -14.738 23.455 31.774 1.00 92.88 622 LEU A C 1
ATOM 4927 O O . LEU A 1 622 ? -14.799 24.666 31.985 1.00 92.88 622 LEU A O 1
ATOM 4931 N N . TRP A 1 623 ? -13.840 22.679 32.386 1.00 94.56 623 TRP A N 1
ATOM 4932 C CA . TRP A 1 623 ? -12.807 23.253 33.247 1.00 94.56 623 TRP A CA 1
ATOM 4933 C C . TRP A 1 623 ? -11.887 24.203 32.463 1.00 94.56 623 TRP A C 1
ATOM 4935 O O . TRP A 1 623 ? -11.628 25.309 32.934 1.00 94.56 623 TRP A O 1
ATOM 4945 N N . MET A 1 624 ? -11.477 23.839 31.242 1.00 91.56 624 MET A N 1
ATOM 4946 C CA . MET A 1 624 ? -10.697 24.713 30.353 1.00 91.56 624 MET A CA 1
ATOM 4947 C C . MET A 1 624 ? -11.423 26.029 30.035 1.00 91.56 624 MET A C 1
ATOM 4949 O O . MET A 1 624 ? -10.788 27.080 29.988 1.00 91.56 624 MET A O 1
ATOM 4953 N N . GLU A 1 625 ? -12.746 25.999 29.842 1.00 92.12 625 GLU A N 1
ATOM 4954 C CA . GLU A 1 625 ? -13.567 27.201 29.622 1.00 92.12 625 GLU A CA 1
ATOM 4955 C C . GLU A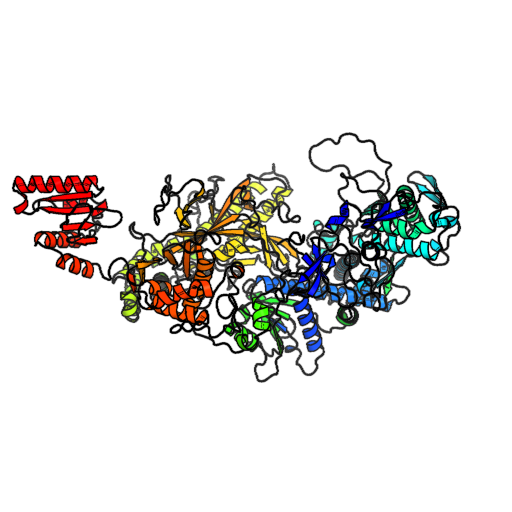 1 625 ? -13.539 28.148 30.835 1.00 92.12 625 GLU A C 1
ATOM 4957 O O . GLU A 1 625 ? -13.515 29.372 30.671 1.00 92.12 625 GLU A O 1
ATOM 4962 N N . VAL A 1 626 ? -13.547 27.580 32.047 1.00 93.25 626 VAL A N 1
ATOM 4963 C CA . VAL A 1 626 ? -13.567 28.316 33.319 1.00 93.25 626 VAL A CA 1
ATOM 4964 C C . VAL A 1 626 ? -12.188 28.865 33.669 1.00 93.25 626 VAL A C 1
ATOM 4966 O O . VAL A 1 626 ? -12.054 30.064 33.898 1.00 93.25 626 VAL A O 1
ATOM 4969 N N . ALA A 1 627 ? -11.178 27.997 33.717 1.00 91.06 627 ALA A N 1
ATOM 4970 C CA . ALA A 1 627 ? -9.833 28.339 34.167 1.00 91.06 627 ALA A CA 1
ATOM 4971 C C . ALA A 1 627 ? -9.014 29.072 33.094 1.00 91.06 627 ALA A C 1
ATOM 4973 O O . ALA A 1 627 ? -8.087 29.802 33.431 1.00 91.06 627 ALA A O 1
ATOM 4974 N N . LYS A 1 628 ? -9.348 28.873 31.807 1.00 90.56 628 LYS A N 1
ATOM 4975 C CA . LYS A 1 628 ? -8.645 29.426 30.633 1.00 90.56 628 LYS A CA 1
ATOM 4976 C C . LYS A 1 628 ? -7.114 29.377 30.762 1.00 90.56 628 LYS A C 1
ATOM 4978 O O . LYS A 1 628 ? -6.464 30.408 30.568 1.00 90.56 628 LYS A O 1
ATOM 4983 N N . PRO A 1 629 ? -6.527 28.214 31.102 1.00 88.50 629 PRO A N 1
ATOM 4984 C CA . PRO A 1 629 ? -5.084 28.115 31.249 1.00 88.50 629 PRO A CA 1
ATOM 4985 C C . PRO A 1 629 ? -4.393 28.369 29.905 1.00 88.50 629 PRO A C 1
ATOM 4987 O O . PRO A 1 629 ? -4.855 27.905 28.859 1.00 88.50 629 PRO A O 1
ATOM 4990 N N . ASP A 1 630 ? -3.262 29.071 29.930 1.00 85.94 630 ASP A N 1
ATOM 4991 C CA . ASP A 1 630 ? -2.432 29.237 28.740 1.00 85.94 630 ASP A CA 1
ATOM 4992 C C . ASP A 1 630 ? -1.577 27.982 28.521 1.00 85.94 630 ASP A C 1
ATOM 4994 O O . ASP A 1 630 ? -0.535 27.793 29.144 1.00 85.94 630 ASP A O 1
ATOM 4998 N N . LEU A 1 631 ? -2.044 27.099 27.637 1.00 86.81 631 LEU A N 1
ATOM 4999 C CA . LEU A 1 631 ? -1.300 25.904 27.225 1.00 86.81 631 LEU A CA 1
ATOM 5000 C C . LEU A 1 631 ? -0.242 26.193 26.148 1.00 86.81 631 LEU A C 1
ATOM 5002 O O . LEU A 1 631 ? 0.447 25.267 25.712 1.00 86.81 631 LEU A O 1
ATOM 5006 N N . GLY A 1 632 ? -0.132 27.443 25.685 1.00 85.06 632 GLY A N 1
ATOM 5007 C CA . GLY A 1 632 ? 0.757 27.844 24.604 1.00 85.06 632 GLY A CA 1
ATOM 5008 C C . GLY A 1 632 ? 0.524 27.074 23.299 1.00 85.06 632 GLY A C 1
ATOM 5009 O O . GLY A 1 632 ? -0.579 26.612 22.993 1.00 85.06 632 GLY A O 1
ATOM 5010 N N . GLN A 1 633 ? 1.582 26.973 22.491 1.00 81.50 633 GLN A N 1
ATOM 5011 C CA . GLN A 1 633 ? 1.557 26.276 21.197 1.00 81.50 633 GLN A CA 1
ATOM 5012 C C . GLN A 1 633 ? 2.277 24.922 21.226 1.00 81.50 633 GLN A C 1
ATOM 5014 O O . GLN A 1 633 ? 2.026 24.087 20.357 1.00 81.50 633 GLN A O 1
ATOM 5019 N N . THR A 1 634 ? 3.143 24.695 22.213 1.00 84.06 634 THR A N 1
ATOM 5020 C CA . THR A 1 634 ? 3.982 23.501 22.366 1.00 84.06 634 THR A CA 1
ATOM 5021 C C . THR A 1 634 ? 3.973 23.047 23.823 1.00 84.06 634 THR A C 1
ATOM 5023 O O . THR A 1 634 ? 3.805 23.860 24.728 1.00 84.06 634 THR A O 1
ATOM 5026 N N . LEU A 1 635 ? 4.232 21.763 24.096 1.00 88.12 635 LEU A N 1
ATOM 5027 C CA . LEU A 1 635 ? 4.275 21.289 25.489 1.00 88.12 635 LEU A CA 1
ATOM 5028 C C . LEU A 1 635 ? 5.447 21.848 26.305 1.00 88.12 635 LEU A C 1
ATOM 5030 O O . LEU A 1 635 ? 5.450 21.722 27.523 1.00 88.12 635 LEU A O 1
ATOM 5034 N N . THR A 1 636 ? 6.401 22.536 25.679 1.00 87.81 636 THR A N 1
ATOM 5035 C CA . THR A 1 636 ? 7.469 23.249 26.394 1.00 87.81 636 THR A CA 1
ATOM 5036 C C . THR A 1 636 ? 6.955 24.423 27.229 1.00 87.81 636 THR A C 1
ATOM 5038 O O . THR A 1 636 ? 7.673 24.891 28.101 1.00 87.81 636 THR A O 1
ATOM 5041 N N . THR A 1 637 ? 5.743 24.931 26.969 1.00 87.25 637 THR A N 1
ATOM 5042 C CA . THR A 1 637 ? 5.089 25.928 27.839 1.00 87.25 637 THR A CA 1
ATOM 5043 C C . THR A 1 637 ? 4.278 25.282 28.963 1.00 87.25 637 THR A C 1
ATOM 5045 O O . THR A 1 637 ? 3.863 25.967 29.890 1.00 87.25 637 THR A O 1
ATOM 5048 N N . VAL A 1 638 ? 4.041 23.971 28.878 1.00 90.00 638 VAL A N 1
ATOM 5049 C CA . VAL A 1 638 ? 3.280 23.178 29.855 1.00 90.00 638 VAL A CA 1
ATOM 5050 C C . VAL A 1 638 ? 4.217 22.482 30.843 1.00 90.00 638 VAL A C 1
ATOM 5052 O O . VAL A 1 638 ? 3.902 22.391 32.029 1.00 90.00 638 VAL A O 1
ATOM 5055 N N . LEU A 1 639 ? 5.365 22.005 30.361 1.00 91.38 639 LEU A N 1
ATOM 5056 C CA . LEU A 1 639 ? 6.355 21.246 31.118 1.00 91.38 639 LEU A CA 1
ATOM 5057 C C . LEU A 1 639 ? 7.607 22.082 31.394 1.00 91.38 639 LEU A C 1
ATOM 5059 O O . LEU A 1 639 ? 8.005 22.927 30.591 1.00 91.38 639 LEU A O 1
ATOM 5063 N N . ASP A 1 640 ? 8.236 21.836 32.536 1.00 89.12 640 ASP A N 1
ATOM 5064 C CA . ASP A 1 640 ? 9.552 22.370 32.864 1.00 89.12 640 ASP A CA 1
ATOM 5065 C C . ASP A 1 640 ? 10.641 21.545 32.174 1.00 89.12 640 ASP A C 1
ATOM 5067 O O . ASP A 1 640 ? 10.741 20.334 32.351 1.00 89.12 640 ASP A O 1
ATOM 5071 N N . MET A 1 641 ? 11.445 22.209 31.349 1.00 88.19 641 MET A N 1
ATOM 5072 C CA . MET A 1 641 ? 12.464 21.576 30.517 1.00 88.19 641 MET A CA 1
ATOM 5073 C C . MET A 1 641 ? 13.834 21.498 31.206 1.00 88.19 641 MET A C 1
ATOM 5075 O O . MET A 1 641 ? 14.770 20.950 30.613 1.00 88.19 641 MET A O 1
ATOM 5079 N N . GLU A 1 642 ? 13.985 22.052 32.414 1.00 83.19 642 GLU A N 1
ATOM 5080 C CA . GLU A 1 642 ? 15.266 22.105 33.117 1.00 83.19 642 GLU A CA 1
ATOM 5081 C C . GLU A 1 642 ? 15.711 20.719 33.637 1.00 83.19 642 GLU A C 1
ATOM 5083 O O . GLU A 1 642 ? 14.957 20.029 34.333 1.00 83.19 642 GLU A O 1
ATOM 5088 N N . PRO A 1 643 ? 16.948 20.274 33.331 1.00 80.25 643 PRO A N 1
ATOM 5089 C CA . PRO A 1 643 ? 17.502 19.059 33.916 1.00 80.25 643 PRO A CA 1
ATOM 5090 C C . PRO A 1 643 ? 17.743 19.219 35.421 1.00 80.25 643 PRO A C 1
ATOM 5092 O O . PRO A 1 643 ? 18.365 20.186 35.858 1.00 80.25 643 PRO A O 1
ATOM 5095 N N . GLN A 1 644 ? 17.347 18.222 36.212 1.00 77.06 644 GLN A N 1
ATOM 5096 C CA . GLN A 1 644 ? 17.552 18.194 37.662 1.00 77.06 644 GLN A CA 1
ATOM 5097 C C . GLN A 1 644 ? 18.458 17.018 38.028 1.00 77.06 644 GLN A C 1
ATOM 5099 O O . GLN A 1 644 ? 18.106 15.865 37.797 1.00 77.06 644 GLN A O 1
ATOM 5104 N N . ALA A 1 645 ? 19.643 17.304 38.577 1.00 72.31 645 ALA A N 1
ATOM 5105 C CA . ALA A 1 645 ? 20.618 16.292 39.011 1.00 72.31 645 ALA A CA 1
ATOM 5106 C C . ALA A 1 645 ? 20.975 15.227 37.942 1.00 72.31 645 ALA A C 1
ATOM 5108 O O . ALA A 1 645 ? 21.193 14.069 38.275 1.00 72.31 645 ALA A O 1
ATOM 5109 N N . GLY A 1 646 ? 21.033 15.608 36.658 1.00 70.25 646 GLY A N 1
ATOM 5110 C CA . GLY A 1 646 ? 21.319 14.673 35.555 1.00 70.25 646 GLY A CA 1
ATOM 5111 C C . GLY A 1 646 ? 20.099 13.895 35.044 1.00 70.25 646 GLY A C 1
ATOM 5112 O O . GLY A 1 646 ? 20.237 13.072 34.144 1.00 70.25 646 GLY A O 1
ATOM 5113 N N . HIS A 1 647 ? 18.906 14.190 35.560 1.00 71.56 647 HIS A N 1
ATOM 5114 C CA . HIS A 1 647 ? 17.639 13.614 35.118 1.00 71.56 647 HIS A CA 1
ATOM 5115 C C . HIS A 1 647 ? 16.772 14.651 34.399 1.00 71.56 647 HIS A C 1
ATOM 5117 O O . HIS A 1 647 ? 16.909 15.859 34.603 1.00 71.56 647 HIS A O 1
ATOM 5123 N N . LEU A 1 648 ? 15.842 14.170 33.571 1.00 82.12 648 LEU A N 1
ATOM 5124 C CA . LEU A 1 648 ? 14.826 14.987 32.897 1.00 82.12 648 LEU A CA 1
ATOM 5125 C C . LEU A 1 648 ? 13.429 14.639 33.444 1.00 82.12 648 LEU A C 1
ATOM 5127 O O . LEU A 1 648 ? 12.666 13.950 32.758 1.00 82.12 648 LEU A O 1
ATOM 5131 N N . PRO A 1 649 ? 13.076 15.082 34.669 1.00 79.38 649 PRO A N 1
ATOM 5132 C CA . PRO A 1 649 ? 11.787 14.758 35.281 1.00 79.38 649 PRO A CA 1
ATOM 5133 C C . PRO A 1 649 ? 10.609 15.372 34.515 1.00 79.38 649 PRO A C 1
ATOM 5135 O O . PRO A 1 649 ? 9.573 14.726 34.388 1.00 79.38 649 PRO A O 1
ATOM 5138 N N . LEU A 1 650 ? 10.791 16.550 33.910 1.00 88.75 650 LEU A N 1
ATOM 5139 C CA . LEU A 1 650 ? 9.779 17.247 33.106 1.00 88.75 650 LEU A CA 1
ATOM 5140 C C . LEU A 1 650 ? 8.429 17.445 33.838 1.00 88.75 650 LEU A C 1
ATOM 5142 O O . LEU A 1 650 ? 7.389 17.013 33.322 1.00 88.75 650 LEU A O 1
ATOM 5146 N N . PRO A 1 651 ? 8.410 18.038 35.050 1.00 90.50 651 PRO A N 1
ATOM 5147 C CA . PRO A 1 651 ? 7.168 18.291 35.779 1.00 90.50 651 PRO A CA 1
ATOM 5148 C C . PRO A 1 651 ? 6.310 19.357 35.081 1.00 90.50 651 PRO A C 1
ATOM 5150 O O . PRO A 1 651 ? 6.795 20.113 34.241 1.00 90.50 651 PRO A O 1
ATOM 5153 N N . ILE A 1 652 ? 5.025 19.434 35.432 1.00 91.81 652 ILE A N 1
ATOM 5154 C CA . ILE A 1 652 ? 4.162 20.544 35.000 1.00 91.81 652 ILE A CA 1
ATOM 5155 C C . ILE A 1 652 ? 4.690 21.860 35.588 1.00 91.81 652 ILE A C 1
ATOM 5157 O O . ILE A 1 652 ? 5.034 21.913 36.767 1.00 91.81 652 ILE A O 1
ATOM 5161 N N . GLN A 1 653 ? 4.693 22.923 34.781 1.00 90.31 653 GLN A N 1
ATOM 5162 C CA . GLN A 1 653 ? 5.052 24.284 35.191 1.00 90.31 653 GLN A CA 1
ATOM 5163 C C . GLN A 1 653 ? 4.239 24.754 36.412 1.00 90.31 653 GLN A C 1
ATOM 5165 O O . GLN A 1 653 ? 3.011 24.620 36.445 1.00 90.31 653 GLN A O 1
ATOM 5170 N N . ASP A 1 654 ? 4.897 25.391 37.386 1.00 86.00 654 ASP A N 1
ATOM 5171 C CA . ASP A 1 654 ? 4.282 25.784 38.667 1.00 86.00 654 ASP A CA 1
ATOM 5172 C C . ASP A 1 654 ? 3.056 26.701 38.507 1.00 86.00 654 ASP A C 1
ATOM 5174 O O . ASP A 1 654 ? 2.052 26.556 39.216 1.00 86.00 654 ASP A O 1
ATOM 5178 N N . GLY A 1 655 ? 3.093 27.622 37.537 1.00 85.25 655 GLY A N 1
ATOM 5179 C CA . GLY A 1 655 ? 1.957 28.502 37.239 1.00 85.25 655 GLY A CA 1
ATOM 5180 C C . GLY A 1 655 ? 0.712 27.728 36.784 1.00 85.25 655 GLY A C 1
ATOM 5181 O O . GLY A 1 655 ? -0.409 28.013 37.217 1.00 85.25 655 GLY A O 1
ATOM 5182 N N . LEU A 1 656 ? 0.903 26.686 35.969 1.00 88.81 656 LEU A N 1
ATOM 5183 C CA . LEU A 1 656 ? -0.187 25.831 35.505 1.00 88.81 656 LEU A CA 1
ATOM 5184 C C . LEU A 1 656 ? -0.666 24.885 36.611 1.00 88.81 656 LEU A C 1
ATOM 5186 O O . LEU A 1 656 ? -1.870 24.696 36.774 1.00 88.81 656 LEU A O 1
ATOM 5190 N N . LYS A 1 657 ? 0.252 24.361 37.428 1.00 87.94 657 LYS A N 1
ATOM 5191 C CA . LYS A 1 657 ? -0.072 23.532 38.596 1.00 87.94 657 LYS A CA 1
ATOM 5192 C C . LYS A 1 657 ? -0.948 24.273 39.608 1.00 87.94 657 LYS A C 1
ATOM 5194 O O . LYS A 1 657 ? -1.923 23.717 40.115 1.00 87.94 657 LYS A O 1
ATOM 5199 N N . THR A 1 658 ? -0.662 25.554 39.839 1.00 87.62 658 THR A N 1
ATOM 5200 C CA . THR A 1 658 ? -1.495 26.425 40.684 1.00 87.62 658 THR A CA 1
ATOM 5201 C C . THR A 1 658 ? -2.904 26.568 40.099 1.00 87.62 658 THR A C 1
ATOM 5203 O O . THR A 1 658 ? -3.895 26.454 40.813 1.00 87.62 658 THR A O 1
ATOM 5206 N N . THR A 1 659 ? -3.011 26.722 38.777 1.00 89.94 659 THR A N 1
ATOM 5207 C CA . THR A 1 659 ? -4.304 26.821 38.078 1.00 89.94 659 THR A CA 1
ATOM 5208 C C . THR A 1 659 ? -5.103 25.509 38.137 1.00 89.94 659 THR A C 1
ATOM 5210 O O . THR A 1 659 ? -6.314 25.531 38.357 1.00 89.94 659 THR A O 1
ATOM 5213 N N . LEU A 1 660 ? -4.437 24.356 37.990 1.00 87.75 660 LEU A N 1
ATOM 5214 C CA . LEU A 1 660 ? -5.033 23.011 38.078 1.00 87.75 660 LEU A CA 1
ATOM 5215 C C . LEU A 1 660 ? -5.565 22.682 39.481 1.00 87.75 660 LEU A C 1
ATOM 5217 O O . LEU A 1 660 ? -6.514 21.904 39.623 1.00 87.75 660 LEU A O 1
ATOM 5221 N N . THR A 1 661 ? -4.962 23.260 40.520 1.00 89.31 661 THR A N 1
ATOM 5222 C CA . THR A 1 661 ? -5.316 23.035 41.932 1.00 89.31 661 THR A CA 1
ATOM 5223 C C . THR A 1 661 ? -6.238 24.104 42.519 1.00 89.31 661 THR A C 1
ATOM 5225 O O . THR A 1 661 ? -6.685 23.963 43.657 1.00 89.31 661 THR A O 1
ATOM 5228 N N . ASP A 1 662 ? -6.604 25.128 41.741 1.00 92.19 662 ASP A N 1
ATOM 5229 C CA . ASP A 1 662 ? -7.464 26.218 42.199 1.00 92.19 662 ASP A CA 1
ATOM 5230 C C . ASP A 1 662 ? -8.889 25.736 42.541 1.00 92.19 662 ASP A C 1
ATOM 5232 O O . ASP A 1 662 ? -9.676 25.311 41.685 1.00 92.19 662 ASP A O 1
ATOM 5236 N N . SER A 1 663 ? -9.237 25.851 43.824 1.00 90.19 663 SER A N 1
ATOM 5237 C CA . SER A 1 663 ? -10.547 25.479 44.364 1.00 90.19 663 SER A CA 1
ATOM 5238 C C . SER A 1 663 ? -11.723 26.271 43.771 1.00 90.19 663 SER A C 1
ATOM 5240 O O . SER A 1 663 ? -12.813 25.713 43.629 1.00 90.19 663 SER A O 1
ATOM 5242 N N . ILE A 1 664 ? -11.524 27.536 43.377 1.00 92.00 664 ILE A N 1
ATOM 5243 C CA . ILE A 1 664 ? -12.575 28.404 42.823 1.00 92.00 664 ILE A CA 1
ATOM 5244 C C . ILE A 1 664 ? -12.924 27.950 41.406 1.00 92.00 664 ILE A C 1
ATOM 5246 O O . ILE A 1 664 ? -14.105 27.794 41.069 1.00 92.00 664 ILE A O 1
ATOM 5250 N N . HIS A 1 665 ? -11.904 27.681 40.585 1.00 92.06 665 HIS A N 1
ATOM 5251 C CA . HIS A 1 665 ? -12.102 27.144 39.241 1.00 92.06 665 HIS A CA 1
ATOM 5252 C C . HIS A 1 665 ? -12.771 25.770 39.287 1.00 92.06 665 HIS A C 1
ATOM 5254 O O . HIS A 1 665 ? -13.735 25.543 38.556 1.00 92.06 665 HIS A O 1
ATOM 5260 N N . ARG A 1 666 ? -12.328 24.878 40.186 1.00 91.69 666 ARG A N 1
ATOM 5261 C CA . ARG A 1 666 ? -12.940 23.549 40.367 1.00 91.69 666 ARG A CA 1
ATOM 5262 C C . ARG A 1 666 ? -14.409 23.641 40.779 1.00 91.69 666 ARG A C 1
ATOM 5264 O O . ARG A 1 666 ? -15.246 22.987 40.163 1.00 91.69 666 ARG A O 1
ATOM 5271 N N . ALA A 1 667 ? -14.746 24.484 41.757 1.00 91.31 667 ALA A N 1
ATOM 5272 C CA . ALA A 1 667 ? -16.130 24.665 42.200 1.00 91.31 667 ALA A CA 1
ATOM 5273 C C . ALA A 1 667 ? -17.031 25.232 41.086 1.00 91.31 667 ALA A C 1
ATOM 5275 O O . ALA A 1 667 ? -18.149 24.757 40.881 1.00 91.31 667 ALA A O 1
ATOM 5276 N N . THR A 1 668 ? -16.529 26.206 40.321 1.00 93.31 668 THR A N 1
ATOM 5277 C CA . THR A 1 668 ? -17.268 26.814 39.202 1.00 93.31 668 THR A CA 1
ATOM 5278 C C . THR A 1 668 ? -17.461 25.828 38.045 1.00 93.31 668 THR A C 1
ATOM 5280 O O . THR A 1 668 ? -18.556 25.730 37.485 1.00 93.31 668 THR A O 1
ATOM 5283 N N . ALA A 1 669 ? -16.422 25.057 37.707 1.00 93.38 669 ALA A N 1
ATOM 5284 C CA . ALA A 1 669 ? -16.493 24.002 36.700 1.00 93.38 669 ALA A CA 1
ATOM 5285 C C . ALA A 1 669 ? -17.469 22.894 37.116 1.00 93.38 669 ALA A C 1
ATOM 5287 O O . ALA A 1 669 ? -18.261 22.448 36.289 1.00 93.38 669 ALA A O 1
ATOM 5288 N N . LEU A 1 670 ? -17.487 22.510 38.398 1.00 94.00 670 LEU A N 1
ATOM 5289 C CA . LEU A 1 670 ? -18.428 21.524 38.930 1.00 94.00 670 LEU A CA 1
ATOM 5290 C C . LEU A 1 670 ? -19.885 21.983 38.779 1.00 94.00 670 LEU A C 1
ATOM 5292 O O . LEU A 1 670 ? -20.717 21.199 38.329 1.00 94.00 670 LEU A O 1
ATOM 5296 N N . ALA A 1 671 ? -20.198 23.248 39.080 1.00 92.38 671 ALA A N 1
ATOM 5297 C CA . ALA A 1 671 ? -21.552 23.786 38.915 1.00 92.38 671 ALA A CA 1
ATOM 5298 C C . ALA A 1 671 ? -22.021 23.760 37.443 1.00 92.38 671 ALA A C 1
ATOM 5300 O O . ALA A 1 671 ? -23.155 23.371 37.139 1.00 92.38 671 ALA A O 1
ATOM 5301 N N . LYS A 1 672 ? -21.133 24.116 36.503 1.00 93.44 672 LYS A N 1
ATOM 5302 C CA . LYS A 1 672 ? -21.397 24.002 35.057 1.00 93.44 672 LYS A CA 1
ATOM 5303 C C . LYS A 1 672 ? -21.556 22.545 34.617 1.00 93.44 672 LYS A C 1
ATOM 5305 O O . LYS A 1 672 ? -22.501 22.232 33.897 1.00 93.44 672 LYS A O 1
ATOM 5310 N N . ALA A 1 673 ? -20.677 21.656 35.080 1.00 91.94 673 ALA A N 1
ATOM 5311 C CA . ALA A 1 673 ? -20.732 20.231 34.771 1.00 91.94 673 ALA A CA 1
ATOM 5312 C C . ALA A 1 673 ? -22.043 19.605 35.263 1.00 91.94 673 ALA A C 1
ATOM 5314 O O . ALA A 1 673 ? -22.693 18.895 34.507 1.00 91.94 673 ALA A O 1
ATOM 5315 N N . GLN A 1 674 ? -22.494 19.933 36.476 1.00 91.56 674 GLN A N 1
ATOM 5316 C CA . GLN A 1 674 ? -23.786 19.481 37.002 1.00 91.56 674 GLN A CA 1
ATOM 5317 C C . GLN A 1 674 ? -24.967 19.964 36.149 1.00 91.56 674 GLN A C 1
ATOM 5319 O O . GLN A 1 674 ? -25.903 19.201 35.920 1.00 91.56 674 GLN A O 1
ATOM 5324 N N . THR A 1 675 ? -24.907 21.192 35.623 1.00 90.62 675 THR A N 1
ATOM 5325 C CA . THR A 1 675 ? -25.937 21.722 34.711 1.00 90.62 675 THR A CA 1
ATOM 5326 C C . THR A 1 675 ? -25.979 20.940 33.394 1.00 90.62 675 THR A C 1
ATOM 5328 O O . THR A 1 675 ? -27.057 20.582 32.925 1.00 90.62 675 THR A O 1
ATOM 5331 N N . LEU A 1 676 ? -24.814 20.637 32.811 1.00 88.50 676 LEU A N 1
ATOM 5332 C CA . LEU A 1 676 ? -24.712 19.827 31.593 1.00 88.50 676 LEU A CA 1
ATOM 5333 C C . LEU A 1 676 ? -25.208 18.393 31.829 1.00 88.50 676 LEU A C 1
ATOM 5335 O O . LEU A 1 676 ? -26.016 17.881 31.055 1.00 88.50 676 LEU A O 1
ATOM 5339 N N . LEU A 1 677 ? -24.769 17.766 32.923 1.00 89.19 677 LEU A N 1
ATOM 5340 C CA . LEU A 1 677 ? -25.142 16.398 33.277 1.00 89.19 677 LEU A CA 1
ATOM 5341 C C . LEU A 1 677 ? -26.638 16.270 33.562 1.00 89.19 677 LEU A C 1
ATOM 5343 O O . LEU A 1 677 ? -27.232 15.281 33.150 1.00 89.19 677 LEU A O 1
ATOM 5347 N N . ALA A 1 678 ? -27.277 17.284 34.155 1.00 87.88 678 ALA A N 1
ATOM 5348 C CA . ALA A 1 678 ? -28.724 17.291 34.367 1.00 87.88 678 ALA A CA 1
ATOM 5349 C C . ALA A 1 678 ? -29.517 17.101 33.057 1.00 87.88 678 ALA A C 1
ATOM 5351 O O . ALA A 1 678 ? -30.538 16.414 33.056 1.00 87.88 678 ALA A O 1
ATOM 5352 N N . GLY A 1 679 ? -29.026 17.638 31.931 1.00 85.69 679 GLY A N 1
ATOM 5353 C CA . GLY A 1 679 ? -29.658 17.485 30.614 1.00 85.69 679 GLY A CA 1
ATOM 5354 C C . GLY A 1 679 ? -29.596 16.061 30.046 1.00 85.69 679 GLY A C 1
ATOM 5355 O O . GLY A 1 679 ? -30.484 15.655 29.298 1.00 85.69 679 GLY A O 1
ATOM 5356 N N . ILE A 1 680 ? -28.586 15.279 30.437 1.00 87.75 680 ILE A N 1
ATOM 5357 C CA . ILE A 1 680 ? -28.365 13.894 29.980 1.00 87.75 680 ILE A CA 1
ATOM 5358 C C . ILE A 1 680 ? -28.497 12.860 31.108 1.00 87.75 680 ILE A C 1
ATOM 5360 O O . ILE A 1 680 ? -28.222 11.680 30.908 1.00 87.75 680 ILE A O 1
ATOM 5364 N N . GLN A 1 681 ? -28.972 13.275 32.284 1.00 83.75 681 GLN A N 1
ATOM 5365 C CA . GLN A 1 681 ? -29.047 12.447 33.490 1.00 83.75 681 GLN A CA 1
ATOM 5366 C C . GLN A 1 681 ? -29.868 11.173 33.269 1.00 83.75 681 GLN A C 1
ATOM 5368 O O . GLN A 1 681 ? -29.483 10.111 33.741 1.00 83.75 681 GLN A O 1
ATOM 5373 N N . HIS A 1 682 ? -30.972 11.273 32.521 1.00 79.62 682 HIS A N 1
ATOM 5374 C CA . HIS A 1 682 ? -31.846 10.141 32.194 1.00 79.62 682 HIS A CA 1
ATOM 5375 C C . HIS A 1 682 ? -31.154 9.062 31.344 1.00 79.62 682 HIS A C 1
ATOM 5377 O O . HIS A 1 682 ? -31.567 7.908 31.362 1.00 79.62 682 HIS A O 1
ATOM 5383 N N . ILE A 1 683 ? -30.108 9.438 30.603 1.00 78.44 683 ILE A N 1
ATOM 5384 C CA . ILE A 1 683 ? -29.280 8.527 29.809 1.00 78.44 683 ILE A CA 1
ATOM 5385 C C . ILE A 1 683 ? -28.186 7.938 30.707 1.00 78.44 683 ILE A C 1
ATOM 5387 O O . ILE A 1 683 ? -27.981 6.724 30.733 1.00 78.44 683 ILE A O 1
ATOM 5391 N N . LEU A 1 684 ? -27.509 8.792 31.483 1.00 78.31 684 LEU A N 1
ATOM 5392 C CA . LEU A 1 684 ? -26.381 8.405 32.333 1.00 78.31 684 LEU A CA 1
ATOM 5393 C C . LEU A 1 684 ? -26.775 7.564 33.550 1.00 78.31 684 LEU A C 1
ATOM 5395 O O . LEU A 1 684 ? -25.972 6.749 33.986 1.00 78.31 684 LEU A O 1
ATOM 5399 N N . SER A 1 685 ? -27.996 7.688 34.076 1.00 73.56 685 SER A N 1
ATOM 5400 C CA . SER A 1 685 ? -28.468 6.888 35.220 1.00 73.56 685 SER A CA 1
ATOM 5401 C C . SER A 1 685 ? -28.500 5.383 34.948 1.00 73.56 685 SER A C 1
ATOM 5403 O O . SER A 1 685 ? -28.529 4.593 35.886 1.00 73.56 685 SER A O 1
ATOM 5405 N N . THR A 1 686 ? -28.489 4.985 33.674 1.00 66.06 686 THR A N 1
ATOM 5406 C CA . THR A 1 686 ? -28.402 3.582 33.244 1.00 66.06 686 THR A CA 1
ATOM 5407 C C . THR A 1 686 ? -26.959 3.093 33.068 1.00 66.06 686 THR A C 1
ATOM 5409 O O . THR A 1 686 ? -26.727 1.900 32.877 1.00 66.06 686 THR A O 1
ATOM 5412 N N . ALA A 1 687 ? -25.971 3.994 33.120 1.00 62.41 687 ALA A N 1
ATOM 5413 C CA . ALA A 1 687 ? -24.566 3.655 32.945 1.00 62.41 687 ALA A CA 1
ATOM 5414 C C . ALA A 1 687 ? -23.950 3.143 34.266 1.00 62.41 687 ALA A C 1
ATOM 5416 O O . ALA A 1 687 ? -24.133 3.767 35.309 1.00 62.41 687 ALA A O 1
ATOM 5417 N N . PRO A 1 688 ? -23.168 2.048 34.242 1.00 56.62 688 PRO A N 1
ATOM 5418 C CA . PRO A 1 688 ? -22.668 1.391 35.456 1.00 56.62 688 PRO A CA 1
ATOM 5419 C C . PRO A 1 688 ? -21.588 2.208 36.176 1.00 56.62 688 PRO A C 1
ATOM 5421 O O . PRO A 1 688 ? -21.444 2.120 37.391 1.00 56.62 688 PRO A O 1
ATOM 5424 N N . TRP A 1 689 ? -20.835 3.014 35.425 1.00 69.25 689 TRP A N 1
ATOM 5425 C CA . TRP A 1 689 ? -19.763 3.866 35.935 1.00 69.25 689 TRP A CA 1
ATOM 5426 C C . TRP A 1 689 ? -20.276 5.177 36.544 1.00 69.25 689 TRP A C 1
ATOM 5428 O O . TRP A 1 689 ? -19.525 5.869 37.232 1.00 69.25 689 TRP A O 1
ATOM 5438 N N . PHE A 1 690 ? -21.525 5.563 36.260 1.00 74.00 690 PHE A N 1
ATOM 5439 C CA . PHE A 1 690 ? -22.048 6.869 36.633 1.00 74.00 690 PHE A CA 1
ATOM 5440 C C . PHE A 1 690 ? -22.646 6.841 38.040 1.00 74.00 690 PHE A C 1
ATOM 5442 O O . PHE A 1 690 ? -23.511 6.033 38.365 1.00 74.00 690 PHE A O 1
ATOM 5449 N N . HIS A 1 691 ? -22.212 7.777 38.877 1.00 76.81 691 HIS A N 1
ATOM 5450 C CA . HIS A 1 691 ? -22.776 8.018 40.201 1.00 76.81 691 HIS A CA 1
ATOM 5451 C C . HIS A 1 691 ? -22.862 9.532 40.454 1.00 76.81 691 HIS A C 1
ATOM 5453 O O . HIS A 1 691 ? -22.129 10.298 39.824 1.00 76.81 691 HIS A O 1
ATOM 5459 N N . PRO A 1 692 ? -23.713 10.008 41.385 1.00 77.00 692 PRO A N 1
ATOM 5460 C CA . PRO A 1 692 ? -23.954 11.445 41.575 1.00 77.00 692 PRO A CA 1
ATOM 5461 C C . PRO A 1 692 ? -22.697 12.279 41.870 1.00 77.00 692 PRO A C 1
ATOM 5463 O O . PRO A 1 692 ? -22.644 13.463 41.544 1.00 77.00 692 PRO A O 1
ATOM 5466 N N . GLN A 1 693 ? -21.672 11.659 42.464 1.00 81.50 693 GLN A N 1
ATOM 5467 C CA . GLN A 1 693 ? -20.409 12.317 42.807 1.00 81.50 693 GLN A CA 1
ATOM 5468 C C . GLN A 1 693 ? -19.357 12.277 41.689 1.00 81.50 693 GLN A C 1
ATOM 5470 O O . GLN A 1 693 ? -18.340 12.954 41.791 1.00 81.50 693 GLN A O 1
ATOM 5475 N N . TRP A 1 694 ? -19.608 11.550 40.600 1.00 85.75 694 TRP A N 1
ATOM 5476 C CA . TRP A 1 694 ? -18.606 11.231 39.581 1.00 85.75 694 TRP A CA 1
ATOM 5477 C C . TRP A 1 694 ? -17.958 12.466 38.943 1.00 85.75 694 TRP A C 1
ATOM 5479 O O . TRP A 1 694 ? -16.748 12.506 38.731 1.00 85.75 694 TRP A O 1
ATOM 5489 N N . ALA A 1 695 ? -18.747 13.512 38.683 1.00 87.38 695 ALA A N 1
ATOM 5490 C CA . ALA A 1 695 ? -18.233 14.765 38.131 1.00 87.38 695 ALA A CA 1
ATOM 5491 C C . ALA A 1 695 ? -17.249 15.462 39.083 1.00 87.38 695 ALA A C 1
ATOM 5493 O O . ALA A 1 695 ? -16.271 16.058 38.635 1.00 87.38 695 ALA A O 1
ATOM 5494 N N . LYS A 1 696 ? -17.497 15.369 40.396 1.00 88.31 696 LYS A N 1
ATOM 5495 C CA . LYS A 1 696 ? -16.585 15.891 41.413 1.00 88.31 696 LYS A CA 1
ATOM 5496 C C . LYS A 1 696 ? -15.312 15.055 41.447 1.00 88.31 696 LYS A C 1
ATOM 5498 O O . LYS A 1 696 ? -14.244 15.634 41.340 1.00 88.31 696 LYS A O 1
ATOM 5503 N N . ASP A 1 697 ? -15.422 13.730 41.497 1.00 86.31 697 ASP A N 1
ATOM 5504 C CA . ASP A 1 697 ? -14.259 12.834 41.545 1.00 86.31 697 ASP A CA 1
ATOM 5505 C C . ASP A 1 697 ? -13.361 13.009 40.309 1.00 86.31 697 ASP A C 1
ATOM 5507 O O . ASP A 1 697 ? -12.134 13.038 40.410 1.00 86.31 697 ASP A O 1
ATOM 5511 N N . THR A 1 698 ? -13.979 13.217 39.142 1.00 87.31 698 THR A N 1
ATOM 5512 C CA . THR A 1 698 ? -13.281 13.539 37.890 1.00 87.31 698 THR A CA 1
ATOM 5513 C C . THR A 1 698 ? -12.474 14.831 38.035 1.00 87.31 698 THR A C 1
ATOM 5515 O O . THR A 1 698 ? -11.269 14.829 37.784 1.00 87.31 698 THR A O 1
ATOM 5518 N N . LEU A 1 699 ? -13.095 15.915 38.517 1.00 90.94 699 LEU A N 1
ATOM 5519 C CA . LEU A 1 699 ? -12.421 17.200 38.744 1.00 90.94 699 LEU A CA 1
ATOM 5520 C C . LEU A 1 699 ? -11.395 17.160 39.892 1.00 90.94 699 LEU A C 1
ATOM 5522 O O . LEU A 1 699 ? -10.388 17.863 39.831 1.00 90.94 699 LEU A O 1
ATOM 5526 N N . ASP A 1 700 ? -11.602 16.326 40.910 1.00 89.06 700 ASP A N 1
ATOM 5527 C CA . ASP A 1 700 ? -10.651 16.117 42.006 1.00 89.06 700 ASP A CA 1
ATOM 5528 C C . ASP A 1 700 ? -9.392 15.387 41.506 1.00 89.06 700 ASP A C 1
ATOM 5530 O O . ASP A 1 700 ? -8.279 15.679 41.949 1.00 89.06 700 ASP A O 1
ATOM 5534 N N . SER A 1 701 ? -9.547 14.491 40.524 1.00 88.44 701 SER A N 1
ATOM 5535 C CA . SER A 1 701 ? -8.446 13.780 39.861 1.00 88.44 701 SER A CA 1
ATOM 5536 C C . SER A 1 701 ? -7.778 14.550 38.710 1.00 88.44 701 SER A C 1
ATOM 5538 O O . SER A 1 701 ? -6.797 14.062 38.147 1.00 88.44 701 SER A O 1
ATOM 5540 N N . LEU A 1 702 ? -8.268 15.753 38.382 1.00 90.50 702 LEU A N 1
ATOM 5541 C CA . LEU A 1 702 ? -7.885 16.528 37.195 1.00 90.50 702 LEU A CA 1
ATOM 5542 C C . LEU A 1 702 ? -6.373 16.742 37.062 1.00 90.50 702 LEU A C 1
ATOM 5544 O O . LEU A 1 702 ? -5.832 16.554 35.979 1.00 90.50 702 LEU A O 1
ATOM 5548 N N . GLU A 1 703 ? -5.687 17.114 38.148 1.00 91.00 703 GLU A N 1
ATOM 5549 C CA . GLU A 1 703 ? -4.231 17.338 38.137 1.00 91.00 703 GLU A CA 1
ATOM 5550 C C . GLU A 1 703 ? -3.484 16.070 37.715 1.00 91.00 703 GLU A C 1
ATOM 5552 O O . GLU A 1 703 ? -2.632 16.113 36.833 1.00 91.00 703 GLU A O 1
ATOM 5557 N N . ARG A 1 704 ? -3.853 14.926 38.301 1.00 88.69 704 ARG A N 1
ATOM 5558 C CA . ARG A 1 704 ? -3.225 13.635 38.010 1.00 88.69 704 ARG A CA 1
ATOM 5559 C C . ARG A 1 704 ? -3.531 13.179 36.583 1.00 88.69 704 ARG A C 1
ATOM 5561 O O . ARG A 1 704 ? -2.653 12.645 35.919 1.00 88.69 704 ARG A O 1
ATOM 5568 N N . ALA A 1 705 ? -4.757 13.402 36.109 1.00 86.00 705 ALA A N 1
ATOM 5569 C CA . ALA A 1 705 ? -5.157 13.078 34.742 1.00 86.00 705 ALA A CA 1
ATOM 5570 C C . ALA A 1 705 ? -4.438 13.959 33.703 1.00 86.00 705 ALA A C 1
ATOM 5572 O O . ALA A 1 705 ? -3.990 13.453 32.675 1.00 86.00 705 ALA A O 1
ATOM 5573 N N . PHE A 1 706 ? -4.288 15.258 33.980 1.00 91.62 706 PHE A N 1
ATOM 5574 C CA . PHE A 1 706 ? -3.548 16.194 33.132 1.00 91.62 706 PHE A CA 1
ATOM 5575 C C . PHE A 1 706 ? -2.055 15.839 33.077 1.00 91.62 706 PHE A C 1
ATOM 5577 O O . PHE A 1 706 ? -1.447 15.855 32.006 1.00 91.62 706 PHE A O 1
ATOM 5584 N N . ASP A 1 707 ? -1.472 15.479 34.223 1.00 90.31 707 ASP A N 1
ATOM 5585 C CA . ASP A 1 707 ? -0.075 15.061 34.325 1.00 90.31 707 ASP A CA 1
ATOM 5586 C C . ASP A 1 707 ? 0.194 13.760 33.567 1.00 90.31 707 ASP A C 1
ATOM 5588 O O . ASP A 1 707 ? 1.117 13.710 32.756 1.00 90.31 707 ASP A O 1
ATOM 5592 N N . ALA A 1 708 ? -0.664 12.753 33.744 1.00 85.25 708 ALA A N 1
ATOM 5593 C CA . ALA A 1 708 ? -0.569 11.484 33.026 1.00 85.25 708 ALA A CA 1
ATOM 5594 C C . ALA A 1 708 ? -0.696 11.667 31.502 1.00 85.25 708 ALA A C 1
ATOM 5596 O O . ALA A 1 708 ? 0.016 11.026 30.731 1.00 85.25 708 ALA A O 1
ATOM 5597 N N . ALA A 1 709 ? -1.539 12.599 31.041 1.00 86.62 709 ALA A N 1
ATOM 5598 C CA . ALA A 1 709 ? -1.650 12.916 29.615 1.00 86.62 709 ALA A CA 1
ATOM 5599 C C . ALA A 1 709 ? -0.333 13.463 29.017 1.00 86.62 709 ALA A C 1
ATOM 5601 O O . ALA A 1 709 ? -0.121 13.384 27.806 1.00 86.62 709 ALA A O 1
ATOM 5602 N N . CYS A 1 710 ? 0.589 13.987 29.833 1.00 89.19 710 CYS A N 1
ATOM 5603 C CA . CYS A 1 710 ? 1.897 14.460 29.375 1.00 89.19 710 CYS A CA 1
ATOM 5604 C C . CYS A 1 710 ? 2.952 13.344 29.252 1.00 89.19 710 CYS A C 1
ATOM 5606 O O . CYS A 1 710 ? 3.972 13.556 28.588 1.00 89.19 710 CYS A O 1
ATOM 5608 N N . ASP A 1 711 ? 2.730 12.161 29.837 1.00 82.88 711 ASP A N 1
ATOM 5609 C CA . ASP A 1 711 ? 3.745 11.101 29.940 1.00 82.88 711 ASP A CA 1
ATOM 5610 C C . ASP A 1 711 ? 4.271 10.656 28.582 1.00 82.88 711 ASP A C 1
ATOM 5612 O O . ASP A 1 711 ? 5.480 10.538 28.374 1.00 82.88 711 ASP A O 1
ATOM 5616 N N . ARG A 1 712 ? 3.387 10.510 27.597 1.00 76.75 712 ARG A N 1
ATOM 5617 C CA . ARG A 1 712 ? 3.803 10.095 26.260 1.00 76.75 712 ARG A CA 1
ATOM 5618 C C . ARG A 1 712 ? 4.755 11.095 25.602 1.00 76.75 712 ARG A C 1
ATOM 5620 O O . ARG A 1 712 ? 5.731 10.691 24.965 1.00 76.75 712 ARG A O 1
ATOM 5627 N N . TRP A 1 713 ? 4.487 12.393 25.730 1.00 84.88 713 TRP A N 1
ATOM 5628 C CA . TRP A 1 713 ? 5.394 13.423 25.226 1.00 84.88 713 TRP A CA 1
ATOM 5629 C C . TRP A 1 713 ? 6.732 13.385 25.969 1.00 84.88 713 TRP A C 1
ATOM 5631 O O . TRP A 1 713 ? 7.776 13.443 25.315 1.00 84.88 713 TRP A O 1
ATOM 5641 N N . ARG A 1 714 ? 6.721 13.205 27.302 1.00 85.75 714 ARG A N 1
ATOM 5642 C CA . ARG A 1 714 ? 7.946 13.050 28.113 1.00 85.75 714 ARG A CA 1
ATOM 5643 C C . ARG A 1 714 ? 8.797 11.897 27.602 1.00 85.75 714 ARG A C 1
ATOM 5645 O O . ARG A 1 714 ? 9.989 12.074 27.367 1.00 85.75 714 ARG A O 1
ATOM 5652 N N . GLU A 1 715 ? 8.188 10.741 27.366 1.00 77.38 715 GLU A N 1
ATOM 5653 C CA . GLU A 1 715 ? 8.876 9.560 26.848 1.00 77.38 715 GLU A CA 1
ATOM 5654 C C . GLU A 1 715 ? 9.489 9.811 25.461 1.00 77.38 715 GLU A C 1
ATOM 5656 O O . GLU A 1 715 ? 10.654 9.480 25.228 1.00 77.38 715 GLU A O 1
ATOM 5661 N N . LEU A 1 716 ? 8.736 10.429 24.539 1.00 77.12 716 LEU A N 1
ATOM 5662 C CA . LEU A 1 716 ? 9.228 10.774 23.198 1.00 77.12 716 LEU A CA 1
ATOM 5663 C C . LEU A 1 716 ? 10.406 11.754 23.257 1.00 77.12 716 LEU A C 1
ATOM 5665 O O . LEU A 1 716 ? 11.407 11.554 22.563 1.00 77.12 716 LEU A O 1
ATOM 5669 N N . TYR A 1 717 ? 10.303 12.786 24.094 1.00 83.44 717 TYR A N 1
ATOM 5670 C CA . TYR A 1 717 ? 11.349 13.789 24.262 1.00 83.44 717 TYR A CA 1
ATOM 5671 C C . TYR A 1 717 ? 12.610 13.186 24.891 1.00 83.44 717 TYR A C 1
ATOM 5673 O O . TYR A 1 717 ? 13.702 13.329 24.337 1.00 83.44 717 TYR A O 1
ATOM 5681 N N . ARG A 1 718 ? 12.468 12.433 25.992 1.00 82.31 718 ARG A N 1
ATOM 5682 C CA . ARG A 1 718 ? 13.581 11.730 26.654 1.00 82.31 718 ARG A CA 1
ATOM 5683 C C . ARG A 1 718 ? 14.282 10.768 25.691 1.00 82.31 718 ARG A C 1
ATOM 5685 O O . ARG A 1 718 ? 15.510 10.762 25.622 1.00 82.31 718 ARG A O 1
ATOM 5692 N N . ALA A 1 719 ? 13.528 10.006 24.896 1.00 74.00 719 ALA A N 1
ATOM 5693 C CA . ALA A 1 719 ? 14.093 9.103 23.894 1.00 74.00 719 ALA A CA 1
ATOM 5694 C C . ALA A 1 719 ? 14.905 9.851 22.821 1.00 74.00 719 ALA A C 1
ATOM 5696 O O . ALA A 1 719 ? 16.019 9.435 22.493 1.00 74.00 719 ALA A O 1
ATOM 5697 N N . ALA A 1 720 ? 14.389 10.972 22.307 1.00 77.94 720 ALA A N 1
ATOM 5698 C CA . ALA A 1 720 ? 15.085 11.772 21.303 1.00 77.94 720 ALA A CA 1
ATOM 5699 C C . ALA A 1 720 ? 16.363 12.431 21.863 1.00 77.94 720 ALA A C 1
ATOM 5701 O O . ALA A 1 720 ? 17.411 12.383 21.215 1.00 77.94 720 ALA A O 1
ATOM 5702 N N . VAL A 1 721 ? 16.320 12.976 23.087 1.00 83.19 721 VAL A N 1
ATOM 5703 C CA . VAL A 1 721 ? 17.501 13.547 23.763 1.00 83.19 721 VAL A CA 1
ATOM 5704 C C . VAL A 1 721 ? 18.565 12.479 24.009 1.00 83.19 721 VAL A C 1
ATOM 5706 O O . VAL A 1 721 ? 19.720 12.681 23.639 1.00 83.19 721 VAL A O 1
ATOM 5709 N N . ARG A 1 722 ? 18.193 11.303 24.527 1.00 76.00 722 ARG A N 1
ATOM 5710 C CA . ARG A 1 722 ? 19.135 10.184 24.703 1.00 76.00 722 ARG A CA 1
ATOM 5711 C C . ARG A 1 722 ? 19.781 9.759 23.390 1.00 76.00 722 ARG A C 1
ATOM 5713 O O . ARG A 1 722 ? 20.993 9.561 23.339 1.00 76.00 722 ARG A O 1
ATOM 5720 N N . GLN A 1 723 ? 19.001 9.650 22.311 1.00 72.75 723 GLN A N 1
ATOM 5721 C CA . GLN A 1 723 ? 19.542 9.315 20.993 1.00 72.75 723 GLN A CA 1
ATOM 5722 C C . GLN A 1 723 ? 20.561 10.370 20.525 1.00 72.75 723 GLN A C 1
ATOM 5724 O O . GLN A 1 723 ? 21.603 10.013 19.966 1.00 72.75 723 GLN A O 1
ATOM 5729 N N . ARG A 1 724 ? 20.297 11.661 20.771 1.00 84.00 724 ARG A N 1
ATOM 5730 C CA . ARG A 1 724 ? 21.241 12.747 20.472 1.00 84.00 724 ARG A CA 1
ATOM 5731 C C . ARG A 1 724 ? 22.552 12.575 21.243 1.00 84.00 724 ARG A C 1
ATOM 5733 O O . ARG A 1 724 ? 23.607 12.620 20.610 1.00 84.00 724 ARG A O 1
ATOM 5740 N N . GLU A 1 725 ? 22.490 12.343 22.555 1.00 82.12 725 GLU A N 1
ATOM 5741 C CA . GLU A 1 725 ? 23.682 12.190 23.407 1.00 82.12 725 GLU A CA 1
ATOM 5742 C C . GLU A 1 725 ? 24.490 10.933 23.059 1.00 82.12 725 GLU A C 1
ATOM 5744 O O . GLU A 1 725 ? 25.704 11.009 22.863 1.00 82.12 725 GLU A O 1
ATOM 5749 N N . LEU A 1 726 ? 23.829 9.788 22.849 1.00 73.75 726 LEU A N 1
ATOM 5750 C CA . LEU A 1 726 ? 24.482 8.545 22.422 1.00 73.75 726 LEU A CA 1
ATOM 5751 C C . LEU A 1 726 ? 25.316 8.759 21.152 1.00 73.75 726 LEU A C 1
ATOM 5753 O O . LEU A 1 726 ? 26.488 8.379 21.085 1.00 73.75 726 LEU A O 1
ATOM 5757 N N . HIS A 1 727 ? 24.729 9.388 20.132 1.00 75.81 727 HIS A N 1
ATOM 5758 C CA . HIS A 1 727 ? 25.447 9.643 18.889 1.00 75.81 727 HIS A CA 1
ATOM 5759 C C . HIS A 1 727 ? 26.478 10.760 19.025 1.00 75.81 727 HIS A C 1
ATOM 5761 O O . HIS A 1 727 ? 27.503 10.690 18.348 1.00 75.81 727 HIS A O 1
ATOM 5767 N N . HIS A 1 728 ? 26.273 11.740 19.908 1.00 84.00 728 HIS A N 1
ATOM 5768 C CA . HIS A 1 728 ? 27.302 12.720 20.249 1.00 84.00 728 HIS A CA 1
ATOM 5769 C C . HIS A 1 728 ? 28.566 12.029 20.786 1.00 84.00 728 HIS A C 1
ATOM 5771 O O . HIS A 1 728 ? 29.657 12.269 20.264 1.00 84.00 728 HIS A O 1
ATOM 5777 N N . HIS A 1 729 ? 28.414 11.087 21.723 1.00 77.44 729 HIS A N 1
ATOM 5778 C CA . HIS A 1 729 ? 29.525 10.287 22.243 1.00 77.44 729 HIS A CA 1
ATOM 5779 C C . HIS A 1 729 ? 30.206 9.436 21.159 1.00 77.44 729 HIS A C 1
ATOM 5781 O O . HIS A 1 729 ? 31.431 9.456 21.055 1.00 77.44 729 HIS A O 1
ATOM 5787 N N . ILE A 1 730 ? 29.445 8.747 20.295 1.00 71.44 730 ILE A N 1
ATOM 5788 C CA . ILE A 1 730 ? 30.021 7.935 19.200 1.00 71.44 730 ILE A CA 1
ATOM 5789 C C . ILE A 1 730 ? 30.792 8.804 18.190 1.00 71.44 730 ILE A C 1
ATOM 5791 O O . ILE A 1 730 ? 31.805 8.369 17.647 1.00 71.44 730 ILE A O 1
ATOM 5795 N N . ILE A 1 731 ? 30.334 10.031 17.914 1.00 79.38 731 ILE A N 1
ATOM 5796 C CA . ILE A 1 731 ? 31.035 10.968 17.018 1.00 79.38 731 ILE A CA 1
ATOM 5797 C C . ILE A 1 731 ? 32.360 11.431 17.638 1.00 79.38 731 ILE A C 1
ATOM 5799 O O . ILE A 1 731 ? 33.341 11.593 16.909 1.00 79.38 731 ILE A O 1
ATOM 5803 N N . GLY A 1 732 ? 32.380 11.645 18.958 1.00 81.44 732 GLY A N 1
ATOM 5804 C CA . GLY A 1 732 ? 33.570 12.040 19.714 1.00 81.44 732 GLY A CA 1
ATOM 5805 C C . GLY A 1 732 ? 34.609 10.924 19.884 1.00 81.44 732 GLY A C 1
ATOM 5806 O O . GLY A 1 732 ? 35.790 11.218 20.076 1.00 81.44 732 GLY A O 1
ATOM 5807 N N . ASP A 1 733 ? 34.208 9.656 19.767 1.00 79.69 733 ASP A N 1
ATOM 5808 C CA . ASP A 1 733 ? 35.106 8.501 19.850 1.00 79.69 733 ASP A CA 1
ATOM 5809 C C . ASP A 1 733 ? 35.942 8.342 18.565 1.00 79.69 733 ASP A C 1
ATOM 5811 O O . ASP A 1 733 ? 35.494 7.829 17.535 1.00 79.69 733 ASP A O 1
ATOM 5815 N N . HIS A 1 734 ? 37.201 8.779 18.628 1.00 81.19 734 HIS A N 1
ATOM 5816 C CA . HIS A 1 734 ? 38.137 8.733 17.503 1.00 81.19 734 HIS A CA 1
ATOM 5817 C C . HIS A 1 734 ? 38.648 7.317 17.186 1.00 81.19 734 HIS A C 1
ATOM 5819 O O . HIS A 1 734 ? 39.280 7.133 16.147 1.00 81.19 734 HIS A O 1
ATOM 5825 N N . SER A 1 735 ? 38.364 6.316 18.031 1.00 74.56 735 SER A N 1
ATOM 5826 C CA . SER A 1 735 ? 38.695 4.911 17.753 1.00 74.56 735 SER A CA 1
ATOM 5827 C C . SER A 1 735 ? 37.742 4.257 16.740 1.00 74.56 735 SER A C 1
ATOM 5829 O O . SER A 1 735 ? 38.054 3.208 16.172 1.00 74.56 735 SER A O 1
ATOM 5831 N N . ARG A 1 736 ? 36.586 4.883 16.478 1.00 73.56 736 ARG A N 1
ATOM 5832 C CA . ARG A 1 736 ? 35.561 4.404 15.541 1.00 73.56 736 ARG A CA 1
ATOM 5833 C C . ARG A 1 736 ? 35.878 4.783 14.095 1.00 73.56 736 ARG A C 1
ATOM 5835 O O . ARG A 1 736 ? 36.474 5.823 13.805 1.00 73.56 736 ARG A O 1
ATOM 5842 N N . SER A 1 737 ? 35.421 3.953 13.155 1.00 74.06 737 SER A N 1
ATOM 5843 C CA . SER A 1 737 ? 35.645 4.188 11.722 1.00 74.06 737 SER A CA 1
ATOM 5844 C C . SER A 1 737 ? 35.021 5.509 11.244 1.00 74.06 737 SER A C 1
ATOM 5846 O O . SER A 1 737 ? 34.005 5.968 11.768 1.00 74.06 737 SER A O 1
ATOM 5848 N N . GLU A 1 738 ? 35.600 6.132 10.215 1.00 71.56 738 GLU A N 1
ATOM 5849 C CA . GLU A 1 738 ? 35.047 7.362 9.626 1.00 71.56 738 GLU A CA 1
ATOM 5850 C C . GLU A 1 738 ? 33.623 7.159 9.085 1.00 71.56 738 GLU A C 1
ATOM 5852 O O . GLU A 1 738 ? 32.757 8.006 9.297 1.00 71.56 738 GLU A O 1
ATOM 5857 N N . ALA A 1 739 ? 33.343 5.996 8.489 1.00 61.69 739 ALA A N 1
ATOM 5858 C CA . ALA A 1 739 ? 32.005 5.629 8.032 1.00 61.69 739 ALA A CA 1
ATOM 5859 C C . ALA A 1 739 ? 30.981 5.589 9.184 1.00 61.69 739 ALA A C 1
ATOM 5861 O O . ALA A 1 739 ? 29.865 6.089 9.037 1.00 61.69 739 ALA A O 1
ATOM 5862 N N . GLU A 1 740 ? 31.366 5.046 10.343 1.00 63.41 740 GLU A N 1
ATOM 5863 C CA . GLU A 1 740 ? 30.521 4.984 11.541 1.00 63.41 740 GLU A CA 1
ATOM 5864 C C . GLU A 1 740 ? 30.303 6.371 12.159 1.00 63.41 740 GLU A C 1
ATOM 5866 O O . GLU A 1 740 ? 29.176 6.715 12.512 1.00 63.41 740 GLU A O 1
ATOM 5871 N N . ARG A 1 741 ? 31.332 7.227 12.192 1.00 74.00 741 ARG A N 1
ATOM 5872 C CA . ARG A 1 741 ? 31.196 8.620 12.652 1.00 74.00 741 ARG A CA 1
ATOM 5873 C C . ARG A 1 741 ? 30.310 9.452 11.719 1.00 74.00 741 ARG A C 1
ATOM 5875 O O . ARG A 1 741 ? 29.436 10.175 12.194 1.00 74.00 741 ARG A O 1
ATOM 5882 N N . GLN A 1 742 ? 30.469 9.326 10.399 1.00 68.06 742 GLN A N 1
ATOM 5883 C CA . GLN A 1 742 ? 29.610 9.989 9.404 1.00 68.06 742 GLN A CA 1
ATOM 5884 C C . GLN A 1 742 ? 28.150 9.521 9.512 1.00 68.06 742 GLN A C 1
ATOM 5886 O O . GLN A 1 742 ? 27.211 10.288 9.296 1.00 68.06 742 GLN A O 1
ATOM 5891 N N . HIS A 1 743 ? 27.947 8.248 9.842 1.00 64.50 743 HIS A N 1
ATOM 5892 C CA . HIS A 1 743 ? 26.631 7.686 10.091 1.00 64.50 743 HIS A CA 1
ATOM 5893 C C . HIS A 1 743 ? 26.003 8.231 11.383 1.00 64.50 743 HIS A C 1
ATOM 5895 O O . HIS A 1 743 ? 24.885 8.739 11.337 1.00 64.50 743 HIS A O 1
ATOM 5901 N N . SER A 1 744 ? 26.741 8.245 12.497 1.00 71.12 744 SER A N 1
ATOM 5902 C CA . SER A 1 744 ? 26.274 8.828 13.763 1.00 71.12 744 SER A CA 1
ATOM 5903 C C . SER A 1 744 ? 25.967 10.324 13.652 1.00 71.12 744 SER A C 1
ATOM 5905 O O . SER A 1 744 ? 24.995 10.778 14.248 1.00 71.12 744 SER A O 1
ATOM 5907 N N . LYS A 1 745 ? 26.700 11.092 12.827 1.00 76.00 745 LYS A N 1
ATOM 5908 C CA . LYS A 1 745 ? 26.351 12.497 12.515 1.00 76.00 745 LYS A CA 1
ATOM 5909 C C . LYS A 1 745 ? 24.939 12.629 11.935 1.00 76.00 745 LYS A C 1
ATOM 5911 O O . LYS A 1 745 ? 24.198 13.515 12.349 1.00 76.00 745 LYS A O 1
ATOM 5916 N N . ARG A 1 746 ? 24.547 11.733 11.020 1.00 70.38 746 ARG A N 1
ATOM 5917 C CA . ARG A 1 746 ? 23.188 11.708 10.445 1.00 70.38 746 ARG A CA 1
ATOM 5918 C C . ARG A 1 746 ? 22.135 11.339 11.493 1.00 70.38 746 ARG A C 1
ATOM 5920 O O . ARG A 1 746 ? 21.101 11.989 11.563 1.00 70.38 746 ARG A O 1
ATOM 5927 N N . LEU A 1 747 ? 22.413 10.343 12.335 1.00 68.50 747 LEU A N 1
ATOM 5928 C CA . LEU A 1 747 ? 21.484 9.908 13.388 1.00 68.50 747 LEU A CA 1
ATOM 5929 C C . LEU A 1 747 ? 21.299 10.946 14.502 1.00 68.50 747 LEU A C 1
ATOM 5931 O O . LEU A 1 747 ? 20.204 11.065 15.053 1.00 68.50 747 LEU A O 1
ATOM 5935 N N . ARG A 1 748 ? 22.345 11.720 14.807 1.00 80.31 748 ARG A N 1
ATOM 5936 C CA . ARG A 1 748 ? 22.258 12.880 15.696 1.00 80.31 748 ARG A CA 1
ATOM 5937 C C . ARG A 1 748 ? 21.377 13.975 15.091 1.00 80.31 748 ARG A C 1
ATOM 5939 O O . ARG A 1 748 ? 20.476 14.444 15.774 1.00 80.31 748 ARG A O 1
ATOM 5946 N N . ALA A 1 749 ? 21.584 14.326 13.819 1.00 74.44 749 ALA A N 1
ATOM 5947 C CA . ALA A 1 749 ? 20.752 15.314 13.125 1.00 74.44 749 ALA A CA 1
ATOM 5948 C C . ALA A 1 749 ? 19.271 14.893 13.076 1.00 74.44 749 ALA A C 1
ATOM 5950 O O . ALA A 1 749 ? 18.375 15.716 13.255 1.00 74.44 749 ALA A O 1
ATOM 5951 N N . GLN A 1 750 ? 19.006 13.593 12.908 1.00 72.56 750 GLN A N 1
ATOM 5952 C CA . GLN A 1 750 ? 17.658 13.035 12.999 1.00 72.56 750 GLN A CA 1
ATOM 5953 C C . GLN A 1 750 ? 17.047 13.231 14.398 1.00 72.56 750 GLN A C 1
ATOM 5955 O O . GLN A 1 750 ? 15.904 13.666 14.514 1.00 72.56 750 GLN A O 1
ATOM 5960 N N . ALA A 1 751 ? 17.796 12.917 15.460 1.00 76.06 751 ALA A N 1
ATOM 5961 C CA . ALA A 1 751 ? 17.339 13.100 16.838 1.00 76.06 751 ALA A CA 1
ATOM 5962 C C . ALA A 1 751 ? 17.071 14.582 17.158 1.00 76.06 751 ALA A C 1
ATOM 5964 O O . ALA A 1 751 ? 16.049 14.914 17.749 1.00 76.06 751 ALA A O 1
ATOM 5965 N N . GLU A 1 752 ? 17.941 15.483 16.697 1.00 82.81 752 GLU A N 1
ATOM 5966 C CA . GLU A 1 752 ? 17.752 16.934 16.808 1.00 82.81 752 GLU A CA 1
ATOM 5967 C C . GLU A 1 752 ? 16.495 17.405 16.062 1.00 82.81 752 GLU A C 1
ATOM 5969 O O . GLU A 1 752 ? 15.760 18.247 16.572 1.00 82.81 752 GLU A O 1
ATOM 5974 N N . SER A 1 753 ? 16.190 16.815 14.904 1.00 74.00 753 SER A N 1
ATOM 5975 C CA . SER A 1 753 ? 14.971 17.125 14.145 1.00 74.00 753 SER A CA 1
ATOM 5976 C C . SER A 1 753 ? 13.704 16.598 14.828 1.00 74.00 753 SER A C 1
ATOM 5978 O O . SER A 1 753 ? 12.675 17.268 14.806 1.00 74.00 753 SER A O 1
ATOM 5980 N N . GLN A 1 754 ? 13.774 15.447 15.508 1.00 74.50 754 GLN A N 1
ATOM 5981 C CA . GLN A 1 754 ? 12.682 14.943 16.353 1.00 74.50 754 GLN A CA 1
ATOM 5982 C C . GLN A 1 754 ? 12.448 15.836 17.576 1.00 74.50 754 GLN A C 1
ATOM 5984 O O . GLN A 1 754 ? 11.305 16.166 17.871 1.00 74.50 754 GLN A O 1
ATOM 5989 N N . ILE A 1 755 ? 13.514 16.274 18.254 1.00 81.75 755 ILE A N 1
ATOM 5990 C CA . ILE A 1 755 ? 13.416 17.253 19.347 1.00 81.75 755 ILE A CA 1
ATOM 5991 C C . ILE A 1 755 ? 12.756 18.528 18.826 1.00 81.75 755 ILE A C 1
ATOM 5993 O O . ILE A 1 755 ? 11.781 18.990 19.407 1.00 81.75 755 ILE A O 1
ATOM 5997 N N . LYS A 1 756 ? 13.219 19.037 17.681 1.00 79.81 756 LYS A N 1
ATOM 5998 C CA . LYS A 1 756 ? 12.638 20.212 17.035 1.00 79.81 756 LYS A CA 1
ATOM 5999 C C . LYS A 1 756 ? 11.155 20.016 16.710 1.00 79.81 756 LYS A C 1
ATOM 6001 O O . LYS A 1 756 ? 10.384 20.931 16.939 1.00 79.81 756 LYS A O 1
ATOM 6006 N N . LEU A 1 757 ? 10.722 18.843 16.245 1.00 76.12 757 LEU A N 1
ATOM 6007 C CA . LEU A 1 757 ? 9.293 18.565 16.040 1.00 76.12 757 LEU A CA 1
ATOM 6008 C C . LEU A 1 757 ? 8.487 18.684 17.344 1.00 76.12 757 LEU A C 1
ATOM 6010 O O . LEU A 1 757 ? 7.363 19.176 17.327 1.00 76.12 757 LEU A O 1
ATOM 6014 N N . LEU A 1 758 ? 9.048 18.211 18.458 1.00 78.69 758 LEU A N 1
ATOM 6015 C CA . LEU A 1 758 ? 8.387 18.227 19.762 1.00 78.69 758 LEU A CA 1
ATOM 6016 C C . LEU A 1 758 ? 8.382 19.622 20.408 1.00 78.69 758 LEU A C 1
ATOM 6018 O O . LEU A 1 758 ? 7.487 19.902 21.204 1.00 78.69 758 LEU A O 1
ATOM 6022 N N . THR A 1 759 ? 9.364 20.476 20.090 1.00 81.06 759 THR A N 1
ATOM 6023 C CA . THR A 1 759 ? 9.580 21.766 20.768 1.00 81.06 759 THR A CA 1
ATOM 6024 C C . THR A 1 759 ? 9.361 23.012 19.907 1.00 81.06 759 THR A C 1
ATOM 6026 O O . THR A 1 759 ? 9.243 24.096 20.467 1.00 81.06 759 THR A O 1
ATOM 6029 N N . ASP A 1 760 ? 9.369 22.914 18.575 1.00 72.19 760 ASP A N 1
ATOM 6030 C CA . ASP A 1 760 ? 9.329 24.067 17.664 1.00 72.19 760 ASP A CA 1
ATOM 6031 C C . ASP A 1 760 ? 7.916 24.358 17.132 1.00 72.19 760 ASP A C 1
ATOM 6033 O O . ASP A 1 760 ? 7.107 23.475 16.852 1.00 72.19 760 ASP A O 1
ATOM 6037 N N . ILE A 1 761 ? 7.660 25.648 16.941 1.00 57.81 761 ILE A N 1
ATOM 6038 C CA . ILE A 1 761 ? 6.408 26.266 16.499 1.00 57.81 761 ILE A CA 1
ATOM 6039 C C . ILE A 1 761 ? 6.278 26.235 14.962 1.00 57.81 761 ILE A C 1
ATOM 6041 O O . ILE A 1 761 ? 5.185 26.384 14.410 1.00 57.81 761 ILE A O 1
ATOM 6045 N N . GLY A 1 762 ? 7.395 26.048 14.246 1.00 51.34 762 GLY A N 1
ATOM 6046 C CA . GLY A 1 762 ? 7.523 26.309 12.806 1.00 51.34 762 GLY A CA 1
ATOM 6047 C C . GLY A 1 762 ? 6.577 25.548 11.862 1.00 51.34 762 GLY A C 1
ATOM 6048 O O . GLY A 1 762 ? 6.374 26.001 10.737 1.00 51.34 762 GLY A O 1
ATOM 6049 N N . SER A 1 763 ? 5.951 24.446 12.291 1.00 50.25 763 SER A N 1
ATOM 6050 C CA . SER A 1 763 ? 4.958 23.708 11.489 1.00 50.25 763 SER A CA 1
ATOM 6051 C C . SER A 1 763 ? 3.541 24.213 11.793 1.00 50.25 763 SER A C 1
ATOM 6053 O O . SER A 1 763 ? 2.730 23.539 12.429 1.00 50.25 763 SER A O 1
ATOM 6055 N N . ARG A 1 764 ? 3.284 25.458 11.374 1.00 42.97 764 ARG A N 1
ATOM 6056 C CA . ARG A 1 764 ? 2.231 26.400 11.804 1.00 42.97 764 ARG A CA 1
ATOM 6057 C C . ARG A 1 764 ? 0.763 25.935 11.865 1.00 42.97 764 ARG A C 1
ATOM 6059 O O . ARG A 1 764 ? -0.078 26.771 12.168 1.00 42.97 764 ARG A O 1
ATOM 6066 N N . THR A 1 765 ? 0.394 24.678 11.611 1.00 44.84 765 THR A N 1
ATOM 6067 C CA . THR A 1 765 ? -1.020 24.239 11.723 1.00 44.84 765 THR A CA 1
ATOM 6068 C C . THR A 1 765 ? -1.271 22.727 11.852 1.00 44.84 765 THR A C 1
ATOM 6070 O O . THR A 1 765 ? -2.436 22.342 11.966 1.00 44.84 765 THR A O 1
ATOM 6073 N N . GLN A 1 766 ? -0.263 21.837 11.826 1.00 50.34 766 GLN A N 1
ATOM 6074 C CA . GLN A 1 766 ? -0.539 20.393 11.639 1.00 50.34 766 GLN A CA 1
ATOM 6075 C C . GLN A 1 766 ? 0.277 19.379 12.445 1.00 50.34 766 GLN A C 1
ATOM 6077 O O . GLN A 1 766 ? 0.035 18.184 12.285 1.00 50.34 766 GLN A O 1
ATOM 6082 N N . GLY A 1 767 ? 1.174 19.794 13.340 1.00 58.34 767 GLY A N 1
ATOM 6083 C CA . GLY A 1 767 ? 1.778 18.835 14.266 1.00 58.34 767 GLY A CA 1
ATOM 6084 C C . GLY A 1 767 ? 0.711 18.238 15.188 1.00 58.34 767 GLY A C 1
ATOM 6085 O O . GLY A 1 767 ? -0.017 18.986 15.842 1.00 58.34 767 GLY A O 1
ATOM 6086 N N . ASP A 1 768 ? 0.647 16.908 15.304 1.00 62.66 768 ASP A N 1
ATOM 6087 C CA . ASP A 1 768 ? -0.143 16.224 16.346 1.00 62.66 768 ASP A CA 1
ATOM 6088 C C . ASP A 1 768 ? 0.278 16.661 17.779 1.00 62.66 768 ASP A C 1
ATOM 6090 O O . ASP A 1 768 ? -0.404 16.354 18.750 1.00 62.66 768 ASP A O 1
ATOM 6094 N N . PHE A 1 769 ? 1.370 17.434 17.900 1.00 73.19 769 PHE A N 1
ATOM 6095 C CA . PHE A 1 769 ? 1.958 17.973 19.130 1.00 73.19 769 PHE A CA 1
ATOM 6096 C C . PHE A 1 769 ? 1.592 19.434 19.460 1.00 73.19 769 PHE A C 1
ATOM 6098 O O . PHE A 1 769 ? 2.090 19.962 20.452 1.00 73.19 769 PHE A O 1
ATOM 6105 N N . TYR A 1 770 ? 0.732 20.100 18.675 1.00 79.31 770 TYR A N 1
ATOM 6106 C CA . TYR A 1 770 ? 0.146 21.383 19.099 1.00 79.31 770 TYR A CA 1
ATOM 6107 C C . TYR A 1 770 ? -0.636 21.176 20.401 1.00 79.31 770 TYR A C 1
ATOM 6109 O O . TYR A 1 770 ? -1.508 20.313 20.414 1.00 79.31 770 TYR A O 1
ATOM 6117 N N . SER A 1 771 ? -0.374 21.951 21.462 1.00 86.38 771 SER A N 1
ATOM 6118 C CA . SER A 1 771 ? -0.819 21.643 22.837 1.00 86.38 771 SER A CA 1
ATOM 6119 C C . SER A 1 771 ? -2.277 21.170 22.945 1.00 86.38 771 SER A C 1
ATOM 6121 O O . SER A 1 771 ? -2.538 20.078 23.443 1.00 86.38 771 SER A O 1
ATOM 6123 N N . TYR A 1 772 ? -3.240 21.927 22.408 1.00 84.50 772 TYR A N 1
ATOM 6124 C CA . TYR A 1 772 ? -4.663 21.555 22.475 1.00 84.50 772 TYR A CA 1
ATOM 6125 C C . TYR A 1 772 ? -4.991 20.295 21.671 1.00 84.50 772 TYR A C 1
ATOM 6127 O O . TYR A 1 772 ? -5.782 19.463 22.111 1.00 84.50 772 TYR A O 1
ATOM 6135 N N . ARG A 1 773 ? -4.372 20.133 20.497 1.00 79.44 773 ARG A N 1
ATOM 6136 C CA . ARG A 1 773 ? -4.539 18.930 19.677 1.00 79.44 773 ARG A CA 1
ATOM 6137 C C . ARG A 1 773 ? -3.897 17.729 20.361 1.00 79.44 773 ARG A C 1
ATOM 6139 O O . ARG A 1 773 ? -4.524 16.681 20.391 1.00 79.44 773 ARG A O 1
ATOM 6146 N N . TYR A 1 774 ? -2.719 17.887 20.957 1.00 82.06 774 TYR A N 1
ATOM 6147 C CA . TYR A 1 774 ? -2.045 16.850 21.731 1.00 82.06 774 TYR A CA 1
ATOM 6148 C C . TYR A 1 774 ? -2.946 16.347 22.864 1.00 82.06 774 TYR A C 1
ATOM 6150 O O . TYR A 1 774 ? -3.252 15.160 22.907 1.00 82.06 774 TYR A O 1
ATOM 6158 N N . PHE A 1 775 ? -3.473 17.246 23.705 1.00 84.38 775 PHE A N 1
ATOM 6159 C CA . PHE A 1 775 ? -4.383 16.861 24.790 1.00 84.38 775 PHE A CA 1
ATOM 6160 C C . PHE A 1 775 ? -5.689 16.245 24.285 1.00 84.38 775 PHE A C 1
ATOM 6162 O O . PHE A 1 775 ? -6.225 15.346 24.929 1.00 84.38 775 PHE A O 1
ATOM 6169 N N . ALA A 1 776 ? -6.186 16.672 23.122 1.00 79.06 776 ALA A N 1
ATOM 6170 C CA . ALA A 1 776 ? -7.324 16.013 22.492 1.00 79.06 776 ALA A CA 1
ATOM 6171 C C . ALA A 1 776 ? -6.992 14.587 22.022 1.00 79.06 776 ALA A C 1
ATOM 6173 O O . ALA A 1 776 ? -7.813 13.681 22.112 1.00 79.06 776 ALA A O 1
ATOM 6174 N N . THR A 1 777 ? -5.763 14.378 21.554 1.00 73.94 777 THR A N 1
ATOM 6175 C CA . THR A 1 777 ? -5.286 13.096 21.025 1.00 73.94 777 THR A CA 1
ATOM 6176 C C . THR A 1 777 ? -4.824 12.137 22.137 1.00 73.94 777 THR A C 1
ATOM 6178 O O . THR A 1 777 ? -4.749 10.935 21.920 1.00 73.94 777 THR A O 1
ATOM 6181 N N . GLU A 1 778 ? -4.541 12.622 23.346 1.00 76.31 778 GLU A N 1
ATOM 6182 C CA . GLU A 1 778 ? -4.360 11.778 24.543 1.00 76.31 778 GLU A CA 1
ATOM 6183 C C . GLU A 1 778 ? -5.684 11.533 25.295 1.00 76.31 778 GLU A C 1
ATOM 6185 O O . GLU A 1 778 ? -5.699 10.883 26.335 1.00 76.31 778 GLU A O 1
ATOM 6190 N N . GLY A 1 779 ? -6.816 12.022 24.768 1.00 74.75 779 GLY A N 1
ATOM 6191 C CA . GLY A 1 779 ? -8.145 11.823 25.355 1.00 74.75 779 GLY A CA 1
ATOM 6192 C C . GLY A 1 779 ? -8.453 12.717 26.560 1.00 74.75 779 GLY A C 1
ATOM 6193 O O . GLY A 1 779 ? -9.503 12.563 27.180 1.00 74.75 779 GLY A O 1
ATOM 6194 N N . PHE A 1 780 ? -7.576 13.672 26.889 1.00 86.50 780 PHE A N 1
ATOM 6195 C CA . PHE A 1 780 ? -7.830 14.650 27.946 1.00 86.50 780 PHE A CA 1
ATOM 6196 C C . PHE A 1 780 ? -8.872 15.695 27.512 1.00 86.50 780 PHE A C 1
ATOM 6198 O O . PHE A 1 780 ? -9.727 16.065 28.311 1.00 86.50 780 PHE A O 1
ATOM 6205 N N . LEU A 1 781 ? -8.831 16.138 26.247 1.00 87.50 781 LEU A N 1
ATOM 6206 C CA . LEU A 1 781 ? -9.812 17.046 25.629 1.00 87.50 781 LEU A CA 1
ATOM 6207 C C . LEU A 1 781 ? -10.614 16.341 24.519 1.00 87.50 781 LEU A C 1
ATOM 6209 O O . LEU A 1 781 ? -10.163 15.333 23.978 1.00 87.50 781 LEU A O 1
ATOM 6213 N N . PRO A 1 782 ? -11.791 16.859 24.123 1.00 79.38 782 PRO A N 1
ATOM 6214 C CA . PRO A 1 782 ? -12.516 16.328 22.974 1.00 79.38 782 PRO A CA 1
ATOM 6215 C C . PRO A 1 782 ? -11.788 16.674 21.663 1.00 79.38 782 PRO A C 1
ATOM 6217 O O . PRO A 1 782 ? -11.418 17.825 21.425 1.00 79.38 782 PRO A O 1
ATOM 6220 N N . GLY A 1 783 ? -11.591 15.677 20.795 1.00 69.75 783 GLY A N 1
ATOM 6221 C CA . GLY A 1 783 ? -10.957 15.824 19.480 1.00 69.75 783 GLY A CA 1
ATOM 6222 C C . GLY A 1 783 ? -11.930 15.632 18.314 1.00 69.75 783 GLY A C 1
ATOM 6223 O O . GLY A 1 783 ? -12.879 14.866 18.412 1.00 69.75 783 GLY A O 1
ATOM 6224 N N . TYR A 1 784 ? -11.668 16.286 17.175 1.00 55.78 784 TYR A N 1
ATOM 6225 C CA . TYR A 1 784 ? -12.550 16.246 15.992 1.00 55.78 784 TYR A CA 1
ATOM 6226 C C . TYR A 1 784 ? -12.561 14.890 15.260 1.00 55.78 784 TYR A C 1
ATOM 6228 O O . TYR A 1 784 ? -13.520 14.570 14.570 1.00 55.78 784 TYR A O 1
ATOM 6236 N N . ASN A 1 785 ? -11.489 14.100 15.389 1.00 51.56 785 ASN A N 1
ATOM 6237 C CA . ASN A 1 785 ? -11.333 12.817 14.689 1.00 51.56 785 ASN A CA 1
ATOM 6238 C C . ASN A 1 785 ? -11.433 11.594 15.612 1.00 51.56 785 ASN A C 1
ATOM 6240 O O . ASN A 1 785 ? -11.191 10.488 15.137 1.00 51.56 785 ASN A O 1
ATOM 6244 N N . PHE A 1 786 ? -11.635 11.797 16.919 1.00 52.66 786 PHE A N 1
ATOM 6245 C CA . PHE A 1 786 ? -11.540 10.754 17.944 1.00 52.66 786 PHE A CA 1
ATOM 6246 C C . PHE A 1 786 ? -10.427 9.685 17.716 1.00 52.66 786 PHE A C 1
ATOM 6248 O O . PHE A 1 786 ? -10.767 8.507 17.716 1.00 52.66 786 PHE A O 1
ATOM 6255 N N . PRO A 1 787 ? -9.134 9.990 17.429 1.00 49.75 787 PRO A N 1
ATOM 6256 C CA . PRO A 1 787 ? -8.081 8.978 17.482 1.00 49.75 787 PRO A CA 1
ATOM 6257 C C . PRO A 1 787 ? -7.078 9.297 18.601 1.00 49.75 787 PRO A C 1
ATOM 6259 O O . PRO A 1 787 ? -6.603 10.426 18.723 1.00 49.75 787 PRO A O 1
ATOM 6262 N N . ARG A 1 788 ? -6.635 8.286 19.338 1.00 62.19 788 ARG A N 1
ATOM 6263 C CA . ARG A 1 788 ? -5.479 8.333 20.222 1.00 62.19 788 ARG A CA 1
ATOM 6264 C C . ARG A 1 788 ? -4.212 8.511 19.404 1.00 62.19 788 ARG A C 1
ATOM 6266 O O . ARG A 1 788 ? -4.158 8.078 18.247 1.00 62.19 788 ARG A O 1
ATOM 6273 N N . LEU A 1 789 ? -3.174 9.126 19.990 1.00 65.25 789 LEU A N 1
ATOM 6274 C CA . LEU A 1 789 ? -2.016 9.596 19.211 1.00 65.25 789 LEU A CA 1
ATOM 6275 C C . LEU A 1 789 ? -1.459 8.441 18.359 1.00 65.25 789 LEU A C 1
ATOM 6277 O O . LEU A 1 789 ? -1.107 7.384 18.913 1.00 65.25 789 LEU A O 1
ATOM 6281 N N . PRO A 1 790 ? -1.411 8.608 17.031 1.00 72.62 790 PRO A N 1
ATOM 6282 C CA . PRO A 1 790 ? -1.027 7.557 16.104 1.00 72.62 790 PRO A CA 1
ATOM 6283 C C . PRO A 1 790 ? 0.439 7.151 16.282 1.00 72.62 790 PRO A C 1
ATOM 6285 O O . PRO A 1 790 ? 1.226 7.815 16.960 1.00 72.62 790 PRO A O 1
ATOM 6288 N N . ILE A 1 791 ? 0.824 6.048 15.647 1.00 80.12 791 ILE A N 1
ATOM 6289 C CA . ILE A 1 791 ? 2.238 5.759 15.417 1.00 80.12 791 ILE A CA 1
ATOM 6290 C C . ILE A 1 791 ? 2.697 6.597 14.227 1.00 80.12 791 ILE A C 1
ATOM 6292 O O . ILE A 1 791 ? 2.002 6.646 13.210 1.00 80.12 791 ILE A O 1
ATOM 6296 N N . SER A 1 792 ? 3.861 7.237 14.351 1.00 82.44 792 SER A N 1
ATOM 6297 C CA . SER A 1 792 ? 4.448 8.053 13.288 1.00 82.44 792 SER A CA 1
ATOM 6298 C C . SER A 1 792 ? 5.670 7.384 12.665 1.00 82.44 792 SER A C 1
ATOM 6300 O O . SER A 1 792 ? 6.522 6.826 13.360 1.00 82.44 792 SER A O 1
ATOM 6302 N N . ALA A 1 793 ? 5.780 7.485 11.345 1.00 84.62 793 ALA A N 1
ATOM 6303 C CA . ALA A 1 793 ? 6.954 7.101 10.582 1.00 84.62 793 ALA A CA 1
ATOM 6304 C C . ALA A 1 793 ? 7.703 8.356 10.116 1.00 84.62 793 ALA A C 1
ATOM 6306 O O . ALA A 1 793 ? 7.139 9.178 9.399 1.00 84.62 793 ALA A O 1
ATOM 6307 N N . TYR A 1 794 ? 8.964 8.496 10.524 1.00 82.00 794 TYR A N 1
ATOM 6308 C CA . TYR A 1 794 ? 9.853 9.569 10.082 1.00 82.00 794 TYR A CA 1
ATOM 6309 C C . TYR A 1 794 ? 10.332 9.315 8.654 1.00 82.00 794 TYR A C 1
ATOM 6311 O O . TYR A 1 794 ? 10.983 8.297 8.387 1.00 82.00 794 TYR A O 1
ATOM 6319 N N . VAL A 1 795 ? 10.053 10.262 7.766 1.00 82.00 795 VAL A N 1
ATOM 6320 C CA . VAL A 1 795 ? 10.542 10.302 6.391 1.00 82.00 795 VAL A CA 1
ATOM 6321 C C . VAL A 1 795 ? 11.655 11.353 6.322 1.00 82.00 795 VAL A C 1
ATOM 6323 O O . VAL A 1 795 ? 11.388 12.532 6.564 1.00 82.00 795 VAL A O 1
ATOM 6326 N N . PRO A 1 796 ? 12.905 10.961 6.019 1.00 72.00 796 PRO A N 1
ATOM 6327 C CA . PRO A 1 796 ? 14.008 11.913 5.932 1.00 72.00 796 PRO A CA 1
ATOM 6328 C C . PRO A 1 796 ? 13.762 12.943 4.821 1.00 72.00 796 PRO A C 1
ATOM 6330 O O . PRO A 1 796 ? 13.328 12.575 3.725 1.00 72.00 796 PRO A O 1
ATOM 6333 N N . ALA A 1 797 ? 14.067 14.216 5.099 1.00 62.28 797 ALA A N 1
ATOM 6334 C CA . ALA A 1 797 ? 13.911 15.306 4.143 1.00 62.28 797 ALA A CA 1
ATOM 6335 C C . ALA A 1 797 ? 14.668 15.056 2.831 1.00 62.28 797 ALA A C 1
ATOM 6337 O O . ALA A 1 797 ? 15.860 14.734 2.820 1.00 62.28 797 ALA A O 1
ATOM 6338 N N . ARG A 1 798 ? 13.985 15.328 1.716 1.00 64.19 798 ARG A N 1
ATOM 6339 C CA . ARG A 1 798 ? 14.619 15.554 0.411 1.00 64.19 798 ARG A CA 1
ATOM 6340 C C . ARG A 1 798 ? 15.352 16.907 0.445 1.00 64.19 798 ARG A C 1
ATOM 6342 O O . ARG A 1 798 ? 14.826 17.874 1.010 1.00 64.19 798 ARG A O 1
ATOM 6349 N N . ARG A 1 799 ? 16.557 17.002 -0.136 1.00 49.81 799 ARG A N 1
ATOM 6350 C CA . ARG A 1 799 ? 17.449 18.192 -0.112 1.00 49.81 799 ARG A CA 1
ATOM 6351 C C . ARG A 1 799 ? 16.743 19.514 -0.448 1.00 49.81 799 ARG A C 1
ATOM 6353 O O . ARG A 1 799 ? 17.180 20.550 0.046 1.00 49.81 799 ARG A O 1
ATOM 6360 N N . ARG A 1 800 ? 15.682 19.508 -1.267 1.00 41.06 800 ARG A N 1
ATOM 6361 C CA . ARG A 1 800 ? 14.942 20.731 -1.646 1.00 41.06 800 ARG A CA 1
ATOM 6362 C C . ARG A 1 800 ? 13.800 21.129 -0.706 1.00 41.06 800 ARG A C 1
ATOM 6364 O O . ARG A 1 800 ? 13.501 22.315 -0.613 1.00 41.06 800 ARG A O 1
ATOM 6371 N N . ILE A 1 801 ? 13.156 20.178 -0.026 1.00 48.03 801 ILE A N 1
ATOM 6372 C CA . ILE A 1 801 ? 12.021 20.497 0.859 1.00 48.03 801 ILE A CA 1
ATOM 6373 C C . ILE A 1 801 ? 12.545 21.069 2.181 1.00 48.03 801 ILE A C 1
ATOM 6375 O O . ILE A 1 801 ? 11.887 21.907 2.790 1.00 48.03 801 ILE A O 1
ATOM 6379 N N . GLY A 1 802 ? 13.758 20.682 2.604 1.00 48.69 802 GLY A N 1
ATOM 6380 C CA . GLY A 1 802 ? 14.389 21.200 3.825 1.00 48.69 802 GLY A CA 1
ATOM 6381 C C . GLY A 1 802 ? 13.579 20.919 5.097 1.00 48.69 802 GLY A C 1
ATOM 6382 O O . GLY A 1 802 ? 13.846 21.513 6.141 1.00 48.69 802 GLY A O 1
ATOM 6383 N N . ARG A 1 803 ? 12.569 20.048 5.003 1.00 58.09 803 ARG A N 1
ATOM 6384 C CA . ARG A 1 803 ? 11.656 19.683 6.079 1.00 58.09 803 ARG A CA 1
ATOM 6385 C C . ARG A 1 803 ? 11.566 18.171 6.111 1.00 58.09 803 ARG A C 1
ATOM 6387 O O . ARG A 1 803 ? 11.336 17.536 5.084 1.00 58.09 803 ARG A O 1
ATOM 6394 N N . ASP A 1 804 ? 11.787 17.625 7.292 1.00 66.62 804 ASP A N 1
ATOM 6395 C CA . ASP A 1 804 ? 11.487 16.234 7.569 1.00 66.62 804 ASP A CA 1
ATOM 6396 C C . ASP A 1 804 ? 9.970 16.047 7.614 1.00 66.62 804 ASP A C 1
ATOM 6398 O O . ASP A 1 804 ? 9.245 16.908 8.122 1.00 66.62 804 ASP A O 1
ATOM 6402 N N . GLU A 1 805 ? 9.492 14.920 7.095 1.00 73.00 805 GLU A N 1
ATOM 6403 C CA . GLU A 1 805 ? 8.068 14.601 7.049 1.00 73.00 805 GLU A CA 1
ATOM 6404 C C . GLU A 1 805 ? 7.745 13.446 8.001 1.00 73.00 805 GLU A C 1
ATOM 6406 O O . GLU A 1 805 ? 8.581 12.588 8.294 1.00 73.00 805 GLU A O 1
ATOM 6411 N N . PHE A 1 806 ? 6.510 13.413 8.495 1.00 76.50 806 PHE A N 1
ATOM 6412 C CA . PHE A 1 806 ? 6.024 12.352 9.370 1.00 76.50 806 PHE A CA 1
ATOM 6413 C C . PHE A 1 806 ? 4.708 11.802 8.834 1.00 76.50 806 PHE A C 1
ATOM 6415 O O . PHE A 1 806 ? 3.772 12.552 8.564 1.00 76.50 806 PHE A O 1
ATOM 6422 N N . ILE A 1 807 ? 4.628 10.477 8.709 1.00 80.69 807 ILE A N 1
ATOM 6423 C CA . ILE A 1 807 ? 3.415 9.777 8.288 1.00 80.69 807 ILE A CA 1
ATOM 6424 C C . ILE A 1 807 ? 2.780 9.115 9.509 1.00 80.69 807 ILE A C 1
ATOM 6426 O O . ILE A 1 807 ? 3.359 8.201 10.091 1.00 80.69 807 ILE A O 1
ATOM 6430 N N . SER A 1 808 ? 1.561 9.523 9.856 1.00 78.69 808 SER A N 1
ATOM 6431 C CA . SER A 1 808 ? 0.823 8.995 11.010 1.00 78.69 808 SER A CA 1
ATOM 6432 C C . SER A 1 808 ? -0.165 7.877 10.634 1.00 78.69 808 SER A C 1
ATOM 6434 O O . SER A 1 808 ? -0.847 7.945 9.598 1.00 78.69 808 SER A O 1
ATOM 6436 N N . ARG A 1 809 ? -0.282 6.844 11.484 1.00 81.19 809 ARG A N 1
ATOM 6437 C CA . ARG A 1 809 ? -1.263 5.744 11.369 1.00 81.19 809 ARG A CA 1
ATOM 6438 C C . ARG A 1 809 ? -1.881 5.330 12.713 1.00 81.19 809 ARG A C 1
ATOM 6440 O O . ARG A 1 809 ? -1.152 5.260 13.702 1.00 81.19 809 ARG A O 1
ATOM 6447 N N . PRO A 1 810 ? -3.187 4.981 12.755 1.00 79.56 810 PRO A N 1
ATOM 6448 C CA . PRO A 1 810 ? -3.794 4.361 13.936 1.00 79.56 810 PRO A CA 1
ATOM 6449 C C . PRO A 1 810 ? -3.011 3.119 14.372 1.00 79.56 810 PRO A C 1
ATOM 6451 O O . PRO A 1 810 ? -2.547 2.360 13.520 1.00 79.56 810 PRO A O 1
ATOM 6454 N N . ARG A 1 811 ? -2.883 2.897 15.685 1.00 83.56 811 ARG A N 1
ATOM 6455 C CA . ARG A 1 811 ? -1.954 1.912 16.275 1.00 83.56 811 ARG A CA 1
ATOM 6456 C C . ARG A 1 811 ? -2.093 0.506 15.679 1.00 83.56 811 ARG A C 1
ATOM 6458 O O . ARG A 1 811 ? -1.104 -0.072 15.237 1.00 83.56 811 ARG A O 1
ATOM 6465 N N . PHE A 1 812 ? -3.314 -0.027 15.605 1.00 86.50 812 PHE A N 1
ATOM 6466 C CA . PHE A 1 812 ? -3.551 -1.387 15.097 1.00 86.50 812 PHE A CA 1
ATOM 6467 C C . PHE A 1 812 ? -3.188 -1.543 13.620 1.00 86.50 812 PHE A C 1
ATOM 6469 O O . PHE A 1 812 ? -2.585 -2.544 13.242 1.00 86.50 812 PHE A O 1
ATOM 6476 N N . LEU A 1 813 ? -3.489 -0.535 12.797 1.00 85.00 813 LEU A N 1
ATOM 6477 C CA . LEU A 1 813 ? -3.112 -0.535 11.384 1.00 85.00 813 LEU A CA 1
ATOM 6478 C C . LEU A 1 813 ? -1.598 -0.349 11.209 1.00 85.00 813 LEU A C 1
ATOM 6480 O O . LEU A 1 813 ? -0.986 -0.984 10.354 1.00 85.00 813 LEU A O 1
ATOM 6484 N N . ALA A 1 814 ? -0.983 0.490 12.043 1.00 88.12 814 ALA A N 1
ATOM 6485 C CA . ALA A 1 814 ? 0.449 0.749 12.025 1.00 88.12 814 ALA A CA 1
ATOM 6486 C C . ALA A 1 814 ? 1.282 -0.506 12.321 1.00 88.12 814 ALA A C 1
ATOM 6488 O O . ALA A 1 814 ? 2.338 -0.663 11.726 1.00 88.12 814 ALA A O 1
ATOM 6489 N N . LEU A 1 815 ? 0.815 -1.441 13.154 1.00 90.19 815 LEU A N 1
ATOM 6490 C CA . LEU A 1 815 ? 1.546 -2.697 13.379 1.00 90.19 815 LEU A CA 1
ATOM 6491 C C . LEU A 1 815 ? 1.737 -3.509 12.081 1.00 90.19 815 LEU A C 1
ATOM 6493 O O . LEU A 1 815 ? 2.761 -4.174 11.913 1.00 90.19 815 LEU A O 1
ATOM 6497 N N . ALA A 1 816 ? 0.766 -3.437 11.164 1.00 87.50 816 ALA A N 1
ATOM 6498 C CA . ALA A 1 816 ? 0.829 -4.085 9.858 1.00 87.50 816 ALA A CA 1
ATOM 6499 C C . ALA A 1 816 ? 1.513 -3.210 8.789 1.00 87.50 816 ALA A C 1
ATOM 6501 O O . ALA A 1 816 ? 2.299 -3.726 8.001 1.00 87.50 816 ALA A O 1
ATOM 6502 N N . GLU A 1 817 ? 1.252 -1.897 8.742 1.00 88.88 817 GLU A N 1
ATOM 6503 C CA . GLU A 1 817 ? 1.835 -1.003 7.721 1.00 88.88 817 GLU A CA 1
ATOM 6504 C C . GLU A 1 817 ? 3.274 -0.567 8.038 1.00 88.88 817 GLU A C 1
ATOM 6506 O O . GLU A 1 817 ? 4.085 -0.408 7.130 1.00 88.88 817 GLU A O 1
ATOM 6511 N N . PHE A 1 818 ? 3.595 -0.370 9.316 1.00 91.50 818 PHE A N 1
ATOM 6512 C CA . PHE A 1 818 ? 4.897 0.078 9.824 1.00 91.50 818 PHE A CA 1
ATOM 6513 C C . PHE A 1 818 ? 5.674 -1.055 10.509 1.00 91.50 818 PHE A C 1
ATOM 6515 O O . PHE A 1 818 ? 6.597 -0.809 11.287 1.00 91.50 818 PHE A O 1
ATOM 6522 N N . GLY A 1 819 ? 5.295 -2.304 10.228 1.00 90.06 819 GLY A N 1
ATOM 6523 C CA . GLY A 1 819 ? 5.994 -3.482 10.722 1.00 90.06 819 GLY A CA 1
ATOM 6524 C C . GLY A 1 819 ? 7.464 -3.544 10.263 1.00 90.06 819 GLY A C 1
ATOM 6525 O O . GLY A 1 819 ? 7.876 -2.818 9.350 1.00 90.06 819 GLY A O 1
ATOM 6526 N N . PRO A 1 820 ? 8.281 -4.414 10.877 1.00 90.62 820 PRO A N 1
ATOM 6527 C CA . PRO A 1 820 ? 9.701 -4.549 10.551 1.00 90.62 820 PRO A CA 1
ATOM 6528 C C . PRO A 1 820 ? 9.944 -4.798 9.059 1.00 90.62 820 PRO A C 1
ATOM 6530 O O . PRO A 1 820 ? 9.403 -5.745 8.503 1.00 90.62 820 PRO A O 1
ATOM 6533 N N . ARG A 1 821 ? 10.776 -3.973 8.405 1.00 89.50 821 ARG A N 1
ATOM 6534 C CA . ARG A 1 821 ? 11.085 -4.058 6.960 1.00 89.50 821 ARG A CA 1
ATOM 6535 C C . ARG A 1 821 ? 9.871 -3.896 6.025 1.00 89.50 821 ARG A C 1
ATOM 6537 O O . ARG A 1 821 ? 10.002 -4.149 4.829 1.00 89.50 821 ARG A O 1
ATOM 6544 N N . ALA A 1 822 ? 8.728 -3.403 6.519 1.00 90.25 822 ALA A N 1
ATOM 6545 C CA . ALA A 1 822 ? 7.580 -3.046 5.682 1.00 90.25 822 ALA A CA 1
ATOM 6546 C C . ALA A 1 822 ? 7.939 -1.979 4.633 1.00 90.25 822 ALA A C 1
ATOM 6548 O O . ALA A 1 822 ? 8.805 -1.129 4.868 1.00 90.25 822 ALA A O 1
ATOM 6549 N N . LEU A 1 823 ? 7.245 -2.010 3.492 1.00 90.50 823 LEU A N 1
ATOM 6550 C CA . LEU A 1 823 ? 7.350 -1.001 2.439 1.00 90.50 823 LEU A CA 1
ATOM 6551 C C . LEU A 1 823 ? 6.162 -0.039 2.532 1.00 90.50 823 LEU A C 1
ATOM 6553 O O . LEU A 1 823 ? 5.011 -0.467 2.592 1.00 90.50 823 LEU A O 1
ATOM 6557 N N . ILE A 1 824 ? 6.457 1.256 2.535 1.00 91.06 824 ILE A N 1
ATOM 6558 C CA . ILE A 1 824 ? 5.494 2.352 2.611 1.00 91.06 824 ILE A CA 1
ATOM 6559 C C . ILE A 1 824 ? 5.617 3.179 1.339 1.00 91.06 824 ILE A C 1
ATOM 6561 O O . ILE A 1 824 ? 6.712 3.591 0.959 1.00 91.06 824 ILE A O 1
ATOM 6565 N N . TYR A 1 825 ? 4.487 3.432 0.692 1.00 90.81 825 TYR A N 1
ATOM 6566 C CA . TYR A 1 825 ? 4.418 4.235 -0.523 1.00 90.81 825 TYR A CA 1
ATOM 6567 C C . TYR A 1 825 ? 4.028 5.674 -0.169 1.00 90.81 825 TYR A C 1
ATOM 6569 O O . TYR A 1 825 ? 2.971 5.893 0.435 1.00 90.81 825 TYR A O 1
ATOM 6577 N N . HIS A 1 826 ? 4.893 6.627 -0.523 1.00 88.81 826 HIS A N 1
ATOM 6578 C CA . HIS A 1 826 ? 4.737 8.055 -0.231 1.00 88.81 826 HIS A CA 1
ATOM 6579 C C . HIS A 1 826 ? 5.454 8.915 -1.281 1.00 88.81 826 HIS A C 1
ATOM 6581 O O . HIS A 1 826 ? 6.582 8.612 -1.668 1.00 88.81 826 HIS A O 1
ATOM 6587 N N . GLU A 1 827 ? 4.816 9.986 -1.753 1.00 83.62 827 GLU A N 1
ATOM 6588 C CA . GLU A 1 827 ? 5.353 10.952 -2.723 1.00 83.62 827 GLU A CA 1
ATOM 6589 C C . GLU A 1 827 ? 6.070 10.321 -3.933 1.00 83.62 827 GLU A C 1
ATOM 6591 O O . GLU A 1 827 ? 7.203 10.687 -4.284 1.00 83.62 827 GLU A O 1
ATOM 6596 N N . GLY A 1 828 ? 5.417 9.338 -4.567 1.00 79.69 828 GLY A N 1
ATOM 6597 C CA . GLY A 1 828 ? 5.916 8.688 -5.786 1.00 79.69 828 GLY A CA 1
ATOM 6598 C C . GLY A 1 828 ? 7.123 7.768 -5.560 1.00 79.69 828 GLY A C 1
ATOM 6599 O O . GLY A 1 828 ? 7.782 7.357 -6.517 1.00 79.69 828 GLY A O 1
ATOM 6600 N N . ALA A 1 829 ? 7.426 7.444 -4.304 1.00 83.44 829 ALA A N 1
ATOM 6601 C CA . ALA A 1 829 ? 8.551 6.613 -3.920 1.00 83.44 829 ALA A CA 1
ATOM 6602 C C . ALA A 1 829 ? 8.151 5.528 -2.916 1.00 83.44 829 ALA A C 1
ATOM 6604 O O . ALA A 1 829 ? 7.146 5.620 -2.207 1.00 83.44 829 ALA A O 1
ATOM 6605 N N . ARG A 1 830 ? 8.985 4.492 -2.854 1.00 87.50 830 ARG A N 1
ATOM 6606 C CA . ARG A 1 830 ? 8.856 3.383 -1.924 1.00 87.50 830 ARG A CA 1
ATOM 6607 C C . ARG A 1 830 ? 9.900 3.524 -0.830 1.00 87.50 830 ARG A C 1
ATOM 6609 O O . ARG A 1 830 ? 11.099 3.590 -1.093 1.00 87.50 830 ARG A O 1
ATOM 6616 N N . TYR A 1 831 ? 9.439 3.521 0.405 1.00 87.94 831 TYR A N 1
ATOM 6617 C CA . TYR A 1 831 ? 10.253 3.656 1.597 1.00 87.94 831 TYR A CA 1
ATOM 6618 C C . TYR A 1 831 ? 10.227 2.365 2.404 1.00 87.94 831 TYR A C 1
ATOM 6620 O O . TYR A 1 831 ? 9.181 1.743 2.540 1.00 87.94 831 TYR A O 1
ATOM 6628 N N . ARG A 1 832 ? 11.363 1.955 2.966 1.00 89.69 832 ARG A N 1
ATOM 6629 C CA . ARG A 1 832 ? 11.464 0.761 3.812 1.00 89.69 832 ARG A CA 1
ATOM 6630 C C . ARG A 1 832 ? 11.589 1.152 5.280 1.00 89.69 832 ARG A C 1
ATOM 6632 O O . ARG A 1 832 ? 12.422 1.991 5.631 1.00 89.69 832 ARG A O 1
ATOM 6639 N N . VAL A 1 833 ? 10.809 0.500 6.140 1.00 90.69 833 VAL A N 1
ATOM 6640 C CA . VAL A 1 833 ? 10.937 0.595 7.600 1.00 90.69 833 VAL A CA 1
ATOM 6641 C C . VAL A 1 833 ? 12.199 -0.143 8.032 1.00 90.69 833 VAL A C 1
ATOM 6643 O O . VAL A 1 833 ? 12.214 -1.366 8.145 1.00 90.69 833 VAL A O 1
ATOM 6646 N N . TYR A 1 834 ? 13.283 0.589 8.260 1.00 84.94 834 TYR A N 1
ATOM 6647 C CA . TYR A 1 834 ? 14.574 -0.017 8.609 1.00 84.94 834 TYR A CA 1
ATOM 6648 C C . TYR A 1 834 ? 14.908 0.106 10.096 1.00 84.94 834 TYR A C 1
ATOM 6650 O O . TYR A 1 834 ? 15.702 -0.682 10.609 1.00 84.94 834 TYR A O 1
ATOM 6658 N N . LYS A 1 835 ? 14.283 1.060 10.796 1.00 84.69 835 LYS A N 1
ATOM 6659 C CA . LYS A 1 835 ? 14.580 1.380 12.193 1.00 84.69 835 LYS A CA 1
ATOM 6660 C C . LYS A 1 835 ? 13.308 1.609 13.005 1.00 84.69 835 LYS A C 1
ATOM 6662 O O . LYS A 1 835 ? 12.359 2.215 12.509 1.00 84.69 835 LYS A O 1
ATOM 6667 N N . VAL A 1 836 ? 13.326 1.189 14.265 1.00 84.81 836 VAL A N 1
ATOM 6668 C CA . VAL A 1 836 ? 12.339 1.547 15.294 1.00 84.81 836 VAL A CA 1
ATOM 6669 C C . VAL A 1 836 ? 12.994 2.407 16.379 1.00 84.81 836 VAL A C 1
ATOM 6671 O O . VAL A 1 836 ? 14.161 2.205 16.720 1.00 84.81 836 VAL A O 1
ATOM 6674 N N . ASN A 1 837 ? 12.256 3.376 16.917 1.00 74.81 837 ASN A N 1
ATOM 6675 C CA . ASN A 1 837 ? 12.681 4.132 18.089 1.00 74.81 837 ASN A CA 1
ATOM 6676 C C . ASN A 1 837 ? 12.425 3.289 19.344 1.00 74.81 837 ASN A C 1
ATOM 6678 O O . ASN A 1 837 ? 11.282 2.932 19.632 1.00 74.81 837 ASN A O 1
ATOM 6682 N N . LEU A 1 838 ? 13.494 2.972 20.072 1.00 69.38 838 LEU A N 1
ATOM 6683 C CA . LEU A 1 838 ? 13.440 2.153 21.278 1.00 69.38 838 LEU A CA 1
ATOM 6684 C C . LEU A 1 838 ? 13.314 3.026 22.523 1.00 69.38 838 LEU A C 1
ATOM 6686 O O . LEU A 1 838 ? 13.878 4.120 22.589 1.00 69.38 838 LEU A O 1
ATOM 6690 N N . ASP A 1 839 ? 12.590 2.506 23.506 1.00 64.06 839 ASP A N 1
ATOM 6691 C CA . ASP A 1 839 ? 12.531 3.064 24.847 1.00 64.06 839 ASP A CA 1
ATOM 6692 C C . ASP A 1 839 ? 13.269 2.138 25.816 1.00 64.06 839 ASP A C 1
ATOM 6694 O O . ASP A 1 839 ? 13.151 0.916 25.736 1.00 64.06 839 ASP A O 1
ATOM 6698 N N . PHE A 1 840 ? 14.059 2.737 26.698 1.00 59.62 840 PHE A N 1
ATOM 6699 C CA . PHE A 1 840 ? 14.874 2.035 27.688 1.00 59.62 840 PHE A CA 1
ATOM 6700 C C . PHE A 1 840 ? 14.348 2.264 29.118 1.00 59.62 840 PHE A C 1
ATOM 6702 O O . PHE A 1 840 ? 14.961 1.795 30.069 1.00 59.62 840 PHE A O 1
ATOM 6709 N N . GLY A 1 841 ? 13.215 2.968 29.276 1.00 51.84 841 GLY A N 1
ATOM 6710 C CA . GLY A 1 841 ? 12.434 3.008 30.520 1.00 51.84 841 GLY A CA 1
ATOM 6711 C C . GLY A 1 841 ? 13.055 3.765 31.703 1.00 51.84 841 GLY A C 1
ATOM 6712 O O . GLY A 1 841 ? 12.449 3.792 32.769 1.00 51.84 841 GLY A O 1
ATOM 6713 N N . SER A 1 842 ? 14.235 4.381 31.551 1.00 56.53 842 SER A N 1
ATOM 6714 C CA . SER A 1 842 ? 14.931 5.101 32.627 1.00 56.53 842 SER A CA 1
ATOM 6715 C C . SER A 1 842 ? 14.913 6.628 32.451 1.00 56.53 842 SER A C 1
ATOM 6717 O O . SER A 1 842 ? 15.061 7.157 31.345 1.00 56.53 842 SER A O 1
ATOM 6719 N N . ASP A 1 843 ? 14.779 7.347 33.571 1.00 54.03 843 ASP A N 1
ATOM 6720 C CA . ASP A 1 843 ? 14.957 8.810 33.655 1.00 54.03 843 ASP A CA 1
ATOM 6721 C C . ASP A 1 843 ? 16.435 9.221 33.753 1.00 54.03 843 ASP A C 1
ATOM 6723 O O . ASP A 1 843 ? 16.774 10.406 33.742 1.00 54.03 843 ASP A O 1
ATOM 6727 N N . ASP A 1 844 ? 17.321 8.236 33.868 1.00 56.22 844 ASP A N 1
ATOM 6728 C CA . ASP A 1 844 ? 18.768 8.390 33.903 1.00 56.22 844 ASP A CA 1
ATOM 6729 C C . ASP A 1 844 ? 19.332 8.378 32.472 1.00 56.22 844 ASP A C 1
ATOM 6731 O O . ASP A 1 844 ? 19.133 7.430 31.708 1.00 56.22 844 ASP A O 1
ATOM 6735 N N . LEU A 1 845 ? 20.027 9.459 32.104 1.00 55.75 845 LEU A N 1
ATOM 6736 C CA . LEU A 1 845 ? 20.687 9.623 30.805 1.00 55.75 845 LEU A CA 1
ATOM 6737 C C . LEU A 1 845 ? 21.852 8.629 30.608 1.00 55.75 845 LEU A C 1
ATOM 6739 O O . LEU A 1 845 ? 22.213 8.354 29.461 1.00 55.75 845 LEU A O 1
ATOM 6743 N N . GLU A 1 846 ? 22.407 8.070 31.693 1.00 52.16 846 GLU A N 1
ATOM 6744 C CA . GLU A 1 846 ? 23.563 7.162 31.702 1.00 52.16 846 GLU A CA 1
ATOM 6745 C C . GLU A 1 846 ? 23.204 5.683 31.986 1.00 52.16 846 GLU A C 1
ATOM 6747 O O . GLU A 1 846 ? 23.987 4.782 31.652 1.00 52.16 846 GLU A O 1
ATOM 6752 N N . ALA A 1 847 ? 22.020 5.381 32.541 1.00 51.50 847 ALA A N 1
ATOM 6753 C CA . ALA A 1 847 ? 21.634 4.008 32.889 1.00 51.50 847 ALA A CA 1
ATOM 6754 C C . ALA A 1 847 ? 21.275 3.129 31.672 1.00 51.50 847 ALA A C 1
ATOM 6756 O O . ALA A 1 847 ? 20.171 3.174 31.141 1.00 51.50 847 ALA A O 1
ATOM 6757 N N . SER A 1 848 ? 22.222 2.240 31.347 1.00 50.69 848 SER A N 1
ATOM 6758 C CA . SER A 1 848 ? 22.086 0.865 30.828 1.00 50.69 848 SER A CA 1
ATOM 6759 C C . SER A 1 848 ? 21.336 0.609 29.500 1.00 50.69 848 SER A C 1
ATOM 6761 O O . SER A 1 848 ? 20.141 0.817 29.338 1.00 50.69 848 SER A O 1
ATOM 6763 N N . ARG A 1 849 ? 22.063 -0.048 28.581 1.00 54.31 849 ARG A N 1
ATOM 6764 C CA . ARG A 1 849 ? 21.681 -0.574 27.250 1.00 54.31 849 ARG A CA 1
ATOM 6765 C C . ARG A 1 849 ? 20.621 -1.702 27.262 1.00 54.31 849 ARG A C 1
ATOM 6767 O O . ARG A 1 849 ? 20.619 -2.542 26.358 1.00 54.31 849 ARG A O 1
ATOM 6774 N N . ALA A 1 850 ? 19.805 -1.813 28.307 1.00 59.16 850 ALA A N 1
ATOM 6775 C CA . ALA A 1 850 ? 18.826 -2.884 28.472 1.00 59.16 850 ALA A CA 1
ATOM 6776 C C . ALA A 1 850 ? 17.455 -2.414 27.980 1.00 59.16 850 ALA A C 1
ATOM 6778 O O . ALA A 1 850 ? 16.843 -1.541 28.581 1.00 59.16 850 ALA A O 1
ATOM 6779 N N . LEU A 1 851 ? 17.010 -2.968 26.851 1.00 69.56 851 LEU A N 1
ATOM 6780 C CA . LEU A 1 851 ? 15.699 -2.677 26.275 1.00 69.56 851 LEU A CA 1
ATOM 6781 C C . LEU A 1 851 ? 14.591 -3.062 27.266 1.00 69.56 851 LEU A C 1
ATOM 6783 O O . LEU A 1 851 ? 14.616 -4.187 27.767 1.00 69.56 851 LEU A O 1
ATOM 6787 N N . ASP A 1 852 ? 13.624 -2.168 27.504 1.00 73.94 852 ASP A N 1
ATOM 6788 C CA . ASP A 1 852 ? 12.433 -2.516 28.282 1.00 73.94 852 ASP A CA 1
ATOM 6789 C C . ASP A 1 852 ? 11.600 -3.519 27.474 1.00 73.94 852 ASP A C 1
ATOM 6791 O O . ASP A 1 852 ? 11.089 -3.214 26.390 1.00 73.94 852 ASP A O 1
ATOM 6795 N N . THR A 1 853 ? 11.534 -4.753 27.966 1.00 82.81 853 THR A N 1
ATOM 6796 C CA . THR A 1 853 ? 10.786 -5.834 27.328 1.00 82.81 853 THR A CA 1
ATOM 6797 C C . THR A 1 853 ? 9.831 -6.446 28.324 1.00 82.81 853 THR A C 1
ATOM 6799 O O . THR A 1 853 ? 10.189 -6.651 29.480 1.00 82.81 853 THR A O 1
ATOM 6802 N N . ARG A 1 854 ? 8.628 -6.775 27.857 1.00 85.62 854 ARG A N 1
ATOM 6803 C CA . ARG A 1 854 ? 7.595 -7.407 28.680 1.00 85.62 854 ARG A CA 1
ATOM 6804 C C . ARG A 1 854 ? 7.389 -8.862 28.286 1.00 85.62 854 ARG A C 1
ATOM 6806 O O . ARG A 1 854 ? 7.693 -9.258 27.155 1.00 85.62 854 ARG A O 1
ATOM 6813 N N . THR A 1 855 ? 6.813 -9.627 29.202 1.00 89.62 855 THR A N 1
ATOM 6814 C CA . THR A 1 855 ? 6.308 -10.977 28.947 1.00 89.62 855 THR A CA 1
ATOM 6815 C C . THR A 1 855 ? 4.787 -10.980 29.064 1.00 89.62 855 THR A C 1
ATOM 6817 O O . THR A 1 855 ? 4.214 -10.360 29.962 1.00 89.62 855 THR A O 1
ATOM 6820 N N . LEU A 1 856 ? 4.121 -11.666 28.136 1.00 91.19 856 LEU A N 1
ATOM 6821 C CA . LEU A 1 856 ? 2.669 -11.833 28.125 1.00 91.19 856 LEU A CA 1
ATOM 6822 C C . LEU A 1 856 ? 2.337 -13.302 27.873 1.00 91.19 856 LEU A C 1
ATOM 6824 O O . LEU A 1 856 ? 2.805 -13.877 26.892 1.00 91.19 856 LEU A O 1
ATOM 6828 N N . LYS A 1 857 ? 1.501 -13.904 28.723 1.00 91.75 857 LYS A N 1
ATOM 6829 C CA . LYS A 1 857 ? 0.873 -15.198 28.435 1.00 91.75 857 LYS A CA 1
ATOM 6830 C C . LYS A 1 857 ? -0.485 -14.954 27.777 1.00 91.75 857 LYS A C 1
ATOM 6832 O O . LYS A 1 857 ? -1.318 -14.211 28.295 1.00 91.75 857 LYS A O 1
ATOM 6837 N N . ARG A 1 858 ? -0.708 -15.566 26.617 1.00 92.88 858 ARG A N 1
ATOM 6838 C CA . ARG A 1 858 ? -1.970 -15.517 25.875 1.00 92.88 858 ARG A CA 1
ATOM 6839 C C . ARG A 1 858 ? -2.651 -16.872 25.971 1.00 92.88 858 ARG A C 1
ATOM 6841 O O . ARG A 1 858 ? -2.091 -17.862 25.512 1.00 92.88 858 ARG A O 1
ATOM 6848 N N . CYS A 1 859 ? -3.872 -16.908 26.496 1.00 91.62 859 CYS A N 1
ATOM 6849 C CA . CYS A 1 859 ? -4.606 -18.159 26.638 1.00 91.62 859 CYS A CA 1
ATOM 6850 C C . CYS A 1 859 ? -4.811 -18.853 25.273 1.00 91.62 859 CYS A C 1
ATOM 6852 O O . CYS A 1 859 ? -5.339 -18.225 24.345 1.00 91.62 859 CYS A O 1
ATOM 6854 N N . PRO A 1 860 ? -4.459 -20.144 25.132 1.00 89.69 860 PRO A N 1
ATOM 6855 C CA . PRO A 1 860 ? -4.605 -20.869 23.875 1.00 89.69 860 PRO A CA 1
ATOM 6856 C C . PRO A 1 860 ? -6.063 -21.230 23.572 1.00 89.69 860 PRO A C 1
ATOM 6858 O O . PRO A 1 860 ? -6.376 -21.504 22.422 1.00 89.69 860 PRO A O 1
ATOM 6861 N N . ALA A 1 861 ? -6.961 -21.210 24.565 1.00 88.81 861 ALA A N 1
ATOM 6862 C CA . ALA A 1 861 ? -8.371 -21.553 24.387 1.00 88.81 861 ALA A CA 1
ATOM 6863 C C . ALA A 1 861 ? -9.260 -20.345 24.058 1.00 88.81 861 ALA A C 1
ATOM 6865 O O . ALA A 1 861 ? -10.140 -20.467 23.211 1.00 88.81 861 ALA A O 1
ATOM 6866 N N . CYS A 1 862 ? -9.040 -19.197 24.706 1.00 88.81 862 CYS A N 1
ATOM 6867 C CA . CYS A 1 862 ? -9.906 -18.019 24.566 1.00 88.81 862 CYS A CA 1
ATOM 6868 C C . CYS A 1 862 ? -9.168 -16.736 24.151 1.00 88.81 862 CYS A C 1
ATOM 6870 O O . CYS A 1 862 ? -9.796 -15.719 23.899 1.00 88.81 862 CYS A O 1
ATOM 6872 N N . GLY A 1 863 ? -7.833 -16.741 24.065 1.00 90.12 863 GLY A N 1
ATOM 6873 C CA . GLY A 1 863 ? -7.055 -15.563 23.663 1.00 90.12 863 GLY A CA 1
ATOM 6874 C C . GLY A 1 863 ? -6.937 -14.450 24.714 1.00 90.12 863 GLY A C 1
ATOM 6875 O O . GLY A 1 863 ? -6.407 -13.388 24.384 1.00 90.12 863 GLY A O 1
ATOM 6876 N N . TYR A 1 864 ? -7.387 -14.674 25.954 1.00 91.81 864 TYR A N 1
ATOM 6877 C CA . TYR A 1 864 ? -7.250 -13.719 27.060 1.00 91.81 864 TYR A CA 1
ATOM 6878 C C . TYR A 1 864 ? -5.776 -13.440 27.399 1.00 91.81 864 TYR A C 1
ATOM 6880 O O . TYR A 1 864 ? -4.933 -14.341 27.317 1.00 91.81 864 TYR A O 1
ATOM 6888 N N . ALA A 1 865 ? -5.464 -12.193 27.747 1.00 92.50 865 ALA A N 1
ATOM 6889 C CA . ALA A 1 865 ? -4.111 -11.719 28.020 1.00 92.50 865 ALA A CA 1
ATOM 6890 C C . ALA A 1 865 ? -3.790 -11.686 29.524 1.00 92.50 865 ALA A C 1
ATOM 6892 O O . ALA A 1 865 ? -4.532 -11.115 30.328 1.00 92.50 865 ALA A O 1
ATOM 6893 N N . HIS A 1 866 ? -2.623 -12.227 29.878 1.00 89.31 866 HIS A N 1
ATOM 6894 C CA . HIS A 1 866 ? -2.039 -12.182 31.218 1.00 89.31 866 HIS A CA 1
ATOM 6895 C C . HIS A 1 866 ? -0.663 -11.520 31.132 1.00 89.31 866 HIS A C 1
ATOM 6897 O O . HIS A 1 866 ? 0.274 -12.078 30.555 1.00 89.31 866 HIS A O 1
ATOM 6903 N N . LEU A 1 867 ? -0.560 -10.304 31.663 1.00 80.06 867 LEU A N 1
ATOM 6904 C CA . LEU A 1 867 ? 0.691 -9.555 31.735 1.00 80.06 867 LEU A CA 1
ATOM 6905 C C . LEU A 1 867 ? 1.488 -9.967 32.973 1.00 80.06 867 LEU A C 1
ATOM 6907 O O . LEU A 1 867 ? 0.918 -10.249 34.024 1.00 80.06 867 LEU A O 1
ATOM 6911 N N . GLU A 1 868 ? 2.809 -9.962 32.844 1.00 76.00 868 GLU A N 1
ATOM 6912 C CA . GLU A 1 868 ? 3.729 -10.139 33.966 1.00 76.00 868 GLU A CA 1
ATOM 6913 C C . GLU A 1 868 ? 3.556 -9.007 34.998 1.00 76.00 868 GLU A C 1
ATOM 6915 O O . GLU A 1 868 ? 3.747 -7.832 34.679 1.00 76.00 868 GLU A O 1
ATOM 6920 N N . GLN A 1 869 ? 3.181 -9.352 36.236 1.00 58.28 869 GLN A N 1
ATOM 6921 C CA . GLN A 1 869 ? 3.114 -8.423 37.370 1.00 58.28 869 GLN A CA 1
ATOM 6922 C C . GLN A 1 869 ? 4.256 -8.737 38.348 1.00 58.28 869 GLN A C 1
ATOM 6924 O O . GLN A 1 869 ? 4.130 -9.567 39.250 1.00 58.28 869 GLN A O 1
ATOM 6929 N N . GLY A 1 870 ? 5.407 -8.087 38.164 1.00 59.88 870 GLY A N 1
ATOM 6930 C CA . GLY A 1 870 ? 6.596 -8.353 38.978 1.00 59.88 870 GLY A CA 1
ATOM 6931 C C . GLY A 1 870 ? 7.272 -9.672 38.591 1.00 59.88 870 GLY A C 1
ATOM 6932 O O . GLY A 1 870 ? 7.820 -9.762 37.503 1.00 59.88 870 GLY A O 1
ATOM 6933 N N . VAL A 1 871 ? 7.268 -10.671 39.485 1.00 48.00 871 VAL A N 1
ATOM 6934 C CA . VAL A 1 871 ? 7.958 -11.975 39.298 1.00 48.00 871 VAL A CA 1
ATOM 6935 C C . VAL A 1 871 ? 6.973 -13.130 39.033 1.00 48.00 871 VAL A C 1
ATOM 6937 O O . VAL A 1 871 ? 7.384 -14.268 38.825 1.00 48.00 871 VAL A O 1
ATOM 6940 N N . HIS A 1 872 ? 5.662 -12.867 39.047 1.00 57.88 872 HIS A N 1
ATOM 6941 C CA . HIS A 1 872 ? 4.635 -13.902 38.929 1.00 57.88 872 HIS A CA 1
ATOM 6942 C C . HIS A 1 872 ? 3.822 -13.738 37.640 1.00 57.88 872 HIS A C 1
ATOM 6944 O O . HIS A 1 872 ? 3.277 -12.671 37.356 1.00 57.88 872 HIS A O 1
ATOM 6950 N N . LEU A 1 873 ? 3.728 -14.824 36.871 1.00 73.62 873 LEU A N 1
ATOM 6951 C CA . LEU A 1 873 ? 2.802 -14.984 35.752 1.00 73.62 873 LEU A CA 1
ATOM 6952 C C . LEU A 1 873 ? 1.672 -15.920 36.181 1.00 73.62 873 LEU A C 1
ATOM 6954 O O . LEU A 1 873 ? 1.895 -16.857 36.945 1.00 73.62 873 LEU A O 1
ATOM 6958 N N . ALA A 1 874 ? 0.465 -15.681 35.672 1.00 79.44 874 ALA A N 1
ATOM 6959 C CA . ALA A 1 874 ? -0.652 -16.587 35.899 1.00 79.44 874 ALA A CA 1
ATOM 6960 C C . ALA A 1 874 ? -0.356 -17.972 35.288 1.00 79.44 874 ALA A C 1
ATOM 6962 O O . ALA A 1 874 ? 0.136 -18.082 34.159 1.00 79.44 874 ALA A O 1
ATOM 6963 N N . GLU A 1 875 ? -0.657 -19.031 36.035 1.00 85.81 875 GLU A N 1
ATOM 6964 C CA . GLU A 1 875 ? -0.544 -20.428 35.581 1.00 85.81 875 GLU A CA 1
ATOM 6965 C C . GLU A 1 875 ? -1.869 -20.957 35.016 1.00 85.81 875 GLU A C 1
ATOM 6967 O O . GLU A 1 875 ? -1.904 -21.954 34.297 1.00 85.81 875 GLU A O 1
ATOM 6972 N N . VAL A 1 876 ? -2.965 -20.259 35.307 1.00 87.31 876 VAL A N 1
ATOM 6973 C CA . VAL A 1 876 ? -4.321 -20.577 34.868 1.00 87.31 876 VAL A CA 1
ATOM 6974 C C . VAL A 1 876 ? -4.966 -19.299 34.343 1.00 87.31 876 VAL A C 1
ATOM 6976 O O . VAL A 1 876 ? -4.680 -18.205 34.823 1.00 87.31 876 VAL A O 1
ATOM 6979 N N . CYS A 1 877 ? -5.802 -19.421 33.318 1.00 85.12 877 CYS A N 1
ATOM 6980 C CA . CYS A 1 877 ? -6.484 -18.279 32.730 1.00 85.12 877 CYS A CA 1
ATOM 6981 C C . CYS A 1 877 ? -7.612 -17.748 33.633 1.00 85.12 877 CYS A C 1
ATOM 6983 O O . CYS A 1 877 ? -8.643 -18.403 33.725 1.00 85.12 877 CYS A O 1
ATOM 6985 N N . ASP A 1 878 ? -7.480 -16.513 34.134 1.00 81.50 878 ASP A N 1
ATOM 6986 C CA . ASP A 1 878 ? -8.482 -15.705 34.874 1.00 81.50 878 ASP A CA 1
ATOM 6987 C C . ASP A 1 878 ? -9.913 -15.677 34.277 1.00 81.50 878 ASP A C 1
ATOM 6989 O O . ASP A 1 878 ? -10.840 -15.182 34.914 1.00 81.50 878 ASP A O 1
ATOM 6993 N N . ARG A 1 879 ? -10.110 -16.114 33.023 1.00 83.38 879 ARG A N 1
ATOM 6994 C CA . ARG A 1 879 ? -11.420 -16.109 32.344 1.00 83.38 879 ARG A CA 1
ATOM 6995 C C . ARG A 1 879 ? -12.022 -17.495 32.128 1.00 83.38 879 ARG A C 1
ATOM 6997 O O . ARG A 1 879 ? -13.238 -17.625 32.191 1.00 83.38 879 ARG A O 1
ATOM 7004 N N . CYS A 1 880 ? -11.216 -18.480 31.740 1.00 82.88 880 CYS A N 1
ATOM 7005 C CA . CYS A 1 880 ? -11.722 -19.780 31.272 1.00 82.88 880 CYS A CA 1
ATOM 7006 C C . CYS A 1 880 ? -11.051 -20.980 31.941 1.00 82.88 880 CYS A C 1
ATOM 7008 O O . CYS A 1 880 ? -11.216 -22.103 31.467 1.00 82.88 880 CYS A O 1
ATOM 7010 N N . ASP A 1 881 ? -10.228 -20.731 32.959 1.00 85.75 881 ASP A N 1
ATOM 7011 C CA . ASP A 1 881 ? -9.547 -21.731 33.781 1.00 85.75 881 ASP A CA 1
ATOM 7012 C C . ASP A 1 881 ? -8.643 -22.712 33.017 1.00 85.75 881 ASP A C 1
ATOM 7014 O O . ASP A 1 881 ? -8.187 -23.727 33.541 1.00 85.75 881 ASP A O 1
ATOM 7018 N N . THR A 1 882 ? -8.326 -22.406 31.757 1.00 87.88 882 THR A N 1
ATOM 7019 C CA . THR A 1 882 ? -7.380 -23.192 30.962 1.00 87.88 882 THR A CA 1
ATOM 7020 C C . THR A 1 882 ? -5.962 -22.978 31.487 1.00 87.88 882 THR A C 1
ATOM 7022 O O . THR A 1 882 ? -5.554 -21.837 31.716 1.00 87.88 882 THR A O 1
ATOM 7025 N N . ALA A 1 883 ? -5.200 -24.065 31.629 1.00 88.38 883 ALA A N 1
ATOM 7026 C CA . ALA A 1 883 ? -3.793 -24.015 32.015 1.00 88.38 883 ALA A CA 1
ATOM 7027 C C . ALA A 1 883 ? -2.956 -23.211 31.001 1.00 88.38 883 ALA A C 1
ATOM 7029 O O . ALA A 1 883 ? -3.111 -23.366 29.787 1.00 88.38 883 ALA A O 1
ATOM 7030 N N . LEU A 1 884 ? -2.071 -22.354 31.509 1.00 88.06 884 LEU A N 1
ATOM 7031 C CA . LEU A 1 884 ? -1.197 -21.479 30.730 1.00 88.06 884 LEU A CA 1
ATOM 7032 C C . LEU A 1 884 ? 0.243 -22.004 30.766 1.00 88.06 884 LEU A C 1
ATOM 7034 O O . LEU A 1 884 ? 1.043 -21.631 31.628 1.00 88.06 884 LEU A O 1
ATOM 7038 N N . ASP A 1 885 ? 0.556 -22.863 29.801 1.00 86.00 885 ASP A N 1
ATOM 7039 C CA . ASP A 1 885 ? 1.867 -23.487 29.618 1.00 86.00 885 ASP A CA 1
ATOM 7040 C C . ASP A 1 885 ? 2.915 -22.550 28.975 1.00 86.00 885 ASP A C 1
ATOM 7042 O O . ASP A 1 885 ? 2.637 -21.402 28.618 1.00 86.00 885 ASP A O 1
ATOM 7046 N N . GLU A 1 886 ? 4.143 -23.050 28.784 1.00 80.44 886 GLU A N 1
ATOM 7047 C CA . GLU A 1 886 ? 5.211 -22.307 28.092 1.00 80.44 886 GLU A CA 1
ATOM 7048 C C . GLU A 1 886 ? 4.833 -21.923 26.650 1.00 80.44 886 GLU A C 1
ATOM 7050 O O . GLU A 1 886 ? 5.273 -20.887 26.155 1.00 80.44 886 GLU A O 1
ATOM 7055 N N . ALA A 1 887 ? 3.992 -22.709 25.966 1.00 80.88 887 ALA A N 1
ATOM 7056 C CA . ALA A 1 887 ? 3.546 -22.401 24.605 1.00 80.88 887 ALA A CA 1
ATOM 7057 C C . ALA A 1 887 ? 2.603 -21.184 24.551 1.00 80.88 887 ALA A C 1
ATOM 7059 O O . ALA A 1 887 ? 2.495 -20.524 23.514 1.00 80.88 887 ALA A O 1
ATOM 7060 N N . SER A 1 888 ? 1.955 -20.866 25.672 1.00 85.06 888 SER A N 1
ATOM 7061 C CA . SER A 1 888 ? 1.115 -19.680 25.853 1.00 85.06 888 SER A CA 1
ATOM 7062 C C . SER A 1 888 ? 1.943 -18.404 26.052 1.00 85.06 888 SER A C 1
ATOM 7064 O O . SER A 1 888 ? 1.413 -17.298 25.917 1.00 85.06 888 SER A O 1
ATOM 7066 N N . GLN A 1 889 ? 3.235 -18.530 26.372 1.00 89.75 889 GLN A N 1
ATOM 7067 C CA . GLN A 1 889 ? 4.118 -17.412 26.678 1.00 89.75 889 GLN A CA 1
ATOM 7068 C C . GLN A 1 889 ? 4.684 -16.756 25.414 1.00 89.75 889 GLN A C 1
ATOM 7070 O O . GLN A 1 889 ? 5.303 -17.382 24.554 1.00 89.75 889 GLN A O 1
ATOM 7075 N N . ILE A 1 890 ? 4.537 -15.439 25.347 1.00 90.44 890 ILE A N 1
ATOM 7076 C CA . ILE A 1 890 ? 5.197 -14.571 24.382 1.00 90.44 890 ILE A CA 1
ATOM 7077 C C . ILE A 1 890 ? 6.195 -13.735 25.183 1.00 90.44 890 ILE A C 1
ATOM 7079 O O . ILE A 1 890 ? 5.816 -12.986 26.080 1.00 90.44 890 ILE A O 1
ATOM 7083 N N . SER A 1 891 ? 7.479 -13.892 24.877 1.00 89.38 891 SER A N 1
ATOM 7084 C CA . SER A 1 891 ? 8.576 -13.193 25.556 1.00 89.38 891 SER A CA 1
ATOM 7085 C C . SER A 1 891 ? 9.130 -12.068 24.687 1.00 89.38 891 SER A C 1
ATOM 7087 O O . SER A 1 891 ? 8.948 -12.070 23.468 1.00 89.38 891 SER A O 1
ATOM 7089 N N . GLN A 1 892 ? 9.881 -11.149 25.303 1.00 89.19 892 GLN A N 1
ATOM 7090 C CA . GLN A 1 892 ? 10.587 -10.069 24.600 1.00 89.19 892 GLN A CA 1
ATOM 7091 C C . GLN A 1 892 ? 9.632 -9.146 23.817 1.00 89.19 892 GLN A C 1
ATOM 7093 O O . GLN A 1 892 ? 9.936 -8.733 22.691 1.00 89.19 892 GLN A O 1
ATOM 7098 N N . LEU A 1 893 ? 8.459 -8.841 24.389 1.00 90.88 893 LEU A N 1
ATOM 7099 C CA . LEU A 1 893 ? 7.521 -7.898 23.788 1.00 90.88 893 LEU A CA 1
ATOM 7100 C C . LEU A 1 893 ? 8.082 -6.480 23.855 1.00 90.88 893 LEU A C 1
ATOM 7102 O O . LEU A 1 893 ? 8.436 -6.000 24.931 1.00 90.88 893 LEU A O 1
ATOM 7106 N N . VAL A 1 894 ? 8.094 -5.799 22.711 1.00 88.25 894 VAL A N 1
ATOM 7107 C CA . VAL A 1 894 ? 8.535 -4.405 22.574 1.00 88.25 894 VAL A CA 1
ATOM 7108 C C . VAL A 1 894 ? 7.381 -3.579 22.036 1.00 88.25 894 VAL A C 1
ATOM 7110 O O . VAL A 1 894 ? 6.807 -3.907 20.995 1.00 88.25 894 VAL A O 1
ATOM 7113 N N . HIS A 1 895 ? 7.034 -2.504 22.740 1.00 85.12 895 HIS A N 1
ATOM 7114 C CA . HIS A 1 895 ? 5.962 -1.621 22.300 1.00 85.12 895 HIS A CA 1
ATOM 7115 C C . HIS A 1 895 ? 6.406 -0.852 21.049 1.00 85.12 895 HIS A C 1
ATOM 7117 O O . HIS A 1 895 ? 7.401 -0.122 21.073 1.00 85.12 895 HIS A O 1
ATOM 7123 N N . LEU A 1 896 ? 5.685 -1.025 19.939 1.00 86.50 896 LEU A N 1
ATOM 7124 C CA . LEU A 1 896 ? 5.987 -0.330 18.694 1.00 86.50 896 LEU A CA 1
ATOM 7125 C C . LEU A 1 896 ? 5.574 1.141 18.834 1.00 86.50 896 LEU A C 1
ATOM 7127 O O . LEU A 1 896 ? 4.394 1.480 18.791 1.00 86.50 896 LEU A O 1
ATOM 7131 N N . ARG A 1 897 ? 6.568 2.013 19.015 1.00 77.81 897 ARG A N 1
ATOM 7132 C CA . ARG A 1 897 ? 6.424 3.475 18.993 1.00 77.81 897 ARG A CA 1
ATOM 7133 C C . ARG A 1 897 ? 6.692 3.971 17.568 1.00 77.81 897 ARG A C 1
ATOM 7135 O O . ARG A 1 897 ? 6.247 3.354 16.609 1.00 77.81 897 ARG A O 1
ATOM 7142 N N . ASN A 1 898 ? 7.438 5.059 17.404 1.00 83.25 898 ASN A N 1
ATOM 7143 C CA . ASN A 1 898 ? 7.746 5.623 16.092 1.00 83.25 898 ASN A CA 1
ATOM 7144 C C . ASN A 1 898 ? 8.798 4.807 15.331 1.00 83.25 898 ASN A C 1
ATOM 7146 O O . ASN A 1 898 ? 9.699 4.208 15.921 1.00 83.25 898 ASN A O 1
ATOM 7150 N N . VAL A 1 899 ? 8.707 4.832 14.005 1.00 86.56 899 VAL A N 1
ATOM 7151 C CA . VAL A 1 899 ? 9.657 4.163 13.107 1.00 86.56 899 VAL A CA 1
ATOM 7152 C C . VAL A 1 899 ? 10.367 5.174 12.215 1.00 86.56 899 VAL A C 1
ATOM 7154 O O . VAL A 1 899 ? 9.895 6.293 12.032 1.00 86.56 899 VAL A O 1
ATOM 7157 N N . SER A 1 900 ? 11.510 4.795 11.646 1.00 84.38 900 SER A N 1
ATOM 7158 C CA . SER A 1 900 ? 12.201 5.602 10.637 1.00 84.38 900 SER A CA 1
ATOM 7159 C C . SER A 1 900 ? 12.276 4.874 9.310 1.00 84.38 900 SER A C 1
ATOM 7161 O O . SER A 1 900 ? 12.499 3.659 9.246 1.00 84.38 900 SER A O 1
ATOM 7163 N N . LEU A 1 901 ? 12.115 5.654 8.250 1.00 86.81 901 LEU A N 1
ATOM 7164 C CA . LEU A 1 901 ? 12.095 5.169 6.889 1.00 86.81 901 LEU A CA 1
ATOM 7165 C C . LEU A 1 901 ? 13.400 5.498 6.169 1.00 86.81 901 LEU A C 1
ATOM 7167 O O . LEU A 1 901 ? 14.018 6.534 6.408 1.00 86.81 901 LEU A O 1
ATOM 7171 N N . LYS A 1 902 ? 13.806 4.612 5.264 1.00 81.94 902 LYS A N 1
ATOM 7172 C CA . LYS A 1 902 ? 14.849 4.871 4.265 1.00 81.94 902 LYS A CA 1
ATOM 7173 C C . LYS A 1 902 ? 14.226 4.756 2.884 1.00 81.94 902 LYS A C 1
ATOM 7175 O O . LYS A 1 902 ? 13.331 3.927 2.700 1.00 81.94 902 LYS A O 1
ATOM 7180 N N . LEU A 1 903 ? 14.677 5.558 1.926 1.00 79.00 903 LEU A N 1
ATOM 7181 C CA . LEU A 1 903 ? 14.276 5.347 0.542 1.00 79.00 903 LEU A CA 1
ATOM 7182 C C . LEU A 1 903 ? 14.728 3.942 0.122 1.00 79.00 903 LEU A C 1
ATOM 7184 O O . LEU A 1 903 ? 15.870 3.558 0.365 1.00 79.00 903 LEU A O 1
ATOM 7188 N N . ALA A 1 904 ? 13.797 3.152 -0.404 1.00 79.38 904 ALA A N 1
ATOM 7189 C CA . ALA A 1 904 ? 14.107 1.856 -0.980 1.00 79.38 904 ALA A CA 1
ATOM 7190 C C . ALA A 1 904 ? 14.398 2.033 -2.466 1.00 79.38 904 ALA A C 1
ATOM 7192 O O . ALA A 1 904 ? 15.513 1.771 -2.880 1.00 79.38 904 ALA A O 1
ATOM 7193 N N . GLN A 1 905 ? 13.394 2.464 -3.234 1.00 75.69 905 GLN A N 1
ATOM 7194 C CA . GLN A 1 905 ? 13.457 2.715 -4.677 1.00 75.69 905 GLN A CA 1
ATOM 7195 C C . GLN A 1 905 ? 12.335 3.692 -5.070 1.00 75.69 905 GLN A C 1
ATOM 7197 O O . GLN A 1 905 ? 11.366 3.877 -4.326 1.00 75.69 905 GLN A O 1
ATOM 7202 N N . ARG A 1 906 ? 12.434 4.301 -6.253 1.00 79.88 906 ARG A N 1
ATOM 7203 C CA . ARG A 1 906 ? 11.312 5.030 -6.866 1.00 79.88 906 ARG A CA 1
ATOM 7204 C C . ARG A 1 906 ? 10.304 4.063 -7.475 1.00 79.88 906 ARG A C 1
ATOM 7206 O O . ARG A 1 906 ? 10.684 2.986 -7.921 1.00 79.88 906 ARG A O 1
ATOM 7213 N N . ILE A 1 907 ? 9.044 4.482 -7.501 1.00 85.31 907 ILE A N 1
ATOM 7214 C CA . ILE A 1 907 ? 7.958 3.692 -8.078 1.00 85.31 907 ILE A CA 1
ATOM 7215 C C . ILE A 1 907 ? 8.094 3.716 -9.597 1.00 85.31 907 ILE A C 1
ATOM 7217 O O . ILE A 1 907 ? 8.230 4.787 -10.189 1.00 85.31 907 ILE A O 1
ATOM 7221 N N . THR A 1 908 ? 8.046 2.542 -10.216 1.00 82.44 908 THR A N 1
ATOM 7222 C CA . THR A 1 908 ? 8.107 2.392 -11.677 1.00 82.44 908 THR A CA 1
ATOM 7223 C C . THR A 1 908 ? 6.765 1.935 -12.240 1.00 82.44 908 THR A C 1
ATOM 7225 O O . THR A 1 908 ? 5.934 1.384 -11.518 1.00 82.44 908 THR A O 1
ATOM 7228 N N . CYS A 1 909 ? 6.543 2.131 -13.539 1.00 81.69 909 CYS A N 1
ATOM 7229 C CA . CYS A 1 909 ? 5.335 1.651 -14.220 1.00 81.69 909 CYS A CA 1
ATOM 7230 C C . CYS A 1 909 ? 5.286 0.126 -14.468 1.00 81.69 909 CYS A C 1
ATOM 7232 O O . CYS A 1 909 ? 4.368 -0.370 -15.117 1.00 81.69 909 CYS A O 1
ATOM 7234 N N . ASP A 1 910 ? 6.251 -0.630 -13.937 1.00 77.25 910 ASP A N 1
ATOM 7235 C CA . ASP A 1 910 ? 6.165 -2.092 -13.833 1.00 77.25 910 ASP A CA 1
ATOM 7236 C C . ASP A 1 910 ? 5.465 -2.544 -12.539 1.00 77.25 910 ASP A C 1
ATOM 7238 O O . ASP A 1 910 ? 5.088 -3.711 -12.406 1.00 77.25 910 ASP A O 1
ATOM 7242 N N . GLU A 1 911 ? 5.297 -1.641 -11.563 1.00 79.56 911 GLU A N 1
ATOM 7243 C CA . GLU A 1 911 ? 4.639 -1.940 -10.290 1.00 79.56 911 GLU A CA 1
ATOM 7244 C C . GLU A 1 911 ? 3.112 -1.872 -10.413 1.00 79.56 911 GLU A C 1
ATOM 7246 O O . GLU A 1 911 ? 2.491 -0.815 -10.308 1.00 79.56 911 GLU A O 1
ATOM 7251 N N . GLU A 1 912 ? 2.481 -3.031 -10.584 1.00 81.06 912 GLU A N 1
ATOM 7252 C CA . GLU A 1 912 ? 1.027 -3.120 -10.769 1.00 81.06 912 GLU A CA 1
ATOM 7253 C C . GLU A 1 912 ? 0.221 -3.015 -9.477 1.00 81.06 912 GLU A C 1
ATOM 7255 O O . GLU A 1 912 ? -0.864 -2.428 -9.444 1.00 81.06 912 GLU A O 1
ATOM 7260 N N . GLU A 1 913 ? 0.758 -3.561 -8.393 1.00 80.56 913 GLU A N 1
ATOM 7261 C CA . GLU A 1 913 ? 0.178 -3.494 -7.060 1.00 80.56 913 GLU A CA 1
ATOM 7262 C C . GLU A 1 913 ? 1.269 -3.205 -6.039 1.00 80.56 913 GLU A C 1
ATOM 7264 O O . GLU A 1 913 ? 2.445 -3.502 -6.251 1.00 80.56 913 GLU A O 1
ATOM 7269 N N . ARG A 1 914 ? 0.871 -2.648 -4.891 1.00 84.81 914 ARG A N 1
ATOM 7270 C CA . ARG A 1 914 ? 1.806 -2.436 -3.789 1.00 84.81 914 ARG A CA 1
ATOM 7271 C C . ARG A 1 914 ? 2.374 -3.769 -3.339 1.00 84.81 914 ARG A C 1
ATOM 7273 O O . ARG A 1 914 ? 1.619 -4.679 -2.990 1.00 84.81 914 ARG A O 1
ATOM 7280 N N . GLN A 1 915 ? 3.693 -3.836 -3.225 1.00 81.12 915 GLN A N 1
ATOM 7281 C CA . GLN A 1 915 ? 4.334 -4.960 -2.567 1.00 81.12 915 GLN A CA 1
ATOM 7282 C C . GLN A 1 915 ? 3.995 -4.914 -1.074 1.00 81.12 915 GLN A C 1
ATOM 7284 O O . GLN A 1 915 ? 4.348 -3.969 -0.366 1.00 81.12 915 GLN A O 1
ATOM 7289 N N . ARG A 1 916 ? 3.274 -5.930 -0.596 1.00 76.44 916 ARG A N 1
ATOM 7290 C CA . ARG A 1 916 ? 2.901 -6.072 0.814 1.00 76.44 916 ARG A CA 1
ATOM 7291 C C . ARG A 1 916 ? 3.622 -7.268 1.398 1.00 76.44 916 ARG A C 1
ATOM 7293 O O . ARG A 1 916 ? 3.554 -8.365 0.849 1.00 76.44 916 ARG A O 1
ATOM 7300 N N . PHE A 1 917 ? 4.249 -7.070 2.548 1.00 80.12 917 PHE A N 1
ATOM 7301 C CA . PHE A 1 917 ? 4.699 -8.188 3.357 1.00 80.12 917 PHE A CA 1
ATOM 7302 C C . PHE A 1 917 ? 3.601 -8.558 4.350 1.00 80.12 917 PHE A C 1
ATOM 7304 O O . PHE A 1 917 ? 3.100 -7.708 5.085 1.00 80.12 917 PHE A O 1
ATOM 7311 N N . GLY A 1 918 ? 3.194 -9.826 4.333 1.00 82.06 918 GLY A N 1
ATOM 7312 C CA . GLY A 1 918 ? 2.233 -10.349 5.294 1.00 82.06 918 GLY A CA 1
ATOM 7313 C C . GLY A 1 918 ? 2.901 -10.620 6.639 1.00 82.06 918 GLY A C 1
ATOM 7314 O O . GLY A 1 918 ? 4.002 -11.171 6.687 1.00 82.06 918 GLY A O 1
ATOM 7315 N N . TYR A 1 919 ? 2.199 -10.306 7.723 1.00 89.06 919 TYR A N 1
ATOM 7316 C CA . TYR A 1 919 ? 2.611 -10.615 9.091 1.00 89.06 919 TYR A CA 1
ATOM 7317 C C . TYR A 1 919 ? 1.643 -11.597 9.742 1.00 89.06 919 TYR A C 1
ATOM 7319 O O . TYR A 1 919 ? 0.445 -11.588 9.455 1.00 89.06 919 TYR A O 1
ATOM 7327 N N . ARG A 1 920 ? 2.151 -12.415 10.663 1.00 89.44 920 ARG A N 1
ATOM 7328 C CA . ARG A 1 920 ? 1.328 -13.226 11.560 1.00 89.44 920 ARG A CA 1
ATOM 7329 C C . ARG A 1 920 ? 0.972 -12.388 12.786 1.00 89.44 920 ARG A C 1
ATOM 7331 O O . ARG A 1 920 ? 1.678 -12.422 13.794 1.00 89.44 920 ARG A O 1
ATOM 7338 N N . ILE A 1 921 ? -0.110 -11.623 12.675 1.00 90.62 921 ILE A N 1
ATOM 7339 C CA . ILE A 1 921 ? -0.632 -10.799 13.768 1.00 90.62 921 ILE A CA 1
ATOM 7340 C C . ILE A 1 921 ? -1.685 -11.595 14.532 1.00 90.62 921 ILE A C 1
ATOM 7342 O O . ILE A 1 921 ? -2.573 -12.193 13.928 1.00 90.62 921 ILE A O 1
ATOM 7346 N N . VAL A 1 922 ? -1.577 -11.600 15.857 1.00 91.75 922 VAL A N 1
ATOM 7347 C CA . VAL A 1 922 ? -2.585 -12.176 16.750 1.00 91.75 922 VAL A CA 1
ATOM 7348 C C . VAL A 1 922 ? -3.168 -11.095 17.644 1.00 91.75 922 VAL A C 1
ATOM 7350 O O . VAL A 1 922 ? -2.482 -10.136 18.009 1.00 91.75 922 VAL A O 1
ATOM 7353 N N . THR A 1 923 ? -4.434 -11.278 18.000 1.00 92.94 923 THR A N 1
ATOM 7354 C CA . THR A 1 923 ? -5.147 -10.417 18.940 1.00 92.94 923 THR A CA 1
ATOM 7355 C C . THR A 1 923 ? -5.245 -11.124 20.292 1.00 92.94 923 THR A C 1
ATOM 7357 O O . THR A 1 923 ? -5.500 -12.335 20.362 1.00 92.94 923 THR A O 1
ATOM 7360 N N . ALA A 1 924 ? -4.997 -10.377 21.360 1.00 93.88 924 ALA A N 1
ATOM 7361 C CA . ALA A 1 924 ? -5.271 -10.770 22.735 1.00 93.88 924 ALA A CA 1
ATOM 7362 C C . ALA A 1 924 ? -6.012 -9.629 23.434 1.00 93.88 924 ALA A C 1
ATOM 7364 O O . ALA A 1 924 ? -5.894 -8.477 23.015 1.00 93.88 924 ALA A O 1
ATOM 7365 N N . TYR A 1 925 ? -6.782 -9.936 24.470 1.00 93.38 925 TYR A N 1
ATOM 7366 C CA . TYR A 1 925 ? -7.590 -8.929 25.153 1.00 93.38 925 TYR A CA 1
ATOM 7367 C C . TYR A 1 925 ? -7.667 -9.179 26.659 1.00 93.38 925 TYR A C 1
ATOM 7369 O O . TYR A 1 925 ? -7.485 -10.313 27.107 1.00 93.38 925 TYR A O 1
ATOM 7377 N N . ARG A 1 926 ? -7.938 -8.125 27.431 1.00 90.69 926 ARG A N 1
ATOM 7378 C CA . ARG A 1 926 ? -8.165 -8.185 28.878 1.00 90.69 926 ARG A CA 1
ATOM 7379 C C . ARG A 1 926 ? -9.246 -7.180 29.273 1.00 90.69 926 ARG A C 1
ATOM 7381 O O . ARG A 1 926 ? -9.193 -6.028 28.853 1.00 90.69 926 ARG A O 1
ATOM 7388 N N . PHE A 1 927 ? -10.236 -7.614 30.052 1.00 86.19 927 PHE A N 1
ATOM 7389 C CA . PHE A 1 927 ? -11.257 -6.702 30.575 1.00 86.19 927 PHE A CA 1
ATOM 7390 C C . PHE A 1 927 ? -10.649 -5.787 31.650 1.00 86.19 927 PHE A C 1
ATOM 7392 O O . PHE A 1 927 ? -9.745 -6.233 32.363 1.00 86.19 927 PHE A O 1
ATOM 7399 N N . PRO A 1 928 ? -11.115 -4.532 31.774 1.00 73.19 928 PRO A N 1
ATOM 7400 C CA . PRO A 1 928 ? -10.631 -3.624 32.813 1.00 73.19 928 PRO A CA 1
ATOM 7401 C C . PRO A 1 928 ? -10.886 -4.181 34.218 1.00 73.19 928 PRO A C 1
ATOM 7403 O O . PRO A 1 928 ? -11.828 -4.941 34.440 1.00 73.19 928 PRO A O 1
ATOM 7406 N N . GLU A 1 929 ? -10.077 -3.756 35.186 1.00 66.88 929 GLU A N 1
ATOM 7407 C CA . GLU A 1 929 ? -10.266 -4.077 36.602 1.00 66.88 929 GLU A CA 1
ATOM 7408 C C . GLU A 1 929 ? -10.504 -2.803 37.414 1.00 66.88 929 GLU A C 1
ATOM 7410 O O . GLU A 1 929 ? -9.691 -1.879 37.399 1.00 66.88 929 GLU A O 1
ATOM 7415 N N . VAL A 1 930 ? -11.600 -2.762 38.172 1.00 52.88 930 VAL A N 1
ATOM 7416 C CA . VAL A 1 930 ? -11.925 -1.662 39.088 1.00 52.88 930 VAL A CA 1
ATOM 7417 C C . VAL A 1 930 ? -12.013 -2.223 40.504 1.00 52.88 930 VAL A C 1
ATOM 7419 O O . VAL A 1 930 ? -12.845 -3.074 40.811 1.00 52.88 930 VAL A O 1
ATOM 7422 N N . GLY A 1 931 ? -11.109 -1.781 41.386 1.00 46.56 931 GLY A N 1
ATOM 7423 C CA . GLY A 1 931 ? -11.057 -2.257 42.775 1.00 46.56 931 GLY A CA 1
ATOM 7424 C C . GLY A 1 931 ? -10.738 -3.753 42.922 1.00 46.56 931 GLY A C 1
ATOM 7425 O O . GLY A 1 931 ? -11.188 -4.375 43.884 1.00 46.56 931 GLY A O 1
ATOM 7426 N N . GLY A 1 932 ? -9.998 -4.336 41.968 1.00 48.84 932 GLY A N 1
ATOM 7427 C CA . GLY A 1 932 ? -9.625 -5.758 41.957 1.00 48.84 932 GLY A CA 1
ATOM 7428 C C . GLY A 1 932 ? -10.721 -6.710 41.463 1.00 48.84 932 GLY A C 1
ATOM 7429 O O . GLY A 1 932 ? -10.599 -7.916 41.650 1.00 48.84 932 GLY A O 1
ATOM 7430 N N . LYS A 1 933 ? -11.800 -6.189 40.862 1.00 48.91 933 LYS A N 1
ATOM 7431 C CA . LYS A 1 933 ? -12.807 -6.974 40.134 1.00 48.91 933 LYS A CA 1
ATOM 7432 C C . LYS A 1 933 ? -12.801 -6.594 38.663 1.00 48.91 933 LYS A C 1
ATOM 7434 O O . LYS A 1 933 ? -12.653 -5.416 38.349 1.00 48.91 933 LYS A O 1
ATOM 7439 N N . LEU A 1 934 ? -13.025 -7.575 37.790 1.00 66.06 934 LEU A N 1
ATOM 7440 C CA . LEU A 1 934 ? -13.243 -7.321 36.369 1.00 66.06 934 LEU A CA 1
ATOM 7441 C C . LEU A 1 934 ? -14.507 -6.469 36.194 1.00 66.06 934 LEU A C 1
ATOM 7443 O O . LEU A 1 934 ? -15.593 -6.870 36.616 1.00 66.06 934 LEU A O 1
ATOM 7447 N N . ASP A 1 935 ? -14.357 -5.307 35.572 1.00 69.81 935 ASP A N 1
ATOM 7448 C CA . ASP A 1 935 ? -15.453 -4.431 35.169 1.00 69.81 935 ASP A CA 1
ATOM 7449 C C . ASP A 1 935 ? -16.010 -4.940 33.830 1.00 69.81 935 ASP A C 1
ATOM 7451 O O . ASP A 1 935 ? -15.675 -4.477 32.738 1.00 69.81 935 ASP A O 1
ATOM 7455 N N . ARG A 1 936 ? -16.790 -6.024 33.940 1.00 78.19 936 ARG A N 1
ATOM 7456 C CA . ARG A 1 936 ? -17.433 -6.729 32.828 1.00 78.19 936 ARG A CA 1
ATOM 7457 C C . ARG A 1 936 ? -18.893 -7.042 33.139 1.00 78.19 936 ARG A C 1
ATOM 7459 O O . ARG A 1 936 ? -19.285 -7.188 34.296 1.00 78.19 936 ARG A O 1
ATOM 7466 N N . ARG A 1 937 ? -19.687 -7.215 32.089 1.00 78.25 937 ARG A N 1
ATOM 7467 C CA . ARG A 1 937 ? -21.095 -7.611 32.136 1.00 78.25 937 ARG A CA 1
ATOM 7468 C C . ARG A 1 937 ? -21.284 -8.887 31.343 1.00 78.25 937 ARG A C 1
ATOM 7470 O O . ARG A 1 937 ? -20.950 -8.927 30.162 1.00 78.25 937 ARG A O 1
ATOM 7477 N N . ASP A 1 938 ? -21.828 -9.902 31.993 1.00 84.69 938 ASP A N 1
ATOM 7478 C CA . ASP A 1 938 ? -22.074 -11.197 31.376 1.00 84.69 938 ASP A CA 1
ATOM 7479 C C . ASP A 1 938 ? -23.576 -11.372 31.101 1.00 84.69 938 ASP A C 1
ATOM 7481 O O . ASP A 1 938 ? -24.412 -10.943 31.896 1.00 84.69 938 ASP A O 1
ATOM 7485 N N . ALA A 1 939 ? -23.932 -12.009 29.988 1.00 84.94 939 ALA A N 1
ATOM 7486 C CA . ALA A 1 939 ? -25.293 -12.445 29.690 1.00 84.94 939 ALA A CA 1
ATOM 7487 C C . ALA A 1 939 ? -25.298 -13.844 29.071 1.00 84.94 939 ALA A C 1
ATOM 7489 O O . ALA A 1 939 ? -24.383 -14.236 28.344 1.00 84.94 939 ALA A O 1
ATOM 7490 N N . GLU A 1 940 ? -26.358 -14.591 29.354 1.00 89.00 940 GLU A N 1
ATOM 7491 C CA . GLU A 1 940 ? -26.587 -15.935 28.841 1.00 89.00 940 GLU A CA 1
ATOM 7492 C C . GLU A 1 940 ? -27.812 -15.917 27.924 1.00 89.00 940 GLU A C 1
ATOM 7494 O O . GLU A 1 940 ? -28.896 -15.479 28.318 1.00 89.00 940 GLU A O 1
ATOM 7499 N N . VAL A 1 941 ? -27.640 -16.393 26.692 1.00 90.44 941 VAL A N 1
ATOM 7500 C CA . VAL A 1 941 ? -28.720 -16.511 25.710 1.00 90.44 941 VAL A CA 1
ATOM 7501 C C . VAL A 1 941 ? -29.179 -17.959 25.682 1.00 90.44 941 VAL A C 1
ATOM 7503 O O . VAL A 1 941 ? -28.391 -18.864 25.386 1.00 90.44 941 VAL A O 1
ATOM 7506 N N . ARG A 1 942 ? -30.463 -18.176 25.969 1.00 90.75 942 ARG A N 1
ATOM 7507 C CA . ARG A 1 942 ? -31.076 -19.502 26.032 1.00 90.75 942 ARG A CA 1
ATOM 7508 C C . ARG A 1 942 ? -32.120 -19.684 24.943 1.00 90.75 942 ARG A C 1
ATOM 7510 O O . ARG A 1 942 ? -32.926 -18.792 24.700 1.00 90.75 942 ARG A O 1
ATOM 7517 N N . ILE A 1 943 ? -32.151 -20.864 24.336 1.00 90.00 943 ILE A N 1
ATOM 7518 C CA . ILE A 1 943 ? -33.234 -21.300 23.446 1.00 90.00 943 ILE A CA 1
ATOM 7519 C C . ILE A 1 943 ? -33.965 -22.428 24.159 1.00 90.00 943 ILE A C 1
ATOM 7521 O O . ILE A 1 943 ? -33.339 -23.404 24.565 1.00 90.00 943 ILE A O 1
ATOM 7525 N N . ASP A 1 944 ? -35.273 -22.267 24.363 1.00 86.06 944 ASP A N 1
ATOM 7526 C CA . ASP A 1 944 ? -36.118 -23.251 25.054 1.00 86.06 944 ASP A CA 1
ATOM 7527 C C . ASP A 1 944 ? -35.542 -23.691 26.424 1.00 86.06 944 ASP A C 1
ATOM 7529 O O . ASP A 1 944 ? -35.671 -24.836 26.851 1.00 86.06 944 ASP A O 1
ATOM 7533 N N . GLY A 1 945 ? -34.871 -22.763 27.123 1.00 80.62 945 GLY A N 1
ATOM 7534 C CA . GLY A 1 945 ? -34.245 -22.986 28.432 1.00 80.62 945 GLY A CA 1
ATOM 7535 C C . GLY A 1 945 ? -32.808 -23.526 28.407 1.00 80.62 945 GLY A C 1
ATOM 7536 O O . GLY A 1 945 ? -32.186 -23.578 29.467 1.00 80.62 945 GLY A O 1
ATOM 7537 N N . VAL A 1 946 ? -32.257 -23.867 27.238 1.00 87.56 946 VAL A N 1
ATOM 7538 C CA . VAL A 1 946 ? -30.887 -24.385 27.079 1.00 87.56 946 VAL A CA 1
ATOM 7539 C C . VAL A 1 946 ? -29.922 -23.253 26.695 1.00 87.56 946 VAL A C 1
ATOM 7541 O O . VAL A 1 946 ? -30.216 -22.549 25.725 1.00 87.56 946 VAL A O 1
ATOM 7544 N N . PRO A 1 947 ? -28.784 -23.057 27.394 1.00 87.38 947 PRO A N 1
ATOM 7545 C CA . PRO A 1 947 ? -27.750 -22.112 26.971 1.00 87.38 947 PRO A CA 1
ATOM 7546 C C . PRO A 1 947 ? -27.227 -22.437 25.582 1.00 87.38 947 PRO A C 1
ATOM 7548 O O . PRO A 1 947 ? -26.823 -23.568 25.316 1.00 87.38 947 PRO A O 1
ATOM 7551 N N . VAL A 1 948 ? -27.195 -21.426 24.718 1.00 92.12 948 VAL A N 1
ATOM 7552 C CA . VAL A 1 948 ? -26.613 -21.536 23.375 1.00 92.12 948 VAL A CA 1
ATOM 7553 C C . VAL A 1 948 ? -25.539 -20.495 23.097 1.00 92.12 948 VAL A C 1
ATOM 7555 O O . VAL A 1 948 ? -24.637 -20.763 22.302 1.00 92.12 948 VAL A O 1
ATOM 7558 N N . LEU A 1 949 ? -25.607 -19.322 23.740 1.00 92.31 949 LEU A N 1
ATOM 7559 C CA . LEU A 1 949 ? -24.560 -18.304 23.670 1.00 92.31 949 LEU A CA 1
ATOM 7560 C C . LEU A 1 949 ? -24.231 -17.774 25.065 1.00 92.31 949 LEU A C 1
ATOM 7562 O O . LEU A 1 949 ? -25.125 -17.531 25.876 1.00 92.31 949 LEU A O 1
ATOM 7566 N N . SER A 1 950 ? -22.948 -17.512 25.288 1.00 91.06 950 SER A N 1
ATOM 7567 C CA . SER A 1 950 ? -22.457 -16.713 26.408 1.00 91.06 950 SER A CA 1
ATOM 7568 C C . SER A 1 950 ? -21.869 -15.419 25.862 1.00 91.06 950 SER A C 1
ATOM 7570 O O . SER A 1 950 ? -21.053 -15.441 24.937 1.00 91.06 950 SER A O 1
ATOM 7572 N N . LEU A 1 951 ? -22.275 -14.299 26.448 1.00 92.12 951 LEU A N 1
ATOM 7573 C CA . LEU A 1 951 ? -21.866 -12.951 26.075 1.00 92.12 951 LEU A CA 1
ATOM 7574 C C . LEU A 1 951 ? -21.112 -12.315 27.244 1.00 92.12 951 LEU A C 1
ATOM 7576 O O . LEU A 1 951 ? -21.635 -12.292 28.351 1.00 92.12 951 LEU A O 1
ATOM 7580 N N . SER A 1 952 ? -19.914 -11.784 26.998 1.00 90.19 952 SER A N 1
ATOM 7581 C CA . SER A 1 952 ? -19.132 -11.029 27.990 1.00 90.19 952 SER A CA 1
ATOM 7582 C C . SER A 1 952 ? -18.726 -9.680 27.412 1.00 90.19 952 SER A C 1
ATOM 7584 O O . SER A 1 952 ? -17.940 -9.626 26.466 1.00 90.19 952 SER A O 1
ATOM 7586 N N . TYR A 1 953 ? -19.253 -8.596 27.969 1.00 88.25 953 TYR A N 1
ATOM 7587 C CA . TYR A 1 953 ? -19.002 -7.221 27.545 1.00 88.25 953 TYR A CA 1
ATOM 7588 C C . TYR A 1 953 ? -18.119 -6.479 28.548 1.00 88.25 953 TYR A C 1
ATOM 7590 O O . TYR A 1 953 ? -18.347 -6.580 29.750 1.00 88.25 953 TYR A O 1
ATOM 7598 N N . GLY A 1 954 ? -17.167 -5.683 28.067 1.00 82.75 954 GLY A N 1
ATOM 7599 C CA . GLY A 1 954 ? -16.389 -4.764 28.896 1.00 82.75 954 GLY A CA 1
ATOM 7600 C C . GLY A 1 954 ? -16.228 -3.401 28.234 1.00 82.75 954 GLY A C 1
ATOM 7601 O O . GLY A 1 954 ? -15.847 -3.304 27.060 1.00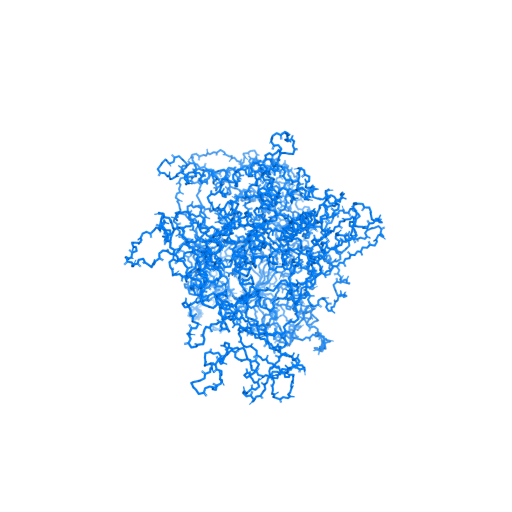 82.75 954 GLY A O 1
ATOM 7602 N N . ASP A 1 955 ? -16.490 -2.348 29.005 1.00 74.81 955 ASP A N 1
ATOM 7603 C CA . ASP A 1 955 ? -16.142 -0.978 28.628 1.00 74.81 955 ASP A CA 1
ATOM 7604 C C . ASP A 1 955 ? -14.612 -0.831 28.627 1.00 74.81 955 ASP A C 1
ATOM 7606 O O . ASP A 1 955 ? -13.946 -1.423 29.463 1.00 74.81 955 ASP A O 1
ATOM 7610 N N . ALA A 1 956 ? -14.027 -0.083 27.686 1.00 75.44 956 ALA A N 1
ATOM 7611 C CA . ALA A 1 956 ? -12.576 0.182 27.662 1.00 75.44 956 ALA A CA 1
ATOM 7612 C C . ALA A 1 956 ? -11.665 -1.067 27.843 1.00 75.44 956 ALA A C 1
ATOM 7614 O O . ALA A 1 956 ? -10.631 -1.008 28.505 1.00 75.44 956 ALA A O 1
ATOM 7615 N N . THR A 1 957 ? -12.029 -2.192 27.224 1.00 85.38 957 THR A N 1
ATOM 7616 C CA . THR A 1 957 ? -11.251 -3.443 27.215 1.00 85.38 957 THR A CA 1
ATOM 7617 C C . THR A 1 957 ? -9.881 -3.222 26.575 1.00 85.38 957 THR A C 1
ATOM 7619 O O . THR A 1 957 ? -9.800 -2.711 25.454 1.00 85.38 957 THR A O 1
ATOM 7622 N N . ASP A 1 958 ? -8.813 -3.650 27.251 1.00 87.50 958 ASP A N 1
ATOM 7623 C CA . ASP A 1 958 ? -7.453 -3.627 26.715 1.00 87.50 958 ASP A CA 1
ATOM 7624 C C . ASP A 1 958 ? -7.332 -4.633 25.570 1.00 87.50 958 ASP A C 1
ATOM 7626 O O . ASP A 1 958 ? -7.561 -5.833 25.736 1.00 87.50 958 ASP A O 1
ATOM 7630 N N . LEU A 1 959 ? -6.942 -4.149 24.396 1.00 91.56 959 LEU A N 1
ATOM 7631 C CA . LEU A 1 959 ? -6.714 -4.935 23.193 1.00 91.56 959 LEU A CA 1
ATOM 7632 C C . LEU A 1 959 ? -5.238 -4.852 22.794 1.00 91.56 959 LEU A C 1
ATOM 7634 O O . LEU A 1 959 ? -4.704 -3.779 22.505 1.00 91.56 959 LEU A O 1
ATOM 7638 N N . TYR A 1 960 ? -4.596 -6.014 22.706 1.00 92.94 960 TYR A N 1
ATOM 7639 C CA . TYR A 1 960 ? -3.211 -6.183 22.282 1.00 92.94 960 TYR A CA 1
ATOM 7640 C C . TYR A 1 960 ? -3.174 -6.768 20.873 1.00 92.94 960 TYR A C 1
ATOM 7642 O O . TYR A 1 960 ? -3.671 -7.869 20.626 1.00 92.94 960 TYR A O 1
ATOM 7650 N N . ARG A 1 961 ? -2.526 -6.060 19.948 1.00 93.12 961 ARG A N 1
ATOM 7651 C CA . ARG A 1 961 ? -2.152 -6.602 18.636 1.00 93.12 961 ARG A CA 1
ATOM 7652 C C . ARG A 1 961 ? -0.669 -6.940 18.670 1.00 93.12 961 ARG A C 1
ATOM 7654 O O . ARG A 1 961 ? 0.153 -6.063 18.933 1.00 93.12 961 ARG A O 1
ATOM 7661 N N . ILE A 1 962 ? -0.328 -8.196 18.402 1.00 94.44 962 ILE A N 1
ATOM 7662 C CA . ILE A 1 962 ? 1.035 -8.718 18.561 1.00 94.44 962 ILE A CA 1
ATOM 7663 C C . ILE A 1 962 ? 1.513 -9.292 17.229 1.00 94.44 962 ILE A C 1
ATOM 7665 O O . ILE A 1 962 ? 0.856 -10.161 16.656 1.00 94.44 962 ILE A O 1
ATOM 7669 N N . ASN A 1 963 ? 2.663 -8.826 16.737 1.00 94.06 963 ASN A N 1
ATOM 7670 C CA . ASN A 1 963 ? 3.262 -9.309 15.496 1.00 94.06 963 ASN A CA 1
ATOM 7671 C C . ASN A 1 963 ? 4.271 -10.426 15.790 1.00 94.06 963 ASN A C 1
ATOM 7673 O O . ASN A 1 963 ? 5.411 -10.174 16.180 1.00 94.06 963 ASN A O 1
ATOM 7677 N N . LEU A 1 964 ? 3.849 -11.674 15.579 1.00 91.00 964 LEU A N 1
ATOM 7678 C CA . LEU A 1 964 ? 4.645 -12.860 15.893 1.00 91.00 964 LEU A CA 1
ATOM 7679 C C . LEU A 1 964 ? 5.685 -13.215 14.822 1.00 91.00 964 LEU A C 1
ATOM 7681 O O . LEU A 1 964 ? 6.398 -14.203 15.012 1.00 91.00 964 LEU A O 1
ATOM 7685 N N . GLY A 1 965 ? 5.758 -12.483 13.707 1.00 90.00 965 GLY A N 1
ATOM 7686 C CA . GLY A 1 965 ? 6.672 -12.783 12.605 1.00 90.00 965 GLY A CA 1
ATOM 7687 C C . GLY A 1 965 ? 6.043 -12.645 11.218 1.00 90.00 965 GLY A C 1
ATOM 7688 O O . GLY A 1 965 ? 4.944 -12.111 11.058 1.00 90.00 965 GLY A O 1
ATOM 7689 N N . TRP A 1 966 ? 6.734 -13.150 10.197 1.00 87.31 966 TRP A N 1
ATOM 7690 C CA . TRP A 1 966 ? 6.252 -13.125 8.810 1.00 87.31 966 TRP A CA 1
ATOM 7691 C C . TRP A 1 966 ? 5.115 -14.132 8.589 1.00 87.31 966 TRP A C 1
ATOM 7693 O O . TRP A 1 966 ? 5.092 -15.205 9.188 1.00 87.31 966 TRP A O 1
ATOM 7703 N N . ALA A 1 967 ? 4.173 -13.826 7.694 1.00 83.81 967 ALA A N 1
ATOM 7704 C CA . ALA A 1 967 ? 3.039 -14.712 7.405 1.00 83.81 967 ALA A CA 1
ATOM 7705 C C . ALA A 1 967 ? 3.460 -16.071 6.807 1.00 83.81 967 ALA A C 1
ATOM 7707 O O . ALA A 1 967 ? 2.777 -17.072 7.011 1.00 83.81 967 ALA A O 1
ATOM 7708 N N . ASN A 1 968 ? 4.584 -16.113 6.085 1.00 76.62 968 ASN A N 1
ATOM 7709 C CA . ASN A 1 968 ? 5.169 -17.317 5.485 1.00 76.62 968 ASN A CA 1
ATOM 7710 C C . ASN A 1 968 ? 6.258 -17.973 6.357 1.00 76.62 968 ASN A C 1
ATOM 7712 O O . ASN A 1 968 ? 6.910 -18.915 5.906 1.00 76.62 968 ASN A O 1
ATOM 7716 N N . GLN A 1 969 ? 6.481 -17.481 7.580 1.00 72.25 969 GLN A N 1
ATOM 7717 C CA . GLN A 1 969 ? 7.502 -18.022 8.469 1.00 72.25 969 GLN A CA 1
ATOM 7718 C C . GLN A 1 969 ? 7.176 -19.478 8.838 1.00 72.25 969 GLN A C 1
ATOM 7720 O O . GLN A 1 969 ? 6.035 -19.808 9.173 1.00 72.25 969 GLN A O 1
ATOM 7725 N N . GLN A 1 970 ? 8.173 -20.367 8.776 1.00 63.62 970 GLN A N 1
ATOM 7726 C CA . GLN A 1 970 ? 7.970 -21.777 9.111 1.00 63.62 970 GLN A CA 1
ATOM 7727 C C . GLN A 1 970 ? 7.587 -21.931 10.589 1.00 63.62 970 GLN A C 1
ATOM 7729 O O . GLN A 1 970 ? 8.178 -21.299 11.461 1.00 63.62 970 GLN A O 1
ATOM 7734 N N . GLN A 1 971 ? 6.649 -22.836 10.889 1.00 58.62 971 GLN A N 1
ATOM 7735 C CA . GLN A 1 971 ? 6.116 -23.068 12.244 1.00 58.62 971 GLN A CA 1
ATOM 7736 C C . GLN A 1 971 ? 7.177 -23.405 13.311 1.00 58.62 971 GLN A C 1
ATOM 7738 O O . GLN A 1 971 ? 6.895 -23.272 14.495 1.00 58.62 971 GLN A O 1
ATOM 7743 N N . ARG A 1 972 ? 8.379 -23.842 12.907 1.00 61.72 972 ARG A N 1
ATOM 7744 C CA . ARG A 1 972 ? 9.487 -24.198 13.811 1.00 61.72 972 ARG A CA 1
ATOM 7745 C C . ARG A 1 972 ? 10.380 -23.019 14.203 1.00 61.72 972 ARG A C 1
ATOM 7747 O O . ARG A 1 972 ? 11.249 -23.189 15.053 1.00 61.72 972 ARG A O 1
ATOM 7754 N N . GLU A 1 973 ? 10.228 -21.853 13.581 1.00 73.94 973 GLU A N 1
ATOM 7755 C CA . GLU A 1 973 ? 11.034 -20.686 13.934 1.00 73.94 973 GLU A CA 1
ATOM 7756 C C . GLU A 1 973 ? 10.467 -19.936 15.144 1.00 73.94 973 GLU A C 1
ATOM 7758 O O . GLU A 1 973 ? 9.255 -19.769 15.287 1.00 73.94 973 GLU A O 1
ATOM 7763 N N . ALA A 1 974 ? 11.364 -19.433 15.997 1.00 81.06 974 ALA A N 1
ATOM 7764 C CA . ALA A 1 974 ? 10.988 -18.617 17.147 1.00 81.06 974 ALA A CA 1
ATOM 7765 C C . ALA A 1 974 ? 10.258 -17.326 16.711 1.00 81.06 974 ALA A C 1
ATOM 7767 O O . ALA A 1 974 ? 10.677 -16.690 15.731 1.00 81.06 974 ALA A O 1
ATOM 7768 N N . PRO A 1 975 ? 9.205 -16.907 17.442 1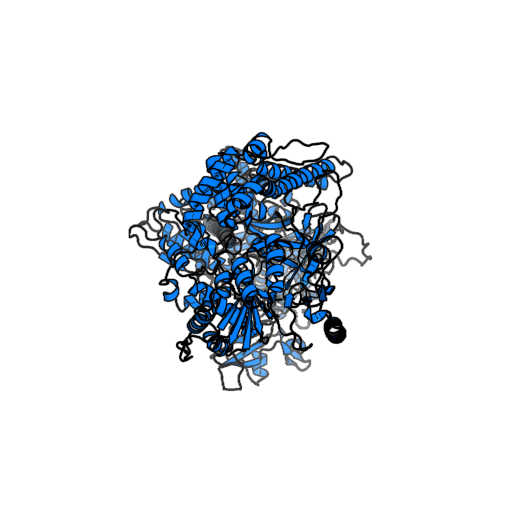.00 87.12 975 PRO A N 1
ATOM 7769 C CA . PRO A 1 975 ? 8.421 -15.725 17.103 1.00 87.12 975 PRO A CA 1
ATOM 7770 C C . PRO A 1 975 ? 9.242 -14.434 17.212 1.00 87.12 975 PRO A C 1
ATOM 7772 O O . PRO A 1 975 ? 10.179 -14.334 18.005 1.00 87.12 975 PRO A O 1
ATOM 7775 N N . GLY A 1 976 ? 8.866 -13.432 16.419 1.00 89.88 976 GLY A N 1
ATOM 7776 C CA . GLY A 1 976 ? 9.462 -12.094 16.431 1.00 89.88 976 GLY A CA 1
ATOM 7777 C C . GLY A 1 976 ? 10.567 -11.880 15.397 1.00 89.88 976 GLY A C 1
ATOM 7778 O O . GLY A 1 976 ? 10.825 -12.722 14.537 1.00 89.88 976 GLY A O 1
ATOM 7779 N N . PHE A 1 977 ? 11.245 -10.739 15.493 1.00 91.56 977 PHE A N 1
ATOM 7780 C CA . PHE A 1 977 ? 12.188 -10.218 14.502 1.00 91.56 977 PHE A CA 1
ATOM 7781 C C . PHE A 1 977 ? 13.540 -9.916 15.136 1.00 91.56 977 PHE A C 1
ATOM 7783 O O . PHE A 1 977 ? 13.626 -9.585 16.315 1.00 91.56 977 PHE A O 1
ATOM 7790 N N . LYS A 1 978 ? 14.608 -10.020 14.345 1.00 90.81 978 LYS A N 1
ATOM 7791 C CA . LYS A 1 978 ? 15.959 -9.666 14.788 1.00 90.81 978 LYS A CA 1
ATOM 7792 C C . LYS A 1 978 ? 16.136 -8.144 14.759 1.00 90.81 978 LYS A C 1
ATOM 7794 O O . LYS A 1 978 ? 15.909 -7.521 13.721 1.00 90.81 978 LYS A O 1
ATOM 7799 N N . LEU A 1 979 ? 16.549 -7.581 15.889 1.00 88.31 979 LEU A N 1
ATOM 7800 C CA . LEU A 1 979 ? 16.731 -6.153 16.125 1.00 88.31 979 LEU A CA 1
ATOM 7801 C C . LEU A 1 979 ? 18.122 -5.896 16.711 1.00 88.31 979 LEU A C 1
ATOM 7803 O O . LEU A 1 979 ? 18.499 -6.503 17.713 1.00 88.31 979 LEU A O 1
ATOM 7807 N N . ASP A 1 980 ? 18.865 -4.974 16.105 1.00 83.31 980 ASP A N 1
ATOM 7808 C CA . ASP A 1 980 ? 20.060 -4.377 16.701 1.00 83.31 980 ASP A CA 1
ATOM 7809 C C . ASP A 1 980 ? 19.621 -3.360 17.765 1.00 83.31 980 ASP A C 1
ATOM 7811 O O . ASP A 1 980 ? 19.095 -2.302 17.422 1.00 83.31 980 ASP A O 1
ATOM 7815 N N . VAL A 1 981 ? 19.804 -3.673 19.050 1.00 75.50 981 VAL A N 1
ATOM 7816 C CA . VAL A 1 981 ? 19.330 -2.808 20.151 1.00 75.50 981 VAL A CA 1
ATOM 7817 C C . VAL A 1 981 ? 20.148 -1.545 20.342 1.00 75.50 981 VAL A C 1
ATOM 7819 O O . VAL A 1 981 ? 19.667 -0.604 20.961 1.00 75.50 981 VAL A O 1
ATOM 7822 N N . GLU A 1 982 ? 21.370 -1.495 19.815 1.00 68.50 982 GLU A N 1
ATOM 7823 C CA . GLU A 1 982 ? 22.204 -0.299 19.932 1.00 68.50 982 GLU A CA 1
ATOM 7824 C C . GLU A 1 982 ? 21.779 0.760 18.911 1.00 68.50 982 GLU A C 1
ATOM 7826 O O . GLU A 1 982 ? 21.857 1.957 19.180 1.00 68.50 982 GLU A O 1
ATOM 7831 N N . ARG A 1 983 ? 21.322 0.321 17.731 1.00 68.44 983 ARG A N 1
ATOM 7832 C CA . ARG A 1 983 ? 20.973 1.208 16.607 1.00 68.44 983 ARG A CA 1
ATOM 7833 C C . ARG A 1 983 ? 19.472 1.290 16.321 1.00 68.44 983 ARG A C 1
ATOM 7835 O O . ARG A 1 983 ? 19.036 2.202 15.618 1.00 68.44 983 ARG A O 1
ATOM 7842 N N . GLY A 1 984 ? 18.688 0.349 16.842 1.00 76.00 984 GLY A N 1
ATOM 7843 C CA . GLY A 1 984 ? 17.266 0.178 16.544 1.00 76.00 984 GLY A CA 1
ATOM 7844 C C . GLY A 1 984 ? 16.992 -0.416 15.159 1.00 76.00 984 GLY A C 1
ATOM 7845 O O . GLY A 1 984 ? 15.887 -0.247 14.650 1.00 76.00 984 GLY A O 1
ATOM 7846 N N . TYR A 1 985 ? 17.980 -1.053 14.515 1.00 84.31 985 TYR A N 1
ATOM 7847 C CA . TYR A 1 985 ? 17.865 -1.537 13.131 1.00 84.31 985 TYR A CA 1
ATOM 7848 C C . TYR A 1 985 ? 17.270 -2.932 13.059 1.00 84.31 985 TYR A C 1
ATOM 7850 O O . TYR A 1 985 ? 17.760 -3.868 13.692 1.00 84.31 985 TYR A O 1
ATOM 7858 N N . TRP A 1 986 ? 16.252 -3.082 12.221 1.00 89.12 986 TRP A N 1
ATOM 7859 C CA . TRP A 1 986 ? 15.736 -4.391 11.849 1.00 89.12 986 TRP A CA 1
ATOM 7860 C C . TRP A 1 986 ? 16.759 -5.111 10.976 1.00 89.12 986 TRP A C 1
ATOM 7862 O O . TRP A 1 986 ? 17.345 -4.495 10.089 1.00 89.12 986 TRP A O 1
ATOM 7872 N N . SER A 1 987 ? 16.974 -6.412 11.170 1.00 86.44 987 SER A N 1
ATOM 7873 C CA . SER A 1 987 ? 17.731 -7.215 10.195 1.00 86.44 987 SER A CA 1
ATOM 7874 C C . SER A 1 987 ? 16.971 -7.342 8.869 1.00 86.44 987 SER A C 1
ATOM 7876 O O . SER A 1 987 ? 15.759 -7.119 8.831 1.00 86.44 987 SER A O 1
ATOM 7878 N N . SER A 1 988 ? 17.682 -7.667 7.790 1.00 81.81 988 SER A N 1
ATOM 7879 C CA . SER A 1 988 ? 17.100 -7.896 6.461 1.00 81.81 988 SER A CA 1
ATOM 7880 C C . SER A 1 988 ? 16.027 -8.989 6.448 1.00 81.81 988 SER A C 1
ATOM 7882 O O . SER A 1 988 ? 16.067 -9.965 7.209 1.00 81.81 988 SER A O 1
ATOM 7884 N N . ASN A 1 989 ? 15.045 -8.811 5.568 1.00 78.38 989 ASN A N 1
ATOM 7885 C CA . ASN A 1 989 ? 14.026 -9.800 5.268 1.00 78.38 989 ASN A CA 1
ATOM 7886 C C . ASN A 1 989 ? 14.568 -10.829 4.265 1.00 78.38 989 ASN A C 1
ATOM 7888 O O . ASN A 1 989 ? 14.791 -10.506 3.106 1.00 78.38 989 ASN A O 1
ATOM 7892 N N . GLN A 1 990 ? 14.704 -12.090 4.681 1.00 69.50 990 GLN A N 1
ATOM 7893 C CA . GLN A 1 990 ? 15.192 -13.165 3.805 1.00 69.50 990 GLN A CA 1
ATOM 7894 C C . GLN A 1 990 ? 14.238 -13.512 2.650 1.00 69.50 990 GLN A C 1
ATOM 7896 O O . GLN A 1 990 ? 14.641 -14.223 1.738 1.00 69.50 990 GLN A O 1
ATOM 7901 N N . ALA A 1 991 ? 12.983 -13.055 2.695 1.00 61.81 991 ALA A N 1
ATOM 7902 C CA . ALA A 1 991 ? 12.018 -13.250 1.614 1.00 61.81 991 ALA A CA 1
ATOM 7903 C C . ALA A 1 991 ? 12.117 -12.189 0.498 1.00 61.81 991 ALA A C 1
ATOM 7905 O O . ALA A 1 991 ? 11.425 -12.320 -0.509 1.00 61.81 991 ALA A O 1
ATOM 7906 N N . ASP A 1 992 ? 12.923 -11.136 0.679 1.00 67.62 992 ASP A N 1
ATOM 7907 C CA . ASP A 1 992 ? 13.187 -10.100 -0.325 1.00 67.62 992 ASP A CA 1
ATOM 7908 C C . ASP A 1 992 ? 14.674 -10.148 -0.705 1.00 67.62 992 ASP A C 1
ATOM 7910 O O . ASP A 1 992 ? 15.518 -9.633 0.025 1.00 67.62 992 ASP A O 1
ATOM 7914 N N . ASP A 1 993 ? 15.001 -10.751 -1.853 1.00 62.09 993 ASP A N 1
ATOM 7915 C CA . ASP A 1 993 ? 16.386 -10.874 -2.346 1.00 62.09 993 ASP A CA 1
ATOM 7916 C C . ASP A 1 993 ? 17.073 -9.508 -2.560 1.00 62.09 993 ASP A C 1
ATOM 7918 O O . ASP A 1 993 ? 18.302 -9.428 -2.646 1.00 62.09 993 ASP A O 1
ATOM 7922 N N . GLN A 1 994 ? 16.295 -8.421 -2.648 1.00 65.44 994 GLN A N 1
ATOM 7923 C CA . GLN A 1 994 ? 16.804 -7.054 -2.769 1.00 65.44 994 GLN A CA 1
ATOM 7924 C C . GLN A 1 994 ? 17.057 -6.387 -1.408 1.00 65.44 994 GLN A C 1
ATOM 7926 O O . GLN A 1 994 ? 17.674 -5.318 -1.362 1.00 65.44 994 GLN A O 1
ATOM 7931 N N . ASP A 1 995 ? 16.584 -6.963 -0.298 1.00 71.44 995 ASP A N 1
ATOM 7932 C CA . ASP A 1 995 ? 16.747 -6.375 1.028 1.00 71.44 995 ASP A CA 1
ATOM 7933 C C . ASP A 1 995 ? 18.111 -6.724 1.626 1.00 71.44 995 ASP A C 1
ATOM 7935 O O . ASP A 1 995 ? 18.426 -7.870 1.941 1.00 71.44 995 ASP A O 1
ATOM 7939 N N . GLN A 1 996 ? 18.931 -5.696 1.816 1.00 71.88 996 GLN A N 1
ATOM 7940 C CA . GLN A 1 996 ? 20.261 -5.824 2.399 1.00 71.88 996 GLN A CA 1
ATOM 7941 C C . GLN A 1 996 ? 20.281 -5.277 3.829 1.00 71.88 996 GLN A C 1
ATOM 7943 O O . GLN A 1 996 ? 19.508 -4.382 4.204 1.00 71.88 996 GLN A O 1
ATOM 7948 N N . ASP A 1 997 ? 21.193 -5.819 4.638 1.00 71.25 997 ASP A N 1
ATOM 7949 C CA . ASP A 1 997 ? 21.446 -5.305 5.979 1.00 71.25 997 ASP A CA 1
ATOM 7950 C C . ASP A 1 997 ? 22.001 -3.877 5.904 1.00 71.25 997 ASP A C 1
ATOM 7952 O O . ASP A 1 997 ? 22.938 -3.579 5.164 1.00 71.25 997 ASP A O 1
ATOM 7956 N N . ASP A 1 998 ? 21.427 -2.987 6.713 1.00 69.25 998 ASP A N 1
ATOM 7957 C CA . ASP A 1 998 ? 21.803 -1.567 6.746 1.00 69.25 998 ASP A CA 1
ATOM 7958 C C . ASP A 1 998 ? 23.150 -1.313 7.427 1.00 69.25 998 ASP A C 1
ATOM 7960 O O . ASP A 1 998 ? 23.800 -0.290 7.205 1.00 69.25 998 ASP A O 1
ATOM 7964 N N . ALA A 1 999 ? 23.567 -2.236 8.290 1.00 62.34 999 ALA A N 1
ATOM 7965 C CA . ALA A 1 999 ? 24.783 -2.117 9.069 1.00 62.34 999 ALA A CA 1
ATOM 7966 C C . ALA A 1 999 ? 25.938 -2.881 8.408 1.00 62.34 999 ALA A C 1
ATOM 7968 O O . ALA A 1 999 ? 25.865 -4.091 8.215 1.00 62.34 999 ALA A O 1
ATOM 7969 N N . ALA A 1 1000 ? 27.059 -2.194 8.158 1.00 57.41 1000 ALA A N 1
ATOM 7970 C CA . ALA A 1 1000 ? 28.292 -2.831 7.679 1.00 57.41 1000 ALA A CA 1
ATOM 7971 C C . ALA A 1 1000 ? 28.899 -3.812 8.709 1.00 57.41 1000 ALA A C 1
ATOM 7973 O O . ALA A 1 1000 ? 29.511 -4.813 8.330 1.00 57.41 1000 ALA A O 1
ATOM 7974 N N . THR A 1 1001 ? 28.689 -3.537 10.003 1.00 55.25 1001 THR A N 1
ATOM 7975 C CA . THR A 1 1001 ? 29.083 -4.393 11.133 1.00 55.25 1001 THR A CA 1
ATOM 7976 C C . THR A 1 1001 ? 27.880 -4.571 12.063 1.00 55.25 1001 THR A C 1
ATOM 7978 O O . THR A 1 1001 ? 27.349 -3.551 12.515 1.00 55.25 1001 THR A O 1
ATOM 7981 N N . PRO A 1 1002 ? 27.444 -5.806 12.367 1.00 58.41 1002 PRO A N 1
ATOM 7982 C CA . PRO A 1 1002 ? 26.296 -6.046 13.242 1.00 58.41 1002 PRO A CA 1
ATOM 7983 C C . PRO A 1 1002 ? 26.602 -5.633 14.691 1.00 58.41 1002 PRO A C 1
ATOM 7985 O O . PRO A 1 1002 ? 27.660 -5.988 15.214 1.00 58.41 1002 PRO A O 1
ATOM 7988 N N . GLY A 1 1003 ? 25.696 -4.876 15.322 1.00 67.00 1003 GLY A N 1
ATOM 7989 C CA . GLY A 1 1003 ? 25.715 -4.605 16.762 1.00 67.00 1003 GLY A CA 1
ATOM 7990 C C . GLY A 1 1003 ? 25.166 -5.783 17.576 1.00 67.00 1003 GLY A C 1
ATOM 7991 O O . GLY A 1 1003 ? 25.118 -6.924 17.104 1.00 67.00 1003 GLY A O 1
ATOM 7992 N N . ARG A 1 1004 ? 24.722 -5.527 18.813 1.00 79.31 1004 ARG A N 1
ATOM 7993 C CA . ARG A 1 1004 ? 24.054 -6.548 19.637 1.00 79.31 1004 ARG A CA 1
ATOM 7994 C C . ARG A 1 1004 ? 22.661 -6.837 19.072 1.00 79.31 1004 ARG A C 1
ATOM 7996 O O . ARG A 1 1004 ? 21.742 -6.044 19.244 1.00 79.31 1004 ARG A O 1
ATOM 8003 N N . ILE A 1 1005 ? 22.503 -7.992 18.431 1.00 84.50 1005 ILE A N 1
ATOM 8004 C CA . ILE A 1 1005 ? 21.226 -8.431 17.860 1.00 84.50 1005 ILE A CA 1
ATOM 8005 C C . ILE A 1 1005 ? 20.477 -9.300 18.871 1.00 84.50 1005 ILE A C 1
ATOM 8007 O O . ILE A 1 1005 ? 20.998 -10.322 19.317 1.00 84.50 1005 ILE A O 1
ATOM 8011 N N . ILE A 1 1006 ? 19.238 -8.931 19.185 1.00 87.62 1006 ILE A N 1
ATOM 8012 C CA . ILE A 1 1006 ? 18.289 -9.768 19.934 1.00 87.62 1006 ILE A CA 1
ATOM 8013 C C . ILE A 1 1006 ? 17.030 -10.007 19.098 1.00 87.62 1006 ILE A C 1
ATOM 8015 O O . ILE A 1 1006 ? 16.789 -9.312 18.112 1.00 87.62 1006 ILE A O 1
ATOM 8019 N N . ARG A 1 1007 ? 16.227 -11.009 19.465 1.00 90.31 1007 ARG A N 1
ATOM 8020 C CA . ARG A 1 1007 ? 14.924 -11.251 18.838 1.00 90.31 1007 ARG A CA 1
ATOM 8021 C C . ARG A 1 1007 ? 13.827 -10.641 19.704 1.00 90.31 1007 ARG A C 1
ATOM 8023 O O . ARG A 1 1007 ? 13.767 -10.950 20.888 1.00 90.31 1007 ARG A O 1
ATOM 8030 N N . VAL A 1 1008 ? 12.984 -9.802 19.108 1.00 91.62 1008 VAL A N 1
ATOM 8031 C CA . VAL A 1 1008 ? 11.910 -9.074 19.799 1.00 91.62 1008 VAL A CA 1
ATOM 8032 C C . VAL A 1 1008 ? 10.568 -9.264 19.105 1.00 91.62 1008 VAL A C 1
ATOM 8034 O O . VAL A 1 1008 ? 10.520 -9.485 17.892 1.00 91.62 1008 VAL A O 1
ATOM 8037 N N . VAL A 1 1009 ? 9.477 -9.142 19.855 1.00 93.75 1009 VAL A N 1
ATOM 8038 C CA . VAL A 1 1009 ? 8.104 -9.264 19.350 1.00 93.75 1009 VAL A CA 1
ATOM 8039 C C . VAL A 1 1009 ? 7.415 -7.895 19.434 1.00 93.75 1009 VAL A C 1
ATOM 8041 O O . VAL A 1 1009 ? 7.061 -7.458 20.530 1.00 93.75 1009 VAL A O 1
ATOM 8044 N N . PRO A 1 1010 ? 7.223 -7.181 18.309 1.00 93.56 1010 PRO A N 1
ATOM 8045 C CA . PRO A 1 1010 ? 6.530 -5.899 18.314 1.00 93.56 1010 PRO A CA 1
ATOM 8046 C C . PRO A 1 1010 ? 5.053 -6.063 18.684 1.00 93.56 1010 PRO A C 1
ATOM 8048 O O . PRO A 1 1010 ? 4.366 -6.930 18.135 1.00 93.56 1010 PRO A O 1
ATOM 8051 N N . TYR A 1 1011 ? 4.545 -5.195 19.555 1.00 93.00 1011 TYR A N 1
ATOM 8052 C CA . TYR A 1 1011 ? 3.117 -5.116 19.863 1.00 93.00 1011 TYR A CA 1
ATOM 8053 C C . TYR A 1 1011 ? 2.636 -3.672 19.980 1.00 93.00 1011 TYR A C 1
ATOM 8055 O O . TYR A 1 1011 ? 3.423 -2.749 20.192 1.00 93.00 1011 TYR A O 1
ATOM 8063 N N . VAL A 1 1012 ? 1.326 -3.491 19.859 1.00 90.19 1012 VAL A N 1
ATOM 8064 C CA . VAL A 1 1012 ? 0.627 -2.237 20.158 1.00 90.19 1012 VAL A CA 1
ATOM 8065 C C . VAL A 1 1012 ? -0.581 -2.530 21.037 1.00 90.19 1012 VAL A C 1
ATOM 8067 O O . VAL A 1 1012 ? -1.162 -3.615 20.954 1.00 90.19 1012 VAL A O 1
ATOM 8070 N N . MET A 1 1013 ? -0.960 -1.554 21.856 1.00 86.81 1013 MET A N 1
ATOM 8071 C CA . MET A 1 1013 ? -2.108 -1.644 22.754 1.00 86.81 1013 MET A CA 1
ATOM 8072 C C . MET A 1 1013 ? -3.055 -0.462 22.541 1.00 86.81 1013 MET A C 1
ATOM 8074 O O . MET A 1 1013 ? -2.621 0.673 22.296 1.00 86.81 1013 MET A O 1
ATOM 8078 N N . ASP A 1 1014 ? -4.349 -0.735 22.638 1.00 83.31 1014 ASP A N 1
ATOM 8079 C CA . ASP A 1 1014 ? -5.395 0.280 22.709 1.00 83.31 1014 ASP A CA 1
ATOM 8080 C C . ASP A 1 1014 ? -6.571 -0.230 23.553 1.00 83.31 1014 ASP A C 1
ATOM 8082 O O . ASP A 1 1014 ? -6.689 -1.436 23.749 1.00 83.31 1014 ASP A O 1
ATOM 8086 N N . THR A 1 1015 ? -7.444 0.659 24.025 1.00 79.06 1015 THR A N 1
ATOM 8087 C CA . THR A 1 1015 ? -8.650 0.275 24.782 1.00 79.06 1015 THR A CA 1
ATOM 8088 C C . THR A 1 1015 ? -9.892 0.511 23.938 1.00 79.06 1015 THR A C 1
ATOM 8090 O O . THR A 1 1015 ? -10.056 1.603 23.390 1.00 79.06 1015 THR A O 1
ATOM 8093 N N . LYS A 1 1016 ? -10.787 -0.474 23.846 1.00 82.75 1016 LYS A N 1
ATOM 8094 C CA . LYS A 1 1016 ? -12.039 -0.383 23.072 1.00 82.75 1016 LYS A CA 1
ATOM 8095 C C . LYS A 1 1016 ? -13.193 -1.032 23.830 1.00 82.75 1016 LYS A C 1
ATOM 8097 O O . LYS A 1 1016 ? -12.975 -1.947 24.616 1.00 82.75 1016 LYS A O 1
ATOM 8102 N N . ASN A 1 1017 ? -14.425 -0.612 23.556 1.00 84.38 1017 ASN A N 1
ATOM 8103 C CA . ASN A 1 1017 ? -15.592 -1.371 24.008 1.00 84.38 1017 ASN A CA 1
ATOM 8104 C C . ASN A 1 1017 ? -15.619 -2.695 23.249 1.00 84.38 1017 ASN A C 1
ATOM 8106 O O . ASN A 1 1017 ? -15.565 -2.697 22.014 1.00 84.38 1017 ASN A O 1
ATOM 8110 N N . ALA A 1 1018 ? -15.667 -3.807 23.978 1.00 91.06 1018 ALA A N 1
ATOM 8111 C CA . ALA A 1 1018 ? -15.549 -5.131 23.391 1.00 91.06 1018 ALA A CA 1
ATOM 8112 C C . ALA A 1 1018 ? -16.571 -6.107 23.973 1.00 91.06 1018 ALA A C 1
ATOM 8114 O O . ALA A 1 1018 ? -16.884 -6.077 25.162 1.00 91.06 1018 ALA A O 1
ATOM 8115 N N . LEU A 1 1019 ? -17.064 -6.992 23.112 1.00 93.44 1019 LEU A N 1
ATOM 8116 C CA . LEU A 1 1019 ? -17.975 -8.081 23.426 1.00 93.44 1019 LEU A CA 1
ATOM 8117 C C . LEU A 1 1019 ? -17.359 -9.386 22.936 1.00 93.44 1019 LEU A C 1
ATOM 8119 O O . LEU A 1 1019 ? -17.034 -9.526 21.759 1.00 93.44 1019 LEU A O 1
ATOM 8123 N N . VAL A 1 1020 ? -17.250 -10.361 23.826 1.00 94.38 1020 VAL A N 1
ATOM 8124 C CA . VAL A 1 1020 ? -16.857 -11.723 23.473 1.00 94.38 1020 VAL A CA 1
ATOM 8125 C C . VAL A 1 1020 ? -18.101 -12.587 23.441 1.00 94.38 1020 VAL A C 1
ATOM 8127 O O . VAL A 1 1020 ? -18.812 -12.694 24.439 1.00 94.38 1020 VAL A O 1
ATOM 8130 N N . LEU A 1 1021 ? -18.348 -13.203 22.291 1.00 94.75 1021 LEU A N 1
ATOM 8131 C CA . LEU A 1 1021 ? -19.434 -14.143 22.071 1.00 94.75 1021 LEU A CA 1
ATOM 8132 C C . LEU A 1 1021 ? -18.861 -15.553 21.959 1.00 94.75 1021 LEU A C 1
ATOM 8134 O O . LEU A 1 1021 ? -18.021 -15.836 21.102 1.00 94.75 1021 LEU A O 1
ATOM 8138 N N . ARG A 1 1022 ? -19.354 -16.452 22.807 1.00 92.94 1022 ARG A N 1
ATOM 8139 C CA . ARG A 1 1022 ? -19.047 -17.882 22.774 1.00 92.94 1022 ARG A CA 1
ATOM 8140 C C . ARG A 1 1022 ? -20.303 -18.669 22.424 1.00 92.94 1022 ARG A C 1
ATOM 8142 O O . ARG A 1 1022 ? -21.362 -18.395 22.980 1.00 92.94 1022 ARG A O 1
ATOM 8149 N N . VAL A 1 1023 ? -20.172 -19.643 21.525 1.00 91.19 1023 VAL A N 1
ATOM 8150 C CA . VAL A 1 1023 ? -21.264 -20.545 21.129 1.00 91.19 1023 VAL A CA 1
ATOM 8151 C C . VAL A 1 1023 ? -21.126 -21.874 21.863 1.00 91.19 1023 VAL A C 1
ATOM 8153 O O . VAL A 1 1023 ? -20.040 -22.459 21.882 1.00 91.19 1023 VAL A O 1
ATOM 8156 N N . GLU A 1 1024 ? -22.222 -22.363 22.439 1.00 86.19 1024 GLU A N 1
ATOM 8157 C CA . GLU A 1 1024 ? -22.281 -23.651 23.130 1.00 86.19 1024 GLU A CA 1
ATOM 8158 C C . GLU A 1 1024 ? -23.410 -24.536 22.563 1.00 86.19 1024 GLU A C 1
ATOM 8160 O O . GLU A 1 1024 ? -24.541 -24.071 22.425 1.00 86.19 1024 GLU A O 1
ATOM 8165 N N . PRO A 1 1025 ? -23.140 -25.807 22.197 1.00 87.38 1025 PRO A N 1
ATOM 8166 C CA . PRO A 1 1025 ? -21.823 -26.444 22.093 1.00 87.38 1025 PRO A CA 1
ATOM 8167 C C . PRO A 1 1025 ? -20.965 -25.855 20.946 1.00 87.38 1025 PRO A C 1
ATOM 8169 O O . PRO A 1 1025 ? -21.510 -25.206 20.047 1.00 87.38 1025 PRO A O 1
ATOM 8172 N N . PRO A 1 1026 ? -19.635 -26.096 20.942 1.00 87.75 1026 PRO A N 1
ATOM 8173 C CA . PRO A 1 1026 ? -18.741 -25.630 19.882 1.00 87.75 1026 PRO A CA 1
ATOM 8174 C C . PRO A 1 1026 ? -19.203 -26.071 18.487 1.00 87.75 1026 PRO A C 1
ATOM 8176 O O . PRO A 1 1026 ? -19.623 -27.213 18.292 1.00 87.75 1026 PRO A O 1
ATOM 8179 N N . ARG A 1 1027 ? -19.092 -25.165 17.514 1.00 91.06 1027 ARG A N 1
ATOM 8180 C CA . ARG A 1 1027 ? -19.514 -25.367 16.119 1.00 91.06 1027 ARG A CA 1
ATOM 8181 C C . ARG A 1 1027 ? -18.318 -25.584 15.191 1.00 91.06 1027 ARG A C 1
ATOM 8183 O O . ARG A 1 1027 ? -17.169 -25.371 15.580 1.00 91.06 1027 ARG A O 1
ATOM 8190 N N . SER A 1 1028 ? -18.583 -26.020 13.960 1.00 94.00 1028 SER A N 1
ATOM 8191 C CA . SER A 1 1028 ? -17.543 -26.190 12.940 1.00 94.00 1028 SER A CA 1
ATOM 8192 C C . SER A 1 1028 ? -16.911 -24.854 12.522 1.00 94.00 1028 SER A C 1
ATOM 8194 O O . SER A 1 1028 ? -17.475 -23.778 12.725 1.00 94.00 1028 SER A O 1
ATOM 8196 N N . LEU A 1 1029 ? -15.730 -24.921 11.897 1.00 93.81 1029 LEU A N 1
ATOM 8197 C CA . LEU A 1 1029 ? -15.013 -23.743 11.400 1.00 93.81 1029 LEU A CA 1
ATOM 8198 C C . LEU A 1 1029 ? -15.853 -22.920 10.405 1.00 93.81 1029 LEU A C 1
ATOM 8200 O O . LEU A 1 1029 ? -15.863 -21.693 10.479 1.00 93.81 1029 LEU A O 1
ATOM 8204 N N . GLU A 1 1030 ? -16.553 -23.600 9.496 1.00 94.12 1030 GLU A N 1
ATOM 8205 C CA . GLU A 1 1030 ? -17.391 -23.006 8.443 1.00 94.12 1030 GLU A CA 1
ATOM 8206 C C . GLU A 1 1030 ? -18.627 -22.318 9.039 1.00 94.12 1030 GLU A C 1
ATOM 8208 O O . GLU A 1 1030 ? -18.943 -21.182 8.679 1.00 94.12 1030 GLU A O 1
ATOM 8213 N N . GLU A 1 1031 ? -19.285 -22.964 10.012 1.00 94.69 1031 GLU A N 1
ATOM 8214 C CA . GLU A 1 1031 ? -20.400 -22.369 10.760 1.00 94.69 1031 GLU A CA 1
ATOM 8215 C C . GLU A 1 1031 ? -19.950 -21.118 11.518 1.00 94.69 1031 GLU A C 1
ATOM 8217 O O . GLU A 1 1031 ? -20.606 -20.086 11.421 1.00 94.69 1031 GLU A O 1
ATOM 8222 N N . MET A 1 1032 ? -18.821 -21.172 12.232 1.00 95.50 1032 MET A N 1
ATOM 8223 C CA . MET A 1 1032 ? -18.322 -20.032 13.009 1.00 95.50 1032 MET A CA 1
ATOM 8224 C C . MET A 1 1032 ? -17.876 -18.864 12.124 1.00 95.50 1032 MET A C 1
ATOM 8226 O O . MET A 1 1032 ? -18.151 -17.714 12.458 1.00 95.50 1032 MET A O 1
ATOM 8230 N N . ALA A 1 1033 ? -17.222 -19.134 10.987 1.00 95.50 1033 ALA A N 1
ATOM 8231 C CA . ALA A 1 1033 ? -16.855 -18.096 10.023 1.00 95.50 1033 ALA A CA 1
ATOM 8232 C C . ALA A 1 1033 ? -18.101 -17.420 9.423 1.00 95.50 1033 ALA A C 1
ATOM 8234 O O . ALA A 1 1033 ? -18.174 -16.191 9.363 1.00 95.50 1033 ALA A O 1
ATOM 8235 N N . SER A 1 1034 ? -19.107 -18.218 9.050 1.00 96.25 1034 SER A N 1
ATOM 8236 C CA . SER A 1 1034 ? -20.374 -17.724 8.499 1.00 96.25 1034 SER A CA 1
ATOM 8237 C C . SER A 1 1034 ? -21.185 -16.946 9.536 1.00 96.25 1034 SER A C 1
ATOM 8239 O O . SER A 1 1034 ? -21.710 -15.880 9.228 1.00 96.25 1034 SER A O 1
ATOM 8241 N N . LEU A 1 1035 ? -21.240 -17.433 10.781 1.00 95.56 1035 LEU A N 1
ATOM 8242 C CA . LEU A 1 1035 ? -21.940 -16.783 11.889 1.00 95.56 1035 LEU A CA 1
ATOM 8243 C C . LEU A 1 1035 ? -21.288 -15.446 12.254 1.00 95.56 1035 LEU A C 1
ATOM 8245 O O . LEU A 1 1035 ? -21.994 -14.464 12.461 1.00 95.56 1035 LEU A O 1
ATOM 8249 N N . GLN A 1 1036 ? -19.953 -15.388 12.290 1.00 95.50 1036 GLN A N 1
ATOM 8250 C CA . GLN A 1 1036 ? -19.213 -14.146 12.511 1.00 95.50 1036 GLN A CA 1
ATOM 8251 C C . GLN A 1 1036 ? -19.553 -13.098 11.447 1.00 95.50 1036 GLN A C 1
ATOM 8253 O O . GLN A 1 1036 ? -19.861 -11.963 11.806 1.00 95.50 1036 GLN A O 1
ATOM 8258 N N . ALA A 1 1037 ? -19.535 -13.473 10.163 1.00 94.69 1037 ALA A N 1
ATOM 8259 C CA . ALA A 1 1037 ? -19.886 -12.565 9.071 1.00 94.69 1037 ALA A CA 1
ATOM 8260 C C . ALA A 1 1037 ? -21.353 -12.105 9.156 1.00 94.69 1037 ALA A C 1
ATOM 8262 O O . ALA A 1 1037 ? -21.624 -10.907 9.100 1.00 94.69 1037 ALA A O 1
ATOM 8263 N N . ALA A 1 1038 ? -22.288 -13.037 9.366 1.00 95.75 1038 ALA A N 1
ATOM 8264 C CA . ALA A 1 1038 ? -23.719 -12.744 9.430 1.00 95.75 1038 ALA A CA 1
ATOM 8265 C C . ALA A 1 1038 ? -24.085 -11.836 10.611 1.00 95.75 1038 ALA A C 1
ATOM 8267 O O . ALA A 1 1038 ? -24.833 -10.876 10.442 1.00 95.75 1038 ALA A O 1
ATOM 8268 N N . LEU A 1 1039 ? -23.554 -12.117 11.807 1.00 94.62 1039 LEU A N 1
ATOM 8269 C CA . LEU A 1 1039 ? -23.816 -11.304 12.995 1.00 94.62 1039 LEU A CA 1
ATOM 8270 C C . LEU A 1 1039 ? -23.154 -9.930 12.896 1.00 94.62 1039 LEU A C 1
ATOM 8272 O O . LEU A 1 1039 ? -23.776 -8.947 13.287 1.00 94.62 1039 LEU A O 1
ATOM 8276 N N . ALA A 1 1040 ? -21.934 -9.836 12.356 1.00 93.06 1040 ALA A N 1
ATOM 8277 C CA . ALA A 1 1040 ? -21.287 -8.546 12.131 1.00 93.06 1040 ALA A CA 1
ATOM 8278 C C . ALA A 1 1040 ? -22.134 -7.654 11.211 1.00 93.06 1040 ALA A C 1
ATOM 8280 O O . ALA A 1 1040 ? -22.452 -6.525 11.586 1.00 93.06 1040 ALA A O 1
ATOM 8281 N N . GLU A 1 1041 ? -22.571 -8.184 10.064 1.00 90.06 1041 GLU A N 1
ATOM 8282 C CA . GLU A 1 1041 ? -23.413 -7.450 9.115 1.00 90.06 1041 GLU A CA 1
ATOM 8283 C C . GLU A 1 1041 ? -24.785 -7.115 9.726 1.00 90.06 1041 GLU A C 1
ATOM 8285 O O . GLU A 1 1041 ? -25.283 -5.998 9.583 1.00 90.06 1041 GLU A O 1
ATOM 8290 N N . ALA A 1 1042 ? -25.386 -8.041 10.482 1.00 90.62 1042 ALA A N 1
ATOM 8291 C CA . ALA A 1 1042 ? -26.655 -7.804 11.165 1.00 90.62 1042 ALA A CA 1
ATOM 8292 C C . ALA A 1 1042 ? -26.557 -6.680 12.203 1.00 90.62 1042 ALA A C 1
ATOM 8294 O O . ALA A 1 1042 ? -27.425 -5.806 12.217 1.00 90.62 1042 ALA A O 1
ATOM 8295 N N . ILE A 1 1043 ? -25.500 -6.654 13.025 1.00 90.50 1043 ILE A N 1
ATOM 8296 C CA . ILE A 1 1043 ? -25.251 -5.580 14.000 1.00 90.50 1043 ILE A CA 1
ATOM 8297 C C . ILE A 1 1043 ? -25.085 -4.250 13.261 1.00 90.50 1043 ILE A C 1
ATOM 8299 O O . ILE A 1 1043 ? -25.751 -3.271 13.602 1.00 90.50 1043 ILE A O 1
ATOM 8303 N N . GLN A 1 1044 ? -24.261 -4.214 12.211 1.00 86.06 1044 GLN A N 1
ATOM 8304 C CA . GLN A 1 1044 ? -24.031 -2.997 11.435 1.00 86.06 1044 GLN A CA 1
ATOM 8305 C C . GLN A 1 1044 ? -25.324 -2.465 10.802 1.00 86.06 1044 GLN A C 1
ATOM 8307 O O . GLN A 1 1044 ? -25.636 -1.284 10.943 1.00 86.06 1044 GLN A O 1
ATOM 8312 N N . LYS A 1 1045 ? -26.137 -3.319 10.167 1.00 82.25 1045 LYS A N 1
ATOM 8313 C CA . LYS A 1 1045 ? -27.404 -2.896 9.543 1.00 82.25 1045 LYS A CA 1
ATOM 8314 C C . LYS A 1 1045 ? -28.470 -2.509 10.562 1.00 82.25 1045 LYS A C 1
ATOM 8316 O O . LYS A 1 1045 ? -29.184 -1.537 10.330 1.00 82.25 1045 LYS A O 1
ATOM 8321 N N . HIS A 1 1046 ? -28.604 -3.261 11.654 1.00 82.81 1046 HIS A N 1
ATOM 8322 C CA . HIS A 1 1046 ? -29.621 -3.010 12.676 1.00 82.81 1046 HIS A CA 1
ATOM 8323 C C . HIS A 1 1046 ? -29.367 -1.682 13.397 1.00 82.81 1046 HIS A C 1
ATOM 8325 O O . HIS A 1 1046 ? -30.281 -0.872 13.557 1.00 82.81 1046 HIS A O 1
ATOM 8331 N N . PHE A 1 1047 ? -28.110 -1.420 13.764 1.00 78.88 1047 PHE A N 1
ATOM 8332 C CA . PHE A 1 1047 ? -27.721 -0.188 14.448 1.00 78.88 1047 PHE A CA 1
ATOM 8333 C C . PHE A 1 1047 ? -27.310 0.953 13.509 1.00 78.88 1047 PHE A C 1
ATOM 8335 O O . PHE A 1 1047 ? -27.065 2.056 13.992 1.00 78.88 1047 PHE A O 1
ATOM 8342 N N . GLN A 1 1048 ? -27.312 0.722 12.190 1.00 73.94 1048 GLN A N 1
ATOM 8343 C CA . GLN A 1 1048 ? -26.922 1.687 11.151 1.00 73.94 1048 GLN A CA 1
ATOM 8344 C C . GLN A 1 1048 ? -25.482 2.196 11.321 1.00 73.94 1048 GLN A C 1
ATOM 8346 O O . GLN A 1 1048 ? -25.218 3.389 11.199 1.00 73.94 1048 GLN A O 1
ATOM 8351 N N . LEU A 1 1049 ? -24.562 1.280 11.619 1.00 73.56 1049 LEU A N 1
ATOM 8352 C CA . LEU A 1 1049 ? -23.134 1.565 11.736 1.00 73.56 1049 LEU A CA 1
ATOM 8353 C C . LEU A 1 1049 ? -22.457 1.512 10.373 1.00 73.56 1049 LEU A C 1
ATOM 8355 O O . LEU A 1 1049 ? -22.836 0.716 9.506 1.00 73.56 1049 LEU A O 1
ATOM 8359 N N . GLU A 1 1050 ? -21.402 2.303 10.204 1.00 71.62 1050 GLU A N 1
ATOM 8360 C CA . GLU A 1 1050 ? -20.514 2.115 9.065 1.00 71.62 1050 GLU A CA 1
ATOM 8361 C C . GLU A 1 1050 ? -19.712 0.808 9.226 1.00 71.62 1050 GLU A C 1
ATOM 8363 O O . GLU A 1 1050 ? -19.293 0.469 10.338 1.00 71.62 1050 GLU A O 1
ATOM 8368 N N . PRO A 1 1051 ? -19.388 0.088 8.133 1.00 71.25 1051 PRO A N 1
ATOM 8369 C CA . PRO A 1 1051 ? -18.668 -1.187 8.217 1.00 71.25 1051 PRO A CA 1
ATOM 8370 C C . PRO A 1 1051 ? -17.321 -1.133 8.951 1.00 71.25 1051 PRO A C 1
ATOM 8372 O O . PRO A 1 1051 ? -16.833 -2.142 9.450 1.00 71.25 1051 PRO A O 1
ATOM 8375 N N . ARG A 1 1052 ? -16.697 0.050 9.023 1.00 73.31 1052 ARG A N 1
ATOM 8376 C CA . ARG A 1 1052 ? -15.414 0.261 9.710 1.00 73.31 1052 ARG A CA 1
ATOM 8377 C C . ARG A 1 1052 ? -15.549 0.553 11.203 1.00 73.31 1052 ARG A C 1
ATOM 8379 O O . ARG A 1 1052 ? -14.525 0.570 11.879 1.00 73.31 1052 ARG A O 1
ATOM 8386 N N . GLU A 1 1053 ? -16.753 0.792 11.714 1.00 78.06 1053 GLU A N 1
ATOM 8387 C CA . GLU A 1 1053 ? -16.989 1.123 13.126 1.00 78.06 1053 GLU A CA 1
ATOM 8388 C C . GLU A 1 1053 ? -17.076 -0.117 14.018 1.00 78.06 1053 GLU A C 1
ATOM 8390 O O . GLU A 1 1053 ? -16.816 -0.019 15.216 1.00 78.06 1053 GLU A O 1
ATOM 8395 N N . LEU A 1 1054 ? -17.372 -1.286 13.446 1.00 86.94 1054 LEU A N 1
ATOM 8396 C CA . LEU A 1 1054 ? -17.406 -2.566 14.148 1.00 86.94 1054 LEU A CA 1
ATOM 8397 C C . LEU A 1 1054 ? -16.379 -3.522 13.543 1.00 86.94 1054 LEU A C 1
ATOM 8399 O O . LEU A 1 1054 ? -16.479 -3.895 12.378 1.00 86.94 1054 LEU A O 1
ATOM 8403 N N . ALA A 1 1055 ? -15.419 -3.960 14.350 1.00 89.69 1055 ALA A N 1
ATOM 8404 C CA . ALA A 1 1055 ? -14.431 -4.950 13.951 1.00 89.69 1055 ALA A CA 1
ATOM 8405 C C . ALA A 1 1055 ? -14.693 -6.295 14.635 1.00 89.69 1055 ALA A C 1
ATOM 8407 O O . ALA A 1 1055 ? -15.234 -6.353 15.742 1.00 89.69 1055 ALA A O 1
ATOM 8408 N N . THR A 1 1056 ? -14.287 -7.379 13.970 1.00 92.56 1056 THR A N 1
ATOM 8409 C CA . THR A 1 1056 ? -14.417 -8.742 14.492 1.00 92.56 1056 THR A CA 1
ATOM 8410 C C . THR A 1 1056 ? -13.103 -9.500 14.416 1.00 92.56 1056 THR A C 1
ATOM 8412 O O . THR A 1 1056 ? -12.352 -9.376 13.450 1.00 92.56 1056 THR A O 1
ATOM 8415 N N . GLU A 1 1057 ? -12.824 -10.300 15.439 1.00 92.88 1057 GLU A N 1
ATOM 8416 C CA . GLU A 1 1057 ? -11.645 -11.156 15.522 1.00 92.88 1057 GLU A CA 1
ATOM 8417 C C . GLU A 1 1057 ? -12.059 -12.568 15.933 1.00 92.88 1057 GLU A C 1
ATOM 8419 O O . GLU A 1 1057 ? -12.820 -12.769 16.881 1.00 92.88 1057 GLU A O 1
ATOM 8424 N N . ALA A 1 1058 ? -11.527 -13.556 15.219 1.00 92.94 1058 ALA A N 1
ATOM 8425 C CA . ALA A 1 1058 ? -11.726 -14.961 15.532 1.00 92.94 1058 ALA A CA 1
ATOM 8426 C C . ALA A 1 1058 ? -10.742 -15.411 16.621 1.00 92.94 1058 ALA A C 1
ATOM 8428 O O . ALA A 1 1058 ? -9.521 -15.333 16.436 1.00 92.94 1058 ALA A O 1
ATOM 8429 N N . LEU A 1 1059 ? -11.264 -15.914 17.740 1.00 92.19 1059 LEU A N 1
ATOM 8430 C CA . LEU A 1 1059 ? -10.471 -16.363 18.880 1.00 92.19 1059 LEU A CA 1
ATOM 8431 C C . LEU A 1 1059 ? -10.564 -17.886 19.072 1.00 92.19 1059 LEU A C 1
ATOM 8433 O O . LEU A 1 1059 ? -11.644 -18.457 18.911 1.00 92.19 1059 LEU A O 1
ATOM 8437 N N . PRO A 1 1060 ? -9.463 -18.557 19.460 1.00 86.88 1060 PRO A N 1
ATOM 8438 C CA . PRO A 1 1060 ? -8.101 -18.035 19.606 1.00 86.88 1060 PRO A CA 1
ATOM 8439 C C . PRO A 1 1060 ? -7.387 -17.798 18.263 1.00 86.88 1060 PRO A C 1
ATOM 8441 O O . PRO A 1 1060 ? -6.323 -17.179 18.260 1.00 86.88 1060 PRO A O 1
ATOM 8444 N N . SER A 1 1061 ? -7.898 -18.278 17.127 1.00 87.75 1061 SER A N 1
ATOM 8445 C CA . SER A 1 1061 ? -7.323 -17.958 15.814 1.00 87.75 1061 SER A CA 1
ATOM 8446 C C . SER A 1 1061 ? -8.340 -18.098 14.681 1.00 87.75 1061 SER A C 1
ATOM 8448 O O . SER A 1 1061 ? -9.383 -18.721 14.839 1.00 87.75 1061 SER A O 1
ATOM 8450 N N . SER A 1 1062 ? -8.010 -17.611 13.483 1.00 85.44 1062 SER A N 1
ATOM 8451 C CA . SER A 1 1062 ? -8.862 -17.793 12.297 1.00 85.44 1062 SER A CA 1
ATOM 8452 C C . SER A 1 1062 ? -9.024 -19.254 11.853 1.00 85.44 1062 SER A C 1
ATOM 8454 O O . SER A 1 1062 ? -9.973 -19.553 11.129 1.00 85.44 1062 SER A O 1
ATOM 8456 N N . ARG A 1 1063 ? -8.125 -20.155 12.285 1.00 86.00 1063 ARG A N 1
ATOM 8457 C CA . ARG A 1 1063 ? -8.172 -21.605 12.006 1.00 86.00 1063 ARG A CA 1
ATOM 8458 C C . ARG A 1 1063 ? -8.894 -22.405 13.088 1.00 86.00 1063 ARG A C 1
ATOM 8460 O O . ARG A 1 1063 ? -9.382 -23.493 12.814 1.00 86.00 1063 ARG A O 1
ATOM 8467 N N . GLU A 1 1064 ? -8.962 -21.860 14.296 1.00 86.50 1064 GLU A N 1
ATOM 8468 C CA . GLU A 1 1064 ? -9.625 -22.454 15.453 1.00 86.50 1064 GLU A CA 1
ATOM 8469 C C . GLU A 1 1064 ? -10.531 -21.384 16.060 1.00 86.50 1064 GLU A C 1
ATOM 8471 O O . GLU A 1 1064 ? -10.096 -20.602 16.904 1.00 86.50 1064 GLU A O 1
ATOM 8476 N N . ARG A 1 1065 ? -11.773 -21.314 15.568 1.00 90.88 1065 ARG A N 1
ATOM 8477 C CA . ARG A 1 1065 ? -12.761 -20.296 15.951 1.00 90.88 1065 ARG A CA 1
ATOM 8478 C C . ARG A 1 1065 ? -13.663 -20.838 17.052 1.00 90.88 1065 ARG A C 1
ATOM 8480 O O . ARG A 1 1065 ? -14.667 -21.478 16.767 1.00 90.88 1065 ARG A O 1
ATOM 8487 N N . ARG A 1 1066 ? -13.286 -20.622 18.308 1.00 88.81 1066 ARG A N 1
ATOM 8488 C CA . ARG A 1 1066 ? -14.101 -20.990 19.478 1.00 88.81 1066 ARG A CA 1
ATOM 8489 C C . ARG A 1 1066 ? -15.003 -19.845 19.925 1.00 88.81 1066 ARG A C 1
ATOM 8491 O O . ARG A 1 1066 ? -16.126 -20.079 20.357 1.00 88.81 1066 ARG A O 1
ATOM 8498 N N . GLU A 1 1067 ? -14.508 -18.621 19.802 1.00 92.62 1067 GLU A N 1
ATOM 8499 C CA . GLU A 1 1067 ? -15.197 -17.405 20.220 1.00 92.62 1067 GLU A CA 1
ATOM 8500 C C . GLU A 1 1067 ? -15.033 -16.312 19.164 1.00 92.62 1067 GLU A C 1
ATOM 8502 O O . GLU A 1 1067 ? -14.089 -16.321 18.366 1.00 92.62 1067 GLU A O 1
ATOM 8507 N N . ILE A 1 1068 ? -15.958 -15.358 19.177 1.00 95.12 1068 ILE A N 1
ATOM 8508 C CA . ILE A 1 1068 ? -15.939 -14.184 18.313 1.00 95.12 1068 ILE A CA 1
ATOM 8509 C C . ILE A 1 1068 ? -15.793 -12.958 19.208 1.00 95.12 1068 ILE A C 1
ATOM 8511 O O . ILE A 1 1068 ? -16.649 -12.687 20.049 1.00 95.12 1068 ILE A O 1
ATOM 8515 N N . LEU A 1 1069 ? -14.703 -12.218 19.026 1.00 95.44 1069 LEU A N 1
ATOM 8516 C CA . LEU A 1 1069 ? -14.496 -10.924 19.663 1.00 95.44 1069 LEU A CA 1
ATOM 8517 C C . LEU A 1 1069 ? -15.018 -9.834 18.735 1.00 95.44 1069 LEU A C 1
ATOM 8519 O O . LEU A 1 1069 ? -14.453 -9.608 17.667 1.00 95.44 1069 LEU A O 1
ATOM 8523 N N . PHE A 1 1070 ? -16.064 -9.144 19.162 1.00 94.81 1070 PHE A N 1
ATOM 8524 C CA . PHE A 1 1070 ? -16.519 -7.896 18.571 1.00 94.81 1070 PHE A CA 1
ATOM 8525 C C . PHE A 1 1070 ? -15.900 -6.740 19.344 1.00 94.81 1070 PHE A C 1
ATOM 8527 O O . PHE A 1 1070 ? -15.894 -6.750 20.573 1.00 94.81 1070 PHE A O 1
ATOM 8534 N N . TYR A 1 1071 ? -15.408 -5.725 18.648 1.00 91.81 1071 TYR A N 1
ATOM 8535 C CA . TYR A 1 1071 ? -15.030 -4.477 19.296 1.00 91.81 1071 TYR A CA 1
ATOM 8536 C C . TYR A 1 1071 ? -15.391 -3.282 18.426 1.00 91.81 1071 TYR A C 1
ATOM 8538 O O . TYR A 1 1071 ? -15.307 -3.323 17.195 1.00 91.81 1071 TYR A O 1
ATOM 8546 N N . GLU A 1 1072 ? -15.806 -2.207 19.080 1.00 86.56 1072 GLU A N 1
ATOM 8547 C CA . GLU A 1 1072 ? -16.133 -0.953 18.415 1.00 86.56 1072 GLU A CA 1
ATOM 8548 C C . GLU A 1 1072 ? -14.812 -0.264 18.057 1.00 86.56 1072 GLU A C 1
ATOM 8550 O O . GLU A 1 1072 ? -14.018 0.084 18.928 1.00 86.56 1072 GLU A O 1
ATOM 8555 N N . ALA A 1 1073 ? -14.513 -0.155 16.763 1.00 77.00 1073 ALA A N 1
ATOM 8556 C CA . ALA A 1 1073 ? -13.244 0.373 16.269 1.00 77.00 1073 ALA A CA 1
ATOM 8557 C C . ALA A 1 1073 ? -13.163 1.901 16.417 1.00 77.00 1073 ALA A C 1
ATOM 8559 O O . ALA A 1 1073 ? -12.070 2.436 16.656 1.00 77.00 1073 ALA A O 1
ATOM 8560 N N . ALA A 1 1074 ? -14.313 2.579 16.316 1.00 68.81 1074 ALA A N 1
ATOM 8561 C CA . ALA A 1 1074 ? -14.458 3.995 16.631 1.00 68.81 1074 ALA A CA 1
ATOM 8562 C C . ALA A 1 1074 ? -14.126 4.243 18.108 1.00 68.81 1074 ALA A C 1
ATOM 8564 O O . ALA A 1 1074 ? -14.513 3.470 18.986 1.00 68.81 1074 ALA A O 1
ATOM 8565 N N . GLU A 1 1075 ? -13.367 5.296 18.402 1.00 59.44 1075 GLU A N 1
ATOM 8566 C CA . GLU A 1 1075 ? -13.023 5.593 19.791 1.00 59.44 1075 GLU A CA 1
ATOM 8567 C C . GLU A 1 1075 ? -14.220 6.069 20.578 1.00 59.44 1075 GLU A C 1
ATOM 8569 O O . GLU A 1 1075 ? -15.081 6.793 20.083 1.00 59.44 1075 GLU A O 1
ATOM 8574 N N . GLY A 1 1076 ? -14.268 5.606 21.822 1.00 56.25 1076 GLY A N 1
ATOM 8575 C CA . GLY A 1 1076 ? -15.412 5.810 22.679 1.00 56.25 1076 GLY A CA 1
ATOM 8576 C C . GLY A 1 1076 ? -16.599 4.888 22.403 1.00 56.25 1076 GLY A C 1
ATOM 8577 O O . GLY A 1 1076 ? -17.410 4.655 23.299 1.00 56.25 1076 GLY A O 1
ATOM 8578 N N . GLY A 1 1077 ? -16.642 4.308 21.206 1.00 67.00 1077 GLY A N 1
ATOM 8579 C CA . GLY A 1 1077 ? -17.629 3.323 20.831 1.00 67.00 1077 GLY A CA 1
ATOM 8580 C C . GLY A 1 1077 ? -19.017 3.896 20.535 1.00 67.00 1077 GLY A C 1
ATOM 8581 O O . GLY A 1 1077 ? -19.401 4.968 21.002 1.00 67.00 1077 GLY A O 1
ATOM 8582 N N . ALA A 1 1078 ? -19.780 3.164 19.727 1.00 69.94 1078 ALA A N 1
ATOM 8583 C CA . ALA A 1 1078 ? -21.178 3.463 19.428 1.00 69.94 1078 ALA A CA 1
ATOM 8584 C C . ALA A 1 1078 ? -22.137 2.940 20.515 1.00 69.94 1078 ALA A C 1
ATOM 8586 O O . ALA A 1 1078 ? -23.347 3.158 20.421 1.00 69.94 1078 ALA A O 1
ATOM 8587 N N . GLY A 1 1079 ? -21.620 2.229 21.527 1.00 72.56 1079 GLY A N 1
ATOM 8588 C CA . GLY A 1 1079 ? -22.407 1.692 22.638 1.00 72.56 1079 GLY A CA 1
ATOM 8589 C C . GLY A 1 1079 ? -23.405 0.616 22.213 1.00 72.56 1079 GLY A C 1
ATOM 8590 O O . GLY A 1 1079 ? -24.375 0.348 22.930 1.00 72.56 1079 GLY A O 1
ATOM 8591 N N . VAL A 1 1080 ? -23.200 0.022 21.036 1.00 81.75 1080 VAL A N 1
ATOM 8592 C CA . VAL A 1 1080 ? -24.087 -0.987 20.454 1.00 81.75 1080 VAL A CA 1
ATOM 8593 C C . VAL A 1 1080 ? -23.834 -2.346 21.082 1.00 81.75 1080 VAL A C 1
ATOM 8595 O O . VAL A 1 1080 ? -24.780 -3.064 21.384 1.00 81.75 1080 VAL A O 1
ATOM 8598 N N . LEU A 1 1081 ? -22.571 -2.672 21.373 1.00 88.19 1081 LEU A N 1
ATOM 8599 C CA . LEU A 1 1081 ? -22.186 -3.962 21.942 1.00 88.19 1081 LEU A CA 1
ATOM 8600 C C . LEU A 1 1081 ? -22.727 -4.142 23.360 1.00 88.19 1081 LEU A C 1
ATOM 8602 O O . LEU A 1 1081 ? -23.051 -5.256 23.763 1.00 88.19 1081 LEU A O 1
ATOM 8606 N N . ARG A 1 1082 ? -22.905 -3.034 24.084 1.00 82.06 1082 ARG A N 1
ATOM 8607 C CA . ARG A 1 1082 ? -23.563 -3.009 25.390 1.00 82.06 1082 ARG A CA 1
ATOM 8608 C C . ARG A 1 1082 ? -25.033 -3.430 25.297 1.00 82.06 1082 ARG A C 1
ATOM 8610 O O . ARG A 1 1082 ? -25.505 -4.181 26.145 1.00 82.06 1082 ARG A O 1
ATOM 8617 N N . GLN A 1 1083 ? -25.748 -2.977 24.263 1.00 78.44 1083 GLN A N 1
ATOM 8618 C CA . GLN A 1 1083 ? -27.177 -3.274 24.088 1.00 78.44 1083 GLN A CA 1
ATOM 8619 C C . GLN A 1 1083 ? -27.434 -4.761 23.832 1.00 78.44 1083 GLN A C 1
ATOM 8621 O O . GLN A 1 1083 ? -28.464 -5.266 24.255 1.00 78.44 1083 GLN A O 1
ATOM 8626 N N . LEU A 1 1084 ? -26.481 -5.483 23.228 1.00 86.56 1084 LEU A N 1
ATOM 8627 C CA . LEU A 1 1084 ? -26.580 -6.937 23.046 1.00 86.56 1084 LEU A CA 1
ATOM 8628 C C . LEU A 1 1084 ? -26.637 -7.709 24.379 1.00 86.56 1084 LEU A C 1
ATOM 8630 O O . LEU A 1 1084 ? -27.127 -8.835 24.401 1.00 86.56 1084 LEU A O 1
ATOM 8634 N N . VAL A 1 1085 ? -26.121 -7.122 25.465 1.00 83.88 1085 VAL A N 1
ATOM 8635 C CA . VAL A 1 1085 ? -26.090 -7.721 26.810 1.00 83.88 1085 VAL A CA 1
ATOM 8636 C C . VAL A 1 1085 ? -27.225 -7.189 27.691 1.00 83.88 1085 VAL A C 1
ATOM 8638 O O . VAL A 1 1085 ? -27.781 -7.941 28.485 1.00 83.88 1085 VAL A O 1
ATOM 8641 N N . GLU A 1 1086 ? -27.575 -5.903 27.562 1.00 75.00 1086 GLU A N 1
ATOM 8642 C CA . GLU A 1 1086 ? -28.595 -5.250 28.400 1.00 75.00 1086 GLU A CA 1
ATOM 8643 C C . GLU A 1 1086 ? -30.035 -5.477 27.921 1.00 75.00 1086 GLU A C 1
ATOM 8645 O O . GLU A 1 1086 ? -30.933 -5.601 28.753 1.00 75.00 1086 GLU A O 1
ATOM 8650 N N . ASP A 1 1087 ? -30.271 -5.488 26.605 1.00 75.69 1087 ASP A N 1
ATOM 8651 C CA . ASP A 1 1087 ? -31.619 -5.547 26.040 1.00 75.69 1087 ASP A CA 1
ATOM 8652 C C . ASP A 1 1087 ? -31.935 -6.964 25.530 1.00 75.69 1087 ASP A C 1
ATOM 8654 O O . ASP A 1 1087 ? -31.347 -7.422 24.540 1.00 75.69 1087 ASP A O 1
ATOM 8658 N N . PRO A 1 1088 ? -32.896 -7.669 26.160 1.00 78.88 1088 PRO A N 1
ATOM 8659 C CA . PRO A 1 1088 ? -33.220 -9.037 25.793 1.00 78.88 1088 PRO A CA 1
ATOM 8660 C C . PRO A 1 1088 ? -33.813 -9.182 24.385 1.00 78.88 1088 PRO A C 1
ATOM 8662 O O . PRO A 1 1088 ? -33.797 -10.282 23.834 1.00 78.88 1088 PRO A O 1
ATOM 8665 N N . GLN A 1 1089 ? -34.318 -8.103 23.776 1.00 81.75 1089 GLN A N 1
ATOM 8666 C CA . GLN A 1 1089 ? -34.935 -8.143 22.447 1.00 81.75 1089 GLN A CA 1
ATOM 8667 C C . GLN A 1 1089 ? -33.921 -8.033 21.303 1.00 81.75 1089 GLN A C 1
ATOM 8669 O O . GLN A 1 1089 ? -34.230 -8.404 20.166 1.00 81.75 1089 GLN A O 1
ATOM 8674 N N . VAL A 1 1090 ? -32.703 -7.561 21.583 1.00 87.38 1090 VAL A N 1
ATOM 8675 C CA . VAL A 1 1090 ? -31.708 -7.263 20.545 1.00 87.38 1090 VAL A CA 1
ATOM 8676 C C . VAL A 1 1090 ? -31.205 -8.531 19.863 1.00 87.38 1090 VAL A C 1
ATOM 8678 O O . VAL A 1 1090 ? -31.182 -8.581 18.638 1.00 87.38 1090 VAL A O 1
ATOM 8681 N N . ILE A 1 1091 ? -30.839 -9.581 20.607 1.00 92.50 1091 ILE A N 1
ATOM 8682 C CA . ILE A 1 1091 ? -30.331 -10.828 20.004 1.00 92.50 1091 ILE A CA 1
ATOM 8683 C C . ILE A 1 1091 ? -31.373 -11.487 19.074 1.00 92.50 1091 ILE A C 1
ATOM 8685 O O . ILE A 1 1091 ? -31.023 -11.774 17.924 1.00 92.50 1091 ILE A O 1
ATOM 8689 N N . PRO A 1 1092 ? -32.649 -11.659 19.481 1.00 92.00 1092 PRO A N 1
ATOM 8690 C CA . PRO A 1 1092 ? -33.711 -12.101 18.576 1.00 92.00 1092 PRO A CA 1
ATOM 8691 C C . PRO A 1 1092 ? -33.864 -11.231 17.323 1.00 92.00 1092 PRO A C 1
ATOM 8693 O O . PRO A 1 1092 ? -33.983 -11.755 16.212 1.00 92.00 1092 PRO A O 1
ATOM 8696 N N . ALA A 1 1093 ? -33.823 -9.903 17.477 1.00 91.38 1093 ALA A N 1
ATOM 8697 C CA . ALA A 1 1093 ? -33.937 -8.971 16.357 1.00 91.38 1093 ALA A CA 1
ATOM 8698 C C . ALA A 1 1093 ? -32.745 -9.075 15.389 1.00 91.38 1093 ALA A C 1
ATOM 8700 O O . ALA A 1 1093 ? -32.934 -9.073 14.171 1.00 91.38 1093 ALA A O 1
ATOM 8701 N N . LEU A 1 1094 ? -31.526 -9.225 15.915 1.00 93.75 1094 LEU A N 1
ATOM 8702 C CA . LEU A 1 1094 ? -30.317 -9.442 15.122 1.00 93.75 1094 LEU A CA 1
ATOM 8703 C C . LEU A 1 1094 ? -30.363 -10.775 14.376 1.00 93.75 1094 LEU A C 1
ATOM 8705 O O . LEU A 1 1094 ? -29.967 -10.824 13.216 1.00 93.75 1094 LEU A O 1
ATOM 8709 N N . ALA A 1 1095 ? -30.884 -11.836 14.994 1.00 95.19 1095 ALA A N 1
ATOM 8710 C CA . ALA A 1 1095 ? -31.040 -13.133 14.344 1.00 95.19 1095 ALA A CA 1
ATOM 8711 C C . ALA A 1 1095 ? -32.025 -13.073 13.165 1.00 95.19 1095 ALA A C 1
ATOM 8713 O O . ALA A 1 1095 ? -31.713 -13.572 12.082 1.00 95.19 1095 ALA A O 1
ATOM 8714 N N . ARG A 1 1096 ? -33.170 -12.390 13.332 1.00 95.44 1096 ARG A N 1
ATOM 8715 C CA . ARG A 1 1096 ? -34.109 -12.127 12.224 1.00 95.44 1096 ARG A CA 1
ATOM 8716 C C . ARG A 1 1096 ? -33.434 -11.333 11.112 1.00 95.44 1096 ARG A C 1
ATOM 8718 O O . ARG A 1 1096 ? -33.510 -11.717 9.950 1.00 95.44 1096 ARG A O 1
ATOM 8725 N N . ARG A 1 1097 ? -32.698 -10.276 11.467 1.00 92.12 1097 ARG A N 1
ATOM 8726 C CA . ARG A 1 1097 ? -31.984 -9.455 10.485 1.00 92.12 1097 ARG A CA 1
ATOM 8727 C C . ARG A 1 1097 ? -30.888 -10.235 9.752 1.00 92.12 1097 ARG A C 1
ATOM 8729 O O . ARG A 1 1097 ? -30.706 -10.039 8.555 1.00 92.12 1097 ARG A O 1
ATOM 8736 N N . ALA A 1 1098 ? -30.183 -11.129 10.440 1.00 94.88 1098 ALA A N 1
ATOM 8737 C CA . ALA A 1 1098 ? -29.175 -12.001 9.845 1.00 94.88 1098 ALA A CA 1
ATOM 8738 C C . ALA A 1 1098 ? -29.786 -12.996 8.841 1.00 94.88 1098 ALA A C 1
ATOM 8740 O O . ALA A 1 1098 ? -29.170 -13.254 7.808 1.00 94.88 1098 ALA A O 1
ATOM 8741 N N . LEU A 1 1099 ? -30.996 -13.514 9.102 1.00 95.38 1099 LEU A N 1
ATOM 8742 C CA . LEU A 1 1099 ? -31.739 -14.340 8.140 1.00 95.38 1099 LEU A CA 1
ATOM 8743 C C . LEU A 1 1099 ? -32.086 -13.549 6.876 1.00 95.38 1099 LEU A C 1
ATOM 8745 O O . LEU A 1 1099 ? -31.767 -14.014 5.785 1.00 95.38 1099 LEU A O 1
ATOM 8749 N N . GLU A 1 1100 ? -32.619 -12.331 7.022 1.00 91.81 1100 GLU A N 1
ATOM 8750 C CA . GLU A 1 1100 ? -32.932 -11.447 5.886 1.00 91.81 1100 GLU A CA 1
ATOM 8751 C C . GLU A 1 1100 ? -31.683 -11.140 5.047 1.00 91.81 1100 GLU A C 1
ATOM 8753 O O . GLU A 1 1100 ? -31.719 -11.197 3.818 1.00 91.81 1100 GLU A O 1
ATOM 8758 N N . ILE A 1 1101 ? -30.554 -10.853 5.708 1.00 90.12 1101 ILE A N 1
ATOM 8759 C CA . ILE A 1 1101 ? -29.256 -10.641 5.049 1.00 90.12 1101 ILE A CA 1
ATOM 8760 C C . ILE A 1 1101 ? -28.839 -11.899 4.283 1.00 90.12 1101 ILE A C 1
ATOM 8762 O O . ILE A 1 1101 ? -28.390 -11.807 3.147 1.00 90.12 1101 ILE A O 1
ATOM 8766 N N . CYS A 1 1102 ? -29.048 -13.084 4.857 1.00 92.75 1102 CYS A N 1
ATOM 8767 C CA . CYS A 1 1102 ? -28.821 -14.368 4.195 1.00 92.75 1102 CYS A CA 1
ATOM 8768 C C . CYS A 1 1102 ? -29.886 -14.727 3.139 1.00 92.75 1102 CYS A C 1
ATOM 8770 O O . CYS A 1 1102 ? -29.861 -15.848 2.633 1.00 92.75 1102 CYS A O 1
ATOM 8772 N N . HIS A 1 1103 ? -30.782 -13.799 2.784 1.00 92.81 1103 HIS A N 1
ATOM 8773 C CA . HIS A 1 1103 ? -31.909 -13.963 1.856 1.00 92.81 1103 HIS A CA 1
ATOM 8774 C C . HIS A 1 1103 ? -32.922 -15.040 2.255 1.00 92.81 1103 HIS A C 1
ATOM 8776 O O . HIS A 1 1103 ? -33.591 -15.612 1.395 1.00 92.81 1103 HIS A O 1
ATOM 8782 N N . PHE A 1 1104 ? -33.018 -15.330 3.550 1.00 93.94 1104 PHE A N 1
ATOM 8783 C CA . PHE A 1 1104 ? -34.069 -16.177 4.087 1.00 93.94 1104 PHE A CA 1
ATOM 8784 C C . PHE A 1 1104 ? -35.172 -15.309 4.684 1.00 93.94 1104 PHE A C 1
ATOM 8786 O O . PHE A 1 1104 ? -34.893 -14.417 5.488 1.00 93.94 1104 PHE A O 1
ATOM 8793 N N . ASP A 1 1105 ? -36.420 -15.612 4.344 1.00 91.81 1105 ASP A N 1
ATOM 8794 C CA . ASP A 1 1105 ? -37.572 -15.044 5.037 1.00 91.81 1105 ASP A CA 1
ATOM 8795 C C . ASP A 1 1105 ? -37.537 -15.492 6.519 1.00 91.81 1105 ASP A C 1
ATOM 8797 O O . ASP A 1 1105 ? -37.472 -16.697 6.792 1.00 91.81 1105 ASP A O 1
ATOM 8801 N N . PRO A 1 1106 ? -37.539 -14.570 7.502 1.00 90.38 1106 PRO A N 1
ATOM 8802 C CA . PRO A 1 1106 ? -37.343 -14.926 8.911 1.00 90.38 1106 PRO A CA 1
ATOM 8803 C C . PRO A 1 1106 ? -38.432 -15.807 9.525 1.00 90.38 1106 PRO A C 1
ATOM 8805 O O . PRO A 1 1106 ? -38.194 -16.409 10.572 1.00 90.38 1106 PRO A O 1
ATOM 8808 N N . ASP A 1 1107 ? -39.619 -15.854 8.918 1.00 90.81 1107 ASP A N 1
ATOM 8809 C CA . ASP A 1 1107 ? -40.782 -16.561 9.453 1.00 90.81 1107 ASP A CA 1
ATOM 8810 C C . ASP A 1 1107 ? -40.991 -17.918 8.762 1.00 90.81 1107 ASP A C 1
ATOM 8812 O O . ASP A 1 1107 ? -41.353 -18.902 9.408 1.00 90.81 1107 ASP A O 1
ATOM 8816 N N . THR A 1 1108 ? -40.727 -17.996 7.457 1.00 91.88 1108 THR A N 1
ATOM 8817 C CA . THR A 1 1108 ? -40.930 -19.195 6.627 1.00 91.88 1108 THR A CA 1
ATOM 8818 C C . THR A 1 1108 ? -39.638 -19.943 6.297 1.00 91.88 1108 THR A C 1
ATOM 8820 O O . THR A 1 1108 ? -39.698 -21.107 5.897 1.00 91.88 1108 THR A O 1
ATOM 8823 N N . LEU A 1 1109 ? -38.475 -19.302 6.464 1.00 90.75 1109 LEU A N 1
ATOM 8824 C CA . LEU A 1 1109 ? -37.149 -19.785 6.053 1.00 90.75 1109 LEU A CA 1
ATOM 8825 C C . LEU A 1 1109 ? -37.028 -20.077 4.549 1.00 90.75 1109 LEU A C 1
ATOM 8827 O O . LEU A 1 1109 ? -36.113 -20.794 4.127 1.00 90.75 1109 LEU A O 1
ATOM 8831 N N . HIS A 1 1110 ? -37.946 -19.536 3.744 1.00 91.44 1110 HIS A N 1
ATOM 8832 C CA . HIS A 1 1110 ? -37.874 -19.608 2.292 1.00 91.44 1110 HIS A CA 1
ATOM 8833 C C . HIS A 1 1110 ? -36.678 -18.800 1.781 1.00 91.44 1110 HIS A C 1
ATOM 8835 O O . HIS A 1 1110 ? -36.364 -17.745 2.323 1.00 91.44 1110 HIS A O 1
ATOM 8841 N N . ASP A 1 1111 ? -35.994 -19.317 0.763 1.00 90.56 1111 ASP A N 1
ATOM 8842 C CA . ASP A 1 1111 ? -34.848 -18.654 0.145 1.00 90.56 1111 ASP A CA 1
ATOM 8843 C C . ASP A 1 1111 ? -35.310 -17.806 -1.039 1.00 90.56 1111 ASP A C 1
ATOM 8845 O O . ASP A 1 1111 ? -35.464 -18.310 -2.155 1.00 90.56 1111 ASP A O 1
ATOM 8849 N N . ASP A 1 1112 ? -35.498 -16.512 -0.795 1.00 82.38 1112 ASP A N 1
ATOM 8850 C CA . ASP A 1 1112 ? -36.020 -15.573 -1.789 1.00 82.38 1112 ASP A CA 1
ATOM 8851 C C . ASP A 1 1112 ? -35.064 -15.385 -2.979 1.00 82.38 1112 ASP A C 1
ATOM 8853 O O . ASP A 1 1112 ? -35.474 -14.944 -4.055 1.00 82.38 1112 ASP A O 1
ATOM 8857 N N . HIS A 1 1113 ? -33.779 -15.726 -2.813 1.00 82.94 1113 HIS A N 1
ATOM 8858 C CA . HIS A 1 1113 ? -32.716 -15.489 -3.791 1.00 82.94 1113 HIS A CA 1
ATOM 8859 C C . HIS A 1 1113 ? -31.989 -16.772 -4.233 1.00 82.94 1113 HIS A C 1
ATOM 8861 O O . HIS A 1 1113 ? -30.855 -16.686 -4.716 1.00 82.94 1113 HIS A O 1
ATOM 8867 N N . ALA A 1 1114 ? -32.626 -17.946 -4.152 1.00 79.12 1114 ALA A N 1
ATOM 8868 C CA . ALA A 1 1114 ? -32.025 -19.234 -4.533 1.00 79.12 1114 ALA A CA 1
ATOM 8869 C C . ALA A 1 1114 ? -31.409 -19.246 -5.953 1.00 79.12 1114 ALA A C 1
ATOM 8871 O O . ALA A 1 1114 ? -30.390 -19.890 -6.193 1.00 79.12 1114 ALA A O 1
ATOM 8872 N N . GLU A 1 1115 ? -31.988 -18.491 -6.895 1.00 76.00 1115 GLU A N 1
ATOM 8873 C CA . GLU A 1 1115 ? -31.494 -18.380 -8.278 1.00 76.00 1115 GLU A CA 1
ATOM 8874 C C . GLU A 1 1115 ? -30.347 -17.364 -8.453 1.00 76.00 1115 GLU A C 1
ATOM 8876 O O . GLU A 1 1115 ? -29.657 -17.373 -9.472 1.00 76.00 1115 GLU A O 1
ATOM 8881 N N . ARG A 1 1116 ? -30.139 -16.459 -7.484 1.00 74.69 1116 ARG A N 1
ATOM 8882 C CA . ARG A 1 1116 ? -29.180 -15.337 -7.574 1.00 74.69 1116 ARG A CA 1
ATOM 8883 C C . ARG A 1 1116 ? -27.994 -15.464 -6.620 1.00 74.69 1116 ARG A C 1
ATOM 8885 O O . ARG A 1 1116 ? -26.949 -14.870 -6.897 1.00 74.69 1116 ARG A O 1
ATOM 8892 N N . CYS A 1 1117 ? -28.144 -16.209 -5.524 1.00 81.75 1117 CYS A N 1
ATOM 8893 C CA . CYS A 1 1117 ? -27.149 -16.371 -4.469 1.00 81.75 1117 CYS A CA 1
ATOM 8894 C C . CYS A 1 1117 ? -26.852 -17.857 -4.200 1.00 81.75 1117 CYS A C 1
ATOM 8896 O O . CYS A 1 1117 ? -27.742 -18.640 -3.872 1.00 81.75 1117 CYS A O 1
ATOM 8898 N N . GLY A 1 1118 ? -25.574 -18.240 -4.309 1.00 84.31 1118 GLY A N 1
ATOM 8899 C CA . GLY A 1 1118 ? -25.089 -19.584 -3.979 1.00 84.31 1118 GLY A CA 1
ATOM 8900 C C . GLY A 1 1118 ? -24.856 -19.766 -2.474 1.00 84.31 1118 GLY A C 1
ATOM 8901 O O . GLY A 1 1118 ? -25.759 -19.558 -1.664 1.00 84.31 1118 GLY A O 1
ATOM 8902 N N . LYS A 1 1119 ? -23.626 -20.146 -2.095 1.00 89.31 1119 LYS A N 1
ATOM 8903 C CA . LYS A 1 1119 ? -23.205 -20.268 -0.683 1.00 89.31 1119 LYS A CA 1
ATOM 8904 C C . LYS A 1 1119 ? -23.120 -18.915 0.030 1.00 89.31 1119 LYS A C 1
ATOM 8906 O O . LYS A 1 1119 ? -23.501 -18.804 1.189 1.00 89.31 1119 LYS A O 1
ATOM 8911 N N . ALA A 1 1120 ? -22.626 -17.895 -0.666 1.00 89.88 1120 ALA A N 1
ATOM 8912 C CA . ALA A 1 1120 ? -22.523 -16.525 -0.185 1.00 89.88 1120 ALA A CA 1
ATOM 8913 C C . ALA A 1 1120 ? -22.392 -15.557 -1.376 1.00 89.88 1120 ALA A C 1
ATOM 8915 O O . ALA A 1 1120 ? -21.911 -15.940 -2.444 1.00 89.88 1120 ALA A O 1
ATOM 8916 N N . CYS A 1 1121 ? -22.802 -14.303 -1.191 1.00 86.25 1121 CYS A N 1
ATOM 8917 C CA . CYS A 1 1121 ? -22.637 -13.200 -2.135 1.00 86.25 1121 CYS A CA 1
ATOM 8918 C C . CYS A 1 1121 ? -22.376 -11.875 -1.388 1.00 86.25 1121 CYS A C 1
ATOM 8920 O O . CYS A 1 1121 ? -22.458 -11.838 -0.158 1.00 86.25 1121 CYS A O 1
ATOM 8922 N N . TYR A 1 1122 ? -22.070 -10.797 -2.120 1.00 83.12 1122 TYR A N 1
ATOM 8923 C CA . TYR A 1 1122 ? -21.793 -9.469 -1.546 1.00 83.12 1122 TYR A CA 1
ATOM 8924 C C . TYR A 1 1122 ? -23.031 -8.713 -1.044 1.00 83.12 1122 TYR A C 1
ATOM 8926 O O . TYR A 1 1122 ? -22.892 -7.677 -0.404 1.00 83.12 1122 TYR A O 1
ATOM 8934 N N . GLU A 1 1123 ? -24.238 -9.222 -1.302 1.00 79.38 1123 GLU A N 1
ATOM 8935 C CA . GLU A 1 1123 ? -25.453 -8.747 -0.626 1.00 79.38 1123 GLU A CA 1
ATOM 8936 C C . GLU A 1 1123 ? -25.693 -9.443 0.724 1.00 79.38 1123 GLU A C 1
ATOM 8938 O O . GLU A 1 1123 ? -26.521 -8.955 1.491 1.00 79.38 1123 GLU A O 1
ATOM 8943 N N . CYS A 1 1124 ? -25.006 -10.562 1.013 1.00 88.38 1124 CYS A N 1
ATOM 8944 C CA . CYS A 1 1124 ? -25.224 -11.348 2.231 1.00 88.38 1124 CYS A CA 1
ATOM 8945 C C . CYS A 1 1124 ? -24.005 -11.430 3.166 1.00 88.38 1124 CYS A C 1
ATOM 8947 O O . CYS A 1 1124 ? -23.984 -10.770 4.196 1.00 88.38 1124 CYS A O 1
ATOM 8949 N N . LEU A 1 1125 ? -23.002 -12.260 2.854 1.00 90.81 1125 LEU A N 1
ATOM 8950 C CA . LEU A 1 1125 ? -21.899 -12.603 3.771 1.00 90.81 1125 LEU A CA 1
ATOM 8951 C C . LEU A 1 1125 ? -20.524 -12.165 3.258 1.00 90.81 1125 LEU A C 1
ATOM 8953 O O . LEU A 1 1125 ? -19.578 -12.097 4.043 1.00 90.81 1125 LEU A O 1
ATOM 8957 N N . LEU A 1 1126 ? -20.378 -11.927 1.951 1.00 89.06 1126 LEU A N 1
ATOM 8958 C CA . LEU A 1 1126 ? -19.101 -11.502 1.385 1.00 89.06 1126 LEU A CA 1
ATOM 8959 C C . LEU A 1 1126 ? -18.944 -9.997 1.587 1.00 89.06 1126 LEU A C 1
ATOM 8961 O O . LEU A 1 1126 ? -19.784 -9.216 1.160 1.00 89.06 1126 LEU A O 1
ATOM 8965 N N . ASP A 1 1127 ? -17.831 -9.596 2.177 1.00 84.88 1127 ASP A N 1
ATOM 8966 C CA . ASP A 1 1127 ? -17.431 -8.203 2.309 1.00 84.88 1127 ASP A CA 1
ATOM 8967 C C . ASP A 1 1127 ? -16.005 -8.012 1.767 1.00 84.88 1127 ASP A C 1
ATOM 8969 O O . ASP A 1 1127 ? -15.236 -8.958 1.549 1.00 84.88 1127 ASP A O 1
ATOM 8973 N N . TYR A 1 1128 ? -15.639 -6.759 1.508 1.00 75.31 1128 TYR A N 1
ATOM 8974 C CA . TYR A 1 1128 ? -14.283 -6.380 1.149 1.00 75.31 1128 TYR A CA 1
ATOM 8975 C C . TYR A 1 1128 ? -13.261 -6.772 2.234 1.00 75.31 1128 TYR A C 1
ATOM 8977 O O . TYR A 1 1128 ? -12.139 -7.151 1.894 1.00 75.31 1128 TYR A O 1
ATOM 8985 N N . GLY A 1 1129 ? -13.622 -6.712 3.521 1.00 78.06 1129 GLY A N 1
ATOM 8986 C CA . GLY A 1 1129 ? -12.730 -6.989 4.649 1.00 78.06 1129 GLY A CA 1
ATOM 8987 C C . GLY A 1 1129 ? -12.505 -8.471 4.961 1.00 78.06 1129 GLY A C 1
ATOM 8988 O O . GLY A 1 1129 ? -11.442 -8.823 5.474 1.00 78.06 1129 GLY A O 1
ATOM 8989 N N . ASN A 1 1130 ? -13.452 -9.353 4.623 1.00 86.19 1130 ASN A N 1
ATOM 8990 C CA . ASN A 1 1130 ? -13.410 -10.779 4.979 1.00 86.19 1130 ASN A CA 1
ATOM 8991 C C . ASN A 1 1130 ? -12.997 -11.710 3.818 1.00 86.19 1130 ASN A C 1
ATOM 8993 O O . ASN A 1 1130 ? -13.226 -12.914 3.887 1.00 86.19 1130 ASN A O 1
ATOM 8997 N N . GLN A 1 1131 ? -12.339 -11.182 2.778 1.00 83.88 1131 GLN A N 1
ATOM 8998 C CA . GLN A 1 1131 ? -11.853 -11.953 1.616 1.00 83.88 1131 GLN A CA 1
ATOM 8999 C C . GLN A 1 1131 ? -11.121 -13.269 1.946 1.00 83.88 1131 GLN A C 1
ATOM 9001 O O . GLN A 1 1131 ? -11.389 -14.265 1.273 1.00 83.88 1131 GLN A O 1
ATOM 9006 N N . PRO A 1 1132 ? -10.242 -13.345 2.971 1.00 85.06 1132 PRO A N 1
ATOM 9007 C CA . PRO A 1 1132 ? -9.588 -14.606 3.337 1.00 85.06 1132 PRO A CA 1
ATOM 9008 C C . PRO A 1 1132 ? -10.558 -15.713 3.774 1.00 85.06 1132 PRO A C 1
ATOM 9010 O O . PRO A 1 1132 ? -10.226 -16.891 3.657 1.00 85.06 1132 PRO A O 1
ATOM 9013 N N . ASP A 1 1133 ? -11.740 -15.332 4.259 1.00 89.62 1133 ASP A N 1
ATOM 9014 C CA . ASP A 1 1133 ? -12.759 -16.243 4.771 1.00 89.62 1133 ASP A CA 1
ATOM 9015 C C . ASP A 1 1133 ? -13.769 -16.654 3.698 1.00 89.62 1133 ASP A C 1
ATOM 9017 O O . ASP A 1 1133 ? -14.497 -17.615 3.919 1.00 89.62 1133 ASP A O 1
ATOM 9021 N N . HIS A 1 1134 ? -13.796 -16.007 2.522 1.00 91.00 1134 HIS A N 1
ATOM 9022 C CA . HIS A 1 1134 ? -14.752 -16.305 1.439 1.00 91.00 1134 HIS A CA 1
ATOM 9023 C C . HIS A 1 1134 ? -14.898 -17.799 1.108 1.00 91.00 1134 HIS A C 1
ATOM 9025 O O . HIS A 1 1134 ? -16.035 -18.231 0.923 1.00 91.00 1134 HIS A O 1
ATOM 9031 N N . PRO A 1 1135 ? -13.827 -18.623 1.087 1.00 90.38 1135 PRO A N 1
ATOM 9032 C CA . PRO A 1 1135 ? -13.962 -20.062 0.846 1.00 90.38 1135 PRO A CA 1
ATOM 9033 C C . PRO A 1 1135 ? -14.737 -20.829 1.933 1.00 90.38 1135 PRO A C 1
ATOM 9035 O O . PRO A 1 1135 ? -15.208 -21.932 1.666 1.00 90.38 1135 PRO A O 1
ATOM 9038 N N . LEU A 1 1136 ? -14.835 -20.278 3.148 1.00 92.62 1136 LEU A N 1
ATOM 9039 C CA . LEU A 1 1136 ? -15.481 -20.887 4.316 1.00 92.62 1136 LEU A CA 1
ATOM 9040 C C . LEU A 1 1136 ? -16.944 -20.450 4.496 1.00 92.62 1136 LEU A C 1
ATOM 9042 O O . LEU A 1 1136 ? -17.663 -21.085 5.265 1.00 92.62 1136 LEU A O 1
ATOM 9046 N N . LEU A 1 1137 ? -17.374 -19.362 3.846 1.00 94.38 1137 LEU A N 1
ATOM 9047 C CA . LEU A 1 1137 ? -18.686 -18.753 4.079 1.00 94.38 1137 LEU A CA 1
ATOM 9048 C C . LEU A 1 1137 ? -19.806 -19.524 3.368 1.00 94.38 1137 LEU A C 1
ATOM 9050 O O . LEU A 1 1137 ? -19.787 -19.702 2.148 1.00 94.38 1137 LEU A O 1
ATOM 9054 N N . ASP A 1 1138 ? -20.806 -19.945 4.141 1.00 94.50 1138 ASP A N 1
ATOM 9055 C CA . ASP A 1 1138 ? -21.959 -20.709 3.673 1.00 94.50 1138 ASP A CA 1
ATOM 9056 C C . ASP A 1 1138 ? -23.221 -20.356 4.482 1.00 94.50 1138 ASP A C 1
ATOM 9058 O O . ASP A 1 1138 ? -23.399 -20.766 5.634 1.00 94.50 1138 ASP A O 1
ATOM 9062 N N . ARG A 1 1139 ? -24.131 -19.600 3.855 1.00 94.25 1139 ARG A N 1
ATOM 9063 C CA . ARG A 1 1139 ? -25.381 -19.127 4.469 1.00 94.25 1139 ARG A CA 1
ATOM 9064 C C . ARG A 1 1139 ? -26.315 -20.260 4.894 1.00 94.25 1139 ARG A C 1
ATOM 9066 O O . ARG A 1 1139 ? -27.053 -20.109 5.866 1.00 94.25 1139 ARG A O 1
ATOM 9073 N N . TYR A 1 1140 ? -26.269 -21.413 4.224 1.00 94.50 1140 TYR A N 1
ATOM 9074 C CA . TYR A 1 1140 ? -27.153 -22.536 4.545 1.00 94.50 1140 TYR A CA 1
ATOM 9075 C C . TYR A 1 1140 ? -26.764 -23.219 5.859 1.00 94.50 1140 TYR A C 1
ATOM 9077 O O . TYR A 1 1140 ? -27.628 -23.757 6.548 1.00 94.50 1140 TYR A O 1
ATOM 9085 N N . ARG A 1 1141 ? -25.481 -23.166 6.245 1.00 94.81 1141 ARG A N 1
ATOM 9086 C CA . ARG A 1 1141 ? -24.968 -23.798 7.475 1.00 94.81 1141 ARG A CA 1
ATOM 9087 C C . ARG A 1 1141 ? -25.459 -23.123 8.751 1.00 94.81 1141 ARG A C 1
ATOM 9089 O O . ARG A 1 1141 ? -25.560 -23.779 9.780 1.00 94.81 1141 ARG A O 1
ATOM 9096 N N . ILE A 1 1142 ? -25.771 -21.831 8.684 1.00 95.31 1142 ILE A N 1
ATOM 9097 C CA . ILE A 1 1142 ? -26.174 -21.029 9.847 1.00 95.31 1142 ILE A CA 1
ATOM 9098 C C . ILE A 1 1142 ? -27.681 -20.760 9.911 1.00 95.31 1142 ILE A C 1
ATOM 9100 O O . ILE A 1 1142 ? -28.159 -20.305 10.948 1.00 95.31 1142 ILE A O 1
ATOM 9104 N N . ARG A 1 1143 ? -28.441 -21.066 8.847 1.00 95.44 1143 ARG A N 1
ATOM 9105 C CA . ARG A 1 1143 ? -29.883 -20.777 8.732 1.00 95.44 1143 ARG A CA 1
ATOM 9106 C C . ARG A 1 1143 ? -30.682 -21.285 9.930 1.00 95.44 1143 ARG A C 1
ATOM 9108 O O . ARG A 1 1143 ? -31.361 -20.505 10.589 1.00 95.44 1143 ARG A O 1
ATOM 9115 N N . ASP A 1 1144 ? -30.585 -22.578 10.229 1.00 94.19 1144 ASP A N 1
ATOM 9116 C CA . ASP A 1 1144 ? -31.413 -23.202 11.269 1.00 94.19 1144 ASP A CA 1
ATOM 9117 C C . ASP A 1 1144 ? -31.028 -22.704 12.672 1.00 94.19 1144 ASP A C 1
ATOM 9119 O O . ASP A 1 1144 ? -31.881 -22.550 13.545 1.00 94.19 1144 ASP A O 1
ATOM 9123 N N . PHE A 1 1145 ? -29.745 -22.386 12.879 1.00 94.25 1145 PHE A N 1
ATOM 9124 C CA . PHE A 1 1145 ? -29.265 -21.816 14.135 1.00 94.25 1145 PHE A CA 1
ATOM 9125 C C . PHE A 1 1145 ? -29.752 -20.374 14.334 1.00 94.25 1145 PHE A C 1
ATOM 9127 O O . PHE A 1 1145 ? -30.249 -20.043 15.409 1.00 94.25 1145 PHE A O 1
ATOM 9134 N N . LEU A 1 1146 ? -29.685 -19.534 13.295 1.00 95.44 1146 LEU A N 1
ATOM 9135 C CA . LEU A 1 1146 ? -30.241 -18.178 13.323 1.00 95.44 1146 LEU A CA 1
ATOM 9136 C C . LEU A 1 1146 ? -31.762 -18.200 13.528 1.00 95.44 1146 LEU A C 1
ATOM 9138 O O . LEU A 1 1146 ? -32.273 -17.440 14.344 1.00 95.44 1146 LEU A O 1
ATOM 9142 N N . ALA A 1 1147 ? -32.477 -19.113 12.864 1.00 95.00 1147 ALA A N 1
ATOM 9143 C CA . ALA A 1 1147 ? -33.913 -19.308 13.059 1.00 95.00 1147 ALA A CA 1
ATOM 9144 C C . ALA A 1 1147 ? -34.249 -19.632 14.519 1.00 95.00 1147 ALA A C 1
ATOM 9146 O O . ALA A 1 1147 ? -35.164 -19.041 15.091 1.00 95.00 1147 ALA A O 1
ATOM 9147 N N . ALA A 1 1148 ? -33.476 -20.513 15.153 1.00 92.75 1148 ALA A N 1
ATOM 9148 C CA . ALA A 1 1148 ? -33.650 -20.831 16.564 1.00 92.75 1148 ALA A CA 1
ATOM 9149 C C . ALA A 1 1148 ? -33.350 -19.620 17.475 1.00 92.75 1148 ALA A C 1
ATOM 9151 O O . ALA A 1 1148 ? -34.091 -19.379 18.430 1.00 92.75 1148 ALA A O 1
ATOM 9152 N N . LEU A 1 1149 ? -32.331 -18.813 17.151 1.00 92.56 1149 LEU A N 1
ATOM 9153 C CA . LEU A 1 1149 ? -31.982 -17.596 17.900 1.00 92.56 1149 LEU A CA 1
ATOM 9154 C C . LEU A 1 1149 ? -33.073 -16.514 17.872 1.00 92.56 1149 LEU A C 1
ATOM 9156 O O . LEU A 1 1149 ? -33.136 -15.707 18.796 1.00 92.56 1149 LEU A O 1
ATOM 9160 N N . THR A 1 1150 ? -33.974 -16.510 16.882 1.00 92.81 1150 THR A N 1
ATOM 9161 C CA . THR A 1 1150 ? -35.118 -15.572 16.855 1.00 92.81 1150 THR A CA 1
ATOM 9162 C C . THR A 1 1150 ? -36.087 -15.752 18.028 1.00 92.81 1150 THR A C 1
ATOM 9164 O O . THR A 1 1150 ? -36.862 -14.846 18.324 1.00 92.81 1150 THR A O 1
ATOM 9167 N N . ARG A 1 1151 ? -36.048 -16.908 18.703 1.00 90.44 1151 ARG A N 1
ATOM 9168 C CA . ARG A 1 1151 ? -36.879 -17.233 19.874 1.00 90.44 1151 ARG A CA 1
ATOM 9169 C C . ARG A 1 1151 ? -36.089 -17.226 21.183 1.00 90.44 1151 ARG A C 1
ATOM 9171 O O . ARG A 1 1151 ? -36.583 -17.727 22.191 1.00 90.44 1151 ARG A O 1
ATOM 9178 N N . ALA A 1 1152 ? -34.851 -16.742 21.160 1.00 88.38 1152 ALA A N 1
ATOM 9179 C CA . ALA A 1 1152 ? -33.982 -16.809 22.318 1.00 88.38 1152 ALA A CA 1
ATOM 9180 C C . ALA A 1 1152 ? -34.390 -15.819 23.423 1.00 88.38 1152 ALA A C 1
ATOM 9182 O O . ALA A 1 1152 ? -34.835 -14.708 23.147 1.00 88.38 1152 ALA A O 1
ATOM 9183 N N . ASP A 1 1153 ? -34.183 -16.226 24.675 1.00 84.31 1153 ASP A N 1
ATOM 9184 C CA . ASP A 1 1153 ? -34.302 -15.391 25.873 1.00 84.31 1153 ASP A CA 1
ATOM 9185 C C . ASP A 1 1153 ? -32.889 -15.025 26.350 1.00 84.31 1153 ASP A C 1
ATOM 9187 O O . ASP A 1 1153 ? -32.077 -15.913 26.626 1.00 84.31 1153 ASP A O 1
ATOM 9191 N N . CYS A 1 1154 ? -32.570 -13.732 26.410 1.00 81.50 1154 CYS A N 1
ATOM 9192 C CA . CYS A 1 1154 ? -31.269 -13.241 26.865 1.00 81.50 1154 CYS A CA 1
ATOM 9193 C C . CYS A 1 1154 ? -31.387 -12.733 28.305 1.00 81.50 1154 CYS A C 1
ATOM 9195 O O . CYS A 1 1154 ? -32.183 -11.841 28.599 1.00 81.50 1154 CYS A O 1
ATOM 9197 N N . ARG A 1 1155 ? -30.591 -13.300 29.217 1.00 77.31 1155 ARG A N 1
ATOM 9198 C CA . ARG A 1 1155 ? -30.593 -12.937 30.639 1.00 77.31 1155 ARG A CA 1
ATOM 9199 C C . ARG A 1 1155 ? -29.224 -12.422 31.053 1.00 77.31 1155 ARG A C 1
ATOM 9201 O O . ARG A 1 1155 ? -28.247 -13.164 30.994 1.00 77.31 1155 ARG A O 1
ATOM 9208 N N . SER A 1 1156 ? -29.161 -11.184 31.536 1.00 64.19 1156 SER A N 1
ATOM 9209 C CA . SER A 1 1156 ? -27.956 -10.658 32.188 1.00 64.19 1156 SER A CA 1
ATOM 9210 C C . SER A 1 1156 ? -27.643 -11.477 33.444 1.00 64.19 1156 SER A C 1
ATOM 9212 O O . SER A 1 1156 ? -28.504 -11.667 34.310 1.00 64.19 1156 SER A O 1
ATOM 9214 N N . ALA A 1 1157 ? -26.410 -11.961 33.558 1.00 54.09 1157 ALA A N 1
ATOM 9215 C CA . ALA A 1 1157 ? -25.911 -12.630 34.747 1.00 54.09 1157 ALA A CA 1
ATOM 9216 C C . ALA A 1 1157 ? -25.651 -11.574 35.833 1.00 54.09 1157 ALA A C 1
ATOM 9218 O O . ALA A 1 1157 ? -24.854 -10.657 35.654 1.00 54.09 1157 ALA A O 1
ATOM 9219 N N . GLY A 1 1158 ? -26.360 -11.687 36.957 1.00 47.09 1158 GLY A N 1
ATOM 9220 C CA . GLY A 1 1158 ? -26.373 -10.666 38.006 1.00 47.09 1158 GLY A CA 1
ATOM 9221 C C . GLY A 1 1158 ? -27.516 -9.685 37.782 1.00 47.09 1158 GLY A C 1
ATOM 9222 O O . GLY A 1 1158 ? -27.389 -8.718 37.039 1.00 47.09 1158 GLY A O 1
ATOM 9223 N N . GLY A 1 1159 ? -28.653 -9.988 38.412 1.00 37.16 1159 GLY A N 1
ATOM 9224 C CA . GLY A 1 1159 ? -29.891 -9.232 38.273 1.00 37.16 1159 GLY A CA 1
ATOM 9225 C C . GLY A 1 1159 ? -29.684 -7.726 38.400 1.00 37.16 1159 GLY A C 1
ATOM 9226 O O . GLY A 1 1159 ? -28.956 -7.252 39.270 1.00 37.16 1159 GLY A O 1
ATOM 9227 N N . THR A 1 1160 ? -30.368 -7.016 37.513 1.00 34.69 1160 THR A N 1
ATOM 9228 C CA . THR A 1 1160 ? -30.601 -5.578 37.530 1.00 34.69 1160 THR A CA 1
ATOM 9229 C C . THR A 1 1160 ? -30.822 -5.076 38.953 1.00 34.69 1160 THR A C 1
ATOM 9231 O O . THR A 1 1160 ? -31.874 -5.326 39.544 1.00 34.69 1160 THR A O 1
ATOM 9234 N N . GLY A 1 1161 ? -29.840 -4.360 39.491 1.00 47.38 1161 GLY A N 1
ATOM 9235 C CA . GLY A 1 1161 ? -30.162 -3.354 40.476 1.00 47.38 1161 GLY A CA 1
ATOM 9236 C C . GLY A 1 1161 ? -28.981 -2.609 41.075 1.00 47.38 1161 GLY A C 1
ATOM 9237 O O . GLY A 1 1161 ? -27.868 -3.127 41.181 1.00 47.38 1161 GLY A O 1
ATOM 9238 N N . SER A 1 1162 ? -29.243 -1.372 41.481 1.00 49.97 1162 SER A N 1
ATOM 9239 C CA . SER A 1 1162 ? -28.366 -0.590 42.344 1.00 49.97 1162 SER A CA 1
ATOM 9240 C C . SER A 1 1162 ? -28.036 -1.375 43.622 1.00 49.97 1162 SER A C 1
ATOM 9242 O O . SER A 1 1162 ? -28.754 -2.293 44.031 1.00 49.97 1162 SER A O 1
ATOM 9244 N N . ARG A 1 1163 ? -26.945 -1.013 44.306 1.00 57.50 1163 ARG A N 1
ATOM 9245 C CA . ARG A 1 1163 ? -26.595 -1.598 45.614 1.00 57.50 1163 ARG A CA 1
ATOM 9246 C C . ARG A 1 1163 ? -27.771 -1.545 46.607 1.00 57.50 1163 ARG A C 1
ATOM 9248 O O . ARG A 1 1163 ? -27.918 -2.453 47.420 1.00 57.50 1163 ARG A O 1
ATOM 9255 N N . GLU A 1 1164 ? -28.624 -0.527 46.489 1.00 55.69 1164 GLU A N 1
ATOM 9256 C CA . GLU A 1 1164 ? -29.859 -0.367 47.264 1.00 55.69 1164 GLU A CA 1
ATOM 9257 C C . GLU A 1 1164 ? -30.929 -1.397 46.870 1.00 55.69 1164 GLU A C 1
ATOM 9259 O O . GLU A 1 1164 ? -31.508 -2.038 47.742 1.00 55.69 1164 GLU A O 1
ATOM 9264 N N . GLU A 1 1165 ? -31.149 -1.644 45.577 1.00 53.94 1165 GLU A N 1
ATOM 9265 C CA . GLU A 1 1165 ? -32.082 -2.678 45.101 1.00 53.94 1165 GLU A CA 1
ATOM 9266 C C . GLU A 1 1165 ? -31.619 -4.088 45.494 1.00 53.94 1165 GLU A C 1
ATOM 9268 O O . GLU A 1 1165 ? -32.432 -4.929 45.888 1.00 53.94 1165 GLU A O 1
ATOM 9273 N N . ARG A 1 1166 ? -30.301 -4.333 45.486 1.00 62.00 1166 ARG A N 1
ATOM 9274 C CA . ARG A 1 1166 ? -29.714 -5.591 45.970 1.00 62.00 1166 ARG A CA 1
ATOM 9275 C C . ARG A 1 1166 ? -29.931 -5.783 47.467 1.00 62.00 1166 ARG A C 1
ATOM 9277 O O . ARG A 1 1166 ? -30.256 -6.888 47.897 1.00 62.00 1166 ARG A O 1
ATOM 9284 N N . LEU A 1 1167 ? -29.771 -4.719 48.252 1.00 72.00 1167 LEU A N 1
ATOM 9285 C CA . LEU A 1 1167 ? -30.029 -4.738 49.688 1.00 72.00 1167 LEU A CA 1
ATOM 9286 C C . LEU A 1 1167 ? -31.512 -5.018 49.977 1.00 72.00 1167 LEU A C 1
ATOM 9288 O O . LEU A 1 1167 ? -31.818 -5.822 50.853 1.00 72.00 1167 LEU A O 1
ATOM 9292 N N . VAL A 1 1168 ? -32.432 -4.425 49.206 1.00 72.81 1168 VAL A N 1
ATOM 9293 C CA . VAL A 1 1168 ? -33.879 -4.686 49.315 1.00 72.81 1168 VAL A CA 1
ATOM 9294 C C . VAL A 1 1168 ? -34.218 -6.146 48.999 1.00 72.81 1168 VAL A C 1
ATOM 9296 O O . VAL A 1 1168 ? -35.004 -6.755 49.725 1.00 72.81 1168 VAL A O 1
ATOM 9299 N N . GLU A 1 1169 ? -33.624 -6.731 47.957 1.00 71.88 1169 GLU A N 1
ATOM 9300 C CA . GLU A 1 1169 ? -33.843 -8.142 47.609 1.00 71.88 1169 GLU A CA 1
ATOM 9301 C C . GLU A 1 1169 ? -33.271 -9.093 48.671 1.00 71.88 1169 GLU A C 1
ATOM 9303 O O . GLU A 1 1169 ? -33.954 -10.026 49.089 1.00 71.88 1169 GLU A O 1
ATOM 9308 N N . LEU A 1 1170 ? -32.064 -8.829 49.184 1.00 77.06 1170 LEU A N 1
ATOM 9309 C CA . LEU A 1 1170 ? -31.487 -9.610 50.283 1.00 77.06 1170 LEU A CA 1
ATOM 9310 C C . LEU A 1 1170 ? -32.334 -9.495 51.559 1.00 77.06 1170 LEU A C 1
ATOM 9312 O O . LEU A 1 1170 ? -32.595 -10.503 52.206 1.00 77.06 1170 LEU A O 1
ATOM 9316 N N . HIS A 1 1171 ? -32.857 -8.304 51.872 1.00 79.44 1171 HIS A N 1
ATOM 9317 C CA . HIS A 1 1171 ? -33.773 -8.108 52.998 1.00 79.44 1171 HIS A CA 1
ATOM 9318 C C . HIS A 1 1171 ? -35.075 -8.909 52.878 1.00 79.44 1171 HIS A C 1
ATOM 9320 O O . HIS A 1 1171 ? -35.614 -9.336 53.904 1.00 79.44 1171 HIS A O 1
ATOM 9326 N N . ARG A 1 1172 ? -35.592 -9.112 51.656 1.00 80.31 1172 ARG A N 1
ATOM 9327 C CA . ARG A 1 1172 ? -36.778 -9.954 51.413 1.00 80.31 1172 ARG A CA 1
ATOM 9328 C C . ARG A 1 1172 ? -36.511 -11.434 51.668 1.00 80.31 1172 ARG A C 1
ATOM 9330 O O . ARG A 1 1172 ? -37.452 -12.140 52.011 1.00 80.31 1172 ARG A O 1
ATOM 9337 N N . ARG A 1 1173 ? -35.264 -11.881 51.500 1.00 80.88 1173 ARG A N 1
ATOM 9338 C CA . ARG A 1 1173 ? -34.842 -13.279 51.677 1.00 80.88 1173 ARG A CA 1
ATOM 9339 C C . ARG A 1 1173 ? -34.357 -13.608 53.091 1.00 80.88 1173 ARG A C 1
ATOM 9341 O O . ARG A 1 1173 ? -34.032 -14.758 53.338 1.00 80.88 1173 ARG A O 1
ATOM 9348 N N . CYS A 1 1174 ? -34.303 -12.631 54.000 1.00 85.69 1174 CYS A N 1
ATOM 9349 C CA . CYS A 1 1174 ? -33.946 -12.885 55.395 1.00 85.69 1174 CYS A CA 1
ATOM 9350 C C . CYS A 1 1174 ? -35.089 -13.563 56.161 1.00 85.69 1174 CYS A C 1
ATOM 9352 O O . CYS A 1 1174 ? -36.192 -13.005 56.223 1.00 85.69 1174 CYS A O 1
ATOM 9354 N N . ASP A 1 1175 ? -34.785 -14.667 56.842 1.00 81.12 1175 ASP A N 1
ATOM 9355 C CA . ASP A 1 1175 ? -35.729 -15.415 57.681 1.00 81.12 1175 ASP A CA 1
ATOM 9356 C C . ASP A 1 1175 ? -35.754 -14.899 59.135 1.00 81.12 1175 ASP A C 1
ATOM 9358 O O . ASP A 1 1175 ? -36.738 -15.091 59.857 1.00 81.12 1175 ASP A O 1
ATOM 9362 N N . SER A 1 1176 ? -34.724 -14.156 59.563 1.00 83.88 1176 SER A N 1
ATOM 9363 C CA . SER A 1 1176 ? -34.627 -13.573 60.909 1.00 83.88 1176 SER A CA 1
ATOM 9364 C C . SER A 1 1176 ? -34.328 -12.064 60.934 1.00 83.88 1176 SER A C 1
ATOM 9366 O O . SER A 1 1176 ? -33.801 -11.465 59.994 1.00 83.88 1176 SER A O 1
ATOM 9368 N N . GLN A 1 1177 ? -34.634 -11.403 62.063 1.00 83.56 1177 GLN A N 1
ATOM 9369 C CA . GLN A 1 1177 ? -34.200 -10.012 62.292 1.00 83.56 1177 GLN A CA 1
ATOM 9370 C C . GLN A 1 1177 ? -32.681 -9.883 62.493 1.00 83.56 1177 GLN A C 1
ATOM 9372 O O . GLN A 1 1177 ? -32.131 -8.799 62.296 1.00 83.56 1177 GLN A O 1
ATOM 9377 N N . LEU A 1 1178 ? -32.003 -10.968 62.876 1.00 84.81 1178 LEU A N 1
ATOM 9378 C CA . LEU A 1 1178 ? -30.550 -11.001 63.039 1.00 84.81 1178 LEU A CA 1
ATOM 9379 C C . LEU A 1 1178 ? -29.847 -10.865 61.686 1.00 84.81 1178 LEU A C 1
ATOM 9381 O O . LEU A 1 1178 ? -28.972 -10.013 61.542 1.00 84.81 1178 LEU A O 1
ATOM 9385 N N . GLU A 1 1179 ? -30.314 -11.603 60.682 1.00 88.88 1179 GLU A N 1
ATOM 9386 C CA . GLU A 1 1179 ? -29.855 -11.494 59.294 1.00 88.88 1179 GLU A CA 1
ATOM 9387 C C . GLU A 1 1179 ? -30.014 -10.072 58.739 1.00 88.88 1179 GLU A C 1
ATOM 9389 O O . GLU A 1 1179 ? -29.089 -9.524 58.137 1.00 88.88 1179 GLU A O 1
ATOM 9394 N N . ARG A 1 1180 ? -31.155 -9.422 59.011 1.00 88.00 1180 ARG A N 1
ATOM 9395 C CA . ARG A 1 1180 ? -31.395 -8.034 58.577 1.00 88.00 1180 ARG A CA 1
ATOM 9396 C C . ARG A 1 1180 ? -30.427 -7.050 59.225 1.00 88.00 1180 ARG A C 1
ATOM 9398 O O . ARG A 1 1180 ? -29.843 -6.233 58.520 1.00 88.00 1180 ARG A O 1
ATOM 9405 N N . ARG A 1 1181 ? -30.210 -7.158 60.541 1.00 88.88 1181 ARG A N 1
ATOM 9406 C CA . ARG A 1 1181 ? -29.242 -6.317 61.265 1.00 88.88 1181 ARG A CA 1
ATOM 9407 C C . ARG A 1 1181 ? -27.817 -6.512 60.756 1.00 88.88 1181 ARG A C 1
ATOM 9409 O O . ARG A 1 1181 ? -27.043 -5.557 60.723 1.00 88.88 1181 ARG A O 1
ATOM 9416 N N . TRP A 1 1182 ? -27.461 -7.735 60.377 1.00 89.94 1182 TRP A N 1
ATOM 9417 C CA . TRP A 1 1182 ? -26.141 -8.039 59.838 1.00 89.94 1182 TRP A CA 1
ATOM 9418 C C . TRP A 1 1182 ? -25.928 -7.411 58.453 1.00 89.94 1182 TRP A C 1
ATOM 9420 O O . TRP A 1 1182 ? -24.902 -6.765 58.229 1.00 89.94 1182 TRP A O 1
ATOM 9430 N N . LEU A 1 1183 ? -26.929 -7.479 57.566 1.00 88.06 1183 LEU A N 1
ATOM 9431 C CA . LEU A 1 1183 ? -26.910 -6.769 56.279 1.00 88.06 1183 LEU A CA 1
ATOM 9432 C C . LEU A 1 1183 ? -26.835 -5.245 56.447 1.00 88.06 1183 LEU A C 1
ATOM 9434 O O . LEU A 1 1183 ? -26.039 -4.595 55.772 1.00 88.06 1183 LEU A O 1
ATOM 9438 N N . GLU A 1 1184 ? -27.610 -4.673 57.374 1.00 86.38 1184 GLU A N 1
ATOM 9439 C CA . GLU A 1 1184 ? -27.555 -3.239 57.695 1.00 86.38 1184 GLU A CA 1
ATOM 9440 C C . GLU A 1 1184 ? -26.163 -2.825 58.191 1.00 86.38 1184 GLU A C 1
ATOM 9442 O O . GLU A 1 1184 ? -25.669 -1.749 57.845 1.00 86.38 1184 GLU A O 1
ATOM 9447 N N . ARG A 1 1185 ? -25.490 -3.689 58.965 1.00 84.62 1185 ARG A N 1
ATOM 9448 C CA . ARG A 1 1185 ? -24.127 -3.427 59.440 1.00 84.62 1185 ARG A CA 1
ATOM 9449 C C . ARG A 1 1185 ? -23.100 -3.476 58.309 1.00 84.62 1185 ARG A C 1
ATOM 9451 O O . ARG A 1 1185 ? -22.240 -2.596 58.252 1.00 84.62 1185 ARG A O 1
ATOM 9458 N N . LEU A 1 1186 ? -23.203 -4.449 57.401 1.00 80.94 1186 LEU A N 1
ATOM 9459 C CA . LEU A 1 1186 ? -22.381 -4.493 56.187 1.00 80.94 1186 LEU A CA 1
ATOM 9460 C C . LEU A 1 1186 ? -22.583 -3.244 55.326 1.00 80.94 1186 LEU A C 1
ATOM 9462 O O . LEU A 1 1186 ? -21.613 -2.703 54.792 1.00 80.94 1186 LEU A O 1
ATOM 9466 N N . GLU A 1 1187 ? -23.821 -2.761 55.215 1.00 81.00 1187 GLU A N 1
ATOM 9467 C CA . GLU A 1 1187 ? -24.129 -1.559 54.447 1.00 81.00 1187 GLU A CA 1
ATOM 9468 C C . GLU A 1 1187 ? -23.571 -0.289 55.095 1.00 81.00 1187 GLU A C 1
ATOM 9470 O O . GLU A 1 1187 ? -22.959 0.530 54.406 1.00 81.00 1187 GLU A O 1
ATOM 9475 N N . ALA A 1 1188 ? -23.698 -0.149 56.417 1.00 79.50 1188 ALA A N 1
ATOM 9476 C CA . ALA A 1 1188 ? -23.144 0.981 57.162 1.00 79.50 1188 ALA A CA 1
ATOM 9477 C C . ALA A 1 1188 ? -21.616 1.094 57.009 1.00 79.50 1188 ALA A C 1
ATOM 9479 O O . ALA A 1 1188 ? -21.079 2.197 56.947 1.00 79.50 1188 ALA A O 1
ATOM 9480 N N . LEU A 1 1189 ? -20.922 -0.044 56.908 1.00 77.56 1189 LEU A N 1
ATOM 9481 C CA . LEU A 1 1189 ? -19.473 -0.113 56.698 1.00 77.56 1189 LEU A CA 1
ATOM 9482 C C . LEU A 1 1189 ? -19.067 -0.152 55.215 1.00 77.56 1189 LEU A C 1
ATOM 9484 O O . LEU A 1 1189 ? -17.879 -0.268 54.912 1.00 77.56 1189 LEU A O 1
ATOM 9488 N N . LYS A 1 1190 ? -20.037 -0.076 54.290 1.00 73.44 1190 LYS A N 1
ATOM 9489 C CA . LYS A 1 1190 ? -19.847 -0.196 52.833 1.00 73.44 1190 LYS A CA 1
ATOM 9490 C C . LYS A 1 1190 ? -19.057 -1.447 52.419 1.00 73.44 1190 LYS A C 1
ATOM 9492 O O . LYS A 1 1190 ? -18.367 -1.457 51.401 1.00 73.44 1190 LYS A O 1
ATOM 9497 N N . LEU A 1 1191 ? -19.202 -2.524 53.188 1.00 75.56 1191 LEU A N 1
ATOM 9498 C CA . LEU A 1 1191 ? -18.589 -3.827 52.939 1.00 75.56 1191 LEU A CA 1
ATOM 9499 C C . LEU A 1 1191 ? -19.348 -4.596 51.845 1.00 75.56 1191 LEU A C 1
ATOM 9501 O O . LEU A 1 1191 ? -20.423 -4.197 51.397 1.00 75.56 1191 LEU A O 1
ATOM 9505 N N . ARG A 1 1192 ? -18.779 -5.686 51.337 1.00 71.94 1192 ARG A N 1
ATOM 9506 C CA . ARG A 1 1192 ? -19.367 -6.469 50.243 1.00 71.94 1192 ARG A CA 1
ATOM 9507 C C . ARG A 1 1192 ? -20.658 -7.163 50.701 1.00 71.94 1192 ARG A C 1
ATOM 9509 O O . ARG A 1 1192 ? -20.631 -7.935 51.657 1.00 71.94 1192 ARG A O 1
ATOM 9516 N N . LEU A 1 1193 ? -21.767 -6.928 49.993 1.00 81.31 1193 LEU A N 1
ATOM 9517 C CA . LEU A 1 1193 ? -23.036 -7.628 50.231 1.00 81.31 1193 LEU A CA 1
ATOM 9518 C C . LEU A 1 1193 ? -22.974 -9.083 49.716 1.00 81.31 1193 LEU A C 1
ATOM 9520 O O . LEU A 1 1193 ? -22.263 -9.336 48.736 1.00 81.31 1193 LEU A O 1
ATOM 9524 N N . PRO A 1 1194 ? -23.713 -10.020 50.336 1.00 79.69 1194 PRO A N 1
ATOM 9525 C CA . PRO A 1 1194 ? -23.850 -11.391 49.850 1.00 79.69 1194 PRO A CA 1
ATOM 9526 C C . PRO A 1 1194 ? -24.354 -11.487 48.411 1.00 79.69 1194 PRO A C 1
ATOM 9528 O O . PRO A 1 1194 ? -25.085 -10.626 47.915 1.00 79.69 1194 PRO A O 1
ATOM 9531 N N . SER A 1 1195 ? -23.980 -12.573 47.737 1.00 72.19 1195 SER A N 1
ATOM 9532 C CA . SER A 1 1195 ? -24.499 -12.888 46.404 1.00 72.19 1195 SER A CA 1
ATOM 9533 C C . SER A 1 1195 ? -25.940 -13.366 46.475 1.00 72.19 1195 SER A C 1
ATOM 9535 O O . SER A 1 1195 ? -26.728 -12.993 45.619 1.00 72.19 1195 SER A O 1
ATOM 9537 N N . ASP A 1 1196 ? -26.310 -14.142 47.483 1.00 77.19 1196 ASP A N 1
ATOM 9538 C CA . ASP A 1 1196 ? -27.688 -14.585 47.672 1.00 77.19 1196 ASP A CA 1
ATOM 9539 C C . ASP A 1 1196 ? -27.979 -14.798 49.168 1.00 77.19 1196 ASP A C 1
ATOM 9541 O O . ASP A 1 1196 ? -27.050 -14.915 49.972 1.00 77.19 1196 ASP A O 1
ATOM 9545 N N . GLY A 1 1197 ? -29.256 -14.816 49.539 1.00 81.94 1197 GLY A N 1
ATOM 9546 C CA . GLY A 1 1197 ? -29.738 -15.193 50.869 1.00 81.94 1197 GLY A CA 1
ATOM 9547 C C . GLY A 1 1197 ? -30.494 -16.516 50.789 1.00 81.94 1197 GLY A C 1
ATOM 9548 O O . GLY A 1 1197 ? -31.194 -16.755 49.804 1.00 81.94 1197 GLY A O 1
ATOM 9549 N N . GLN A 1 1198 ? -30.345 -17.378 51.797 1.00 83.00 1198 GLN A N 1
ATOM 9550 C CA . GLN A 1 1198 ? -31.030 -18.681 51.864 1.00 83.00 1198 GLN A CA 1
ATOM 9551 C C . GLN A 1 1198 ? -30.784 -19.593 50.637 1.00 83.00 1198 GLN A C 1
ATOM 9553 O O . GLN A 1 1198 ? -31.649 -20.368 50.212 1.00 83.00 1198 GLN A O 1
ATOM 9558 N N . TYR A 1 1199 ? -29.589 -19.503 50.046 1.00 84.75 1199 TYR A N 1
ATOM 9559 C CA . TYR A 1 1199 ? -29.201 -20.245 48.841 1.00 84.75 1199 TYR A CA 1
ATOM 9560 C C . TYR A 1 1199 ? -29.099 -21.751 49.109 1.00 84.75 1199 TYR A C 1
ATOM 9562 O O . TYR A 1 1199 ? -28.447 -22.165 50.059 1.00 84.75 1199 TYR A O 1
ATOM 9570 N N . LEU A 1 1200 ? -29.694 -22.603 48.269 1.00 85.69 1200 LEU A N 1
ATOM 9571 C CA . LEU A 1 1200 ? -29.609 -24.057 48.445 1.00 85.69 1200 LEU A CA 1
ATOM 9572 C C . LEU A 1 1200 ? -28.310 -24.615 47.850 1.00 85.69 1200 LEU A C 1
ATOM 9574 O O . LEU A 1 1200 ? -28.148 -24.666 46.634 1.00 85.69 1200 LEU A O 1
ATOM 9578 N N . ILE A 1 1201 ? -27.419 -25.115 48.707 1.00 83.50 1201 ILE A N 1
ATOM 9579 C CA . ILE A 1 1201 ? -26.240 -25.881 48.288 1.00 83.50 1201 ILE A CA 1
ATOM 9580 C C . ILE A 1 1201 ? -26.657 -27.351 48.171 1.00 83.50 1201 ILE A C 1
ATOM 9582 O O . ILE A 1 1201 ? -26.636 -28.089 49.159 1.00 83.50 1201 ILE A O 1
ATOM 9586 N N . GLU A 1 1202 ? -27.079 -27.769 46.971 1.00 81.88 1202 GLU A N 1
ATOM 9587 C CA . GLU A 1 1202 ? -27.637 -29.111 46.715 1.00 81.88 1202 GLU A CA 1
ATOM 9588 C C . GLU A 1 1202 ? -26.681 -30.246 47.108 1.00 81.88 1202 GLU A C 1
ATOM 9590 O O . GLU A 1 1202 ? -27.107 -31.212 47.739 1.00 81.88 1202 GLU A O 1
ATOM 9595 N N . SER A 1 1203 ? -25.382 -30.098 46.825 1.00 78.75 1203 SER A N 1
ATOM 9596 C CA . SER A 1 1203 ? -24.341 -31.085 47.156 1.00 78.75 1203 SER A CA 1
ATOM 9597 C C . SER A 1 1203 ? -24.223 -31.369 48.656 1.00 78.75 1203 SER A C 1
ATOM 9599 O O . SER A 1 1203 ? -23.877 -32.482 49.051 1.00 78.75 1203 SER A O 1
ATOM 9601 N N . CYS A 1 1204 ? -24.557 -30.386 49.493 1.00 82.50 1204 CYS A N 1
ATOM 9602 C CA . CYS A 1 1204 ? -24.483 -30.477 50.948 1.00 82.50 1204 CYS A CA 1
ATOM 9603 C C . CYS A 1 1204 ? -25.869 -30.452 51.609 1.00 82.50 1204 CYS A C 1
ATOM 9605 O O . CYS A 1 1204 ? -25.949 -30.454 52.834 1.00 82.50 1204 CYS A O 1
ATOM 9607 N N . ALA A 1 1205 ? -26.967 -30.447 50.846 1.00 85.75 1205 ALA A N 1
ATOM 9608 C CA . ALA A 1 1205 ? -28.345 -30.393 51.346 1.00 85.75 1205 ALA A CA 1
ATOM 9609 C C . ALA A 1 1205 ? -28.558 -29.358 52.475 1.00 85.75 1205 ALA A C 1
ATOM 9611 O O . ALA A 1 1205 ? -29.160 -29.664 53.504 1.00 85.75 1205 ALA A O 1
ATOM 9612 N N . THR A 1 1206 ? -28.014 -28.149 52.318 1.00 88.81 1206 THR A N 1
ATOM 9613 C CA . THR A 1 1206 ? -28.081 -27.094 53.339 1.00 88.81 1206 THR A CA 1
ATOM 9614 C C . THR A 1 1206 ? -28.310 -25.720 52.718 1.00 88.81 1206 THR A C 1
ATOM 9616 O O . THR A 1 1206 ? -27.950 -25.489 51.563 1.00 88.81 1206 THR A O 1
ATOM 9619 N N . ARG A 1 1207 ? -28.887 -24.805 53.502 1.00 89.88 1207 ARG A N 1
ATOM 9620 C CA . ARG A 1 1207 ? -29.047 -23.389 53.161 1.00 89.88 1207 ARG A CA 1
ATOM 9621 C C . ARG A 1 1207 ? -28.282 -22.532 54.170 1.00 89.88 1207 ARG A C 1
ATOM 9623 O O . ARG A 1 1207 ? -28.676 -22.537 55.332 1.00 89.88 1207 ARG A O 1
ATOM 9630 N N . PRO A 1 1208 ? -27.161 -21.893 53.798 1.00 90.38 1208 PRO A N 1
ATOM 9631 C CA . PRO A 1 1208 ? -26.601 -20.820 54.606 1.00 90.38 1208 PRO A CA 1
ATOM 9632 C C . PRO A 1 1208 ? -27.525 -19.604 54.618 1.00 90.38 1208 PRO A C 1
ATOM 9634 O O . PRO A 1 1208 ? -28.220 -19.343 53.631 1.00 90.38 1208 PRO A O 1
ATOM 9637 N N . ASP A 1 1209 ? -27.458 -18.827 55.698 1.00 88.94 1209 ASP A N 1
ATOM 9638 C CA . ASP A 1 1209 ? -28.207 -17.575 55.830 1.00 88.94 1209 ASP A CA 1
ATOM 9639 C C . ASP A 1 1209 ? -27.836 -16.612 54.702 1.00 88.94 1209 ASP A C 1
ATOM 9641 O O . ASP A 1 1209 ? -28.699 -16.034 54.036 1.00 88.94 1209 ASP A O 1
ATOM 9645 N N . PHE A 1 1210 ? -26.535 -16.530 54.408 1.00 90.19 1210 PHE A N 1
ATOM 9646 C CA . PHE A 1 1210 ? -26.014 -15.785 53.272 1.00 90.19 1210 PHE A CA 1
ATOM 9647 C C . PHE A 1 1210 ? -24.943 -16.559 52.517 1.00 90.19 1210 PHE A C 1
ATOM 9649 O O . PHE A 1 1210 ? -24.115 -17.261 53.096 1.00 90.19 1210 PHE A O 1
ATOM 9656 N N . TYR A 1 1211 ? -24.925 -16.387 51.200 1.00 85.81 1211 TYR A N 1
ATOM 9657 C CA . TYR A 1 1211 ? -23.977 -17.046 50.316 1.00 85.81 1211 TYR A CA 1
ATOM 9658 C C . TYR A 1 1211 ? -23.216 -16.027 49.467 1.00 85.81 1211 TYR A C 1
ATOM 9660 O O . TYR A 1 1211 ? -23.809 -15.148 48.837 1.00 85.81 1211 TYR A O 1
ATOM 9668 N N . TYR A 1 1212 ? -21.891 -16.150 49.435 1.00 82.06 1212 TYR A N 1
ATOM 9669 C CA . TYR A 1 1212 ? -21.010 -15.407 48.536 1.00 82.06 1212 TYR A CA 1
ATOM 9670 C C . TYR A 1 1212 ? -20.557 -16.342 47.410 1.00 82.06 1212 TYR A C 1
ATOM 9672 O O . TYR A 1 1212 ? -19.646 -17.151 47.587 1.00 82.06 1212 TYR A O 1
ATOM 9680 N N . GLY A 1 1213 ? -21.228 -16.228 46.262 1.00 67.50 1213 GLY A N 1
ATOM 9681 C CA . GLY A 1 1213 ? -20.938 -16.987 45.046 1.00 67.50 1213 GLY A CA 1
ATOM 9682 C C . GLY A 1 1213 ? -19.799 -16.379 44.220 1.00 67.50 1213 GLY A C 1
ATOM 9683 O O . GLY A 1 1213 ? -19.292 -15.298 44.530 1.00 67.50 1213 GLY A O 1
ATOM 9684 N N . GLY A 1 1214 ? -19.399 -17.081 43.157 1.00 66.88 1214 GLY A N 1
ATOM 9685 C CA . GLY A 1 1214 ? -18.185 -16.774 42.388 1.00 66.88 1214 GLY A CA 1
ATOM 9686 C C . GLY A 1 1214 ? -16.928 -17.304 43.087 1.00 66.88 1214 GLY A C 1
ATOM 9687 O O . GLY A 1 1214 ? -16.992 -18.339 43.746 1.00 66.88 1214 GLY A O 1
ATOM 9688 N N . ASP A 1 1215 ? -15.816 -16.570 42.996 1.00 47.62 1215 ASP A N 1
ATOM 9689 C CA . ASP A 1 1215 ? -14.481 -16.996 43.467 1.00 47.62 1215 ASP A CA 1
ATOM 9690 C C . ASP A 1 1215 ? -14.344 -17.171 44.996 1.00 47.62 1215 ASP A C 1
ATOM 9692 O O . ASP A 1 1215 ? -13.319 -17.652 45.472 1.00 47.62 1215 ASP A O 1
ATOM 9696 N N . TYR A 1 1216 ? -15.345 -16.769 45.790 1.00 70.44 1216 TYR A N 1
ATOM 9697 C CA . TYR A 1 1216 ? -15.284 -16.841 47.260 1.00 70.44 1216 TYR A CA 1
ATOM 9698 C C . TYR A 1 1216 ? -15.770 -18.177 47.821 1.00 70.44 1216 TYR A C 1
ATOM 9700 O O . TYR A 1 1216 ? -15.278 -18.610 48.861 1.00 70.44 1216 TYR A O 1
ATOM 9708 N N . GLY A 1 1217 ? -16.777 -18.788 47.184 1.00 78.75 1217 GLY A N 1
ATOM 9709 C CA . GLY A 1 1217 ? -17.410 -20.021 47.659 1.00 78.75 1217 GLY A CA 1
ATOM 9710 C C . GLY A 1 1217 ? -17.766 -20.010 49.153 1.00 78.75 1217 GLY A C 1
ATOM 9711 O O . GLY A 1 1217 ? -17.594 -21.035 49.812 1.00 78.75 1217 GLY A O 1
ATOM 9712 N N . ALA A 1 1218 ? -18.208 -18.871 49.708 1.00 86.50 1218 ALA A N 1
ATOM 9713 C CA . ALA A 1 1218 ? -18.344 -18.709 51.157 1.00 86.50 1218 ALA A CA 1
ATOM 9714 C C . ALA A 1 1218 ? -19.799 -18.823 51.640 1.00 86.50 1218 ALA A C 1
ATOM 9716 O O . ALA A 1 1218 ? -20.684 -18.102 51.173 1.00 86.50 1218 ALA A O 1
ATOM 9717 N N . ALA A 1 1219 ? -20.033 -19.719 52.597 1.00 90.56 1219 ALA A N 1
ATOM 9718 C CA . ALA A 1 1219 ? -21.311 -19.967 53.254 1.00 90.56 1219 ALA A CA 1
ATOM 9719 C C . ALA A 1 1219 ? -21.310 -19.329 54.652 1.00 90.56 1219 ALA A C 1
ATOM 9721 O O . ALA A 1 1219 ? -20.474 -19.667 55.494 1.00 90.56 1219 ALA A O 1
ATOM 9722 N N . ILE A 1 1220 ? -22.237 -18.401 54.888 1.00 91.94 1220 ILE A N 1
ATOM 9723 C CA . ILE A 1 1220 ? -22.346 -17.641 56.134 1.00 91.94 1220 ILE A CA 1
ATOM 9724 C C . ILE A 1 1220 ? -23.507 -18.171 56.971 1.00 91.94 1220 ILE A C 1
ATOM 9726 O O . ILE A 1 1220 ? -24.623 -18.280 56.463 1.00 91.94 1220 ILE A O 1
ATOM 9730 N N . TYR A 1 1221 ? -23.239 -18.440 58.247 1.00 91.62 1221 TYR A N 1
ATOM 9731 C CA . TYR A 1 1221 ? -24.241 -18.839 59.237 1.00 91.62 1221 TYR A CA 1
ATOM 9732 C C . TYR A 1 1221 ? -24.197 -17.899 60.444 1.00 91.62 1221 TYR A C 1
ATOM 9734 O O . TYR A 1 1221 ? -23.129 -17.670 61.021 1.00 91.62 1221 TYR A O 1
ATOM 9742 N N . ILE A 1 1222 ? -25.353 -17.350 60.805 1.00 90.75 1222 ILE A N 1
ATOM 9743 C CA . ILE A 1 1222 ? -25.554 -16.422 61.915 1.00 90.75 1222 ILE A CA 1
ATOM 9744 C C . ILE A 1 1222 ? -26.362 -17.149 62.992 1.00 90.75 1222 ILE A C 1
ATOM 9746 O O . ILE A 1 1222 ? -27.592 -17.115 63.014 1.00 90.75 1222 ILE A O 1
ATOM 9750 N N . ASP A 1 1223 ? -25.655 -17.782 63.924 1.00 86.50 1223 ASP A N 1
ATOM 9751 C CA . ASP A 1 1223 ? -26.269 -18.651 64.924 1.00 86.50 1223 ASP A CA 1
ATOM 9752 C C . ASP A 1 1223 ? -26.969 -17.818 66.017 1.00 86.50 1223 ASP A C 1
ATOM 9754 O O . ASP A 1 1223 ? -26.345 -17.113 66.824 1.00 86.50 1223 ASP A O 1
ATOM 9758 N N . GLY A 1 1224 ? -28.305 -17.871 66.020 1.00 81.31 1224 GLY A N 1
ATOM 9759 C CA . GLY A 1 1224 ? -29.161 -17.278 67.052 1.00 81.31 1224 GLY A CA 1
ATOM 9760 C C . GLY A 1 1224 ? -29.365 -18.185 68.282 1.00 81.31 1224 GLY A C 1
ATOM 9761 O O . GLY A 1 1224 ? -28.908 -19.323 68.291 1.00 81.31 1224 GLY A O 1
ATOM 9762 N N . PRO A 1 1225 ? -30.140 -17.742 69.295 1.00 75.38 1225 PRO A N 1
ATOM 9763 C CA . PRO A 1 1225 ? -30.375 -18.493 70.542 1.00 75.38 1225 PRO A CA 1
ATOM 9764 C C . PRO A 1 1225 ? -30.824 -19.970 70.409 1.00 75.38 1225 PRO A C 1
ATOM 9766 O O . PRO A 1 1225 ? -30.488 -20.773 71.277 1.00 75.38 1225 PRO A O 1
ATOM 9769 N N . PRO A 1 1226 ? -31.571 -20.394 69.363 1.00 75.56 1226 PRO A N 1
ATOM 9770 C CA . PRO A 1 1226 ? -31.907 -21.811 69.157 1.00 75.56 1226 PRO A CA 1
ATOM 9771 C C . PRO A 1 1226 ? -30.698 -22.731 68.905 1.00 75.56 1226 PRO A C 1
ATOM 9773 O O . PRO A 1 1226 ? -30.807 -23.944 69.093 1.00 75.56 1226 PRO A O 1
ATOM 9776 N N . HIS A 1 1227 ? -29.551 -22.166 68.515 1.00 79.19 1227 HIS A N 1
ATOM 9777 C CA . HIS A 1 1227 ? -28.315 -22.897 68.232 1.00 79.19 1227 HIS A CA 1
ATOM 9778 C C . HIS A 1 1227 ? -27.464 -23.180 69.482 1.00 79.19 1227 HIS A C 1
ATOM 9780 O O . HIS A 1 1227 ? -26.486 -23.912 69.391 1.00 79.19 1227 HIS A O 1
ATOM 9786 N N . ASP A 1 1228 ? -27.875 -22.712 70.668 1.00 77.88 1228 ASP A N 1
ATOM 9787 C CA . ASP A 1 1228 ? -27.151 -22.930 71.933 1.00 77.88 1228 ASP A CA 1
ATOM 9788 C C . ASP A 1 1228 ? -27.383 -24.326 72.551 1.00 77.88 1228 ASP A C 1
ATOM 9790 O O . ASP A 1 1228 ? -26.832 -24.663 73.604 1.00 77.88 1228 ASP A O 1
ATOM 9794 N N . THR A 1 1229 ? -28.223 -25.164 71.932 1.00 83.19 1229 THR A N 1
ATOM 9795 C CA . THR A 1 1229 ? -28.515 -26.506 72.453 1.00 83.19 1229 THR A CA 1
ATOM 9796 C C . THR A 1 1229 ? -27.444 -27.528 72.027 1.00 83.19 1229 THR A C 1
ATOM 9798 O O . THR A 1 1229 ? -27.040 -27.548 70.864 1.00 83.19 1229 THR A O 1
ATOM 9801 N N . PRO A 1 1230 ? -27.011 -28.458 72.908 1.00 78.31 1230 PRO A N 1
ATOM 9802 C CA . PRO A 1 1230 ? -25.956 -29.437 72.586 1.00 78.31 1230 PRO A CA 1
ATOM 9803 C C . PRO A 1 1230 ? -26.269 -30.386 71.415 1.00 78.31 1230 PRO A C 1
ATOM 9805 O O . PRO A 1 1230 ? -25.382 -31.044 70.868 1.00 78.31 1230 PRO A O 1
ATOM 9808 N N . GLU A 1 1231 ? -27.544 -30.541 71.070 1.00 79.62 1231 GLU A N 1
ATOM 9809 C CA . GLU A 1 1231 ? -27.998 -31.338 69.926 1.00 79.62 1231 GLU A CA 1
ATOM 9810 C C . GLU A 1 1231 ? -27.861 -30.554 68.619 1.00 79.62 1231 GLU A C 1
ATOM 9812 O O . GLU A 1 1231 ? -27.353 -31.101 67.640 1.00 79.62 1231 GLU A O 1
ATOM 9817 N N . GLN A 1 1232 ? -28.213 -29.266 68.634 1.00 83.25 1232 GLN A N 1
ATOM 9818 C CA . GLN A 1 1232 ? -28.107 -28.380 67.480 1.00 83.25 1232 GLN A CA 1
ATOM 9819 C C . GLN A 1 1232 ? -26.642 -28.081 67.127 1.00 83.25 1232 GLN A C 1
ATOM 9821 O O . GLN A 1 1232 ? -26.272 -28.222 65.965 1.00 83.25 1232 GLN A O 1
ATOM 9826 N N . ILE A 1 1233 ? -25.781 -27.838 68.125 1.00 81.75 1233 ILE A N 1
ATOM 9827 C CA . ILE A 1 1233 ? -24.332 -27.627 67.929 1.00 81.75 1233 ILE A CA 1
ATOM 9828 C C . ILE A 1 1233 ? -23.692 -28.803 67.174 1.00 81.75 1233 ILE A C 1
ATOM 9830 O O . ILE A 1 1233 ? -22.954 -28.604 66.213 1.00 81.75 1233 ILE A O 1
ATOM 9834 N N . ARG A 1 1234 ? -24.026 -30.049 67.543 1.00 82.00 1234 ARG A N 1
ATOM 9835 C CA . ARG A 1 1234 ? -23.493 -31.247 66.864 1.00 82.00 1234 ARG A CA 1
ATOM 9836 C C . ARG A 1 1234 ? -23.959 -31.364 65.413 1.00 82.00 1234 ARG A C 1
ATOM 9838 O O . ARG A 1 1234 ? -23.209 -31.835 64.559 1.00 82.00 1234 ARG A O 1
ATOM 9845 N N . MET A 1 1235 ? -25.196 -30.963 65.126 1.00 83.12 1235 MET A N 1
ATOM 9846 C CA . MET A 1 1235 ? -25.734 -30.970 63.765 1.00 83.12 1235 MET A CA 1
ATOM 9847 C C . MET A 1 1235 ? -25.087 -29.876 62.905 1.00 83.12 1235 MET A C 1
ATOM 9849 O O . MET A 1 1235 ? -24.737 -30.113 61.749 1.00 83.12 1235 MET A O 1
ATOM 9853 N N . ASP A 1 1236 ? -24.856 -28.709 63.495 1.00 87.06 1236 ASP A N 1
ATOM 9854 C CA . ASP A 1 1236 ? -24.198 -27.563 62.878 1.00 87.06 1236 ASP A CA 1
ATOM 9855 C C . ASP A 1 1236 ? -22.713 -27.812 62.568 1.00 87.06 1236 ASP A C 1
ATOM 9857 O O . ASP A 1 1236 ? -22.232 -27.468 61.480 1.00 87.06 1236 ASP A O 1
ATOM 9861 N N . GLU A 1 1237 ? -22.000 -28.499 63.463 1.00 86.56 1237 GLU A N 1
ATOM 9862 C CA . GLU A 1 1237 ? -20.638 -28.991 63.231 1.00 86.56 1237 GLU A CA 1
ATOM 9863 C C . GLU A 1 1237 ? -20.589 -29.998 62.071 1.00 86.56 1237 GLU A C 1
ATOM 9865 O O . GLU A 1 1237 ? -19.715 -29.903 61.206 1.00 86.56 1237 GLU A O 1
ATOM 9870 N N . ALA A 1 1238 ? -21.557 -30.919 61.984 1.00 86.69 1238 ALA A N 1
ATOM 9871 C CA . ALA A 1 1238 ? -21.634 -31.889 60.889 1.00 86.69 1238 ALA A CA 1
ATOM 9872 C C . ALA A 1 1238 ? -21.924 -31.226 59.528 1.00 86.69 1238 ALA A C 1
ATOM 9874 O O . ALA A 1 1238 ? -21.368 -31.627 58.503 1.00 86.69 1238 ALA A O 1
ATOM 9875 N N . ILE A 1 1239 ? -22.770 -30.190 59.492 1.00 86.81 1239 ILE A N 1
ATOM 9876 C CA . ILE A 1 1239 ? -23.013 -29.394 58.277 1.00 86.81 1239 ILE A CA 1
ATOM 9877 C C . ILE A 1 1239 ? -21.740 -28.649 57.864 1.00 86.81 1239 ILE A C 1
ATOM 9879 O O . ILE A 1 1239 ? -21.374 -28.677 56.689 1.00 86.81 1239 ILE A O 1
ATOM 9883 N N . THR A 1 1240 ? -21.049 -28.040 58.829 1.00 89.50 1240 THR A N 1
ATOM 9884 C CA . THR A 1 1240 ? -19.793 -27.314 58.604 1.00 89.50 1240 THR A CA 1
ATOM 9885 C C . THR A 1 1240 ? -18.709 -28.237 58.043 1.00 89.50 1240 THR A C 1
ATOM 9887 O O . THR A 1 1240 ? -18.074 -27.891 57.049 1.00 89.50 1240 THR A O 1
ATOM 9890 N N . ALA A 1 1241 ? -18.549 -29.441 58.602 1.00 86.00 1241 ALA A N 1
ATOM 9891 C CA . ALA A 1 1241 ? -17.586 -30.428 58.116 1.00 86.00 1241 ALA A CA 1
ATOM 9892 C C . ALA A 1 1241 ? -17.850 -30.838 56.656 1.00 86.00 1241 ALA A C 1
ATOM 9894 O O . ALA A 1 1241 ? -16.927 -30.826 55.845 1.00 86.00 1241 ALA A O 1
ATOM 9895 N N . ARG A 1 1242 ? -19.111 -31.112 56.289 1.00 87.31 1242 ARG A N 1
ATOM 9896 C CA . ARG A 1 1242 ? -19.475 -31.464 54.902 1.00 87.31 1242 ARG A CA 1
ATOM 9897 C C . ARG A 1 1242 ? -19.220 -30.325 53.916 1.00 87.31 1242 ARG A C 1
ATOM 9899 O O . ARG A 1 1242 ? -18.782 -30.570 52.798 1.00 87.31 1242 ARG A O 1
ATOM 9906 N N . LEU A 1 1243 ? -19.502 -29.083 54.312 1.00 87.25 1243 LEU A N 1
ATOM 9907 C CA . LEU A 1 1243 ? -19.239 -27.911 53.474 1.00 87.25 1243 LEU A CA 1
ATOM 9908 C C . LEU A 1 1243 ? -17.735 -27.702 53.249 1.00 87.25 1243 LEU A C 1
ATOM 9910 O O . LEU A 1 1243 ? -17.330 -27.441 52.118 1.00 87.25 1243 LEU A O 1
ATOM 9914 N N . LEU A 1 1244 ? -16.917 -27.877 54.291 1.00 87.06 1244 LEU A N 1
ATOM 9915 C CA . LEU A 1 1244 ? -15.458 -27.810 54.182 1.00 87.06 1244 LEU A CA 1
ATOM 9916 C C . LEU A 1 1244 ? -14.899 -28.939 53.296 1.00 87.06 1244 LEU A C 1
ATOM 9918 O O . LEU A 1 1244 ? -14.048 -28.673 52.451 1.00 87.06 1244 LEU A O 1
ATOM 9922 N N . GLU A 1 1245 ? -15.404 -30.173 53.424 1.00 84.69 1245 GLU A N 1
ATOM 9923 C CA . GLU A 1 1245 ? -15.031 -31.298 52.544 1.00 84.69 1245 GLU A CA 1
ATOM 9924 C C . GLU A 1 1245 ? -15.405 -31.053 51.075 1.00 84.69 1245 GLU A C 1
ATOM 9926 O O . GLU A 1 1245 ? -14.680 -31.469 50.173 1.00 84.69 1245 GLU A O 1
ATOM 9931 N N . ALA A 1 1246 ? -16.505 -30.339 50.826 1.00 81.62 1246 ALA A N 1
ATOM 9932 C CA . ALA A 1 1246 ? -16.942 -29.942 49.490 1.00 81.62 1246 ALA A CA 1
ATOM 9933 C C . ALA A 1 1246 ? -16.223 -28.688 48.941 1.00 81.62 1246 ALA A C 1
ATOM 9935 O O . ALA A 1 1246 ? -16.549 -28.239 47.843 1.00 81.62 1246 ALA A O 1
ATOM 9936 N N . GLY A 1 1247 ? -15.251 -28.131 49.676 1.00 81.44 1247 GLY A N 1
ATOM 9937 C CA . GLY A 1 1247 ? -14.417 -27.008 49.233 1.00 81.44 1247 GLY A CA 1
ATOM 9938 C C . GLY A 1 1247 ? -15.003 -25.612 49.474 1.00 81.44 1247 GLY A C 1
ATOM 9939 O O . GLY A 1 1247 ? -14.490 -24.646 48.913 1.00 81.44 1247 GLY A O 1
ATOM 9940 N N . TYR A 1 1248 ? -16.051 -25.478 50.293 1.00 85.62 1248 TYR A N 1
ATOM 9941 C CA . TYR A 1 1248 ? -16.631 -24.178 50.648 1.00 85.62 1248 TYR A CA 1
ATOM 9942 C C . TYR A 1 1248 ? -15.912 -23.542 51.841 1.00 85.62 1248 TYR A C 1
ATOM 9944 O O . TYR A 1 1248 ? -15.526 -24.221 52.792 1.00 85.62 1248 TYR A O 1
ATOM 9952 N N . VAL A 1 1249 ? -15.817 -22.212 51.844 1.00 87.94 1249 VAL A N 1
ATOM 9953 C CA . VAL A 1 1249 ? -15.387 -21.446 53.020 1.00 87.94 1249 VAL A CA 1
ATOM 9954 C C . VAL A 1 1249 ? -16.591 -21.272 53.944 1.00 87.94 1249 VAL A C 1
ATOM 9956 O O . VAL A 1 1249 ? -17.568 -20.628 53.575 1.00 87.94 1249 VAL A O 1
ATOM 9959 N N . VAL A 1 1250 ? -16.556 -21.830 55.153 1.00 91.25 1250 VAL A N 1
ATOM 9960 C CA . VAL A 1 1250 ? -17.665 -21.687 56.114 1.00 91.25 1250 VAL A CA 1
ATOM 9961 C C . VAL A 1 1250 ? -17.315 -20.632 57.154 1.00 91.25 1250 VAL A C 1
ATOM 9963 O O . VAL A 1 1250 ? -16.334 -20.777 57.879 1.00 91.25 1250 VAL A O 1
ATOM 9966 N N . ILE A 1 1251 ? -18.130 -19.581 57.245 1.00 91.19 1251 ILE A N 1
ATOM 9967 C CA . ILE A 1 1251 ? -18.010 -18.540 58.271 1.00 91.19 1251 ILE A CA 1
ATOM 9968 C C . ILE A 1 1251 ? -19.275 -18.591 59.123 1.00 91.19 1251 ILE A C 1
ATOM 9970 O O . ILE A 1 1251 ? -20.310 -18.029 58.771 1.00 91.19 1251 ILE A O 1
ATOM 9974 N N . ARG A 1 1252 ? -19.176 -19.301 60.244 1.00 91.06 1252 ARG A N 1
ATOM 9975 C CA . ARG A 1 1252 ? -20.240 -19.450 61.236 1.00 91.06 1252 ARG A CA 1
ATOM 9976 C C . ARG A 1 1252 ? -19.846 -18.705 62.505 1.00 91.06 1252 ARG A C 1
ATOM 9978 O O . ARG A 1 1252 ? -18.722 -18.867 62.978 1.00 91.06 1252 ARG A O 1
ATOM 9985 N N . PHE A 1 1253 ? -20.736 -17.871 63.023 1.00 89.56 1253 PHE A N 1
ATOM 9986 C CA . PHE A 1 1253 ? -20.486 -17.074 64.224 1.00 89.56 1253 PHE A CA 1
ATOM 9987 C C . PHE A 1 1253 ? -21.775 -16.850 65.004 1.00 89.56 1253 PHE A C 1
ATOM 9989 O O . PHE A 1 1253 ? -22.877 -16.872 64.454 1.00 89.56 1253 PHE A O 1
ATOM 9996 N N . HIS A 1 1254 ? -21.620 -16.628 66.303 1.00 86.94 1254 HIS A N 1
ATOM 9997 C CA . HIS A 1 1254 ? -22.731 -16.460 67.218 1.00 86.94 1254 HIS A CA 1
ATOM 9998 C C . HIS A 1 1254 ? -23.259 -15.019 67.173 1.00 86.94 1254 HIS A C 1
ATOM 10000 O O . HIS A 1 1254 ? -22.509 -14.060 66.978 1.00 86.94 1254 HIS A O 1
ATOM 10006 N N . HIS A 1 1255 ? -24.560 -14.822 67.403 1.00 81.31 1255 HIS A N 1
ATOM 10007 C CA . HIS A 1 1255 ? -25.186 -13.494 67.334 1.00 81.31 1255 HIS A CA 1
ATOM 10008 C C . HIS A 1 1255 ? -24.625 -12.448 68.324 1.00 81.31 1255 HIS A C 1
ATOM 10010 O O . HIS A 1 1255 ? -24.880 -11.255 68.150 1.00 81.31 1255 HIS A O 1
ATOM 10016 N N . GLN A 1 1256 ? -23.893 -12.875 69.360 1.00 81.56 1256 GLN A N 1
ATOM 10017 C CA . GLN A 1 1256 ? -23.230 -11.995 70.339 1.00 81.56 1256 GLN A CA 1
ATOM 10018 C C . GLN A 1 1256 ? -21.774 -11.658 69.979 1.00 81.56 1256 GLN A C 1
ATOM 10020 O O . GLN A 1 1256 ? -21.142 -10.880 70.695 1.00 81.56 1256 GLN A O 1
ATOM 10025 N N . ASP A 1 1257 ? -21.239 -12.225 68.896 1.00 85.31 1257 ASP A N 1
ATOM 10026 C CA . ASP A 1 1257 ? -19.865 -11.976 68.469 1.00 85.31 1257 ASP A CA 1
ATOM 10027 C C . ASP A 1 1257 ? -19.689 -10.559 67.900 1.00 85.31 1257 ASP A C 1
ATOM 10029 O O . ASP A 1 1257 ? -20.600 -9.967 67.319 1.00 85.31 1257 ASP A O 1
ATOM 10033 N N . ASP A 1 1258 ? -18.478 -10.008 68.031 1.00 86.31 1258 ASP A N 1
ATOM 10034 C CA . ASP A 1 1258 ? -18.117 -8.721 67.429 1.00 86.31 1258 ASP A CA 1
ATOM 10035 C C . ASP A 1 1258 ? -17.997 -8.855 65.900 1.00 86.31 1258 ASP A C 1
ATOM 10037 O O . ASP A 1 1258 ? -16.977 -9.310 65.363 1.00 86.31 1258 ASP A O 1
ATOM 10041 N N . TRP A 1 1259 ? -19.049 -8.429 65.195 1.00 88.44 1259 TRP A N 1
ATOM 10042 C CA . TRP A 1 1259 ? -19.126 -8.456 63.734 1.00 88.44 1259 TRP A CA 1
ATOM 10043 C C . TRP A 1 1259 ? -18.038 -7.602 63.069 1.00 88.44 1259 TRP A C 1
ATOM 10045 O O . TRP A 1 1259 ? -17.495 -8.002 62.043 1.00 88.44 1259 TRP A O 1
ATOM 10055 N N . ASP A 1 1260 ? -17.625 -6.479 63.662 1.00 84.12 1260 ASP A N 1
ATOM 10056 C CA . ASP A 1 1260 ? -16.589 -5.624 63.073 1.00 84.12 1260 ASP A CA 1
ATOM 10057 C C . ASP A 1 1260 ? -15.200 -6.285 63.166 1.00 84.12 1260 ASP A C 1
ATOM 10059 O O . ASP A 1 1260 ? -14.334 -6.097 62.302 1.00 84.12 1260 ASP A O 1
ATOM 10063 N N . ALA A 1 1261 ? -14.951 -7.072 64.217 1.00 84.12 1261 ALA A N 1
ATOM 10064 C CA . ALA A 1 1261 ? -13.761 -7.917 64.321 1.00 84.12 1261 ALA A CA 1
ATOM 10065 C C . ALA A 1 1261 ? -13.825 -9.145 63.395 1.00 84.12 1261 ALA A C 1
ATOM 10067 O O . ALA A 1 1261 ? -12.779 -9.612 62.936 1.00 84.12 1261 ALA A O 1
ATOM 10068 N N . LEU A 1 1262 ? -15.019 -9.673 63.112 1.00 86.88 1262 LEU A N 1
ATOM 10069 C CA . LEU A 1 1262 ? -15.231 -10.745 62.134 1.00 86.88 1262 LEU A CA 1
ATOM 10070 C C . LEU A 1 1262 ? -14.941 -10.256 60.707 1.00 86.88 1262 LEU A C 1
ATOM 10072 O O . LEU A 1 1262 ? -14.144 -10.871 60.000 1.00 86.88 1262 LEU A O 1
ATOM 10076 N N . PHE A 1 1263 ? -15.507 -9.115 60.307 1.00 87.12 1263 PHE A N 1
ATOM 10077 C CA . PHE A 1 1263 ? -15.291 -8.542 58.976 1.00 87.12 1263 PHE A CA 1
ATOM 10078 C C . PHE A 1 1263 ? -13.809 -8.254 58.708 1.00 87.12 1263 PHE A C 1
ATOM 10080 O O . PHE A 1 1263 ? -13.312 -8.504 57.613 1.00 87.12 1263 PHE A O 1
ATOM 10087 N N . ARG A 1 1264 ? -13.067 -7.804 59.731 1.00 81.12 1264 ARG A N 1
ATOM 10088 C CA . ARG A 1 1264 ? -11.613 -7.585 59.644 1.00 81.12 1264 ARG A CA 1
ATOM 10089 C C . ARG A 1 1264 ? -10.793 -8.873 59.528 1.00 81.12 1264 ARG A C 1
ATOM 10091 O O . ARG A 1 1264 ? -9.691 -8.813 58.988 1.00 81.12 1264 ARG A O 1
ATOM 10098 N N . ARG A 1 1265 ? -11.294 -10.005 60.033 1.00 85.56 1265 ARG A N 1
ATOM 10099 C CA . ARG A 1 1265 ? -10.625 -11.316 59.945 1.00 85.56 1265 ARG A CA 1
ATOM 10100 C C . ARG A 1 1265 ? -10.777 -11.974 58.573 1.00 85.56 1265 ARG A C 1
ATOM 10102 O O . ARG A 1 1265 ? -9.893 -12.735 58.198 1.00 85.56 1265 ARG A O 1
ATOM 10109 N N . HIS A 1 1266 ? -11.827 -11.627 57.826 1.00 82.69 1266 HIS A N 1
ATOM 10110 C CA . HIS A 1 1266 ? -12.106 -12.164 56.488 1.00 82.69 1266 HIS A CA 1
ATOM 10111 C C . HIS A 1 1266 ? -12.241 -11.051 55.424 1.00 82.69 1266 HIS A C 1
ATOM 10113 O O . HIS A 1 1266 ? -13.310 -10.875 54.825 1.00 82.69 1266 HIS A O 1
ATOM 10119 N N . PRO A 1 1267 ? -11.181 -10.248 55.186 1.00 79.56 1267 PRO A N 1
ATOM 10120 C CA . PRO A 1 1267 ? -11.215 -9.150 54.216 1.00 79.56 1267 PRO A CA 1
ATOM 10121 C C . PRO A 1 1267 ? -11.303 -9.636 52.760 1.00 79.56 1267 PRO A C 1
ATOM 10123 O O . PRO A 1 1267 ? -11.713 -8.884 51.878 1.00 79.56 1267 PRO A O 1
ATOM 10126 N N . ASP A 1 1268 ? -10.911 -10.881 52.510 1.00 71.38 1268 ASP A N 1
ATOM 10127 C CA . ASP A 1 1268 ? -11.067 -11.629 51.265 1.00 71.38 1268 ASP A CA 1
ATOM 10128 C C . ASP A 1 1268 ? -12.547 -11.823 50.896 1.00 71.38 1268 ASP A C 1
ATOM 10130 O O . ASP A 1 1268 ? -12.931 -11.575 49.748 1.00 71.38 1268 ASP A O 1
ATOM 10134 N N . VAL A 1 1269 ? -13.397 -12.141 51.880 1.00 75.62 1269 VAL A N 1
ATOM 10135 C CA . VAL A 1 1269 ? -14.843 -12.351 51.686 1.00 75.62 1269 VAL A CA 1
ATOM 10136 C C . VAL A 1 1269 ? -15.629 -11.037 51.775 1.00 75.62 1269 VAL A C 1
ATOM 10138 O O . VAL A 1 1269 ? -16.363 -10.695 50.842 1.00 75.62 1269 VAL A O 1
ATOM 10141 N N . PHE A 1 1270 ? -15.445 -10.256 52.845 1.00 78.75 1270 PHE A N 1
ATOM 10142 C CA . PHE A 1 1270 ? -16.268 -9.068 53.130 1.00 78.75 1270 PHE A CA 1
ATOM 10143 C C . PHE A 1 1270 ? -15.712 -7.755 52.553 1.00 78.75 1270 PHE A C 1
ATOM 10145 O O . PHE A 1 1270 ? -16.442 -6.768 52.462 1.00 78.75 1270 PHE A O 1
ATOM 10152 N N . GLY A 1 1271 ? -14.454 -7.723 52.109 1.00 70.62 1271 GLY A N 1
ATOM 10153 C CA . GLY A 1 1271 ? -13.767 -6.500 51.680 1.00 70.62 1271 GLY A CA 1
ATOM 10154 C C . GLY A 1 1271 ? -13.097 -5.741 52.834 1.00 70.62 1271 GLY A C 1
ATOM 10155 O O . GLY A 1 1271 ? -13.304 -6.035 54.010 1.00 70.62 1271 GLY A O 1
ATOM 10156 N N . ARG A 1 1272 ? -12.253 -4.754 52.503 1.00 72.88 1272 ARG A N 1
ATOM 10157 C CA . ARG A 1 1272 ? -11.574 -3.900 53.494 1.00 72.88 1272 ARG A CA 1
ATOM 10158 C C . ARG A 1 1272 ? -12.409 -2.651 53.780 1.00 72.88 1272 ARG A C 1
ATOM 10160 O O . ARG A 1 1272 ? -12.895 -2.015 52.850 1.00 72.88 1272 ARG A O 1
ATOM 10167 N N . VAL A 1 1273 ? -12.518 -2.276 55.055 1.00 62.62 1273 VAL A N 1
ATOM 10168 C CA . VAL A 1 1273 ? -13.131 -1.006 55.477 1.00 62.62 1273 VAL A CA 1
ATOM 10169 C C . VAL A 1 1273 ? -12.298 0.145 54.903 1.00 62.62 1273 VAL A C 1
ATOM 10171 O O . VAL A 1 1273 ? -11.110 0.251 55.215 1.00 62.62 1273 VAL A O 1
ATOM 10174 N N . MET A 1 1274 ? -12.892 0.990 54.056 1.00 47.44 1274 MET A N 1
ATOM 10175 C CA . MET A 1 1274 ? -12.221 2.209 53.601 1.00 47.44 1274 MET A CA 1
ATOM 10176 C C . MET A 1 1274 ? -12.054 3.148 54.797 1.00 47.44 1274 MET A C 1
ATOM 10178 O O . MET A 1 1274 ? -13.038 3.533 55.428 1.00 47.44 1274 MET A O 1
ATOM 10182 N N . ARG A 1 1275 ? -10.812 3.513 55.125 1.00 34.62 1275 ARG A N 1
ATOM 10183 C CA . ARG A 1 1275 ? -10.559 4.635 56.029 1.00 34.62 1275 ARG A CA 1
ATOM 10184 C C . ARG A 1 1275 ? -10.925 5.916 55.289 1.00 34.62 1275 ARG A C 1
ATOM 10186 O O . ARG A 1 1275 ? -10.306 6.233 54.280 1.00 34.62 1275 ARG A O 1
ATOM 10193 N N . SER A 1 1276 ? -11.945 6.608 55.777 1.00 31.48 1276 SER A N 1
ATOM 10194 C CA . SER A 1 1276 ? -12.141 8.026 55.508 1.00 31.48 1276 SER A CA 1
ATOM 10195 C C . SER A 1 1276 ? -11.092 8.796 56.312 1.00 31.48 1276 SER A C 1
ATOM 10197 O O . SER A 1 1276 ? -11.319 9.055 57.495 1.00 31.48 1276 SER A O 1
ATOM 10199 N N . ASP A 1 1277 ? -9.952 9.076 55.688 1.00 29.48 1277 ASP A N 1
ATOM 10200 C CA . ASP A 1 1277 ? -9.027 10.132 56.113 1.00 29.48 1277 ASP A CA 1
ATOM 10201 C C . ASP A 1 1277 ? -9.130 11.297 55.122 1.00 29.48 1277 ASP A C 1
ATOM 10203 O O . ASP A 1 1277 ? -9.132 11.023 53.896 1.00 29.48 1277 ASP A O 1
#

Secondary structure (DSSP, 8-state):
--TT-TT-EEEE--SSSPPP-S-HHHHHHHS-GGGEEE-TTS-EEE-TTTGGGS-EEEEE-TTS-EESTTSSEEEEEEESS--B-SSTTT-BB--TT---SHHHH--TTSS-HHHHHHHHHHHHHHHHHH-SSS-GGG--EEEE-SSHHHHHHHHHHHHHHHHHHHHHHHHHHHHHHHGGG-B-HHHHHHHHHHHH---HHHHBSSTT--THHHHHHHHHHHHHHHHHHHHTTSTTS-SSS--TTTTTSEEEEETTTSSTTSGGG-HHHHHTEEEEE-TTS-EEEEEPPHHHHHS-HHHHHHHHHHHHHHHHHTT-B--GGG-HHHHHHHHHHHTTTB-TTSTT----GGGS-----EESS---TT--S-EE-STTSHHHHHHHHHHGGGSPTTS---HHHHHHHHHHHHHHHHHTTSEEEEE-SPPPP--SSS-PPP-PPPP--PPEEEE-GGGEEEEE--SSBPPP-TTS-B-S-PPPPBP-HHHHHHHHHGGG-SS---EEEESTTS-HHHHHHHHHHHHTTSS-EEEE-GGGTSS---SS--EEEESS--SSHHHHHHHHTTSSGGG---EEEE---TT-HHHHHHHH-HHHHHSPPP------TT-HHHHHHHHHHHHHHHH-----SSGGGTB----BTTB---PBPHHHHHHHH-HHHHHHHHHHHHHHHHHHHHHHTT-TT--TTHHHHHHHTHHHHHHHHTHHHHHHHHHHHHHHHHHHHHHH-TTS-HHHHHHHHHHHHHHHHHHHHHH---STTT-TTSHHHHHHHTTSS--TT--PPPEEEEEPPPTTT-S-EEEEE-HHHHHHHSSTT-EEEETTEEEEEEEE------SBSSS-S----EEEEE-TTT-BEEE-BTTB--SB-TTT--B--GGGEEEEEEE---EEEEEEEE--TT--S-----EEEEEEEE--EETTEE--EEEEEEETTEEEEEEEEEEEEEEEEEEEEETT--TTSPSSEEEETTTTEEPP-TT-TT---S-SS---EEEEEEEEEEEEEEEEEEESS---HHHHHHHHHHHHHHHHHHHT--TTTEEEEEEE-SSSEEEEEEEE-STT--SHHHHHHH-TTHHHHHHHHHHHHTTB-TTT--BTTTTT-SS--TTTT--STTGGGGGG--HHHHHHHHHHHTTPEEEESS-S--HHHHHHHHHHT-SSHHHHHHHHHHHHTTPPPPSEES--BGGGTB--SEEE-STT-EEEEEE-GGGGSHHHHHHHHHHHHHHHHTTPEEEEEETTS-HHHHHHH-HHHH-PPP---

Radius of gyration: 38.7 Å; chains: 1; bounding box: 94×80×122 Å

Foldseek 3Di:
DDLQQQPPKDKAADPVQAQDDPDQVSNQVQDDCVQWDQPPVRDIHGDPVCPLQRWDKFFAAPVRDTDDPPPHGIITMGHQADAADSPSLGQFGHDPVPRRNCVVPDDQPAQQLLLVVLLVQVVLLVVLLVDPVDDLLQSFEEEEDADQLVLLLSQLLNQQVLVLLLQLLLQLVLQVVVAPQFDALVCRLVSSLVSSPDQCVQWWPDSPDDDPLSVLLSVLLSLLSSLVVLVLLAPPPFPNAQGCQQLQFKDKDFAQCDDCNHLLNPPCCQQFRDWDQDDPRDTDTQGHQQLSNQDDSVLVSVLLVLVVSVQSNQQLAPDLSQALVNLQVSLVSNQNTTDPLHPSHDDDSVPGHHHAWEFLADDDPPDPGHHHNFCPALSVVLCCVSRVVSDDPPDDPDRVSSSSNVLRSQSSCVVSLQKDFDDWQDDDDDDDDDDDDDDDPDDHRTTIMGGYSRRIGIHTGDSFFRDDNSSGRGDDRDDGDGRDVSSVVSSNCSSVRPARAHEWEQEPQDAPVVNVVVLVCSSNSNHRYYYYHCVQLDDDQRPNYAEYEYSAQDQALSSVCSRQVNHCPPNDHHDYDYDQGPPQQVSVQCVVVVCRSPPDDDDDDFAQPQQPLQLLQVLLVLLCVQLVDCCDFACCQQWPQDDDPQFGPTFGDPVVLCSLPDPVSLVVSLVVSVVVCVVCVVRNVPHPQDDPCVSVVSSVCRNVVVRVLCVVLVQQLLLLVLQLVLLVVVLVPPVDDPVSNVVSVVSNVVSVLSNCLRGPCVSPPDRCRGRQSSCCLSSNHPDPQQHHFFAWEWDDDDPSVPHIGIGGDGQQVCCFQLPAQHWGRDSQFIKTQFFFRFGCPDSRSPDDLDGDFWKWFADQFFRAIWTDDDPDTDQADPPPRHGGDPVRMDTQEGEGHYTYIDTQGGNHVSCSDDDGWAFDKFKHKAADDDPNHRQKWWKFKDFVRHTFKIKIKHAFIKMKIKTQGTPPDDPPDGGAFKAQSSGRGTAFDPVDPSTHGPDPDGHDIDGHIYMHIGTWTKMKMFGPPFDDLLLLLQCLLLLLVLLCVVNVHDSQQKDWAAPPHNNDRGMIMITGNRPSHSCSSVCVQVPFQSQLSSLCSSLVQLCARLPPRDRNQPVPADQHDPSHRDRPVCVVCVVSGGSVSCSVVSSSSNNMGMGIDQDDDDPVVVLVQLVVQAPDPLLNVLSVVLVVLVWDDAPHAQDQPPQLRGGARGAHDDPQLEGEHEDEPVCPDPVNVVVVVVSVVSSVVVPHHYHYDYSPDDVVVVCVVCCVRTNDRDDPD

Sequence (1277 aa):
MGDDGHGDAYLYLSATDPWPRGDESALLARLPDFFKETTDQGVERIRRETFGDVPTVVFVDAAGLIVAEGAGLEAALIRRNFLFCLNPACGVTYTKTQRSERGKLSTLGVDNRSTATTILAVRALIELQNDRSLQPEARKLLSFTDNRQDASLQAGHFNDFAQVMLLRSALHQAMQAQGVDGLTHGQLSRQVFEALKLPFVDYATDPDVRGPARTLTDDALRQVIDYYLYRDLQRGWRWTLPNLEDCDLLVFDYVGLSGPDGLLAETEVWETGLTVRGDGNHEQFAATPPALQACPSEIREKLLRTLLDVLRHELAVKVDVLDETKQRDWVEKTKPRLREDTVWYLEDSRELVKATIAYPRQGQREDRSGLFISSYGSYGRYLRRSLKLYAPPGQPFGRAEVDTVIRFLLLALKRYGIVEQVRDGQPPAAAGRGRRPLPVAPADPVPGYQINPDALRWLPGLGQVRPHDLTRLVDAGEILPEVNRYFVECYRNFIQLKSRLEAREHTAQVAAEDRQNREDQFRTGNLPLLFCSPTMELGVDIAQLNVVNLRNVPPTPANYAQRSGRAGRGGQPALVYTYCAGRSPHDQYYYHRPQQMVGGVVAPPRIDLRNRDLVCAHIHALWMEVAKPDLGQTLTTVLDMEPQAGHLPLPIQDGLKTTLTDSIHRATALAKAQTLLAGIQHILSTAPWFHPQWAKDTLDSLERAFDAACDRWRELYRAAVRQRELHHHIIGDHSRSEAERQHSKRLRAQAESQIKLLTDIGSRTQGDFYSYRYFATEGFLPGYNFPRLPISAYVPARRRIGRDEFISRPRFLALAEFGPRALIYHEGARYRVYKVNLDFGSDDLEASRALDTRTLKRCPACGYAHLEQGVHLAEVCDRCDTALDEASQISQLVHLRNVSLKLAQRITCDEEERQRFGYRIVTAYRFPEVGGKLDRRDAEVRIDGVPVLSLSYGDATDLYRINLGWANQQQREAPGFKLDVERGYWSSNQADDQDQDDAATPGRIIRVVPYVMDTKNALVLRVEPPRSLEEMASLQAALAEAIQKHFQLEPRELATEALPSSRERREILFYEAAEGGAGVLRQLVEDPQVIPALARRALEICHFDPDTLHDDHAERCGKACYECLLDYGNQPDHPLLDRYRIRDFLAALTRADCRSAGGTGSREERLVELHRRCDSQLERRWLERLEALKLRLPSDGQYLIESCATRPDFYYGGDYGAAIYIDGPPHDTPEQIRMDEAITARLLEAGYVVIRFHHQDDWDALFRRHPDVFGRVMRSD